Protein 7OI4 (pdb70)

Radius of gyration: 29.64 Å; Cα contacts (8 Å, |Δi|>4): 1450; chains: 1; bounding box: 89×70×62 Å

Nearest PDB structures (foldseek):
  7ois-assembly1_AAA  TM=1.001E+00  e=0.000E+00  Mus musculus
  6ftn-assembly1_A  TM=1.001E+00  e=0.000E+00  Mus musculus
  2wxl-assembly1_A  TM=9.993E-01  e=0.000E+00  Mus musculus
  5ncy-assembly1_A  TM=9.944E-01  e=0.000E+00  Mus musculus
  5t2i-assembly1_A  TM=9.989E-01  e=0.000E+00  Mus musculus

Sequence (827 aa):
VKKLINSQISLLIGKGLHEFDSLRDPEVNDFRTKMRQFCEEAAAHRQQLGWVEWLQYSFPLQLEPNRALLVNVKFEGSEESFTFQVSTKDMPLALMACALRKKATVFRQQPEEYALQVNGRHEYLYGNYPLCHFQYICSCLHSGLTPHLTMVHSSSILAMRDEQSNLWSLEQPFSIELIEGRKVNAMKLVVQAGLFHGNEMLCKTVSSSEVNVCSEPVWKQRLEFDISVCDLPRMARLCFALYAVVDCPIAWANLMLFDYKDQLKTGERCLYMWPSVLLNPAGTVRGNPNTESAAALVIYLPEVAPVYFPALEKILELITEEELREILERELYEHEKDLVWKMRHEVQEHFPEALARLLLVTKWNKHEDVAQMLYLLCSSWPELPVLSALELLDFSFPDCYVGSFAIKSLRKLTDDELFQYLLQLVQVLKYESYLDCELTKFLLGRALANRKIGHFLFWHLRSEMHVPSVALRFGLIMEAYCRGSTHHMKVLMKQGEALSKLKALNDFVKVSSQKTTKPQTKEMMHMCMRQETYMEALSHLQSPLDPSTLLEEVCCVEQCTFMDSKMKPLWIMYSSEEAGSAGNVGIIFKNGDDLRQDMLTLQMIQLMDVLWKQEGLDLRMTPYGCCLPTGDRTGLIEVVLHSDTIANIQLNKSNMAATAAFNKDALLNWLKSKNPGEALDRAIEEFTLSCAGYCVATYVLGIGDRHSDNIMIRESGQLFHIDFGHFLGNFRVPFILTYDFVHVIQQGKTNNSEKFERFRGYCERAYTILRRHGLLFLHLFALMRAAGLPELSCSKDIQYLKDSLALGKTEEEALKHFRVKFNEALRESW

Foldseek 3Di:
DVVVLQVLLCVLLVHRPVVLVVVVDVLSVVLQVVLLVLLLVLLVVQLPDQLVLVCCFQANFAFALQAWAWAWEEADPDPDIDTDIDDQQDAQLVVQVVVVVVVCVVVVHHSVQWWKAQWQFSHTGDDDGRNCRGVVSVVCVLVVHHGYIYTGGSVNSNVVSNVFHAALPFFAFFKKFFFFKAADDDAWKKKKKFKDQQPDTLFDIWIADTHHPPDPGGRRDMDTTPATPRQQFLAIKIKMWMQHDVGGGFWIAIAGQADPQQWGDFFKDKAQTHGDVGTDRLAANDHQPPNVHTMIIMMTRDPPDGDGYDDLVVLLVLQVPDPLLVVVQVPDDLVNLVVCLVCVVCCQPPNLLSLVVVLLSFSSRGSSSVSNSVNSLVVRDQDALLSLLLLLFSSNRHQSSQVSSVVSCLPQDLVNCVLQVLLLLLSVLSHNGLDHSSLSSQLSSCLSHVQSVLQLLQSLSACCVPSSCVSSSSSSSSSSCSSTVSSSVLSSLVVLLLVLQVVLLVQLLVVVVPDDQVVSLVVSLVSCPPPSNQRSNAFHQDSQGSRQTQHGWPSVPKGFDPPNSGWIKIWGADPRSHPSNTWIKTKGADAQCVQVQVLLSVLVVLQSLCVVVVQHLLEDSWTKGRRYDRIIMTTDDPQKDFQVVQLVQDPPDQQRDPDSLSSVVSLLCVLQPDPRSVQLLSSLLSQCLSCLLSCLLFVWAPDDRRQWMAHNSNHIYGNDTDCTLVVVNHFRADALSSCCSQQVNDPDRCPSSVVSVVSNLSSLLSCLVVLSSVLSSLSSCCSVPDPQSPDVSSSVSNCVSSVNVDDSVVSSVVSVVSVVVNVVVND

B-factor: mean 43.42, std 16.29, range [17.9, 128.53]

Solvent-accessible surface area: 37690 Å² total; per-residue (Å²): 150,111,169,104,39,44,61,28,0,24,128,10,0,50,42,17,10,129,74,1,84,81,88,203,32,84,24,0,60,55,4,44,95,126,4,69,108,53,0,71,108,27,3,64,119,6,35,142,26,36,45,71,89,2,1,96,8,4,7,25,31,37,43,60,72,150,137,52,15,97,0,14,0,34,25,97,81,46,165,117,52,26,86,22,135,14,19,10,125,40,70,2,79,43,0,10,23,32,0,26,147,98,64,43,95,71,157,206,192,148,29,95,71,35,0,0,33,2,10,8,41,46,14,9,1,18,38,136,82,23,0,41,90,1,69,31,0,24,68,5,50,104,77,70,96,49,2,80,0,7,1,3,63,9,69,29,0,54,54,36,44,80,129,22,57,87,99,178,69,24,139,77,65,11,12,0,41,0,25,44,0,91,29,143,51,81,96,75,0,12,0,36,0,0,0,13,6,1,78,110,104,6,16,123,45,27,64,8,62,99,39,96,21,99,60,104,0,69,24,135,48,133,7,105,1,97,15,25,14,18,15,4,5,16,15,0,7,0,0,0,3,1,36,0,44,149,158,40,63,25,4,31,5,8,8,3,1,11,35,56,116,59,60,20,38,44,12,98,75,48,15,72,2,29,101,38,182,92,33,48,23,39,9,30,27,78,37,15,82,82,74,168,86,18,15,2,0,9,0,75,2,37,118,41,93,119,18,114,35,52,60,61,124,120,15,51,108,87,5,76,157,153,149,76,8,78,130,25,16,190,229,35,161,119,123,32,74,86,49,0,43,142,60,28,83,66,0,28,112,125,58,39,114,15,0,14,77,0,2,93,14,7,108,35,27,100,50,108,33,8,1,42,0,2,80,4,6,64,80,10,62,98,5,57,24,68,18,0,0,61,2,18,28,14,35,17,32,6,47,67,1,23,46,10,0,5,98,0,0,121,107,4,74,56,85,63,0,76,17,19,1,26,0,0,0,8,4,0,37,28,50,25,29,6,69,20,75,3,2,80,4,2,0,22,40,0,4,68,4,17,31,3,0,0,14,2,3,6,24,2,58,6,13,20,86,41,81,47,6,14,20,28,0,0,2,3,1,10,5,4,2,16,0,4,22,55,3,0,95,27,0,24,45,0,26,77,4,20,72,53,3,84,50,0,0,54,71,0,47,87,8,25,140,167,50,77,73,99,95,0,72,88,81,0,6,121,27,0,106,97,151,86,22,72,132,11,0,8,109,12,23,2,1,19,44,2,12,21,27,0,42,61,9,44,7,108,114,0,26,4,55,99,68,182,37,33,8,0,64,0,24,3,38,6,164,94,13,38,85,44,4,70,33,3,7,25,1,45,12,21,56,86,14,84,26,34,16,0,0,25,28,0,3,52,3,0,4,28,8,0,58,106,79,71,12,52,0,33,12,8,58,25,20,38,6,20,8,18,59,132,18,0,2,34,80,14,24,53,132,28,42,21,0,26,62,2,41,132,40,75,86,150,106,92,11,56,20,101,129,75,71,39,0,2,4,34,22,0,97,45,88,17,97,74,171,48,32,103,118,2,9,35,10,0,7,14,0,6,0,0,9,16,0,0,8,6,0,0,1,2,14,93,52,88,36,81,23,12,33,0,70,60,43,0,7,3,6,11,77,59,7,11,99,0,8,12,52,224,127,25,82,2,62,13,60,85,26,14,14,14,0,1,21,57,28,115,123,130,22,84,131,58,8,78,126,0,38,27,24,0,18,108,0,1,14,2,0,26,141,55,0,93,12,0,16,21,0,0,23,0,5,92,15,7,56,5,102,34,2,64,59,75,149,9,21,65,19,0,81,68,0,0,8,60,85,84,89,69,139,95,0,28,132,56,1,99,53,54,1,50,77,7,58,158,145,21,258

Secondary structure (P-SEA, 3-state):
caaaaaaaaaaaacccaaaaaaaccaaaaaaaaaaaaaaaaaaaaaaaccaaaaaaacccccccccbbbbbbbbcccccbbbbbbbcccccaaaaaaaaaaaaaaaacccccccccccccccccccccccccccaaaaaaaaabbbbbbbbbcaaaaaaaaaaacccccccccbbbbbcccccccccbbbbbbbbbccccccbbbbbcccccccccccccbbbbcccccccccccccbbbbbbcccccccbbbbbbcccccccccccbbbbbcccccccccccccccccccccbbbbbbbcccccccccccaaaaaaaccccaaaaaacccccaaaaaaaaaaaaaaaaccccaaaaaaaacccccaaaaaaaaaaaaacccccaaaaaaaaccccccaaaaaaaaaaaccccaaaaaaaaaaaaaacccccccccaaaaaaaaaaaacaaaaaaaaaaaaaaccccccaaaaaaaaaaaaaacaaaaaaaaaaaaaaaaaaaaaaaaaaaaacccaaaaaaaaaaaaacaaaaaaaccccccccccccccccccccccccccccbbbbbbbbbcccccccbbbbbbbccccaaaaaaaaaaaaaaaaaaaaacccccccccbbbbcccccbbbbbbccccccccccccccccccccccccaaaaaaaaaaccccaaaaaaaaaaaaaaaaaaaaaaacccccccccccccccbbbbbcccccccccccccccccaaaaaaaaccccccaaaaaaaaaaaaaaaaaaaaaaaaaaaaaaaaccccccccccaaaaaaaaaaacccccaaaaaaaaaaaaaaaaaacc

Structure (mmCIF, N/CA/C/O backbone):
data_7OI4
#
_entry.id   7OI4
#
_cell.length_a   141.847
_cell.length_b   65.161
_cell.length_c   116.426
_cell.angle_alpha   90.000
_cell.angle_beta   103.752
_cell.angle_gamma   90.000
#
_symmetry.space_group_name_H-M   'C 1 2 1'
#
loop_
_entity.id
_entity.type
_entity.pdbx_description
1 polymer 'Phosphatidylinositol 4,5-bisphosphate 3-kinase catalytic subunit delta isoform'
2 non-polymer N-[5-[2-[(1S)-1-cyclopropylethyl]-7-[[4-[(dimethylamino)methyl]phenyl]sulfamoyl]-1-oxidanylidene-3H-isoindol-5-yl]-4-methyl-1,3-thiazol-2-yl]ethanamide
3 water water
#
loop_
_atom_site.group_PDB
_atom_site.id
_atom_site.type_symbol
_atom_site.label_atom_id
_atom_site.label_alt_id
_atom_site.label_comp_id
_atom_site.label_asym_id
_atom_site.label_entity_id
_atom_site.label_seq_id
_atom_site.pdbx_PDB_ins_code
_atom_site.Cartn_x
_atom_site.Cartn_y
_atom_site.Cartn_z
_atom_site.occupancy
_atom_site.B_iso_or_equiv
_atom_site.auth_seq_id
_atom_site.auth_comp_id
_atom_site.auth_asym_id
_atom_site.auth_atom_id
_atom_site.pdbx_PDB_model_num
ATOM 1 N N . VAL A 1 149 ? -7.551 -8.966 4.765 1.000 66.236 109 VAL AAA N 1
ATOM 2 C CA . VAL A 1 149 ? -7.249 -9.568 6.108 1.000 68.221 109 VAL AAA CA 1
ATOM 3 C C . VAL A 1 149 ? -8.571 -10.010 6.740 1.000 67.818 109 VAL AAA C 1
ATOM 4 O O . VAL A 1 149 ? -8.696 -11.195 7.128 1.000 60.670 109 VAL AAA O 1
ATOM 8 N N . LYS A 1 150 ? -9.507 -9.069 6.841 1.000 62.793 110 LYS AAA N 1
ATOM 9 C CA . LYS A 1 150 ? -10.946 -9.303 7.126 1.000 62.620 110 LYS AAA CA 1
ATOM 10 C C . LYS A 1 150 ? -11.441 -10.505 6.295 1.000 62.433 110 LYS AAA C 1
ATOM 11 O O . LYS A 1 150 ? -12.137 -11.401 6.870 1.000 51.768 110 LYS AAA O 1
ATOM 17 N N . LYS A 1 151 ? -11.094 -10.540 5.002 1.000 50.930 111 LYS AAA N 1
ATOM 18 C CA . LYS A 1 151 ? -11.509 -11.604 4.046 1.000 49.916 111 LYS AAA CA 1
ATOM 19 C C . LYS A 1 151 ? -10.832 -12.931 4.400 1.000 44.949 111 LYS AAA C 1
ATOM 20 O O . LYS A 1 151 ? -11.518 -13.977 4.404 1.000 41.710 111 LYS AAA O 1
ATOM 26 N N . LEU A 1 152 ? -9.521 -12.911 4.629 1.000 40.786 112 LEU AAA N 1
ATOM 27 C CA . LEU A 1 152 ? -8.753 -14.128 5.006 1.000 41.431 112 LEU AAA CA 1
ATOM 28 C C . LEU A 1 152 ? -9.376 -14.744 6.279 1.000 41.396 112 LEU AAA C 1
ATOM 29 O O . LEU A 1 152 ? -9.643 -15.960 6.275 1.000 37.733 112 LEU AAA O 1
ATOM 34 N N . ILE A 1 153 ? -9.675 -13.925 7.291 1.000 40.031 113 ILE AAA N 1
ATOM 35 C CA . ILE A 1 153 ? -10.225 -14.386 8.604 1.000 40.315 113 ILE AAA CA 1
ATOM 36 C C . ILE A 1 153 ? -11.553 -15.077 8.315 1.000 36.620 113 ILE AAA C 1
ATOM 37 O O . ILE A 1 153 ? -11.730 -16.224 8.743 1.000 34.779 113 ILE AAA O 1
ATOM 42 N N . ASN A 1 154 ? -12.438 -14.427 7.544 1.000 35.284 114 ASN AAA N 1
ATOM 43 C CA . ASN A 1 154 ? -13.737 -15.030 7.149 1.000 36.742 114 ASN AAA CA 1
ATOM 44 C C . ASN A 1 154 ? -13.489 -16.392 6.484 1.000 31.827 114 ASN AAA C 1
ATOM 45 O O . ASN A 1 154 ? -14.222 -17.333 6.759 1.000 33.730 114 ASN AAA O 1
ATOM 50 N N . SER A 1 155 ? -12.526 -16.536 5.582 1.000 32.756 115 SER AAA N 1
ATOM 51 C CA . SER A 1 155 ? -12.324 -17.844 4.899 1.000 33.849 115 SER AAA CA 1
ATOM 52 C C . SER A 1 155 ? -11.755 -18.871 5.910 1.000 30.293 115 SER AAA C 1
ATOM 53 O O . SER A 1 155 ? -12.118 -20.023 5.863 1.000 29.598 115 SER AAA O 1
ATOM 56 N N . GLN A 1 156 ? -10.955 -18.435 6.853 1.000 29.336 116 GLN AAA N 1
ATOM 57 C CA . GLN A 1 156 ? -10.357 -19.331 7.894 1.000 31.003 116 GLN AAA CA 1
ATOM 58 C C . GLN A 1 156 ? -11.449 -19.774 8.870 1.000 28.673 116 GLN AAA C 1
ATOM 59 O O . GLN A 1 156 ? -11.522 -20.947 9.159 1.000 29.788 116 GLN AAA O 1
ATOM 65 N N . ILE A 1 157 ? -12.343 -18.887 9.271 1.000 27.606 117 ILE AAA N 1
ATOM 66 C CA . ILE A 1 157 ? -13.476 -19.299 10.157 1.000 29.304 117 ILE AAA CA 1
ATOM 67 C C . ILE A 1 157 ? -14.344 -20.297 9.400 1.000 29.236 117 ILE AAA C 1
ATOM 68 O O . ILE A 1 157 ? -14.718 -21.307 9.965 1.000 26.777 117 ILE AAA O 1
ATOM 73 N N . SER A 1 158 ? -14.683 -20.024 8.140 1.000 27.695 118 SER AAA N 1
ATOM 74 C CA . SER A 1 158 ? -15.495 -20.934 7.289 1.000 26.149 118 SER AAA CA 1
ATOM 75 C C . SER A 1 158 ? -14.903 -22.354 7.264 1.000 27.829 118 SER AAA C 1
ATOM 76 O O . SER A 1 158 ? -15.662 -23.321 7.461 1.000 28.803 118 SER AAA O 1
ATOM 79 N N . LEU A 1 159 ? -13.605 -22.482 7.004 1.000 27.052 119 LEU AAA N 1
ATOM 80 C CA . LEU A 1 159 ? -12.916 -23.804 6.955 1.000 31.342 119 LEU AAA CA 1
ATOM 81 C C . LEU A 1 159 ? -12.997 -24.467 8.340 1.000 28.916 119 LEU AAA C 1
ATOM 82 O O . LEU A 1 159 ? -13.319 -25.656 8.390 1.000 29.707 119 LEU AAA O 1
ATOM 87 N N . LEU A 1 160 ? -12.664 -23.732 9.394 1.000 29.299 120 LEU AAA N 1
ATOM 88 C CA . LEU A 1 160 ? -12.570 -24.272 10.775 1.000 26.598 120 LEU AAA CA 1
ATOM 89 C C . LEU A 1 160 ? -13.927 -24.820 11.225 1.000 28.598 120 LEU AAA C 1
ATOM 90 O O . LEU A 1 160 ? -13.936 -25.927 11.785 1.000 25.630 120 LEU AAA O 1
ATOM 95 N N . ILE A 1 161 ? -15.033 -24.079 11.055 1.000 27.230 121 ILE AAA N 1
ATOM 96 C CA . ILE A 1 161 ? -16.353 -24.459 11.634 1.000 30.752 121 ILE AAA CA 1
ATOM 97 C C . ILE A 1 161 ? -17.061 -25.455 10.715 1.000 29.757 121 ILE AAA C 1
ATOM 98 O O . ILE A 1 161 ? -17.996 -26.086 11.191 1.000 37.148 121 ILE AAA O 1
ATOM 103 N N . GLY A 1 162 ? -16.602 -25.638 9.471 1.000 29.667 122 GLY AAA N 1
ATOM 104 C CA . GLY A 1 162 ? -17.171 -26.590 8.501 1.000 35.201 122 GLY AAA CA 1
ATOM 105 C C . GLY A 1 162 ? -18.419 -26.040 7.811 1.000 40.824 122 GLY AAA C 1
ATOM 106 O O . GLY A 1 162 ? -19.207 -26.836 7.290 1.000 39.476 122 GLY AAA O 1
ATOM 107 N N . LYS A 1 163 ? -18.535 -24.720 7.722 1.000 37.356 123 LYS AAA N 1
ATOM 108 C CA . LYS A 1 163 ? -19.735 -24.040 7.161 1.000 38.796 123 LYS AAA CA 1
ATOM 109 C C . LYS A 1 163 ? -19.318 -22.685 6.611 1.000 37.883 123 LYS AAA C 1
ATOM 110 O O . LYS A 1 163 ? -18.686 -21.905 7.353 1.000 39.590 123 LYS AAA O 1
ATOM 116 N N . GLY A 1 164 ? -19.647 -22.412 5.342 1.000 38.861 124 GLY AAA N 1
ATOM 117 C CA . GLY A 1 164 ? -19.303 -21.120 4.728 1.000 38.131 124 GLY AAA CA 1
ATOM 118 C C . GLY A 1 164 ? -20.065 -19.992 5.397 1.000 32.143 124 GLY AAA C 1
ATOM 119 O O . GLY A 1 164 ? -21.295 -20.124 5.558 1.000 38.797 124 GLY AAA O 1
ATOM 120 N N . LEU A 1 165 ? -19.382 -18.912 5.783 1.000 31.803 125 LEU AAA N 1
ATOM 121 C CA . LEU A 1 165 ? -20.028 -17.769 6.488 1.000 35.715 125 LEU AAA CA 1
ATOM 122 C C . LEU A 1 165 ? -21.036 -17.120 5.528 1.000 37.408 125 LEU AAA C 1
ATOM 123 O O . LEU A 1 165 ? -22.028 -16.482 5.998 1.000 36.730 125 LEU AAA O 1
ATOM 128 N N . HIS A 1 166 ? -20.792 -17.285 4.229 1.000 39.178 126 HIS AAA N 1
ATOM 129 C CA . HIS A 1 166 ? -21.664 -16.745 3.156 1.000 42.007 126 HIS AAA CA 1
ATOM 130 C C . HIS A 1 166 ? -23.045 -17.400 3.305 1.000 42.022 126 HIS AAA C 1
ATOM 131 O O . HIS A 1 166 ? -24.020 -16.745 2.944 1.000 43.143 126 HIS AAA O 1
ATOM 138 N N . GLU A 1 167 ? -23.135 -18.627 3.840 1.000 40.927 127 GLU AAA N 1
ATOM 139 C CA . GLU A 1 167 ? -24.408 -19.390 3.945 1.000 42.507 127 GLU AAA CA 1
ATOM 140 C C . GLU A 1 167 ? -25.315 -18.771 5.012 1.000 44.704 127 GLU AAA C 1
ATOM 141 O O . GLU A 1 167 ? -26.528 -18.999 4.948 1.000 51.637 127 GLU AAA O 1
ATOM 147 N N . PHE A 1 168 ? -24.737 -18.066 5.982 1.000 44.335 128 PHE AAA N 1
ATOM 148 C CA . PHE A 1 168 ? -25.498 -17.317 7.008 1.000 42.603 128 PHE AAA CA 1
ATOM 149 C C . PHE A 1 168 ? -26.299 -16.223 6.287 1.000 46.651 128 PHE AAA C 1
ATOM 150 O O . PHE A 1 168 ? -27.532 -16.277 6.397 1.000 42.510 128 PHE AAA O 1
ATOM 158 N N . ASP A 1 169 ? -25.622 -15.359 5.526 1.000 48.876 129 ASP AAA N 1
ATOM 159 C CA . ASP A 1 169 ? -26.199 -14.146 4.881 1.000 53.671 129 ASP AAA CA 1
ATOM 160 C C . ASP A 1 169 ? -27.347 -14.509 3.946 1.000 52.767 129 ASP AAA C 1
ATOM 161 O O . ASP A 1 169 ? -28.301 -13.717 3.878 1.000 57.006 129 ASP AAA O 1
ATOM 166 N N . SER A 1 170 ? -27.227 -15.650 3.263 1.000 51.821 130 SER AAA N 1
ATOM 167 C CA . SER A 1 170 ? -28.175 -16.172 2.245 1.000 49.392 130 SER AAA CA 1
ATOM 168 C C . SER A 1 170 ? -29.503 -16.563 2.893 1.000 50.378 130 SER AAA C 1
ATOM 169 O O . SER A 1 170 ? -30.465 -16.694 2.167 1.000 44.029 130 SER AAA O 1
ATOM 172 N N . LEU A 1 171 ? -29.558 -16.742 4.215 1.000 44.098 131 LEU AAA N 1
ATOM 173 C CA . LEU A 1 171 ? -30.832 -17.042 4.908 1.000 45.387 131 LEU AAA CA 1
ATOM 174 C C . LEU A 1 171 ? -31.716 -15.791 4.940 1.000 45.001 131 LEU AAA C 1
ATOM 175 O O . LEU A 1 171 ? -32.922 -15.962 5.107 1.000 46.595 131 LEU AAA O 1
ATOM 180 N N . ARG A 1 172 ? -31.119 -14.604 4.868 1.000 44.462 132 ARG AAA N 1
ATOM 181 C CA . ARG A 1 172 ? -31.823 -13.297 4.920 1.000 54.073 132 ARG AAA CA 1
ATOM 182 C C . ARG A 1 172 ? -32.641 -13.197 6.211 1.000 55.855 132 ARG AAA C 1
ATOM 183 O O . ARG A 1 172 ? -33.715 -12.563 6.181 1.000 59.361 132 ARG AAA O 1
ATOM 191 N N . ASP A 1 173 ? -32.138 -13.783 7.302 1.000 50.591 133 ASP AAA N 1
ATOM 192 C CA . ASP A 1 173 ? -32.836 -13.965 8.601 1.000 44.616 133 ASP AAA CA 1
ATOM 193 C C . ASP A 1 173 ? -32.385 -12.854 9.538 1.000 49.112 133 ASP AAA C 1
ATOM 194 O O . ASP A 1 173 ? -31.221 -12.800 9.933 1.000 43.622 133 ASP AAA O 1
ATOM 199 N N . PRO A 1 174 ? -33.267 -11.892 9.891 1.000 46.697 134 PRO AAA N 1
ATOM 200 C CA . PRO A 1 174 ? -32.890 -10.826 10.818 1.000 44.751 134 PRO AAA CA 1
ATOM 201 C C . PRO A 1 174 ? -32.407 -11.364 12.179 1.000 36.954 134 PRO AAA C 1
ATOM 202 O O . PRO A 1 174 ? -31.558 -10.738 12.758 1.000 41.020 134 PRO AAA O 1
ATOM 206 N N . GLU A 1 175 ? -32.976 -12.459 12.670 1.000 36.604 135 GLU AAA N 1
ATOM 207 C CA . GLU A 1 175 ? -32.566 -13.036 13.985 1.000 40.282 135 GLU AAA CA 1
ATOM 208 C C . GLU A 1 175 ? -31.107 -13.504 13.862 1.000 37.379 135 GLU AAA C 1
ATOM 209 O O . GLU A 1 175 ? -30.299 -13.239 14.784 1.000 38.284 135 GLU AAA O 1
ATOM 215 N N . VAL A 1 176 ? -30.758 -14.100 12.731 1.000 37.734 136 VAL AAA N 1
ATOM 216 C CA . VAL A 1 176 ? -29.362 -14.592 12.506 1.000 36.717 136 VAL AAA CA 1
ATOM 217 C C . VAL A 1 176 ? -28.463 -13.372 12.406 1.000 41.417 136 VAL AAA C 1
ATOM 218 O O . VAL A 1 176 ? -27.387 -13.339 13.009 1.000 36.190 136 VAL AAA O 1
ATOM 222 N N . ASN A 1 177 ? -28.904 -12.359 11.665 1.000 38.876 137 ASN AAA N 1
ATOM 223 C CA . ASN A 1 177 ? -28.064 -11.171 11.442 1.000 38.038 137 ASN AAA CA 1
ATOM 224 C C . ASN A 1 177 ? -27.846 -10.490 12.782 1.000 34.657 137 ASN AAA C 1
ATOM 225 O O . ASN A 1 177 ? -26.771 -9.919 12.971 1.000 36.339 137 ASN AAA O 1
ATOM 230 N N . ASP A 1 178 ? -28.880 -10.415 13.633 1.000 36.286 138 ASP AAA N 1
ATOM 231 C CA . ASP A 1 178 ? -28.814 -9.650 14.905 1.000 36.491 138 ASP AAA CA 1
ATOM 232 C C . ASP A 1 178 ? -27.919 -10.442 15.881 1.000 32.375 138 ASP AAA C 1
ATOM 233 O O . ASP A 1 178 ? -27.101 -9.816 16.546 1.000 32.991 138 ASP AAA O 1
ATOM 238 N N . PHE A 1 179 ? -28.034 -11.761 15.858 1.000 35.905 139 PHE AAA N 1
ATOM 239 C CA . PHE A 1 179 ? -27.154 -12.665 16.650 1.000 34.862 139 PHE AAA CA 1
ATOM 240 C C . PHE A 1 179 ? -25.697 -12.356 16.299 1.000 37.482 139 PHE AAA C 1
ATOM 241 O O . PHE A 1 179 ? -24.850 -12.074 17.205 1.000 37.292 139 PHE AAA O 1
ATOM 249 N N . ARG A 1 180 ? -25.392 -12.370 15.005 1.000 38.572 140 ARG AAA N 1
ATOM 250 C CA . ARG A 1 180 ? -24.006 -12.208 14.520 1.000 36.118 140 ARG AAA CA 1
ATOM 251 C C . ARG A 1 180 ? -23.437 -10.853 14.928 1.000 40.153 140 ARG AAA C 1
ATOM 252 O O . ARG A 1 180 ? -22.283 -10.809 15.405 1.000 35.567 140 ARG AAA O 1
ATOM 260 N N . THR A 1 181 ? -24.151 -9.740 14.725 1.000 36.486 141 THR AAA N 1
ATOM 261 C CA . THR A 1 181 ? -23.573 -8.410 15.028 1.000 35.311 141 THR AAA CA 1
ATOM 262 C C . THR A 1 181 ? -23.422 -8.249 16.539 1.000 30.175 141 THR AAA C 1
ATOM 263 O O . THR A 1 181 ? -22.378 -7.714 16.953 1.000 39.665 141 THR AAA O 1
ATOM 267 N N . LYS A 1 182 ? -24.416 -8.665 17.319 1.000 31.654 142 LYS AAA N 1
ATOM 268 C CA . LYS A 1 182 ? -24.434 -8.496 18.800 1.000 36.905 142 LYS AAA CA 1
ATOM 269 C C . LYS A 1 182 ? -23.331 -9.367 19.430 1.000 34.502 142 LYS AAA C 1
ATOM 270 O O . LYS A 1 182 ? -22.573 -8.863 20.241 1.000 34.102 142 LYS AAA O 1
ATOM 276 N N . MET A 1 183 ? -23.253 -10.635 19.057 1.000 36.264 143 MET AAA N 1
ATOM 277 C CA . MET A 1 183 ? -22.222 -11.530 19.672 1.000 34.733 143 MET AAA CA 1
ATOM 278 C C . MET A 1 183 ? -20.813 -11.146 19.193 1.000 31.532 143 MET AAA C 1
ATOM 279 O O . MET A 1 183 ? -19.864 -11.257 19.986 1.000 36.361 143 MET AAA O 1
ATOM 284 N N . ARG A 1 184 ? -20.639 -10.615 17.980 1.000 33.940 144 ARG AAA N 1
ATOM 285 C CA . ARG A 1 184 ? -19.306 -10.166 17.505 1.000 35.696 144 ARG AAA CA 1
ATOM 286 C C . ARG A 1 184 ? -18.770 -9.033 18.392 1.000 36.076 144 ARG AAA C 1
ATOM 287 O O . ARG A 1 184 ? -17.559 -8.983 18.691 1.000 37.762 144 ARG AAA O 1
ATOM 295 N N . GLN A 1 185 ? -19.626 -8.078 18.737 1.000 35.386 145 GLN AAA N 1
ATOM 296 C CA . GLN A 1 185 ? -19.239 -6.934 19.576 1.000 38.256 145 GLN AAA CA 1
ATOM 297 C C . GLN A 1 185 ? -18.916 -7.466 20.983 1.000 29.398 145 GLN AAA C 1
ATOM 298 O O . GLN A 1 185 ? -17.954 -6.982 21.576 1.000 39.074 145 GLN AAA O 1
ATOM 304 N N . PHE A 1 186 ? -19.751 -8.354 21.499 1.000 33.224 146 PHE AAA N 1
ATOM 305 C CA . PHE A 1 186 ? -19.564 -9.003 22.822 1.000 32.863 146 PHE AAA CA 1
ATOM 306 C C . PHE A 1 186 ? -18.181 -9.688 22.851 1.000 30.896 146 PHE AAA C 1
ATOM 307 O O . PHE A 1 186 ? -17.393 -9.471 23.837 1.000 28.320 146 PHE AAA O 1
ATOM 315 N N . CYS A 1 187 ? -17.894 -10.494 21.828 1.000 34.198 147 CYS AAA N 1
ATOM 316 C CA . CYS A 1 187 ? -16.654 -11.308 21.736 1.000 35.149 147 CYS AAA CA 1
ATOM 317 C C . CYS A 1 187 ? -15.460 -10.396 21.476 1.000 34.379 147 CYS AAA C 1
ATOM 318 O O . CYS A 1 187 ? -14.426 -10.614 22.129 1.000 33.871 147 CYS AAA O 1
ATOM 321 N N . GLU A 1 188 ? -15.616 -9.298 20.710 1.000 34.047 148 GLU AAA N 1
ATOM 322 C CA . GLU A 1 188 ? -14.491 -8.347 20.451 1.000 34.782 148 GLU AAA CA 1
ATOM 323 C C . GLU A 1 188 ? -14.180 -7.520 21.707 1.000 34.475 148 GLU AAA C 1
ATOM 324 O O . GLU A 1 188 ? -13.007 -7.194 21.896 1.000 32.159 148 GLU AAA O 1
ATOM 330 N N . GLU A 1 189 ? -15.185 -7.170 22.507 1.000 38.254 149 GLU AAA N 1
ATOM 331 C CA . GLU A 1 189 ? -14.997 -6.487 23.809 1.000 36.629 149 GLU AAA CA 1
ATOM 332 C C . GLU A 1 189 ? -14.226 -7.416 24.745 1.000 34.378 149 GLU AAA C 1
ATOM 333 O O . GLU A 1 189 ? -13.323 -6.939 25.453 1.000 35.129 149 GLU AAA O 1
ATOM 339 N N . ALA A 1 190 ? -14.549 -8.708 24.718 1.000 35.452 150 ALA AAA N 1
ATOM 340 C CA . ALA A 1 190 ? -13.871 -9.677 25.609 1.000 33.917 150 ALA AAA CA 1
ATOM 341 C C . ALA A 1 190 ? -12.417 -9.747 25.177 1.000 32.747 150 ALA AAA C 1
ATOM 342 O O . ALA A 1 190 ? -11.576 -9.777 26.055 1.000 32.899 150 ALA AAA O 1
ATOM 344 N N . ALA A 1 191 ? -12.152 -9.722 23.871 1.000 31.263 151 ALA AAA N 1
ATOM 345 C CA . ALA A 1 191 ? -10.790 -9.790 23.293 1.000 32.562 151 ALA AAA CA 1
ATOM 346 C C . ALA A 1 191 ? -10.001 -8.541 23.702 1.000 36.537 151 ALA AAA C 1
ATOM 347 O O . ALA A 1 191 ? -8.812 -8.669 24.081 1.000 33.704 151 ALA AAA O 1
ATOM 349 N N . ALA A 1 192 ? -10.639 -7.367 23.704 1.000 37.995 152 ALA AAA N 1
ATOM 350 C CA . ALA A 1 192 ? -9.936 -6.103 24.032 1.000 41.263 152 ALA AAA CA 1
ATOM 351 C C . ALA A 1 192 ? -9.466 -6.160 25.487 1.000 36.919 152 ALA AAA C 1
ATOM 352 O O . ALA A 1 192 ? -8.323 -5.726 25.747 1.000 37.395 152 ALA AAA O 1
ATOM 354 N N . HIS A 1 193 ? -10.326 -6.646 26.386 1.000 35.939 153 HIS AAA N 1
ATOM 355 C CA . HIS A 1 193 ? -10.053 -6.814 27.841 1.000 37.101 153 HIS AAA CA 1
ATOM 356 C C . HIS A 1 193 ? -8.893 -7.806 28.007 1.000 37.634 153 HIS AAA C 1
ATOM 357 O O . HIS A 1 193 ? -7.945 -7.546 28.777 1.000 37.522 153 HIS AAA O 1
ATOM 364 N N . ARG A 1 194 ? -8.914 -8.891 27.241 1.000 34.082 154 ARG AAA N 1
ATOM 365 C CA . ARG A 1 194 ? -7.886 -9.946 27.416 1.000 32.942 154 ARG AAA CA 1
ATOM 366 C C . ARG A 1 194 ? -6.510 -9.399 27.044 1.000 32.960 154 ARG AAA C 1
ATOM 367 O O . ARG A 1 194 ? -5.498 -9.759 27.704 1.000 31.544 154 ARG AAA O 1
ATOM 375 N N . GLN A 1 195 ? -6.437 -8.536 26.025 1.000 34.679 155 GLN AAA N 1
ATOM 376 C CA . GLN A 1 195 ? -5.137 -8.076 25.488 1.000 37.580 155 GLN AAA CA 1
ATOM 377 C C . GLN A 1 195 ? -4.443 -7.083 26.445 1.000 29.900 155 GLN AAA C 1
ATOM 378 O O . GLN A 1 195 ? -3.228 -6.905 26.290 1.000 31.231 155 GLN AAA O 1
ATOM 384 N N . GLN A 1 196 ? -5.141 -6.561 27.445 1.000 32.506 156 GLN AAA N 1
ATOM 385 C CA . GLN A 1 196 ? -4.559 -5.622 28.444 1.000 36.833 156 GLN AAA CA 1
ATOM 386 C C . GLN A 1 196 ? -4.437 -6.289 29.817 1.000 33.604 156 GLN AAA C 1
ATOM 387 O O . GLN A 1 196 ? -4.014 -5.602 30.796 1.000 30.589 156 GLN AAA O 1
ATOM 393 N N . LEU A 1 197 ? -4.735 -7.598 29.916 1.000 29.599 157 LEU AAA N 1
ATOM 394 C CA . LEU A 1 197 ? -4.528 -8.309 31.202 1.000 30.649 157 LEU AAA CA 1
ATOM 395 C C . LEU A 1 197 ? -3.083 -8.123 31.632 1.000 29.728 157 LEU AAA C 1
ATOM 396 O O . LEU A 1 197 ? -2.147 -8.122 30.783 1.000 30.635 157 LEU AAA O 1
ATOM 401 N N . GLY A 1 198 ? -2.890 -8.058 32.938 1.000 29.588 158 GLY AAA N 1
ATOM 402 C CA . GLY A 1 198 ? -1.559 -8.106 33.552 1.000 30.012 158 GLY AAA CA 1
ATOM 403 C C . GLY A 1 198 ? -1.018 -9.532 33.410 1.000 29.177 158 GLY AAA C 1
ATOM 404 O O . GLY A 1 198 ? -1.810 -10.420 33.036 1.000 30.443 158 GLY AAA O 1
ATOM 405 N N . TRP A 1 199 ? 0.272 -9.730 33.584 1.000 32.680 159 TRP AAA N 1
ATOM 406 C CA . TRP A 1 199 ? 0.881 -11.040 33.210 1.000 33.091 159 TRP AAA CA 1
ATOM 407 C C . TRP A 1 199 ? 0.350 -12.192 34.082 1.000 29.470 159 TRP AAA C 1
ATOM 408 O O . TRP A 1 199 ? 0.176 -13.314 33.516 1.000 32.547 159 TRP AAA O 1
ATOM 419 N N . VAL A 1 200 ? 0.055 -11.985 35.361 1.000 29.122 160 VAL AAA N 1
ATOM 420 C CA . VAL A 1 200 ? -0.528 -13.042 36.248 1.000 30.256 160 VAL AAA CA 1
ATOM 421 C C . VAL A 1 200 ? -1.945 -13.374 35.751 1.000 33.733 160 VAL AAA C 1
ATOM 422 O O . VAL A 1 200 ? -2.329 -14.592 35.656 1.000 28.660 160 VAL AAA O 1
ATOM 426 N N . GLU A 1 201 ? -2.709 -12.341 35.367 1.000 29.406 161 GLU AAA N 1
ATOM 427 C CA . GLU A 1 201 ? -4.062 -12.499 34.812 1.000 28.774 161 GLU AAA CA 1
ATOM 428 C C . GLU A 1 201 ? -4.019 -13.263 33.495 1.000 27.222 161 GLU AAA C 1
ATOM 429 O O . GLU A 1 201 ? -4.943 -14.099 33.279 1.000 28.115 161 GLU AAA O 1
ATOM 435 N N . TRP A 1 202 ? -3.029 -12.989 32.646 1.000 31.324 162 TRP AAA N 1
ATOM 436 C CA . TRP A 1 202 ? -2.914 -13.670 31.323 1.000 31.102 162 TRP AAA CA 1
ATOM 437 C C . TRP A 1 202 ? -2.593 -15.149 31.585 1.000 31.575 162 TRP AAA C 1
ATOM 438 O O . TRP A 1 202 ? -3.245 -15.985 30.947 1.000 29.466 162 TRP AAA O 1
ATOM 449 N N . LEU A 1 203 ? -1.671 -15.455 32.511 1.000 34.450 163 LEU AAA N 1
ATOM 450 C CA . LEU A 1 203 ? -1.380 -16.859 32.951 1.000 33.719 163 LEU AAA CA 1
ATOM 451 C C . LEU A 1 203 ? -2.681 -17.563 33.325 1.000 32.306 163 LEU AAA C 1
ATOM 452 O O . LEU A 1 203 ? -2.847 -18.728 32.953 1.000 33.255 163 LEU AAA O 1
ATOM 457 N N . GLN A 1 204 ? -3.500 -16.932 34.169 1.000 30.078 164 GLN AAA N 1
ATOM 458 C CA . GLN A 1 204 ? -4.825 -17.438 34.609 1.000 31.160 164 GLN AAA CA 1
ATOM 459 C C . GLN A 1 204 ? -5.743 -17.648 33.394 1.000 31.062 164 GLN AAA C 1
ATOM 460 O O . GLN A 1 204 ? -6.533 -18.624 33.399 1.000 29.264 164 GLN AAA O 1
ATOM 466 N N . TYR A 1 205 ? -5.679 -16.779 32.385 1.000 26.027 165 TYR AAA N 1
ATOM 467 C CA . TYR A 1 205 ? -6.493 -16.914 31.166 1.000 23.974 165 TYR AAA CA 1
ATOM 468 C C . TYR A 1 205 ? -6.012 -18.136 30.359 1.000 24.037 165 TYR AAA C 1
ATOM 469 O O . TYR A 1 205 ? -6.859 -18.994 29.996 1.000 26.675 165 TYR AAA O 1
ATOM 478 N N . SER A 1 206 ? -4.714 -18.179 30.072 1.000 26.753 166 SER AAA N 1
ATOM 479 C CA . SER A 1 206 ? -4.129 -19.120 29.066 1.000 27.345 166 SER AAA CA 1
ATOM 480 C C . SER A 1 206 ? -3.767 -20.464 29.725 1.000 26.611 166 SER AAA C 1
ATOM 481 O O . SER A 1 206 ? -3.849 -21.520 29.030 1.000 29.431 166 SER AAA O 1
ATOM 484 N N . PHE A 1 207 ? -3.291 -20.420 30.945 1.000 25.228 167 PHE AAA N 1
ATOM 485 C CA . PHE A 1 207 ? -2.788 -21.619 31.678 1.000 28.615 167 PHE AAA CA 1
ATOM 486 C C . PHE A 1 207 ? -3.486 -21.766 33.018 1.000 24.571 167 PHE AAA C 1
ATOM 487 O O . PHE A 1 207 ? -2.872 -21.695 34.083 1.000 26.768 167 PHE AAA O 1
ATOM 495 N N . PRO A 1 208 ? -4.822 -21.932 33.058 1.000 24.402 168 PRO AAA N 1
ATOM 496 C CA . PRO A 1 208 ? -5.568 -21.985 34.307 1.000 26.101 168 PRO AAA CA 1
ATOM 497 C C . PRO A 1 208 ? -5.009 -23.124 35.161 1.000 28.686 168 PRO AAA C 1
ATOM 498 O O . PRO A 1 208 ? -4.671 -24.128 34.563 1.000 24.988 168 PRO AAA O 1
ATOM 502 N N . LEU A 1 209 ? -4.895 -22.954 36.466 1.000 26.599 169 LEU AAA N 1
ATOM 503 C CA . LEU A 1 209 ? -4.232 -23.992 37.332 1.000 29.097 169 LEU AAA CA 1
ATOM 504 C C . LEU A 1 209 ? -4.977 -25.330 37.311 1.000 30.240 169 LEU AAA C 1
ATOM 505 O O . LEU A 1 209 ? -6.210 -25.352 37.364 1.000 32.358 169 LEU AAA O 1
ATOM 510 N N . GLN A 1 210 ? -4.235 -26.433 37.292 1.000 29.050 170 GLN AAA N 1
ATOM 511 C CA . GLN A 1 210 ? -4.796 -27.796 37.370 1.000 31.614 170 GLN AAA CA 1
ATOM 512 C C . GLN A 1 210 ? -4.500 -28.239 38.805 1.000 33.373 170 GLN AAA C 1
ATOM 513 O O . GLN A 1 210 ? -3.310 -28.498 39.116 1.000 33.797 170 GLN AAA O 1
ATOM 519 N N . LEU A 1 211 ? -5.477 -28.126 39.684 1.000 31.026 171 LEU AAA N 1
ATOM 520 C CA . LEU A 1 211 ? -5.329 -28.484 41.121 1.000 32.589 171 LEU AAA CA 1
ATOM 521 C C . LEU A 1 211 ? -6.077 -29.774 41.388 1.000 33.807 171 LEU AAA C 1
ATOM 522 O O . LEU A 1 211 ? -7.106 -29.997 40.710 1.000 34.803 171 LEU AAA O 1
ATOM 527 N N . GLU A 1 212 ? -5.631 -30.536 42.388 1.000 34.571 172 GLU AAA N 1
ATOM 528 C CA . GLU A 1 212 ? -6.355 -31.752 42.856 1.000 32.761 172 GLU AAA CA 1
ATOM 529 C C . GLU A 1 212 ? -7.697 -31.344 43.481 1.000 35.181 172 GLU AAA C 1
ATOM 530 O O . GLU A 1 212 ? -7.820 -30.274 44.093 1.000 35.877 172 GLU AAA O 1
ATOM 536 N N . PRO A 1 213 ? -8.766 -32.149 43.315 1.000 35.430 173 PRO AAA N 1
ATOM 537 C CA . PRO A 1 213 ? -10.100 -31.823 43.849 1.000 36.716 173 PRO AAA CA 1
ATOM 538 C C . PRO A 1 213 ? -10.270 -31.564 45.360 1.000 43.162 173 PRO AAA C 1
ATOM 539 O O . PRO A 1 213 ? -9.363 -31.934 46.101 1.000 44.868 173 PRO AAA O 1
ATOM 543 N N . ASN A 1 227 ? 6.309 -31.225 55.360 1.000 79.935 187 ASN AAA N 1
ATOM 544 C CA . ASN A 1 227 ? 5.599 -32.533 55.307 1.000 78.494 187 ASN AAA CA 1
ATOM 545 C C . ASN A 1 227 ? 6.591 -33.584 54.778 1.000 75.990 187 ASN AAA C 1
ATOM 546 O O . ASN A 1 227 ? 7.376 -34.084 55.599 1.000 72.593 187 ASN AAA O 1
ATOM 551 N N . ARG A 1 228 ? 6.624 -33.859 53.466 1.000 75.632 188 ARG AAA N 1
ATOM 552 C CA . ARG A 1 228 ? 7.382 -35.006 52.888 1.000 71.468 188 ARG AAA CA 1
ATOM 553 C C . ARG A 1 228 ? 8.337 -34.521 51.791 1.000 67.331 188 ARG AAA C 1
ATOM 554 O O . ARG A 1 228 ? 8.017 -33.514 51.124 1.000 59.645 188 ARG AAA O 1
ATOM 562 N N . ALA A 1 229 ? 9.464 -35.222 51.608 1.000 60.919 189 ALA AAA N 1
ATOM 563 C CA . ALA A 1 229 ? 10.592 -34.803 50.738 1.000 58.493 189 ALA AAA CA 1
ATOM 564 C C . ALA A 1 229 ? 10.270 -35.107 49.273 1.000 52.602 189 ALA AAA C 1
ATOM 565 O O . ALA A 1 229 ? 9.754 -36.188 48.985 1.000 49.371 189 ALA AAA O 1
ATOM 567 N N . LEU A 1 230 ? 10.593 -34.203 48.353 1.000 55.070 190 LEU AAA N 1
ATOM 568 C CA . LEU A 1 230 ? 10.661 -34.617 46.926 1.000 55.285 190 LEU AAA CA 1
ATOM 569 C C . LEU A 1 230 ? 11.680 -33.774 46.173 1.000 48.944 190 LEU AAA C 1
ATOM 570 O O . LEU A 1 230 ? 11.884 -32.605 46.511 1.000 44.534 190 LEU AAA O 1
ATOM 575 N N . LEU A 1 231 ? 12.285 -34.410 45.180 1.000 50.706 191 LEU AAA N 1
ATOM 576 C CA . LEU A 1 231 ? 13.289 -33.825 44.261 1.000 48.494 191 LEU AAA CA 1
ATOM 577 C C . LEU A 1 231 ? 12.562 -33.179 43.086 1.000 45.365 191 LEU AAA C 1
ATOM 578 O O . LEU A 1 231 ? 11.684 -33.850 42.524 1.000 48.594 191 LEU AAA O 1
ATOM 583 N N . VAL A 1 232 ? 12.946 -31.949 42.728 1.000 44.317 192 VAL AAA N 1
ATOM 584 C CA . VAL A 1 232 ? 12.440 -31.218 41.529 1.000 43.720 192 VAL AAA CA 1
ATOM 585 C C . VAL A 1 232 ? 13.628 -30.708 40.720 1.000 41.609 192 VAL AAA C 1
ATOM 586 O O . VAL A 1 232 ? 14.577 -30.228 41.320 1.000 47.501 192 VAL AAA O 1
ATOM 590 N N . ASN A 1 233 ? 13.603 -30.889 39.400 1.000 39.514 193 ASN AAA N 1
ATOM 591 C CA . ASN A 1 233 ? 14.616 -30.303 38.490 1.000 38.268 193 ASN AAA CA 1
ATOM 592 C C . ASN A 1 233 ? 14.040 -28.983 38.006 1.000 38.087 193 ASN AAA C 1
ATOM 593 O O . ASN A 1 233 ? 12.881 -29.001 37.628 1.000 36.538 193 ASN AAA O 1
ATOM 598 N N . VAL A 1 234 ? 14.832 -27.916 38.040 1.000 34.821 194 VAL AAA N 1
ATOM 599 C CA . VAL A 1 234 ? 14.449 -26.545 37.602 1.000 36.820 194 VAL AAA CA 1
ATOM 600 C C . VAL A 1 234 ? 15.546 -25.983 36.713 1.000 40.072 194 VAL AAA C 1
ATOM 601 O O . VAL A 1 234 ? 16.724 -26.057 37.082 1.000 46.375 194 VAL AAA O 1
ATOM 605 N N . LYS A 1 235 ? 15.150 -25.345 35.623 1.000 35.855 195 LYS AAA N 1
ATOM 606 C CA . LYS A 1 235 ? 16.072 -24.639 34.707 1.000 41.345 195 LYS AAA CA 1
ATOM 607 C C . LYS A 1 235 ? 15.470 -23.270 34.443 1.000 39.404 195 LYS AAA C 1
ATOM 608 O O . LYS A 1 235 ? 14.295 -23.089 34.759 1.000 39.692 195 LYS AAA O 1
ATOM 614 N N . PHE A 1 236 ? 16.246 -22.350 33.886 1.000 40.777 196 PHE AAA N 1
ATOM 615 C CA . PHE A 1 236 ? 15.725 -21.075 33.348 1.000 44.136 196 PHE AAA CA 1
ATOM 616 C C . PHE A 1 236 ? 15.456 -21.257 31.860 1.000 48.717 196 PHE AAA C 1
ATOM 617 O O . PHE A 1 236 ? 16.060 -22.159 31.261 1.000 43.558 196 PHE AAA O 1
ATOM 625 N N . GLU A 1 237 ? 14.566 -20.421 31.313 1.000 54.600 197 GLU AAA N 1
ATOM 626 C CA . GLU A 1 237 ? 13.929 -20.603 29.981 1.000 63.226 197 GLU AAA CA 1
ATOM 627 C C . GLU A 1 237 ? 14.992 -20.809 28.891 1.000 72.818 197 GLU AAA C 1
ATOM 628 O O . GLU A 1 237 ? 14.859 -21.782 28.105 1.000 77.861 197 GLU AAA O 1
ATOM 634 N N . GLY A 1 238 ? 16.008 -19.943 28.835 1.000 74.411 198 GLY AAA N 1
ATOM 635 C CA . GLY A 1 238 ? 17.004 -19.961 27.744 1.000 79.812 198 GLY AAA CA 1
ATOM 636 C C . GLY A 1 238 ? 18.327 -20.565 28.179 1.000 79.004 198 GLY AAA C 1
ATOM 637 O O . GLY A 1 238 ? 19.344 -19.852 28.069 1.000 81.139 198 GLY AAA O 1
ATOM 638 N N . SER A 1 239 ? 18.331 -21.819 28.649 1.000 73.041 199 SER AAA N 1
ATOM 639 C CA . SER A 1 239 ? 19.550 -22.496 29.169 1.000 71.795 199 SER AAA CA 1
ATOM 640 C C . SER A 1 239 ? 19.379 -24.020 29.220 1.000 67.475 199 SER AAA C 1
ATOM 641 O O . SER A 1 239 ? 18.294 -24.493 29.608 1.000 63.314 199 SER AAA O 1
ATOM 644 N N . GLU A 1 240 ? 20.448 -24.749 28.880 1.000 67.814 200 GLU AAA N 1
ATOM 645 C CA . GLU A 1 240 ? 20.564 -26.222 29.063 1.000 76.968 200 GLU AAA CA 1
ATOM 646 C C . GLU A 1 240 ? 20.684 -26.521 30.564 1.000 75.421 200 GLU AAA C 1
ATOM 647 O O . GLU A 1 240 ? 20.005 -27.456 31.047 1.000 82.835 200 GLU AAA O 1
ATOM 653 N N . GLU A 1 241 ? 21.474 -25.708 31.273 1.000 66.172 201 GLU AAA N 1
ATOM 654 C CA . GLU A 1 241 ? 21.868 -25.925 32.688 1.000 66.008 201 GLU AAA CA 1
ATOM 655 C C . GLU A 1 241 ? 20.625 -25.952 33.589 1.000 61.627 201 GLU AAA C 1
ATOM 656 O O . GLU A 1 241 ? 19.668 -25.201 33.347 1.000 57.575 201 GLU AAA O 1
ATOM 662 N N . SER A 1 242 ? 20.656 -26.821 34.591 1.000 54.228 202 SER AAA N 1
ATOM 663 C CA . SER A 1 242 ? 19.510 -27.138 35.471 1.000 52.744 202 SER AAA CA 1
ATOM 664 C C . SER A 1 242 ? 20.042 -27.522 36.849 1.000 54.148 202 SER AAA C 1
ATOM 665 O O . SER A 1 242 ? 21.198 -27.921 36.954 1.000 51.136 202 SER AAA O 1
ATOM 668 N N . PHE A 1 243 ? 19.204 -27.401 37.870 1.000 55.308 203 PHE AAA N 1
ATOM 669 C CA . PHE A 1 243 ? 19.524 -27.735 39.279 1.000 58.587 203 PHE AAA CA 1
ATOM 670 C C . PHE A 1 243 ? 18.429 -28.680 39.787 1.000 54.724 203 PHE AAA C 1
ATOM 671 O O . PHE A 1 243 ? 17.228 -28.384 39.575 1.000 46.328 203 PHE AAA O 1
ATOM 679 N N . THR A 1 244 ? 18.808 -29.815 40.375 1.000 46.980 204 THR AAA N 1
ATOM 680 C CA . THR A 1 244 ? 17.868 -30.716 41.079 1.000 49.575 204 THR AAA CA 1
ATOM 681 C C . THR A 1 244 ? 17.860 -30.269 42.546 1.000 52.742 204 THR AAA C 1
ATOM 682 O O . THR A 1 244 ? 18.919 -30.320 43.165 1.000 62.874 204 THR AAA O 1
ATOM 686 N N . PHE A 1 245 ? 16.724 -29.758 43.031 1.000 55.492 205 PHE AAA N 1
ATOM 687 C CA . PHE A 1 245 ? 16.504 -29.215 44.404 1.000 55.414 205 PHE AAA CA 1
ATOM 688 C C . PHE A 1 245 ? 15.741 -30.239 45.246 1.000 52.313 205 PHE AAA C 1
ATOM 689 O O . PHE A 1 245 ? 14.869 -30.973 44.719 1.000 44.966 205 PHE AAA O 1
ATOM 697 N N . GLN A 1 246 ? 16.038 -30.298 46.543 1.000 51.268 206 GLN AAA N 1
ATOM 698 C CA . GLN A 1 246 ? 15.147 -31.004 47.491 1.000 50.987 206 GLN AAA CA 1
ATOM 699 C C . GLN A 1 246 ? 14.211 -29.955 48.101 1.000 51.063 206 GLN AAA C 1
ATOM 700 O O . GLN A 1 246 ? 14.705 -28.953 48.628 1.000 53.224 206 GLN AAA O 1
ATOM 706 N N . VAL A 1 247 ? 12.897 -30.161 47.978 1.000 49.595 207 VAL AAA N 1
ATOM 707 C CA . VAL A 1 247 ? 11.865 -29.287 48.607 1.000 46.913 207 VAL AAA CA 1
ATOM 708 C C . VAL A 1 247 ? 10.890 -30.190 49.353 1.000 44.090 207 VAL AAA C 1
ATOM 709 O O . VAL A 1 247 ? 11.031 -31.413 49.286 1.000 46.780 207 VAL AAA O 1
ATOM 713 N N . SER A 1 248 ? 9.892 -29.595 49.999 1.000 49.351 208 SER AAA N 1
ATOM 714 C CA . SER A 1 248 ? 8.809 -30.344 50.664 1.000 46.113 208 SER AAA CA 1
ATOM 715 C C . SER A 1 248 ? 7.534 -30.297 49.812 1.000 43.771 208 SER AAA C 1
ATOM 716 O O . SER A 1 248 ? 7.305 -29.293 49.121 1.000 45.345 208 SER AAA O 1
ATOM 719 N N . THR A 1 249 ? 6.721 -31.343 49.916 1.000 42.047 209 THR AAA N 1
ATOM 720 C CA . THR A 1 249 ? 5.363 -31.408 49.322 1.000 47.109 209 THR AAA CA 1
ATOM 721 C C . THR A 1 249 ? 4.526 -30.220 49.805 1.000 45.427 209 THR AAA C 1
ATOM 722 O O . THR A 1 249 ? 3.586 -29.872 49.078 1.000 52.739 209 THR AAA O 1
ATOM 726 N N . LYS A 1 250 ? 4.839 -29.615 50.954 1.000 46.925 210 LYS AAA N 1
ATOM 727 C CA . LYS A 1 250 ? 4.046 -28.491 51.523 1.000 45.664 210 LYS AAA CA 1
ATOM 728 C C . LYS A 1 250 ? 4.623 -27.138 51.091 1.000 40.592 210 LYS AAA C 1
ATOM 729 O O . LYS A 1 250 ? 4.007 -26.103 51.408 1.000 46.927 210 LYS AAA O 1
ATOM 735 N N . ASP A 1 251 ? 5.769 -27.095 50.412 1.000 42.100 211 ASP AAA N 1
ATOM 736 C CA . ASP A 1 251 ? 6.370 -25.802 49.985 1.000 42.572 211 ASP AAA CA 1
ATOM 737 C C . ASP A 1 251 ? 5.522 -25.217 48.845 1.000 41.965 211 ASP AAA C 1
ATOM 738 O O . ASP A 1 251 ? 5.001 -26.018 48.049 1.000 43.215 211 ASP AAA O 1
ATOM 743 N N . MET A 1 252 ? 5.418 -23.891 48.778 1.000 39.919 212 MET AAA N 1
ATOM 744 C CA . MET A 1 252 ? 4.740 -23.175 47.663 1.000 41.822 212 MET AAA CA 1
ATOM 745 C C . MET A 1 252 ? 5.716 -23.043 46.500 1.000 41.908 212 MET AAA C 1
ATOM 746 O O . MET A 1 252 ? 6.932 -23.055 46.700 1.000 36.617 212 MET AAA O 1
ATOM 751 N N . PRO A 1 253 ? 5.202 -22.804 45.271 1.000 40.746 213 PRO AAA N 1
ATOM 752 C CA . PRO A 1 253 ? 6.036 -22.418 44.121 1.000 38.956 213 PRO AAA CA 1
ATOM 753 C C . PRO A 1 253 ? 7.026 -21.293 44.426 1.000 38.562 213 PRO AAA C 1
ATOM 754 O O . PRO A 1 253 ? 8.180 -21.374 44.019 1.000 40.231 213 PRO AAA O 1
ATOM 758 N N . LEU A 1 254 ? 6.585 -20.267 45.149 1.000 36.974 214 LEU AAA N 1
ATOM 759 C CA . LEU A 1 254 ? 7.474 -19.103 45.414 1.000 41.894 214 LEU AAA CA 1
ATOM 760 C C . LEU A 1 254 ? 8.777 -19.563 46.100 1.000 38.961 214 LEU AAA C 1
ATOM 761 O O . LEU A 1 254 ? 9.830 -19.012 45.768 1.000 40.587 214 LEU AAA O 1
ATOM 766 N N . ALA A 1 255 ? 8.709 -20.481 47.067 1.000 41.153 215 ALA AAA N 1
ATOM 767 C CA . ALA A 1 255 ? 9.902 -21.024 47.766 1.000 41.292 215 ALA AAA CA 1
ATOM 768 C C . ALA A 1 255 ? 10.826 -21.628 46.709 1.000 48.284 215 ALA AAA C 1
ATOM 769 O O . ALA A 1 255 ? 12.046 -21.377 46.742 1.000 41.939 215 ALA AAA O 1
ATOM 771 N N . LEU A 1 256 ? 10.246 -22.420 45.807 1.000 41.703 216 LEU AAA N 1
ATOM 772 C CA . LEU A 1 256 ? 11.004 -23.217 44.818 1.000 39.139 216 LEU AAA CA 1
ATOM 773 C C . LEU A 1 256 ? 11.720 -22.251 43.877 1.000 37.274 216 LEU AAA C 1
ATOM 774 O O . LEU A 1 256 ? 12.890 -22.465 43.588 1.000 36.810 216 LEU AAA O 1
ATOM 779 N N . MET A 1 257 ? 11.038 -21.187 43.468 1.000 32.335 217 MET AAA N 1
ATOM 780 C CA . MET A 1 257 ? 11.569 -20.137 42.572 1.000 32.711 217 MET AAA CA 1
ATOM 781 C C . MET A 1 257 ? 12.656 -19.331 43.290 1.000 35.726 217 MET AAA C 1
ATOM 782 O O . MET A 1 257 ? 13.637 -18.929 42.631 1.000 38.755 217 MET AAA O 1
ATOM 787 N N . ALA A 1 258 ? 12.496 -19.097 44.591 1.000 38.177 218 ALA AAA N 1
ATOM 788 C CA . ALA A 1 258 ? 13.529 -18.420 45.408 1.000 39.507 218 ALA AAA CA 1
ATOM 789 C C . ALA A 1 258 ? 14.808 -19.277 45.366 1.000 40.537 218 ALA AAA C 1
ATOM 790 O O . ALA A 1 258 ? 15.884 -18.736 45.012 1.000 41.205 218 ALA AAA O 1
ATOM 792 N N . CYS A 1 259 ? 14.710 -20.590 45.610 1.000 42.343 219 CYS AAA N 1
ATOM 793 C CA . CYS A 1 259 ? 15.881 -21.514 45.574 1.000 46.856 219 CYS AAA CA 1
ATOM 794 C C . CYS A 1 259 ? 16.546 -21.436 44.206 1.000 46.897 219 CYS AAA C 1
ATOM 795 O O . CYS A 1 259 ? 17.774 -21.313 44.144 1.000 48.589 219 CYS AAA O 1
ATOM 798 N N . ALA A 1 260 ? 15.743 -21.537 43.147 1.000 45.986 220 ALA AAA N 1
ATOM 799 C CA . ALA A 1 260 ? 16.212 -21.499 41.749 1.000 47.420 220 ALA AAA CA 1
ATOM 800 C C . ALA A 1 260 ? 17.047 -20.233 41.544 1.000 41.744 220 ALA AAA C 1
ATOM 801 O O . ALA A 1 260 ? 18.120 -20.341 40.957 1.000 45.549 220 ALA AAA O 1
ATOM 803 N N . LEU A 1 261 ? 16.574 -19.074 41.983 1.000 38.116 221 LEU AAA N 1
ATOM 804 C CA . LEU A 1 261 ? 17.251 -17.778 41.698 1.000 43.847 221 LEU AAA CA 1
ATOM 805 C C . LEU A 1 261 ? 18.544 -17.657 42.526 1.000 44.818 221 LEU AAA C 1
ATOM 806 O O . LEU A 1 261 ? 19.540 -17.070 42.016 1.000 43.544 221 LEU AAA O 1
ATOM 811 N N . ARG A 1 262 ? 18.543 -18.162 43.758 1.000 48.081 222 ARG AAA N 1
ATOM 812 C CA . ARG A 1 262 ? 19.750 -18.139 44.630 1.000 49.615 222 ARG AAA CA 1
ATOM 813 C C . ARG A 1 262 ? 20.811 -19.028 43.978 1.000 55.497 222 ARG AAA C 1
ATOM 814 O O . ARG A 1 262 ? 21.949 -18.569 43.838 1.000 61.100 222 ARG AAA O 1
ATOM 822 N N . LYS A 1 263 ? 20.427 -20.225 43.533 1.000 55.950 223 LYS AAA N 1
ATOM 823 C CA . LYS A 1 263 ? 21.335 -21.146 42.800 1.000 63.364 223 LYS AAA CA 1
ATOM 824 C C . LYS A 1 263 ? 21.934 -20.421 41.589 1.000 64.515 223 LYS AAA C 1
ATOM 825 O O . LYS A 1 263 ? 23.163 -20.490 41.435 1.000 63.050 223 LYS AAA O 1
ATOM 831 N N . LYS A 1 264 ? 21.108 -19.730 40.796 1.000 60.337 224 LYS AAA N 1
ATOM 832 C CA . LYS A 1 264 ? 21.532 -19.043 39.546 1.000 63.625 224 LYS AAA CA 1
ATOM 833 C C . LYS A 1 264 ? 22.504 -17.903 39.876 1.000 63.705 224 LYS AAA C 1
ATOM 834 O O . LYS A 1 264 ? 23.361 -17.624 39.033 1.000 66.031 224 LYS AAA O 1
ATOM 840 N N . ALA A 1 265 ? 22.384 -17.278 41.050 1.000 69.829 225 ALA AAA N 1
ATOM 841 C CA . ALA A 1 265 ? 23.149 -16.068 41.448 1.000 72.231 225 ALA AAA CA 1
ATOM 842 C C . ALA A 1 265 ? 24.563 -16.433 41.937 1.000 81.237 225 ALA AAA C 1
ATOM 843 O O . ALA A 1 265 ? 25.442 -15.539 41.894 1.000 81.174 225 ALA AAA O 1
ATOM 845 N N . THR A 1 266 ? 24.784 -17.672 42.404 1.000 80.450 226 THR AAA N 1
ATOM 846 C CA . THR A 1 266 ? 26.131 -18.207 42.748 1.000 77.038 226 THR AAA CA 1
ATOM 847 C C . THR A 1 266 ? 26.798 -18.755 41.481 1.000 83.523 226 THR AAA C 1
ATOM 848 O O . THR A 1 266 ? 28.035 -18.732 41.429 1.000 93.524 226 THR AAA O 1
ATOM 852 N N . VAL A 1 267 ? 26.011 -19.226 40.506 1.000 82.775 227 VAL AAA N 1
ATOM 853 C CA . VAL A 1 267 ? 26.514 -19.801 39.220 1.000 89.858 227 VAL AAA CA 1
ATOM 854 C C . VAL A 1 267 ? 26.820 -18.666 38.227 1.000 90.741 227 VAL AAA C 1
ATOM 855 O O . VAL A 1 267 ? 27.811 -18.806 37.498 1.000 96.246 227 VAL AAA O 1
ATOM 859 N N . PHE A 1 268 ? 26.019 -17.591 38.187 1.000 94.792 228 PHE AAA N 1
ATOM 860 C CA . PHE A 1 268 ? 26.248 -16.398 37.318 1.000 98.609 228 PHE AAA CA 1
ATOM 861 C C . PHE A 1 268 ? 26.962 -15.293 38.123 1.000 101.341 228 PHE AAA C 1
ATOM 862 O O . PHE A 1 268 ? 27.003 -14.130 37.654 1.000 99.344 228 PHE AAA O 1
ATOM 870 N N . ARG A 1 269 ? 27.501 -15.634 39.304 1.000 97.879 229 ARG AAA N 1
ATOM 871 C CA . ARG A 1 269 ? 28.345 -14.754 40.163 1.000 97.110 229 ARG AAA CA 1
ATOM 872 C C . ARG A 1 269 ? 27.672 -13.403 40.427 1.000 99.827 229 ARG AAA C 1
ATOM 873 O O . ARG A 1 269 ? 28.365 -12.503 40.938 1.000 99.462 229 ARG AAA O 1
ATOM 881 N N . GLN A 1 270 ? 26.377 -13.272 40.126 1.000 102.756 230 GLN AAA N 1
ATOM 882 C CA . GLN A 1 270 ? 25.642 -11.983 40.177 1.000 103.698 230 GLN AAA CA 1
ATOM 883 C C . GLN A 1 270 ? 26.463 -10.906 39.449 1.000 102.744 230 GLN AAA C 1
ATOM 884 O O . GLN A 1 270 ? 25.840 -9.994 38.864 1.000 97.059 230 GLN AAA O 1
ATOM 890 N N . GLN A 1 275 ? 14.437 -11.753 42.247 1.000 62.585 235 GLN AAA N 1
ATOM 891 C CA . GLN A 1 275 ? 13.044 -11.427 42.664 1.000 58.629 235 GLN AAA CA 1
ATOM 892 C C . GLN A 1 275 ? 12.100 -12.558 42.238 1.000 54.947 235 GLN AAA C 1
ATOM 893 O O . GLN A 1 275 ? 11.651 -12.595 41.095 1.000 49.020 235 GLN AAA O 1
ATOM 899 N N . PRO A 1 276 ? 11.747 -13.514 43.129 1.000 44.430 236 PRO AAA N 1
ATOM 900 C CA . PRO A 1 276 ? 10.976 -14.695 42.726 1.000 47.176 236 PRO AAA CA 1
ATOM 901 C C . PRO A 1 276 ? 9.549 -14.405 42.233 1.000 49.185 236 PRO AAA C 1
ATOM 902 O O . PRO A 1 276 ? 9.015 -15.211 41.429 1.000 45.920 236 PRO AAA O 1
ATOM 906 N N . GLU A 1 277 ? 8.971 -13.296 42.707 1.000 44.834 237 GLU AAA N 1
ATOM 907 C CA . GLU A 1 277 ? 7.612 -12.797 42.352 1.000 46.907 237 GLU AAA CA 1
ATOM 908 C C . GLU A 1 277 ? 7.476 -12.521 40.852 1.000 42.233 237 GLU AAA C 1
ATOM 909 O O . GLU A 1 277 ? 6.336 -12.333 40.426 1.000 42.412 237 GLU AAA O 1
ATOM 915 N N . GLU A 1 278 ? 8.583 -12.406 40.104 1.000 40.967 238 GLU AAA N 1
ATOM 916 C CA . GLU A 1 278 ? 8.591 -11.980 38.676 1.000 43.297 238 GLU AAA CA 1
ATOM 917 C C . GLU A 1 278 ? 8.554 -13.215 37.757 1.000 36.572 238 GLU AAA C 1
ATOM 918 O O . GLU A 1 278 ? 8.700 -13.028 36.548 1.000 37.347 238 GLU AAA O 1
ATOM 924 N N . TYR A 1 279 ? 8.311 -14.409 38.312 1.000 38.954 239 TYR AAA N 1
ATOM 925 C CA . TYR A 1 279 ? 8.448 -15.689 37.580 1.000 36.435 239 TYR AAA CA 1
ATOM 926 C C . TYR A 1 279 ? 7.208 -16.542 37.785 1.000 35.122 239 TYR AAA C 1
ATOM 927 O O . TYR A 1 279 ? 6.462 -16.353 38.732 1.000 34.854 239 TYR AAA O 1
ATOM 936 N N . ALA A 1 280 ? 7.015 -17.488 36.869 1.000 29.844 240 ALA AAA N 1
ATOM 937 C CA . ALA A 1 280 ? 6.055 -18.602 37.019 1.000 34.269 240 ALA AAA CA 1
ATOM 938 C C . ALA A 1 280 ? 6.814 -19.865 36.598 1.000 30.672 240 ALA AAA C 1
ATOM 939 O O . ALA A 1 280 ? 7.754 -19.716 35.854 1.000 31.064 240 ALA AAA O 1
ATOM 941 N N . LEU A 1 281 ? 6.488 -21.012 37.157 1.000 30.577 241 LEU AAA N 1
ATOM 942 C CA . LEU A 1 281 ? 7.132 -22.306 36.818 1.000 29.583 241 LEU AAA CA 1
ATOM 943 C C . LEU A 1 281 ? 6.325 -23.016 35.721 1.000 31.452 241 LEU AAA C 1
ATOM 944 O O . LEU A 1 281 ? 5.186 -23.387 35.984 1.000 32.973 241 LEU AAA O 1
ATOM 949 N N . GLN A 1 282 ? 6.920 -23.197 34.547 1.000 29.543 242 GLN AAA N 1
ATOM 950 C CA . GLN A 1 282 ? 6.338 -23.997 33.451 1.000 30.987 242 GLN AAA CA 1
ATOM 951 C C . GLN A 1 282 ? 6.674 -25.461 33.682 1.000 34.103 242 GLN AAA C 1
ATOM 952 O O . GLN A 1 282 ? 7.819 -25.748 34.015 1.000 36.169 242 GLN AAA O 1
ATOM 958 N N . VAL A 1 283 ? 5.709 -26.344 33.470 1.000 31.455 243 VAL AAA N 1
ATOM 959 C CA . VAL A 1 283 ? 5.998 -27.795 33.346 1.000 30.978 243 VAL AAA CA 1
ATOM 960 C C . VAL A 1 283 ? 6.693 -27.954 31.994 1.000 32.227 243 VAL AAA C 1
ATOM 961 O O . VAL A 1 283 ? 6.108 -27.612 30.953 1.000 31.349 243 VAL AAA O 1
ATOM 965 N N . ASN A 1 284 ? 7.917 -28.486 31.992 1.000 30.792 244 ASN AAA N 1
ATOM 966 C CA . ASN A 1 284 ? 8.735 -28.563 30.760 1.000 33.248 244 ASN AAA CA 1
ATOM 967 C C . ASN A 1 284 ? 7.897 -29.234 29.668 1.000 29.323 244 ASN AAA C 1
ATOM 968 O O . ASN A 1 284 ? 7.200 -30.251 29.987 1.000 32.505 244 ASN AAA O 1
ATOM 973 N N . GLY A 1 285 ? 7.951 -28.648 28.471 1.000 36.123 245 GLY AAA N 1
ATOM 974 C CA . GLY A 1 285 ? 7.288 -29.158 27.258 1.000 41.148 245 GLY AAA CA 1
ATOM 975 C C . GLY A 1 285 ? 5.769 -29.174 27.346 1.000 37.363 245 GLY AAA C 1
ATOM 976 O O . GLY A 1 285 ? 5.134 -29.795 26.434 1.000 35.286 245 GLY AAA O 1
ATOM 977 N N . ARG A 1 286 ? 5.146 -28.498 28.323 1.000 31.941 246 ARG AAA N 1
ATOM 978 C CA . ARG A 1 286 ? 3.660 -28.489 28.411 1.000 30.005 246 ARG AAA CA 1
ATOM 979 C C . ARG A 1 286 ? 3.164 -27.042 28.528 1.000 31.482 246 ARG AAA C 1
ATOM 980 O O . ARG A 1 286 ? 3.987 -26.164 28.920 1.000 32.690 246 ARG AAA O 1
ATOM 988 N N . HIS A 1 287 ? 1.904 -26.802 28.160 1.000 29.712 247 HIS AAA N 1
ATOM 989 C CA . HIS A 1 287 ? 1.199 -25.495 28.382 1.000 30.855 247 HIS AAA CA 1
ATOM 990 C C . HIS A 1 287 ? 0.478 -25.560 29.728 1.000 28.685 247 HIS AAA C 1
ATOM 991 O O . HIS A 1 287 ? -0.760 -25.599 29.808 1.000 28.418 247 HIS AAA O 1
ATOM 998 N N . GLU A 1 288 ? 1.283 -25.687 30.770 1.000 30.977 248 GLU AAA N 1
ATOM 999 C CA . GLU A 1 288 ? 0.842 -25.834 32.156 1.000 30.345 248 GLU AAA CA 1
ATOM 1000 C C . GLU A 1 288 ? 1.882 -25.142 33.016 1.000 30.677 248 GLU AAA C 1
ATOM 1001 O O . GLU A 1 288 ? 3.124 -25.293 32.738 1.000 30.731 248 GLU AAA O 1
ATOM 1007 N N . TYR A 1 289 ? 1.392 -24.474 34.043 1.000 27.467 249 TYR AAA N 1
ATOM 1008 C CA . TYR A 1 289 ? 2.210 -23.643 34.932 1.000 28.377 249 TYR AAA CA 1
ATOM 1009 C C . TYR A 1 289 ? 1.789 -23.914 36.351 1.000 26.488 249 TYR AAA C 1
ATOM 1010 O O . TYR A 1 289 ? 0.621 -24.224 36.603 1.000 31.361 249 TYR AAA O 1
ATOM 1019 N N . LEU A 1 290 ? 2.792 -23.929 37.240 1.000 27.472 250 LEU AAA N 1
ATOM 1020 C CA . LEU A 1 290 ? 2.663 -23.973 38.711 1.000 31.452 250 LEU AAA CA 1
ATOM 1021 C C . LEU A 1 290 ? 2.875 -22.536 39.210 1.000 34.350 250 LEU AAA C 1
ATOM 1022 O O . LEU A 1 290 ? 3.964 -21.941 39.013 1.000 35.746 250 LEU AAA O 1
ATOM 1027 N N . TYR A 1 291 ? 1.847 -21.978 39.820 1.000 32.496 251 TYR AAA N 1
ATOM 1028 C CA . TYR A 1 291 ? 1.919 -20.624 40.406 1.000 31.662 251 TYR AAA CA 1
ATOM 1029 C C . TYR A 1 291 ? 0.838 -20.524 41.468 1.000 32.961 251 TYR AAA C 1
ATOM 1030 O O . TYR A 1 291 ? 0.006 -21.440 41.576 1.000 30.820 251 TYR AAA O 1
ATOM 1039 N N . GLY A 1 292 ? 0.920 -19.468 42.269 1.000 37.110 252 GLY AAA N 1
ATOM 1040 C CA . GLY A 1 292 ? -0.094 -19.115 43.286 1.000 38.247 252 GLY AAA CA 1
ATOM 1041 C C . GLY A 1 292 ? 0.199 -19.719 44.654 1.000 41.969 252 GLY AAA C 1
ATOM 1042 O O . GLY A 1 292 ? 1.239 -20.415 44.810 1.000 33.541 252 GLY AAA O 1
ATOM 1043 N N . ASN A 1 293 ? -0.707 -19.503 45.611 1.000 45.311 253 ASN AAA N 1
ATOM 1044 C CA . ASN A 1 293 ? -0.512 -19.853 47.048 1.000 48.179 253 ASN AAA CA 1
ATOM 1045 C C . ASN A 1 293 ? -1.076 -21.235 47.308 1.000 42.762 253 ASN AAA C 1
ATOM 1046 O O . ASN A 1 293 ? -2.029 -21.365 48.092 1.000 44.546 253 ASN AAA O 1
ATOM 1051 N N . TYR A 1 294 ? -0.501 -22.228 46.664 1.000 41.026 254 TYR AAA N 1
ATOM 1052 C CA . TYR A 1 294 ? -0.879 -23.643 46.837 1.000 38.062 254 TYR AAA CA 1
ATOM 1053 C C . TYR A 1 294 ? 0.407 -24.406 47.098 1.000 38.962 254 TYR AAA C 1
ATOM 1054 O O . TYR A 1 294 ? 1.421 -24.157 46.446 1.000 39.394 254 TYR AAA O 1
ATOM 1063 N N . PRO A 1 295 ? 0.374 -25.385 48.018 1.000 43.313 255 PRO AAA N 1
ATOM 1064 C CA . PRO A 1 295 ? 1.518 -26.257 48.236 1.000 38.475 255 PRO AAA CA 1
ATOM 1065 C C . PRO A 1 295 ? 1.708 -27.154 47.013 1.000 39.192 255 PRO AAA C 1
ATOM 1066 O O . PRO A 1 295 ? 0.730 -27.550 46.398 1.000 36.557 255 PRO AAA O 1
ATOM 1070 N N . LEU A 1 296 ? 2.958 -27.448 46.669 1.000 35.018 256 LEU AAA N 1
ATOM 1071 C CA . LEU A 1 296 ? 3.281 -28.286 45.502 1.000 35.740 256 LEU AAA CA 1
ATOM 1072 C C . LEU A 1 296 ? 2.337 -29.494 45.406 1.000 37.360 256 LEU AAA C 1
ATOM 1073 O O . LEU A 1 296 ? 1.927 -29.812 44.261 1.000 37.269 256 LEU AAA O 1
ATOM 1078 N N . CYS A 1 297 ? 2.025 -30.186 46.509 1.000 34.181 257 CYS AAA N 1
ATOM 1079 C CA . CYS A 1 297 ? 1.272 -31.467 46.452 1.000 41.737 257 CYS AAA CA 1
ATOM 1080 C C . CYS A 1 297 ? -0.196 -31.247 46.064 1.000 43.563 257 CYS AAA C 1
ATOM 1081 O O . CYS A 1 297 ? -0.860 -32.274 45.807 1.000 49.695 257 CYS AAA O 1
ATOM 1084 N N . HIS A 1 298 ? -0.675 -29.993 46.012 1.000 42.126 258 HIS AAA N 1
ATOM 1085 C CA . HIS A 1 298 ? -2.046 -29.633 45.536 1.000 44.842 258 HIS AAA CA 1
ATOM 1086 C C . HIS A 1 298 ? -2.119 -29.556 44.007 1.000 37.968 258 HIS AAA C 1
ATOM 1087 O O . HIS A 1 298 ? -3.252 -29.494 43.488 1.000 39.665 258 HIS AAA O 1
ATOM 1094 N N . PHE A 1 299 ? -0.996 -29.490 43.288 1.000 40.578 259 PHE AAA N 1
ATOM 1095 C CA . PHE A 1 299 ? -0.971 -29.391 41.798 1.000 35.931 259 PHE AAA CA 1
ATOM 1096 C C . PHE A 1 299 ? -1.084 -30.800 41.199 1.000 40.758 259 PHE AAA C 1
ATOM 1097 O O . PHE A 1 299 ? -0.318 -31.696 41.635 1.000 37.607 259 PHE AAA O 1
ATOM 1105 N N . GLN A 1 300 ? -2.000 -31.013 40.244 1.000 34.851 260 GLN AAA N 1
ATOM 1106 C CA . GLN A 1 300 ? -2.208 -32.337 39.577 1.000 38.508 260 GLN AAA CA 1
ATOM 1107 C C . GLN A 1 300 ? -0.887 -32.912 39.048 1.000 37.060 260 GLN AAA C 1
ATOM 1108 O O . GLN A 1 300 ? -0.631 -34.122 39.207 1.000 38.632 260 GLN AAA O 1
ATOM 1114 N N . TYR A 1 301 ? -0.074 -32.090 38.411 1.000 35.690 261 TYR AAA N 1
ATOM 1115 C CA . TYR A 1 301 ? 1.208 -32.539 37.840 1.000 36.088 261 TYR AAA CA 1
ATOM 1116 C C . TYR A 1 301 ? 2.094 -33.146 38.940 1.000 34.423 261 TYR AAA C 1
ATOM 1117 O O . TYR A 1 301 ? 2.680 -34.267 38.745 1.000 39.443 261 TYR AAA O 1
ATOM 1126 N N . ILE A 1 302 ? 2.224 -32.428 40.055 1.000 31.500 262 ILE AAA N 1
ATOM 1127 C CA . ILE A 1 302 ? 3.075 -32.894 41.192 1.000 36.763 262 ILE AAA CA 1
ATOM 1128 C C . ILE A 1 302 ? 2.444 -34.175 41.734 1.000 41.406 262 ILE AAA C 1
ATOM 1129 O O . ILE A 1 302 ? 3.149 -35.220 41.766 1.000 43.702 262 ILE AAA O 1
ATOM 1134 N N . CYS A 1 303 ? 1.151 -34.142 42.068 1.000 40.989 263 CYS AAA N 1
ATOM 1135 C CA . CYS A 1 303 ? 0.402 -35.356 42.510 1.000 46.055 263 CYS AAA CA 1
ATOM 1136 C C . CYS A 1 303 ? 0.678 -36.515 41.561 1.000 46.732 263 CYS AAA C 1
ATOM 1137 O O . CYS A 1 303 ? 1.004 -37.622 42.062 1.000 51.815 263 CYS AAA O 1
ATOM 1140 N N . SER A 1 304 ? 0.602 -36.258 40.253 1.000 44.182 264 SER AAA N 1
ATOM 1141 C CA . SER A 1 304 ? 0.907 -37.228 39.171 1.000 42.572 264 SER AAA CA 1
ATOM 1142 C C . SER A 1 304 ? 2.320 -37.815 39.373 1.000 47.470 264 SER AAA C 1
ATOM 1143 O O . SER A 1 304 ? 2.481 -39.075 39.332 1.000 46.753 264 SER AAA O 1
ATOM 1146 N N . CYS A 1 305 ? 3.309 -36.944 39.583 1.000 42.287 265 CYS AAA N 1
ATOM 1147 C CA . CYS A 1 305 ? 4.743 -37.294 39.749 1.000 44.668 265 CYS AAA CA 1
ATOM 1148 C C . CYS A 1 305 ? 4.929 -38.144 41.013 1.000 45.077 265 CYS AAA C 1
ATOM 1149 O O . CYS A 1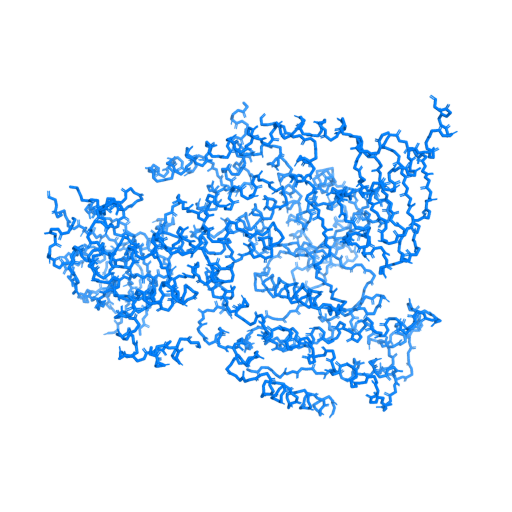 305 ? 5.659 -39.139 40.920 1.000 44.648 265 CYS AAA O 1
ATOM 1152 N N . LEU A 1 306 ? 4.308 -37.776 42.140 1.000 47.400 266 LEU AAA N 1
ATOM 1153 C CA . LEU A 1 306 ? 4.409 -38.564 43.405 1.000 51.118 266 LEU AAA CA 1
ATOM 1154 C C . LEU A 1 306 ? 3.896 -39.988 43.149 1.000 52.005 266 LEU AAA C 1
ATOM 1155 O O . LEU A 1 306 ? 4.598 -40.931 43.545 1.000 55.749 266 LEU AAA O 1
ATOM 1160 N N . HIS A 1 307 ? 2.763 -40.167 42.466 1.000 50.367 267 HIS AAA N 1
ATOM 1161 C CA . HIS A 1 307 ? 2.137 -41.512 42.325 1.000 59.749 267 HIS AAA CA 1
ATOM 1162 C C . HIS A 1 307 ? 2.948 -42.355 41.346 1.000 60.150 267 HIS AAA C 1
ATOM 1163 O O . HIS A 1 307 ? 3.072 -43.561 41.596 1.000 63.473 267 HIS AAA O 1
ATOM 1170 N N . SER A 1 308 ? 3.535 -41.741 40.323 1.000 58.885 268 SER AAA N 1
ATOM 1171 C CA . SER A 1 308 ? 4.350 -42.442 39.299 1.000 62.751 268 SER AAA CA 1
ATOM 1172 C C . SER A 1 308 ? 5.836 -42.516 39.718 1.000 59.418 268 SER AAA C 1
ATOM 1173 O O . SER A 1 308 ? 6.628 -43.152 38.987 1.000 67.286 268 SER AAA O 1
ATOM 1176 N N . GLY A 1 309 ? 6.212 -41.899 40.845 1.000 51.620 269 GLY AAA N 1
ATOM 1177 C CA . GLY A 1 309 ? 7.601 -41.803 41.339 1.000 54.240 269 GLY AAA CA 1
ATOM 1178 C C . GLY A 1 309 ? 8.530 -41.139 40.335 1.000 56.966 269 GLY AAA C 1
ATOM 1179 O O . GLY A 1 309 ? 9.677 -41.572 40.237 1.000 62.332 269 GLY AAA O 1
ATOM 1180 N N . LEU A 1 310 ? 8.043 -40.147 39.584 1.000 56.775 270 LEU AAA N 1
ATOM 1181 C CA . LEU A 1 310 ? 8.834 -39.398 38.577 1.000 53.329 270 LEU AAA CA 1
ATOM 1182 C C . LEU A 1 310 ? 9.250 -38.069 39.196 1.000 46.327 270 LEU AAA C 1
ATOM 1183 O O . LEU A 1 310 ? 8.561 -37.650 40.132 1.000 45.434 270 LEU AAA O 1
ATOM 1188 N N . THR A 1 311 ? 10.378 -37.502 38.750 1.000 45.533 271 THR AAA N 1
ATOM 1189 C CA . THR A 1 311 ? 10.913 -36.187 39.195 1.000 44.274 271 THR AAA CA 1
ATOM 1190 C C . THR A 1 311 ? 10.205 -35.076 38.419 1.000 39.779 271 THR AAA C 1
ATOM 1191 O O . THR A 1 311 ? 10.320 -35.011 37.208 1.000 36.522 271 THR AAA O 1
ATOM 1195 N N . PRO A 1 312 ? 9.463 -34.161 39.080 1.000 39.100 272 PRO AAA N 1
ATOM 1196 C CA . PRO A 1 312 ? 8.976 -32.959 38.400 1.000 37.345 272 PRO AAA CA 1
ATOM 1197 C C . PRO A 1 312 ? 10.134 -32.263 37.677 1.000 37.327 272 PRO AAA C 1
ATOM 1198 O O . PRO A 1 312 ? 11.176 -32.114 38.265 1.000 38.923 272 PRO AAA O 1
ATOM 1202 N N . HIS A 1 313 ? 9.909 -31.828 36.439 1.000 37.616 273 HIS AAA N 1
ATOM 1203 C CA . HIS A 1 313 ? 10.824 -30.995 35.639 1.000 32.748 273 HIS AAA CA 1
ATOM 1204 C C . HIS A 1 313 ? 10.108 -29.685 35.277 1.000 34.274 273 HIS AAA C 1
ATOM 1205 O O . HIS A 1 313 ? 9.150 -29.746 34.521 1.000 34.111 273 HIS AAA O 1
ATOM 1212 N N . LEU A 1 314 ? 10.589 -28.564 35.802 1.000 33.673 274 LEU AAA N 1
ATOM 1213 C CA . LEU A 1 314 ? 9.955 -27.223 35.699 1.000 32.973 274 LEU AAA CA 1
ATOM 1214 C C . LEU A 1 314 ? 10.945 -26.236 35.102 1.000 33.628 274 LEU AAA C 1
ATOM 1215 O O . LEU A 1 314 ? 12.164 -26.450 35.252 1.000 34.671 274 LEU AAA O 1
ATOM 1220 N N . THR A 1 315 ? 10.436 -25.196 34.446 1.000 31.657 275 THR AAA N 1
ATOM 1221 C CA . THR A 1 315 ? 11.237 -24.112 33.847 1.000 32.097 275 THR AAA CA 1
ATOM 1222 C C . THR A 1 315 ? 10.820 -22.769 34.439 1.000 35.965 275 THR AAA C 1
ATOM 1223 O O . THR A 1 315 ? 9.626 -22.453 34.398 1.000 30.623 275 THR AAA O 1
ATOM 1227 N N . MET A 1 316 ? 11.792 -21.990 34.936 1.000 35.505 276 MET AAA N 1
ATOM 1228 C CA . MET A 1 316 ? 11.547 -20.612 35.414 1.000 36.004 276 MET AAA CA 1
ATOM 1229 C C . MET A 1 316 ? 11.243 -19.696 34.231 1.000 36.864 276 MET AAA C 1
ATOM 1230 O O . MET A 1 316 ? 12.129 -19.530 33.388 1.000 40.929 276 MET AAA O 1
ATOM 1235 N N . VAL A 1 317 ? 10.039 -19.114 34.173 1.000 32.174 277 VAL AAA N 1
ATOM 1236 C CA . VAL A 1 317 ? 9.638 -18.223 33.052 1.000 34.762 277 VAL AAA CA 1
ATOM 1237 C C . VAL A 1 317 ? 9.374 -16.825 33.613 1.000 35.520 277 VAL AAA C 1
ATOM 1238 O O . VAL A 1 317 ? 8.506 -16.697 34.491 1.000 35.904 277 VAL AAA O 1
ATOM 1242 N N . HIS A 1 318 ? 10.058 -15.833 33.072 1.000 33.756 278 HIS AAA N 1
ATOM 1243 C CA . HIS A 1 318 ? 9.990 -14.432 33.563 1.000 36.824 278 HIS AAA CA 1
ATOM 1244 C C . HIS A 1 318 ? 8.716 -13.763 33.044 1.000 33.511 278 HIS AAA C 1
ATOM 1245 O O . HIS A 1 318 ? 8.222 -14.163 31.952 1.000 36.175 278 HIS AAA O 1
ATOM 1252 N N . SER A 1 319 ? 8.196 -12.776 33.786 1.000 34.061 279 SER AAA N 1
ATOM 1253 C CA . SER A 1 319 ? 6.940 -12.034 33.475 1.000 34.766 279 SER AAA CA 1
ATOM 1254 C C . SER A 1 319 ? 7.006 -11.459 32.051 1.000 39.859 279 SER AAA C 1
ATOM 1255 O O . SER A 1 319 ? 5.964 -11.456 31.380 1.000 36.000 279 SER AAA O 1
ATOM 1258 N N . SER A 1 320 ? 8.191 -10.992 31.619 1.000 38.294 280 SER AAA N 1
ATOM 1259 C CA . SER A 1 320 ? 8.433 -10.370 30.283 1.000 44.637 280 SER AAA CA 1
ATOM 1260 C C . SER A 1 320 ? 8.198 -11.391 29.149 1.000 43.877 280 SER AAA C 1
ATOM 1261 O O . SER A 1 320 ? 7.717 -10.991 28.083 1.000 45.878 280 SER AAA O 1
ATOM 1264 N N . SER A 1 321 ? 8.519 -12.669 29.361 1.000 42.803 281 SER AAA N 1
ATOM 1265 C CA . SER A 1 321 ? 8.261 -13.767 28.388 1.000 40.997 281 SER AAA CA 1
ATOM 1266 C C . SER A 1 321 ? 6.741 -14.043 28.289 1.000 36.381 281 SER AAA C 1
ATOM 1267 O O . SER A 1 321 ? 6.233 -14.283 27.177 1.000 37.760 281 SER AAA O 1
ATOM 1270 N N . ILE A 1 322 ? 6.031 -14.018 29.416 1.000 35.520 282 ILE AAA N 1
ATOM 1271 C CA . ILE A 1 322 ? 4.553 -14.224 29.443 1.000 34.650 282 ILE AAA CA 1
ATOM 1272 C C . ILE A 1 322 ? 3.875 -13.052 28.727 1.000 34.032 282 ILE AAA C 1
ATOM 1273 O O . ILE A 1 322 ? 2.951 -13.300 27.955 1.000 31.752 282 ILE AAA O 1
ATOM 1278 N N . LEU A 1 323 ? 4.331 -11.810 28.915 1.000 37.729 283 LEU AAA N 1
ATOM 1279 C CA . LEU A 1 323 ? 3.712 -10.659 28.204 1.000 34.698 283 LEU AAA CA 1
ATOM 1280 C C . LEU A 1 323 ? 3.994 -10.725 26.701 1.000 36.204 283 LEU AAA C 1
ATOM 1281 O O . LEU A 1 323 ? 3.115 -10.346 25.901 1.000 39.032 283 LEU AAA O 1
ATOM 1286 N N . ALA A 1 324 ? 5.150 -11.250 26.317 1.000 38.135 284 ALA AAA N 1
ATOM 1287 C CA . ALA A 1 324 ? 5.498 -11.533 24.909 1.000 39.301 284 ALA AAA CA 1
ATOM 1288 C C . ALA A 1 324 ? 4.431 -12.454 24.295 1.000 39.787 284 ALA AAA C 1
ATOM 1289 O O . ALA A 1 324 ? 3.991 -12.183 23.149 1.000 38.310 284 ALA AAA O 1
ATOM 1291 N N . MET A 1 325 ? 3.985 -13.478 25.039 1.000 36.384 285 MET AAA N 1
ATOM 1292 C CA . MET A 1 325 ? 2.962 -14.445 24.578 1.000 36.052 285 MET AAA CA 1
ATOM 1293 C C . MET A 1 325 ? 1.635 -13.703 24.449 1.000 37.891 285 MET AAA C 1
ATOM 1294 O O . MET A 1 325 ? 0.932 -13.886 23.467 1.000 38.130 285 MET AAA O 1
ATOM 1299 N N . ARG A 1 326 ? 1.298 -12.850 25.413 1.000 34.932 286 ARG AAA N 1
ATOM 1300 C CA . ARG A 1 326 ? 0.013 -12.123 25.341 1.000 34.124 286 ARG AAA CA 1
ATOM 1301 C C . ARG A 1 326 ? 0.031 -11.271 24.057 1.000 32.351 286 ARG AAA C 1
ATOM 1302 O O . ARG A 1 326 ? -0.951 -11.297 23.298 1.000 34.402 286 ARG AAA O 1
ATOM 1310 N N . ASP A 1 327 ? 1.128 -10.562 23.812 1.000 35.861 287 ASP AAA N 1
ATOM 1311 C CA . ASP A 1 327 ? 1.228 -9.530 22.745 1.000 36.391 287 ASP AAA CA 1
ATOM 1312 C C . ASP A 1 327 ? 1.133 -10.202 21.375 1.000 41.715 287 ASP AAA C 1
ATOM 1313 O O . ASP A 1 327 ? 0.335 -9.731 20.539 1.000 39.603 287 ASP AAA O 1
ATOM 1318 N N . GLU A 1 328 ? 1.810 -11.334 21.200 1.000 40.158 288 GLU AAA N 1
ATOM 1319 C CA . GLU A 1 328 ? 1.845 -12.050 19.898 1.000 43.745 288 GLU AAA CA 1
ATOM 1320 C C . GLU A 1 328 ? 0.470 -12.671 19.610 1.000 37.799 288 GLU AAA C 1
ATOM 1321 O O . GLU A 1 328 ? 0.198 -12.890 18.435 1.000 41.582 288 GLU AAA O 1
ATOM 1327 N N . GLN A 1 329 ? -0.420 -12.806 20.601 1.000 37.894 289 GLN AAA N 1
ATOM 1328 C CA . GLN A 1 329 ? -1.723 -13.506 20.435 1.000 44.404 289 GLN AAA CA 1
ATOM 1329 C C . GLN A 1 329 ? -2.906 -12.533 20.342 1.000 47.580 289 GLN AAA C 1
ATOM 1330 O O . GLN A 1 329 ? -4.032 -12.982 20.645 1.000 58.061 289 GLN AAA O 1
ATOM 1336 N N . SER A 1 330 ? -2.683 -11.286 19.901 1.000 53.410 290 SER AAA N 1
ATOM 1337 C CA . SER A 1 330 ? -3.693 -10.188 19.914 1.000 58.873 290 SER AAA CA 1
ATOM 1338 C C . SER A 1 330 ? -4.468 -10.165 18.590 1.000 58.122 290 SER AAA C 1
ATOM 1339 O O . SER A 1 330 ? -3.858 -10.499 17.561 1.000 60.604 290 SER AAA O 1
ATOM 1342 N N . ASN A 1 331 ? -5.751 -9.762 18.638 1.000 62.639 291 ASN AAA N 1
ATOM 1343 C CA . ASN A 1 331 ? -6.732 -9.706 17.510 1.000 59.500 291 ASN AAA CA 1
ATOM 1344 C C . ASN A 1 331 ? -6.260 -8.741 16.408 1.000 60.805 291 ASN AAA C 1
ATOM 1345 O O . ASN A 1 331 ? -5.150 -8.222 16.547 1.000 57.088 291 ASN AAA O 1
ATOM 1350 N N . LEU A 1 356 ? -51.962 -8.093 23.195 1.000 59.126 316 LEU AAA N 1
ATOM 1351 C CA . LEU A 1 356 ? -51.558 -7.892 24.609 1.000 44.722 316 LEU AAA CA 1
ATOM 1352 C C . LEU A 1 356 ? -52.640 -8.492 25.519 1.000 48.270 316 LEU AAA C 1
ATOM 1353 O O . LEU A 1 356 ? -53.289 -9.477 25.080 1.000 44.928 316 LEU AAA O 1
ATOM 1358 N N . TRP A 1 357 ? -52.822 -7.966 26.743 1.000 52.167 317 TRP AAA N 1
ATOM 1359 C CA . TRP A 1 357 ? -53.803 -8.444 27.766 1.000 67.456 317 TRP AAA CA 1
ATOM 1360 C C . TRP A 1 357 ? -55.253 -8.304 27.272 1.000 68.178 317 TRP AAA C 1
ATOM 1361 O O . TRP A 1 357 ? -56.120 -8.997 27.844 1.000 59.392 317 TRP AAA O 1
ATOM 1372 N N . SER A 1 358 ? -55.492 -7.459 26.261 1.000 64.816 318 SER AAA N 1
ATOM 1373 C CA . SER A 1 358 ? -56.831 -7.050 25.748 1.000 66.752 318 SER AAA CA 1
ATOM 1374 C C . SER A 1 358 ? -57.435 -8.100 24.820 1.000 67.434 318 SER AAA C 1
ATOM 1375 O O . SER A 1 358 ? -58.604 -7.937 24.445 1.000 61.406 318 SER AAA O 1
ATOM 1378 N N . LEU A 1 359 ? -56.683 -9.138 24.463 1.000 61.239 319 LEU AAA N 1
ATOM 1379 C CA . LEU A 1 359 ? -57.100 -10.099 23.417 1.000 58.958 319 LEU AAA CA 1
ATOM 1380 C C . LEU A 1 359 ? -57.677 -11.354 24.077 1.000 59.211 319 LEU AAA C 1
ATOM 1381 O O . LEU A 1 359 ? -56.924 -12.310 24.329 1.000 63.037 319 LEU AAA O 1
ATOM 1386 N N . GLU A 1 360 ? -58.988 -11.359 24.326 1.000 50.329 320 GLU AAA N 1
ATOM 1387 C CA . GLU A 1 360 ? -59.654 -12.410 25.128 1.000 49.425 320 GLU AAA CA 1
ATOM 1388 C C . GLU A 1 360 ? -60.154 -13.560 24.250 1.000 44.228 320 GLU AAA C 1
ATOM 1389 O O . GLU A 1 360 ? -60.627 -14.568 24.821 1.000 41.712 320 GLU AAA O 1
ATOM 1395 N N . GLN A 1 361 ? -60.080 -13.440 22.926 1.000 46.898 321 GLN AAA N 1
ATOM 1396 C CA . GLN A 1 361 ? -60.643 -14.480 22.019 1.000 51.868 321 GLN AAA CA 1
ATOM 1397 C C . GLN A 1 361 ? -59.768 -15.725 22.064 1.000 58.036 321 GLN AAA C 1
ATOM 1398 O O . GLN A 1 361 ? -58.560 -15.622 22.272 1.000 56.545 321 GLN AAA O 1
ATOM 1404 N N . PRO A 1 362 ? -60.354 -16.926 21.858 1.000 61.519 322 PRO AAA N 1
ATOM 1405 C CA . PRO A 1 362 ? -59.577 -18.161 21.788 1.000 59.560 322 PRO AAA CA 1
ATOM 1406 C C . PRO A 1 362 ? -58.481 -18.031 20.719 1.000 64.368 322 PRO AAA C 1
ATOM 1407 O O . PRO A 1 362 ? -58.739 -17.407 19.717 1.000 60.612 322 PRO AAA O 1
ATOM 1411 N N . PHE A 1 363 ? -57.278 -18.561 20.983 1.000 55.190 323 PHE AAA N 1
ATOM 1412 C CA . PHE A 1 363 ? -56.176 -18.628 19.991 1.000 48.386 323 PHE AAA CA 1
ATOM 1413 C C . PHE A 1 363 ? -56.628 -19.641 18.944 1.000 39.818 323 PHE AAA C 1
ATOM 1414 O O . PHE A 1 363 ? -57.272 -20.662 19.268 1.000 40.333 323 PHE AAA O 1
ATOM 1422 N N . SER A 1 364 ? -56.340 -19.316 17.705 1.000 44.290 324 SER AAA N 1
ATOM 1423 C CA . SER A 1 364 ? -56.693 -20.157 16.541 1.000 43.763 324 SER AAA CA 1
ATOM 1424 C C . SER A 1 364 ? -55.689 -19.902 15.412 1.000 38.318 324 SER AAA C 1
ATOM 1425 O O . SER A 1 364 ? -54.995 -18.830 15.369 1.000 42.456 324 SER AAA O 1
ATOM 1428 N N . ILE A 1 365 ? -55.618 -20.857 14.493 1.000 42.712 325 ILE AAA N 1
ATOM 1429 C CA . ILE A 1 365 ? -54.824 -20.730 13.247 1.000 46.962 325 ILE AAA CA 1
ATOM 1430 C C . ILE A 1 365 ? -55.686 -21.214 12.077 1.000 49.930 325 ILE AAA C 1
ATOM 1431 O O . ILE A 1 365 ? -56.656 -21.971 12.326 1.000 46.656 325 ILE AAA O 1
ATOM 1436 N N . GLU A 1 366 ? -55.288 -20.842 10.858 1.000 51.959 326 GLU AAA N 1
ATOM 1437 C CA . GLU A 1 366 ? -55.717 -21.546 9.622 1.000 54.658 326 GLU AAA CA 1
ATOM 1438 C C . GLU A 1 366 ? -54.598 -22.511 9.211 1.000 46.944 326 GLU AAA C 1
ATOM 1439 O O . GLU A 1 366 ? -53.470 -22.033 8.933 1.000 48.263 326 GLU AAA O 1
ATOM 1445 N N . LEU A 1 367 ? -54.920 -23.806 9.203 1.000 48.194 327 LEU AAA N 1
ATOM 1446 C CA . LEU A 1 367 ? -54.168 -24.869 8.488 1.000 42.994 327 LEU AAA CA 1
ATOM 1447 C C . LEU A 1 367 ? -54.575 -24.813 7.006 1.000 48.425 327 LEU AAA C 1
ATOM 1448 O O . LEU A 1 367 ? -55.770 -25.063 6.720 1.000 44.911 327 LEU AAA O 1
ATOM 1453 N N . ILE A 1 368 ? -53.635 -24.476 6.112 1.000 46.641 328 ILE AAA N 1
ATOM 1454 C CA . ILE A 1 368 ? -53.871 -24.247 4.653 1.000 47.713 328 ILE AAA CA 1
ATOM 1455 C C . ILE A 1 368 ? -53.646 -25.529 3.840 1.000 40.784 328 ILE AAA C 1
ATOM 1456 O O . ILE A 1 368 ? -54.593 -25.972 3.192 1.000 44.031 328 ILE AAA O 1
ATOM 1461 N N . GLU A 1 369 ? -52.425 -26.082 3.796 1.000 48.894 329 GLU AAA N 1
ATOM 1462 C CA . GLU A 1 369 ? -52.087 -27.235 2.902 1.000 48.300 329 GLU AAA CA 1
ATOM 1463 C C . GLU A 1 369 ? -50.696 -27.817 3.236 1.000 53.479 329 GLU AAA C 1
ATOM 1464 O O . GLU A 1 369 ? -49.922 -27.107 3.927 1.000 51.688 329 GLU AAA O 1
ATOM 1470 N N . GLY A 1 370 ? -50.371 -29.015 2.713 1.000 59.269 330 GLY AAA N 1
ATOM 1471 C CA . GLY A 1 370 ? -49.047 -29.676 2.828 1.000 65.350 330 GLY AAA CA 1
ATOM 1472 C C . GLY A 1 370 ? -48.439 -30.097 1.483 1.000 71.013 330 GLY AAA C 1
ATOM 1473 O O . GLY A 1 370 ? -48.935 -29.581 0.439 1.000 61.655 330 GLY AAA O 1
ATOM 1474 N N . ARG A 1 371 ? -47.410 -30.985 1.514 1.000 72.531 331 ARG AAA N 1
ATOM 1475 C CA . ARG A 1 371 ? -46.569 -31.496 0.370 1.000 71.817 331 ARG AAA CA 1
ATOM 1476 C C . ARG A 1 371 ? -45.562 -32.558 0.855 1.000 73.658 331 ARG AAA C 1
ATOM 1477 O O . ARG A 1 371 ? -44.659 -32.153 1.608 1.000 76.572 331 ARG AAA O 1
ATOM 1485 N N . LYS A 1 372 ? -45.648 -33.828 0.410 1.000 57.899 332 LYS AAA N 1
ATOM 1486 C CA . LYS A 1 372 ? -45.172 -34.999 1.201 1.000 63.007 332 LYS AAA CA 1
ATOM 1487 C C . LYS A 1 372 ? -45.571 -36.355 0.598 1.000 59.942 332 LYS AAA C 1
ATOM 1488 O O . LYS A 1 372 ? -46.376 -36.380 -0.340 1.000 53.414 332 LYS AAA O 1
ATOM 1494 N N . VAL A 1 373 ? -45.097 -37.456 1.197 1.000 61.349 333 VAL AAA N 1
ATOM 1495 C CA . VAL A 1 373 ? -45.133 -38.829 0.597 1.000 65.476 333 VAL AAA CA 1
ATOM 1496 C C . VAL A 1 373 ? -45.516 -39.847 1.679 1.000 65.087 333 VAL AAA C 1
ATOM 1497 O O . VAL A 1 373 ? -44.851 -39.873 2.717 1.000 72.332 333 VAL AAA O 1
ATOM 1501 N N . ASN A 1 374 ? -46.563 -40.645 1.439 1.000 67.512 334 ASN AAA N 1
ATOM 1502 C CA . ASN A 1 374 ? -46.943 -41.812 2.283 1.000 69.792 334 ASN AAA CA 1
ATOM 1503 C C . ASN A 1 374 ? -48.001 -42.678 1.582 1.000 62.928 334 ASN AAA C 1
ATOM 1504 O O . ASN A 1 374 ? -48.386 -42.331 0.463 1.000 58.606 334 ASN AAA O 1
ATOM 1509 N N . ALA A 1 375 ? -48.410 -43.787 2.214 1.000 63.352 335 ALA AAA N 1
ATOM 1510 C CA . ALA A 1 375 ? -49.576 -44.619 1.831 1.000 64.842 335 ALA AAA CA 1
ATOM 1511 C C . ALA A 1 375 ? -50.854 -43.794 2.043 1.000 64.397 335 ALA AAA C 1
ATOM 1512 O O . ALA A 1 375 ? -51.877 -44.161 1.464 1.000 66.379 335 ALA AAA O 1
ATOM 1514 N N . MET A 1 379 ? -54.781 -44.780 2.925 1.000 50.360 339 MET AAA N 1
ATOM 1515 C CA . MET A 1 379 ? -54.941 -44.100 4.248 1.000 50.757 339 MET AAA CA 1
ATOM 1516 C C . MET A 1 379 ? -55.254 -42.606 4.043 1.000 53.127 339 MET AAA C 1
ATOM 1517 O O . MET A 1 379 ? -55.258 -42.149 2.896 1.000 46.086 339 MET AAA O 1
ATOM 1522 N N . LYS A 1 380 ? -55.515 -41.863 5.129 1.000 59.175 340 LYS AAA N 1
ATOM 1523 C CA . LYS A 1 380 ? -55.853 -40.406 5.095 1.000 60.729 340 LYS AAA CA 1
ATOM 1524 C C . LYS A 1 380 ? -54.842 -39.651 5.969 1.000 49.853 340 LYS AAA C 1
ATOM 1525 O O . LYS A 1 380 ? -54.232 -40.315 6.806 1.000 43.103 340 LYS AAA O 1
ATOM 1531 N N . LEU A 1 381 ? -54.716 -38.325 5.791 1.000 54.419 341 LEU AAA N 1
ATOM 1532 C CA . LEU A 1 381 ? -53.786 -37.434 6.552 1.000 49.715 341 LEU AAA CA 1
ATOM 1533 C C . LEU A 1 381 ? -54.531 -36.587 7.594 1.000 58.541 341 LEU AAA C 1
ATOM 1534 O O . LEU A 1 381 ? -55.487 -35.859 7.197 1.000 57.303 341 LEU AAA O 1
ATOM 1539 N N . VAL A 1 382 ? -54.024 -36.624 8.837 1.000 48.211 342 VAL AAA N 1
ATOM 1540 C CA . VAL A 1 382 ? -54.497 -35.893 10.055 1.000 51.344 342 VAL AAA CA 1
ATOM 1541 C C . VAL A 1 382 ? -53.315 -35.041 10.532 1.000 50.481 342 VAL AAA C 1
ATOM 1542 O O . VAL A 1 382 ? -52.226 -35.614 10.636 1.000 45.597 342 VAL AAA O 1
ATOM 1546 N N . VAL A 1 383 ? -53.509 -33.739 10.766 1.000 48.306 343 VAL AAA N 1
ATOM 1547 C CA . VAL A 1 383 ? -52.511 -32.849 11.425 1.000 43.607 343 VAL AAA CA 1
ATOM 1548 C C . VAL A 1 383 ? -53.015 -32.558 12.840 1.000 48.537 343 VAL AAA C 1
ATOM 1549 O O . VAL A 1 383 ? -54.133 -32.002 12.968 1.000 40.355 343 VAL AAA O 1
ATOM 1553 N N . GLN A 1 384 ? -52.249 -32.961 13.854 1.000 41.154 344 GLN AAA N 1
ATOM 1554 C CA . GLN A 1 384 ? -52.543 -32.692 15.289 1.000 42.408 344 GLN AAA CA 1
ATOM 1555 C C . GLN A 1 384 ? -51.720 -31.472 15.700 1.000 41.402 344 GLN AAA C 1
ATOM 1556 O O . GLN A 1 384 ? -50.540 -31.376 15.299 1.000 36.697 344 GLN AAA O 1
ATOM 1562 N N . ALA A 1 385 ? -52.348 -30.512 16.368 1.000 36.545 345 ALA AAA N 1
ATOM 1563 C CA . ALA A 1 385 ? -51.721 -29.245 16.817 1.000 43.424 345 ALA AAA CA 1
ATOM 1564 C C . ALA A 1 385 ? -51.913 -29.139 18.336 1.000 42.879 345 ALA AAA C 1
ATOM 1565 O O . ALA A 1 385 ? -52.983 -29.514 18.833 1.000 43.186 345 ALA AAA O 1
ATOM 1567 N N . GLY A 1 386 ? -50.868 -28.744 19.067 1.000 47.750 346 GLY AAA N 1
ATOM 1568 C CA . GLY A 1 386 ? -50.916 -28.575 20.532 1.000 46.207 346 GLY AAA CA 1
ATOM 1569 C C . GLY A 1 386 ? -50.180 -27.314 20.925 1.000 44.208 346 GLY AAA C 1
ATOM 1570 O O . GLY A 1 386 ? -49.227 -26.923 20.193 1.000 48.113 346 GLY AAA O 1
ATOM 1571 N N . LEU A 1 387 ? -50.618 -26.658 22.000 1.000 38.970 347 LEU AAA N 1
ATOM 1572 C CA . LEU A 1 387 ? -49.897 -25.512 22.604 1.000 43.544 347 LEU AAA CA 1
ATOM 1573 C C . LEU A 1 387 ? -49.189 -26.027 23.854 1.000 37.670 347 LEU AAA C 1
ATOM 1574 O O . LEU A 1 387 ? -49.820 -26.804 24.641 1.000 37.568 347 LEU AAA O 1
ATOM 1579 N N . PHE A 1 388 ? -47.889 -25.725 23.936 1.000 42.794 348 PHE AAA N 1
ATOM 1580 C CA . PHE A 1 388 ? -46.964 -26.267 24.960 1.000 39.347 348 PHE AAA CA 1
ATOM 1581 C C . PHE A 1 388 ? -46.194 -25.125 25.592 1.000 36.138 348 PHE AAA C 1
ATOM 1582 O O . PHE A 1 388 ? -45.919 -24.099 24.960 1.000 40.047 348 PHE AAA O 1
ATOM 1590 N N . HIS A 1 389 ? -45.901 -25.329 26.875 1.000 37.367 349 HIS AAA N 1
ATOM 1591 C CA . HIS A 1 389 ? -44.949 -24.540 27.679 1.000 37.743 349 HIS AAA CA 1
ATOM 1592 C C . HIS A 1 389 ? -44.037 -25.567 28.341 1.000 37.056 349 HIS AAA C 1
ATOM 1593 O O . HIS A 1 389 ? -44.500 -26.223 29.276 1.000 40.554 349 HIS AAA O 1
ATOM 1600 N N . GLY A 1 390 ? -42.874 -25.811 27.742 1.000 43.034 350 GLY AAA N 1
ATOM 1601 C CA . GLY A 1 390 ? -42.068 -27.013 28.019 1.000 41.474 350 GLY AAA CA 1
ATOM 1602 C C . GLY A 1 390 ? -42.846 -28.257 27.644 1.000 44.656 350 GLY AAA C 1
ATOM 1603 O O . GLY A 1 390 ? -43.403 -28.281 26.526 1.000 47.347 350 GLY AAA O 1
ATOM 1604 N N . ASN A 1 391 ? -42.904 -29.211 28.573 1.000 50.242 351 ASN AAA N 1
ATOM 1605 C CA . ASN A 1 391 ? -43.624 -30.507 28.488 1.000 58.425 351 ASN AAA CA 1
ATOM 1606 C C . ASN A 1 391 ? -45.133 -30.284 28.634 1.000 56.852 351 ASN AAA C 1
ATOM 1607 O O . ASN A 1 391 ? -45.870 -31.068 28.052 1.000 64.316 351 ASN AAA O 1
ATOM 1612 N N . GLU A 1 392 ? -45.564 -29.271 29.391 1.000 53.874 352 GLU AAA N 1
ATOM 1613 C CA . GLU A 1 392 ? -46.984 -29.122 29.820 1.000 60.170 352 GLU AAA CA 1
ATOM 1614 C C . GLU A 1 392 ? -47.829 -28.534 28.677 1.000 49.845 352 GLU AAA C 1
ATOM 1615 O O . GLU A 1 392 ? -47.475 -27.477 28.139 1.000 38.217 352 GLU AAA O 1
ATOM 1621 N N . MET A 1 393 ? -48.944 -29.186 28.358 1.000 53.264 353 MET AAA N 1
ATOM 1622 C CA . MET A 1 393 ? -49.965 -28.654 27.416 1.000 49.930 353 MET AAA CA 1
ATOM 1623 C C . MET A 1 393 ? -50.621 -27.440 28.059 1.000 50.485 353 MET AAA C 1
ATOM 1624 O O . MET A 1 393 ? -50.859 -27.522 29.277 1.000 52.686 353 MET AAA O 1
ATOM 1629 N N . LEU A 1 394 ? -50.842 -26.378 27.281 1.000 48.614 354 LEU AAA N 1
ATOM 1630 C CA . LEU A 1 394 ? -51.494 -25.108 27.709 1.000 49.638 354 LEU AAA CA 1
ATOM 1631 C C . LEU A 1 394 ? -53.022 -25.207 27.530 1.000 50.495 354 LEU AAA C 1
ATOM 1632 O O . LEU A 1 394 ? -53.745 -24.302 28.009 1.000 47.309 354 LEU AAA O 1
ATOM 1637 N N . CYS A 1 395 ? -53.472 -26.268 26.865 1.000 46.344 355 CYS AAA N 1
ATOM 1638 C CA . CYS A 1 395 ? -54.890 -26.614 26.556 1.000 51.996 355 CYS AAA CA 1
ATOM 1639 C C . CYS A 1 395 ? -54.901 -27.936 25.793 1.000 52.598 355 CYS AAA C 1
ATOM 1640 O O . CYS A 1 395 ? -53.820 -28.382 25.405 1.000 52.218 355 CYS AAA O 1
ATOM 1643 N N . LYS A 1 396 ? -56.062 -28.530 25.538 1.000 50.909 356 LYS AAA N 1
ATOM 1644 C CA . LYS A 1 396 ? -56.087 -29.843 24.839 1.000 48.670 356 LYS AAA CA 1
ATOM 1645 C C . LYS A 1 396 ? -55.573 -29.650 23.400 1.000 42.811 356 LYS AAA C 1
ATOM 1646 O O . LYS A 1 396 ? -55.557 -28.493 22.837 1.000 42.078 356 LYS AAA O 1
ATOM 1652 N N . THR A 1 397 ? -55.063 -30.743 22.853 1.000 47.337 357 THR AAA N 1
ATOM 1653 C CA . THR A 1 397 ? -54.629 -30.839 21.436 1.000 53.726 357 THR AAA CA 1
ATOM 1654 C C . THR A 1 397 ? -55.906 -30.812 20.592 1.000 55.737 357 THR AAA C 1
ATOM 1655 O O . THR A 1 397 ? -56.961 -31.275 21.107 1.000 56.608 357 THR AAA O 1
ATOM 1659 N N . VAL A 1 398 ? -55.815 -30.257 19.384 1.000 51.481 358 VAL AAA N 1
ATOM 1660 C CA . VAL A 1 398 ? -56.929 -30.198 18.398 1.000 49.792 358 VAL AAA CA 1
ATOM 1661 C C . VAL A 1 398 ? -56.420 -30.867 17.124 1.000 55.295 358 VAL AAA C 1
ATOM 1662 O O . VAL A 1 398 ? -55.241 -30.636 16.788 1.000 50.414 358 VAL AAA O 1
ATOM 1666 N N . SER A 1 399 ? -57.267 -31.680 16.483 1.000 59.063 359 SER AAA N 1
ATOM 1667 C CA . SER A 1 399 ? -56.987 -32.419 15.223 1.000 55.924 359 SER AAA CA 1
ATOM 1668 C C . SER A 1 399 ? -57.620 -31.675 14.044 1.000 58.595 359 SER AAA C 1
ATOM 1669 O O . SER A 1 399 ? -58.683 -31.045 14.226 1.000 54.215 359 SER AAA O 1
ATOM 1672 N N . SER A 1 400 ? -56.970 -31.763 12.884 1.000 55.102 360 SER AAA N 1
ATOM 1673 C CA . SER A 1 400 ? -57.528 -31.501 11.536 1.000 55.771 360 SER AAA CA 1
ATOM 1674 C C . SER A 1 400 ? -58.609 -32.543 11.206 1.000 52.380 360 SER AAA C 1
ATOM 1675 O O . SER A 1 400 ? -58.590 -33.669 11.798 1.000 49.259 360 SER AAA O 1
ATOM 1678 N N . SER A 1 401 ? -59.488 -32.220 10.248 1.000 53.605 361 SER AAA N 1
ATOM 1679 C CA . SER A 1 401 ? -60.332 -33.215 9.541 1.000 59.309 361 SER AAA CA 1
ATOM 1680 C C . SER A 1 401 ? -59.401 -34.151 8.763 1.000 63.127 361 SER AAA C 1
ATOM 1681 O O . SER A 1 401 ? -58.294 -33.685 8.398 1.000 62.314 361 SER AAA O 1
ATOM 1684 N N . GLU A 1 402 ? -59.805 -35.415 8.584 1.000 61.264 362 GLU AAA N 1
ATOM 1685 C CA . GLU A 1 402 ? -59.102 -36.423 7.738 1.000 59.184 362 GLU AAA CA 1
ATOM 1686 C C . GLU A 1 402 ? -59.267 -36.069 6.249 1.000 61.884 362 GLU AAA C 1
ATOM 1687 O O . GLU A 1 402 ? -60.398 -35.791 5.813 1.000 54.781 362 GLU AAA O 1
ATOM 1693 N N . VAL A 1 403 ? -58.167 -36.090 5.492 1.000 53.209 363 VAL AAA N 1
ATOM 1694 C CA . VAL A 1 403 ? -58.120 -35.825 4.028 1.000 55.322 363 VAL AAA CA 1
ATOM 1695 C C . VAL A 1 403 ? -57.433 -37.035 3.379 1.000 53.203 363 VAL AAA C 1
ATOM 1696 O O . VAL A 1 403 ? -56.681 -37.719 4.081 1.000 53.302 363 VAL AAA O 1
ATOM 1700 N N . ASN A 1 404 ? -57.713 -37.336 2.110 1.000 48.398 364 ASN AAA N 1
ATOM 1701 C CA . ASN A 1 404 ? -57.068 -38.480 1.405 1.000 53.500 364 ASN AAA CA 1
ATOM 1702 C C . ASN A 1 404 ? -55.568 -38.185 1.252 1.000 49.279 364 ASN AAA C 1
ATOM 1703 O O . ASN A 1 404 ? -55.240 -37.027 0.972 1.000 44.867 364 ASN AAA O 1
ATOM 1708 N N . VAL A 1 405 ? -54.708 -39.203 1.408 1.000 52.958 365 VAL AAA N 1
ATOM 1709 C CA . VAL A 1 405 ? -53.220 -39.123 1.204 1.000 58.953 365 VAL AAA CA 1
ATOM 1710 C C . VAL A 1 405 ? -52.893 -38.431 -0.125 1.000 65.245 365 VAL AAA C 1
ATOM 1711 O O . VAL A 1 405 ? -51.926 -37.642 -0.167 1.000 70.074 365 VAL AAA O 1
ATOM 1715 N N . CYS A 1 406 ? -53.637 -38.751 -1.184 1.000 71.941 366 CYS AAA N 1
ATOM 1716 C CA . CYS A 1 406 ? -53.780 -37.905 -2.401 1.000 85.969 366 CYS AAA CA 1
ATOM 1717 C C . CYS A 1 406 ? -53.326 -36.477 -2.046 1.000 83.905 366 CYS AAA C 1
ATOM 1718 O O . CYS A 1 406 ? -53.814 -35.944 -1.024 1.000 94.498 366 CYS AAA O 1
ATOM 1721 N N . SER A 1 407 ? -52.406 -35.897 -2.829 1.000 84.484 367 SER AAA N 1
ATOM 1722 C CA . SER A 1 407 ? -51.837 -34.531 -2.646 1.000 79.209 367 SER AAA CA 1
ATOM 1723 C C . SER A 1 407 ? -50.479 -34.647 -1.936 1.000 65.008 367 SER AAA C 1
ATOM 1724 O O . SER A 1 407 ? -49.990 -35.772 -1.811 1.000 48.114 367 SER AAA O 1
ATOM 1727 N N . GLU A 1 408 ? -49.822 -33.545 -1.509 1.000 63.025 368 GLU AAA N 1
ATOM 1728 C CA . GLU A 1 408 ? -50.106 -32.125 -1.743 1.000 64.020 368 GLU AAA CA 1
ATOM 1729 C C . GLU A 1 408 ? -51.350 -31.622 -1.003 1.000 59.943 368 GLU AAA C 1
ATOM 1730 O O . GLU A 1 408 ? -52.032 -30.720 -1.489 1.000 67.349 368 GLU AAA O 1
ATOM 1736 N N . PRO A 1 409 ? -51.656 -32.119 0.216 1.000 53.903 369 PRO AAA N 1
ATOM 1737 C CA . PRO A 1 409 ? -53.000 -32.000 0.793 1.000 49.888 369 PRO AAA CA 1
ATOM 1738 C C . PRO A 1 409 ? -53.459 -30.557 1.045 1.000 51.548 369 PRO AAA C 1
ATOM 1739 O O . PRO A 1 409 ? -52.619 -29.663 1.261 1.000 43.505 369 PRO AAA O 1
ATOM 1743 N N . VAL A 1 410 ? -54.780 -30.356 0.985 1.000 51.885 370 VAL AAA N 1
ATOM 1744 C CA . VAL A 1 410 ? -55.433 -29.044 1.282 1.000 58.516 370 VAL AAA CA 1
ATOM 1745 C C . VAL A 1 410 ? -56.448 -29.256 2.410 1.000 52.617 370 VAL AAA C 1
ATOM 1746 O O . VAL A 1 410 ? -57.115 -30.306 2.411 1.000 55.778 370 VAL AAA O 1
ATOM 1750 N N . TRP A 1 411 ? -56.477 -28.330 3.378 1.000 53.558 371 TRP AAA N 1
ATOM 1751 C CA . TRP A 1 411 ? -57.421 -28.329 4.532 1.000 51.751 371 TRP AAA CA 1
ATOM 1752 C C . TRP A 1 411 ? -58.235 -27.031 4.545 1.000 55.193 371 TRP AAA C 1
ATOM 1753 O O . TRP A 1 411 ? -59.460 -27.124 4.762 1.000 55.348 371 TRP AAA O 1
ATOM 1764 N N . LYS A 1 412 ? -57.555 -25.891 4.335 1.000 54.221 372 LYS AAA N 1
ATOM 1765 C CA . LYS A 1 412 ? -58.045 -24.496 4.533 1.000 59.316 372 LYS AAA CA 1
ATOM 1766 C C . LYS A 1 412 ? -59.120 -24.479 5.632 1.000 60.101 372 LYS AAA C 1
ATOM 1767 O O . LYS A 1 412 ? -60.221 -23.961 5.364 1.000 58.554 372 LYS AAA O 1
ATOM 1773 N N . GLN A 1 413 ? -58.815 -25.027 6.818 1.000 61.427 373 GLN AAA N 1
ATOM 1774 C CA . GLN A 1 413 ? -59.743 -25.059 7.981 1.000 57.207 373 GLN AAA CA 1
ATOM 1775 C C . GLN A 1 413 ? -59.098 -24.369 9.192 1.000 61.904 373 GLN AAA C 1
ATOM 1776 O O . GLN A 1 413 ? -57.890 -24.589 9.462 1.000 49.431 373 GLN AAA O 1
ATOM 1782 N N . ARG A 1 414 ? -59.887 -23.535 9.875 1.000 59.547 374 ARG AAA N 1
ATOM 1783 C CA . ARG A 1 414 ? -59.525 -22.875 11.159 1.000 59.882 374 ARG AAA CA 1
ATOM 1784 C C . ARG A 1 414 ? -59.446 -23.949 12.252 1.000 51.658 374 ARG AAA C 1
ATOM 1785 O O . ARG A 1 414 ? -60.429 -24.700 12.403 1.000 50.110 374 ARG AAA O 1
ATOM 1793 N N . LEU A 1 415 ? -58.318 -24.044 12.973 1.000 55.239 375 LEU AAA N 1
ATOM 1794 C CA . LEU A 1 415 ? -58.195 -24.829 14.235 1.000 55.755 375 LEU AAA CA 1
ATOM 1795 C C . LEU A 1 415 ? -58.215 -23.842 15.409 1.000 57.673 375 LEU AAA C 1
ATOM 1796 O O . LEU A 1 415 ? -57.457 -22.850 15.358 1.000 47.679 375 LEU AAA O 1
ATOM 1801 N N . GLU A 1 416 ? -59.065 -24.099 16.407 1.000 62.124 376 GLU AAA N 1
ATOM 1802 C CA . GLU A 1 416 ? -59.316 -23.168 17.541 1.000 62.866 376 GLU AAA CA 1
ATOM 1803 C C . GLU A 1 416 ? -58.910 -23.855 18.849 1.000 51.113 376 GLU AAA C 1
ATOM 1804 O O . GLU A 1 416 ? -59.302 -25.024 19.088 1.000 51.207 376 GLU AAA O 1
ATOM 1810 N N . PHE A 1 417 ? -58.141 -23.158 19.689 1.000 50.511 377 PHE AAA N 1
ATOM 1811 C CA . PHE A 1 417 ? -57.573 -23.754 20.927 1.000 49.678 377 PHE AAA CA 1
ATOM 1812 C C . PHE A 1 417 ? -58.331 -23.236 22.153 1.000 54.524 377 PHE AAA C 1
ATOM 1813 O O . PHE A 1 417 ? -58.599 -22.025 22.190 1.000 54.533 377 PHE AAA O 1
ATOM 1821 N N . ASP A 1 418 ? -58.571 -24.117 23.130 1.000 53.343 378 ASP AAA N 1
ATOM 1822 C CA . ASP A 1 418 ? -59.287 -23.832 24.403 1.000 52.425 378 ASP AAA CA 1
ATOM 1823 C C . ASP A 1 418 ? -58.371 -23.042 25.340 1.000 49.668 378 ASP AAA C 1
ATOM 1824 O O . ASP A 1 418 ? -58.178 -23.513 26.463 1.000 55.726 378 ASP AAA O 1
ATOM 1829 N N . ILE A 1 419 ? -57.875 -21.881 24.895 1.000 43.901 379 ILE AAA N 1
ATOM 1830 C CA . ILE A 1 419 ? -57.023 -20.941 25.670 1.000 48.500 379 ILE AAA CA 1
ATOM 1831 C C . ILE A 1 419 ? -57.123 -19.556 25.038 1.000 41.099 379 ILE AAA C 1
ATOM 1832 O O . ILE A 1 419 ? -56.994 -19.417 23.824 1.000 50.381 379 ILE AAA O 1
ATOM 1837 N N . SER A 1 420 ? -57.313 -18.536 25.863 1.000 47.290 380 SER AAA N 1
ATOM 1838 C CA . SER A 1 420 ? -57.401 -17.128 25.410 1.000 42.635 380 SER AAA CA 1
ATOM 1839 C C . SER A 1 420 ? -56.019 -16.661 24.943 1.000 46.396 380 SER AAA C 1
ATOM 1840 O O . SER A 1 420 ? -54.984 -17.216 25.461 1.000 44.381 380 SER AAA O 1
ATOM 1843 N N . VAL A 1 421 ? -55.998 -15.661 24.054 1.000 39.569 381 VAL AAA N 1
ATOM 1844 C CA . VAL A 1 421 ? -54.778 -15.112 23.377 1.000 46.722 381 VAL AAA CA 1
ATOM 1845 C C . VAL A 1 421 ? -53.970 -14.284 24.380 1.000 53.072 381 VAL AAA C 1
ATOM 1846 O O . VAL A 1 421 ? -52.719 -14.280 24.260 1.000 47.839 381 VAL AAA O 1
ATOM 1850 N N . CYS A 1 422 ? -54.669 -13.575 25.278 1.000 45.803 382 CYS AAA N 1
ATOM 1851 C CA . CYS A 1 422 ? -54.094 -12.805 26.416 1.000 47.385 382 CYS AAA CA 1
ATOM 1852 C C . CYS A 1 422 ? -53.346 -13.775 27.339 1.000 45.408 382 CYS AAA C 1
ATOM 1853 O O . CYS A 1 422 ? -52.480 -13.310 28.073 1.000 47.239 382 CYS AAA O 1
ATOM 1856 N N . ASP A 1 423 ? -53.671 -15.072 27.319 1.000 40.483 383 ASP AAA N 1
ATOM 1857 C CA . ASP A 1 423 ? -53.133 -16.030 28.316 1.000 44.010 383 ASP AAA CA 1
ATOM 1858 C C . ASP A 1 423 ? -51.940 -16.825 27.742 1.000 45.008 383 ASP AAA C 1
ATOM 1859 O O . ASP A 1 423 ? -51.425 -17.687 28.469 1.000 43.905 383 ASP AAA O 1
ATOM 1864 N N . LEU A 1 424 ? -51.543 -16.585 26.497 1.000 43.265 384 LEU AAA N 1
ATOM 1865 C CA . LEU A 1 424 ? -50.343 -17.275 25.929 1.000 39.495 384 LEU AAA CA 1
ATOM 1866 C C . LEU A 1 424 ? -49.120 -16.772 26.680 1.000 35.517 384 LEU AAA C 1
ATOM 1867 O O . LEU A 1 424 ? -48.853 -15.568 26.738 1.000 37.724 384 LEU AAA O 1
ATOM 1872 N N . PRO A 1 425 ? -48.351 -17.687 27.307 1.000 37.013 385 PRO AAA N 1
ATOM 1873 C CA . PRO A 1 425 ? -47.094 -17.293 27.952 1.000 38.774 385 PRO AAA CA 1
ATOM 1874 C C . PRO A 1 425 ? -46.031 -16.960 26.893 1.000 37.777 385 PRO AAA C 1
ATOM 1875 O O . PRO A 1 425 ? -46.127 -17.476 25.780 1.000 39.780 385 PRO AAA O 1
ATOM 1879 N N . ARG A 1 426 ? -45.049 -16.135 27.264 1.000 38.817 386 ARG AAA N 1
ATOM 1880 C CA . ARG A 1 426 ? -43.958 -15.628 26.382 1.000 39.345 386 ARG AAA CA 1
ATOM 1881 C C . ARG A 1 426 ? -43.320 -16.770 25.570 1.000 36.977 386 ARG AAA C 1
ATOM 1882 O O . ARG A 1 426 ? -43.093 -16.593 24.354 1.000 37.322 386 ARG AAA O 1
ATOM 1890 N N . MET A 1 427 ? -43.081 -17.919 26.189 1.000 41.096 387 MET AAA N 1
ATOM 1891 C CA . MET A 1 427 ? -42.297 -19.040 25.586 1.000 41.316 387 MET AAA CA 1
ATOM 1892 C C . MET A 1 427 ? -43.258 -20.107 25.041 1.000 39.872 387 MET AAA C 1
ATOM 1893 O O . MET A 1 427 ? -42.895 -21.285 24.935 1.000 35.500 387 MET AAA O 1
ATOM 1898 N N . ALA A 1 428 ? -44.486 -19.731 24.675 1.000 37.940 388 ALA AAA N 1
ATOM 1899 C CA . ALA A 1 428 ? -45.460 -20.739 24.200 1.000 37.962 388 ALA AAA CA 1
ATOM 1900 C C . ALA A 1 428 ? -45.003 -21.309 22.847 1.000 34.451 388 ALA AAA C 1
ATOM 1901 O O . ALA A 1 428 ? -44.485 -20.574 22.018 1.000 38.424 388 ALA AAA O 1
ATOM 1903 N N . ARG A 1 429 ? -45.258 -22.590 22.674 1.000 37.888 389 ARG AAA N 1
ATOM 1904 C CA . ARG A 1 429 ? -44.767 -23.418 21.552 1.000 43.075 389 ARG AAA CA 1
ATOM 1905 C C . ARG A 1 429 ? -45.990 -24.015 20.874 1.000 39.932 389 ARG AAA C 1
ATOM 1906 O O . ARG A 1 429 ? -46.646 -24.870 21.507 1.000 41.811 389 ARG AAA O 1
ATOM 1914 N N . LEU A 1 430 ? -46.238 -23.635 19.625 1.000 43.519 390 LEU AAA N 1
ATOM 1915 C CA . LEU A 1 430 ? -47.268 -24.301 18.793 1.000 43.218 390 LEU AAA CA 1
ATOM 1916 C C . LEU A 1 430 ? -46.567 -25.441 18.076 1.000 36.539 390 LEU AAA C 1
ATOM 1917 O O . LEU A 1 430 ? -45.607 -25.142 17.319 1.000 36.134 390 LEU AAA O 1
ATOM 1922 N N . CYS A 1 431 ? -47.000 -26.660 18.358 1.000 36.688 391 CYS AAA N 1
ATOM 1923 C CA . CYS A 1 431 ? -46.378 -27.913 17.903 1.000 37.332 391 CYS AAA CA 1
ATOM 1924 C C . CYS A 1 431 ? -47.343 -28.671 17.008 1.000 40.089 391 CYS AAA C 1
ATOM 1925 O O . CYS A 1 431 ? -48.519 -28.786 17.389 1.000 40.792 391 CYS AAA O 1
ATOM 1928 N N . PHE A 1 432 ? -46.843 -29.177 15.874 1.000 38.771 392 PHE AAA N 1
ATOM 1929 C CA . PHE A 1 432 ? -47.647 -29.862 14.820 1.000 35.610 392 PHE AAA CA 1
ATOM 1930 C C . PHE A 1 432 ? -47.099 -31.264 14.612 1.000 36.792 392 PHE AAA C 1
ATOM 1931 O O . PHE A 1 432 ? -45.848 -31.426 14.708 1.000 40.091 392 PHE AAA O 1
ATOM 1939 N N . ALA A 1 433 ? -47.974 -32.233 14.386 1.000 38.142 393 ALA AAA N 1
ATOM 1940 C CA . ALA A 1 433 ? -47.631 -33.608 13.926 1.000 38.399 393 ALA AAA CA 1
ATOM 1941 C C . ALA A 1 433 ? -48.546 -33.982 12.753 1.000 46.910 393 ALA AAA C 1
ATOM 1942 O O . ALA A 1 433 ? -49.788 -33.834 12.896 1.000 43.149 393 ALA AAA O 1
ATOM 1944 N N . LEU A 1 434 ? -47.952 -34.425 11.637 1.000 40.950 394 LEU AAA N 1
ATOM 1945 C CA . LEU A 1 434 ? -48.634 -34.991 10.437 1.000 46.997 394 LEU AAA CA 1
ATOM 1946 C C . LEU A 1 434 ? -48.451 -36.506 10.456 1.000 42.097 394 LEU AAA C 1
ATOM 1947 O O . LEU A 1 434 ? -47.302 -36.957 10.561 1.000 46.896 394 LEU AAA O 1
ATOM 1952 N N . TYR A 1 435 ? -49.544 -37.266 10.412 1.000 41.392 395 TYR AAA N 1
ATOM 1953 C CA . TYR A 1 435 ? -49.523 -38.751 10.440 1.000 43.083 395 TYR AAA CA 1
ATOM 1954 C C . TYR A 1 435 ? -50.649 -39.260 9.541 1.000 46.080 395 TYR AAA C 1
ATOM 1955 O O . TYR A 1 435 ? -51.401 -38.425 9.030 1.000 41.036 395 TYR AAA O 1
ATOM 1964 N N . ALA A 1 436 ? -50.707 -40.575 9.346 1.000 45.855 396 ALA AAA N 1
ATOM 1965 C CA . ALA A 1 436 ? -51.728 -41.277 8.544 1.000 54.795 396 ALA AAA CA 1
ATOM 1966 C C . ALA A 1 436 ? -52.317 -42.397 9.394 1.000 61.370 396 ALA AAA C 1
ATOM 1967 O O . ALA A 1 436 ? -51.610 -42.905 10.294 1.000 56.594 396 ALA AAA O 1
ATOM 1969 N N . VAL A 1 437 ? -53.563 -42.776 9.109 1.000 66.849 397 VAL AAA N 1
ATOM 1970 C CA . VAL A 1 437 ? -54.228 -43.925 9.785 1.000 75.124 397 VAL AAA CA 1
ATOM 1971 C C . VAL A 1 437 ? -55.321 -44.469 8.856 1.000 68.545 397 VAL AAA C 1
ATOM 1972 O O . VAL A 1 437 ? -55.677 -43.749 7.896 1.000 61.217 397 VAL AAA O 1
ATOM 1976 N N . VAL A 1 438 ? -55.774 -45.702 9.121 1.000 76.200 398 VAL AAA N 1
ATOM 1977 C CA . VAL A 1 438 ? -56.967 -46.376 8.517 1.000 74.237 398 VAL AAA CA 1
ATOM 1978 C C . VAL A 1 438 ? -58.238 -45.590 8.879 1.000 75.653 398 VAL AAA C 1
ATOM 1979 O O . VAL A 1 438 ? -59.290 -45.841 8.233 1.000 83.070 398 VAL AAA O 1
ATOM 1983 N N . ASP A 1 455 ? -51.403 -46.686 13.847 1.000 84.242 415 ASP AAA N 1
ATOM 1984 C CA . ASP A 1 455 ? -50.907 -45.308 13.573 1.000 84.225 415 ASP AAA CA 1
ATOM 1985 C C . ASP A 1 455 ? -49.591 -45.367 12.787 1.000 82.066 415 ASP AAA C 1
ATOM 1986 O O . ASP A 1 455 ? -48.843 -46.357 12.948 1.000 83.341 415 ASP AAA O 1
ATOM 1991 N N . CYS A 1 456 ? -49.324 -44.332 11.980 1.000 80.202 416 CYS AAA N 1
ATOM 1992 C CA . CYS A 1 456 ? -48.118 -44.189 11.116 1.000 75.577 416 CYS AAA CA 1
ATOM 1993 C C . CYS A 1 456 ? -47.660 -42.730 11.101 1.000 77.376 416 CYS AAA C 1
ATOM 1994 O O . CYS A 1 456 ? -48.248 -41.895 10.406 1.000 73.628 416 CYS AAA O 1
ATOM 1997 N N . PRO A 1 457 ? -46.613 -42.376 11.890 1.000 72.284 417 PRO AAA N 1
ATOM 1998 C CA . PRO A 1 457 ? -46.105 -41.003 11.957 1.000 60.175 417 PRO AAA CA 1
ATOM 1999 C C . PRO A 1 457 ? -45.436 -40.557 10.653 1.000 52.586 417 PRO AAA C 1
ATOM 2000 O O . PRO A 1 457 ? -44.900 -41.393 9.971 1.000 51.911 417 PRO AAA O 1
ATOM 2004 N N . ILE A 1 458 ? -45.467 -39.264 10.331 1.000 51.264 418 ILE AAA N 1
ATOM 2005 C CA . ILE A 1 458 ? -44.810 -38.774 9.083 1.000 50.207 418 ILE AAA CA 1
ATOM 2006 C C . ILE A 1 458 ? -43.789 -37.692 9.433 1.000 44.725 418 ILE AAA C 1
ATOM 2007 O O . ILE A 1 458 ? -42.622 -37.868 9.124 1.000 44.681 418 ILE AAA O 1
ATOM 2012 N N . ALA A 1 459 ? -44.229 -36.561 9.970 1.000 42.288 419 ALA AAA N 1
ATOM 2013 C CA . ALA A 1 459 ? -43.339 -35.416 10.223 1.000 37.009 419 ALA AAA CA 1
ATOM 2014 C C . ALA A 1 459 ? -43.891 -34.581 11.376 1.000 41.638 419 ALA AAA C 1
ATOM 2015 O O . ALA A 1 459 ? -45.099 -34.710 11.721 1.000 37.936 419 ALA AAA O 1
ATOM 2017 N N . TRP A 1 460 ? -43.010 -33.787 11.973 1.000 38.704 420 TRP AAA N 1
ATOM 2018 C CA . TRP A 1 460 ? -43.383 -32.876 13.078 1.000 35.269 420 TRP AAA CA 1
ATOM 2019 C C . TRP A 1 460 ? -42.731 -31.540 12.789 1.000 35.143 420 TRP AAA C 1
ATOM 2020 O O . TRP A 1 460 ? -41.785 -31.517 11.966 1.000 36.415 420 TRP AAA O 1
ATOM 2031 N N . ALA A 1 461 ? -43.286 -30.455 13.331 1.000 32.360 421 ALA AAA N 1
ATOM 2032 C CA . ALA A 1 461 ? -42.672 -29.126 13.305 1.000 34.665 421 ALA AAA CA 1
ATOM 2033 C C . ALA A 1 461 ? -43.218 -28.302 14.469 1.000 39.454 421 ALA AAA C 1
ATOM 2034 O O . ALA A 1 461 ? -44.409 -28.477 14.841 1.000 44.440 421 ALA AAA O 1
ATOM 2036 N N . ASN A 1 462 ? -42.372 -27.442 15.012 1.000 36.792 422 ASN AAA N 1
ATOM 2037 C CA . ASN A 1 462 ? -42.723 -26.591 16.170 1.000 35.851 422 ASN AAA CA 1
ATOM 2038 C C . ASN A 1 462 ? -42.370 -25.173 15.772 1.000 34.982 422 ASN AAA C 1
ATOM 2039 O O . ASN A 1 462 ? -41.392 -25.021 14.991 1.000 40.292 422 ASN AAA O 1
ATOM 2044 N N . LEU A 1 463 ? -43.068 -24.159 16.298 1.000 35.809 423 LEU AAA N 1
ATOM 2045 C CA . LEU A 1 463 ? -42.563 -22.764 16.255 1.000 34.830 423 LEU AAA CA 1
ATOM 2046 C C . LEU A 1 463 ? -43.040 -22.000 17.489 1.000 35.259 423 LEU AAA C 1
ATOM 2047 O O . LEU A 1 463 ? -44.040 -22.399 18.106 1.000 38.281 423 LEU AAA O 1
ATOM 2052 N N . MET A 1 464 ? -42.297 -20.948 17.808 1.000 36.994 424 MET AAA N 1
ATOM 2053 C CA . MET A 1 464 ? -42.582 -20.009 18.906 1.000 34.910 424 MET AAA CA 1
ATOM 2054 C C . MET A 1 464 ? -43.703 -19.073 18.400 1.000 39.768 424 MET AAA C 1
ATOM 2055 O O . MET A 1 464 ? -43.675 -18.693 17.214 1.000 36.208 424 MET AAA O 1
ATOM 2060 N N . LEU A 1 465 ? -44.681 -18.751 19.244 1.000 44.797 425 LEU AAA N 1
ATOM 2061 C CA . LEU A 1 465 ? -45.823 -17.878 18.849 1.000 42.792 425 LEU AAA CA 1
ATOM 2062 C C . LEU A 1 465 ? -45.378 -16.417 18.913 1.000 44.817 425 LEU AAA C 1
ATOM 2063 O O . LEU A 1 465 ? -45.977 -15.583 18.201 1.000 41.242 425 LEU AAA O 1
ATOM 2068 N N . PHE A 1 466 ? -44.369 -16.100 19.730 1.000 37.253 426 PHE AAA N 1
ATOM 2069 C CA . PHE A 1 466 ? -43.686 -14.789 19.697 1.000 36.982 426 PHE AAA CA 1
ATOM 2070 C C . PHE A 1 466 ? -42.338 -14.971 19.026 1.000 43.803 426 PHE AAA C 1
ATOM 2071 O O . PHE A 1 466 ? -41.768 -16.055 19.154 1.000 43.262 426 PHE AAA O 1
ATOM 2079 N N . ASP A 1 467 ? -41.881 -13.920 18.372 1.000 43.858 427 ASP AAA N 1
ATOM 2080 C CA . ASP A 1 467 ? -40.592 -13.859 17.656 1.000 46.814 427 ASP AAA CA 1
ATOM 2081 C C . ASP A 1 467 ? -39.526 -13.433 18.670 1.000 43.051 427 ASP AAA C 1
ATOM 2082 O O . ASP A 1 467 ? -39.864 -13.261 19.869 1.000 37.841 427 ASP AAA O 1
ATOM 2087 N N . TYR A 1 468 ? -38.298 -13.244 18.203 1.000 44.574 428 TYR AAA N 1
ATOM 2088 C CA . TYR A 1 468 ? -37.122 -12.976 19.074 1.000 46.940 428 TYR AAA CA 1
ATOM 2089 C C . TYR A 1 468 ? -37.195 -11.550 19.627 1.000 50.636 428 TYR AAA C 1
ATOM 2090 O O . TYR A 1 468 ? -36.475 -11.268 20.591 1.000 46.903 428 TYR AAA O 1
ATOM 2099 N N . LYS A 1 469 ? -38.047 -10.688 19.046 1.000 54.418 429 LYS AAA N 1
ATOM 2100 C CA . LYS A 1 469 ? -38.252 -9.270 19.466 1.000 53.865 429 LYS AAA CA 1
ATOM 2101 C C . LYS A 1 469 ? -39.540 -9.145 20.304 1.000 46.562 429 LYS AAA C 1
ATOM 2102 O O . LYS A 1 469 ? -40.022 -8.017 20.498 1.000 50.830 429 LYS AAA O 1
ATOM 2108 N N . ASP A 1 470 ? -40.099 -10.262 20.749 1.000 41.224 430 ASP AAA N 1
ATOM 2109 C CA . ASP A 1 470 ? -41.278 -10.336 21.651 1.000 42.492 430 ASP AAA CA 1
ATOM 2110 C C . ASP A 1 470 ? -42.550 -9.915 20.906 1.000 41.879 430 ASP AAA C 1
ATOM 2111 O O . ASP A 1 470 ? -43.574 -9.777 21.589 1.000 42.526 430 ASP AAA O 1
ATOM 2116 N N . GLN A 1 471 ? -42.509 -9.796 19.572 1.000 48.740 431 GLN AAA N 1
ATOM 2117 C CA . GLN A 1 471 ? -43.711 -9.481 18.746 1.000 49.915 431 GLN AAA CA 1
ATOM 2118 C C . GLN A 1 471 ? -44.527 -10.757 18.533 1.000 54.350 431 GLN AAA C 1
ATOM 2119 O O . GLN A 1 471 ? -43.931 -11.823 18.212 1.000 42.966 431 GLN AAA O 1
ATOM 2125 N N . LEU A 1 472 ? -45.839 -10.668 18.739 1.000 47.737 432 LEU AAA N 1
ATOM 2126 C CA . LEU A 1 472 ? -46.763 -11.798 18.465 1.000 49.658 432 LEU AAA CA 1
ATOM 2127 C C . LEU A 1 472 ? -46.771 -12.001 16.955 1.000 54.568 432 LEU AAA C 1
ATOM 2128 O O . LEU A 1 472 ? -46.696 -10.981 16.206 1.000 50.188 432 LEU AAA O 1
ATOM 2133 N N . LYS A 1 473 ? -46.775 -13.261 16.534 1.000 51.190 433 LYS AAA N 1
ATOM 2134 C CA . LYS A 1 473 ? -46.501 -13.597 15.122 1.000 53.482 433 LYS AAA CA 1
ATOM 2135 C C . LYS A 1 473 ? -47.804 -13.479 14.346 1.000 43.669 433 LYS AAA C 1
ATOM 2136 O O . LYS A 1 473 ? -48.810 -13.916 14.890 1.000 43.327 433 LYS AAA O 1
ATOM 2142 N N . THR A 1 474 ? -47.711 -12.950 13.126 1.000 46.667 434 THR AAA N 1
ATOM 2143 C CA . THR A 1 474 ? -48.677 -13.132 12.001 1.000 57.276 434 THR AAA CA 1
ATOM 2144 C C . THR A 1 474 ? -47.916 -12.945 10.682 1.000 56.124 434 THR AAA C 1
ATOM 2145 O O . THR A 1 474 ? -46.779 -12.470 10.701 1.000 69.459 434 THR AAA O 1
ATOM 2149 N N . GLY A 1 475 ? -48.491 -13.298 9.520 1.000 62.977 435 GLY AAA N 1
ATOM 2150 C CA . GLY A 1 475 ? -49.712 -14.064 9.370 1.000 59.370 435 GLY AAA CA 1
ATOM 2151 C C . GLY A 1 475 ? -49.413 -15.472 8.885 1.000 56.135 435 GLY AAA C 1
ATOM 2152 O O . GLY A 1 475 ? -49.694 -16.402 9.652 1.000 54.538 435 GLY AAA O 1
ATOM 2153 N N . GLU A 1 476 ? -48.878 -15.627 7.664 1.000 53.704 436 GLU AAA N 1
ATOM 2154 C CA . GLU A 1 476 ? -48.638 -16.958 7.024 1.000 51.979 436 GLU AAA CA 1
ATOM 2155 C C . GLU A 1 476 ? -47.224 -17.462 7.356 1.000 47.267 436 GLU AAA C 1
ATOM 2156 O O . GLU A 1 476 ? -46.293 -16.652 7.400 1.000 45.379 436 GLU AAA O 1
ATOM 2162 N N . ARG A 1 477 ? -47.100 -18.774 7.538 1.000 47.856 437 ARG AAA N 1
ATOM 2163 C CA . ARG A 1 477 ? -45.811 -19.473 7.793 1.000 50.545 437 ARG AAA CA 1
ATOM 2164 C C . ARG A 1 477 ? -45.802 -20.761 6.975 1.000 41.875 437 ARG AAA C 1
ATOM 2165 O O . ARG A 1 477 ? -46.793 -21.525 7.016 1.000 46.921 437 ARG AAA O 1
ATOM 2173 N N . CYS A 1 478 ? -44.686 -21.011 6.292 1.000 45.829 438 CYS AAA N 1
ATOM 2174 C CA . CYS A 1 478 ? -44.367 -22.336 5.699 1.000 44.978 438 CYS AAA CA 1
ATOM 2175 C C . CYS A 1 478 ? -43.409 -23.083 6.649 1.000 48.038 438 CYS AAA C 1
ATOM 2176 O O . CYS A 1 478 ? -42.269 -22.598 6.839 1.000 46.152 438 CYS AAA O 1
ATOM 2179 N N . LEU A 1 479 ? -43.880 -24.184 7.247 1.000 45.583 439 LEU AAA N 1
ATOM 2180 C CA . LEU A 1 479 ? -43.142 -24.998 8.253 1.000 49.578 439 LEU AAA CA 1
ATOM 2181 C C . LEU A 1 479 ? -42.506 -26.187 7.525 1.000 44.941 439 LEU AAA C 1
ATOM 2182 O O . LEU A 1 479 ? -43.236 -27.130 7.172 1.000 41.161 439 LEU AAA O 1
ATOM 2187 N N . TYR A 1 480 ? -41.196 -26.140 7.292 1.000 44.416 440 TYR AAA N 1
ATOM 2188 C CA . TYR A 1 480 ? -40.488 -27.291 6.676 1.000 45.715 440 TYR AAA CA 1
ATOM 2189 C C . TYR A 1 480 ? -40.261 -28.344 7.758 1.000 46.521 440 TYR AAA C 1
ATOM 2190 O O . TYR A 1 480 ? -39.468 -28.083 8.688 1.000 46.856 440 TYR AAA O 1
ATOM 2199 N N . MET A 1 481 ? -40.941 -29.481 7.656 1.000 39.177 441 MET AAA N 1
ATOM 2200 C CA . MET A 1 481 ? -41.095 -30.430 8.783 1.000 42.471 441 MET AAA CA 1
ATOM 2201 C C . MET A 1 481 ? -39.908 -31.390 8.847 1.000 43.039 441 MET AAA C 1
ATOM 2202 O O . MET A 1 481 ? -39.231 -31.551 7.839 1.000 37.772 441 MET AAA O 1
ATOM 2207 N N . TRP A 1 482 ? -39.721 -31.995 10.015 1.000 38.784 442 TRP AAA N 1
ATOM 2208 C CA . TRP A 1 482 ? -38.705 -33.033 10.317 1.000 39.351 442 TRP AAA CA 1
ATOM 2209 C C . TRP A 1 482 ? -39.372 -34.390 10.201 1.000 42.555 442 TRP AAA C 1
ATOM 2210 O O . TRP A 1 482 ? -40.501 -34.573 10.643 1.000 37.245 442 TRP AAA O 1
ATOM 2221 N N . PRO A 1 483 ? -38.678 -35.406 9.668 1.000 42.484 443 PRO AAA N 1
ATOM 2222 C CA . PRO A 1 483 ? -39.228 -36.756 9.648 1.000 48.180 443 PRO AAA CA 1
ATOM 2223 C C . PRO A 1 483 ? -39.341 -37.301 11.072 1.000 54.704 443 PRO AAA C 1
ATOM 2224 O O . PRO A 1 483 ? -38.492 -36.958 11.859 1.000 50.998 443 PRO AAA O 1
ATOM 2228 N N . SER A 1 484 ? -40.339 -38.153 11.336 1.000 53.478 444 SER AAA N 1
ATOM 2229 C CA . SER A 1 484 ? -40.677 -38.711 12.674 1.000 60.025 444 SER AAA CA 1
ATOM 2230 C C . SER A 1 484 ? -39.994 -40.073 12.881 1.000 74.160 444 SER AAA C 1
ATOM 2231 O O . SER A 1 484 ? -39.261 -40.503 11.976 1.000 79.570 444 SER AAA O 1
ATOM 2234 N N . VAL A 1 485 ? -40.210 -40.703 14.047 1.000 91.733 445 VAL AAA N 1
ATOM 2235 C CA . VAL A 1 485 ? -39.655 -42.040 14.431 1.000 94.430 445 VAL AAA CA 1
ATOM 2236 C C . VAL A 1 485 ? -40.198 -43.090 13.456 1.000 95.169 445 VAL AAA C 1
ATOM 2237 O O . VAL A 1 485 ? -39.363 -43.858 12.944 1.000 97.941 445 VAL AAA O 1
ATOM 2241 N N . LEU A 1 492 ? -46.969 -38.466 19.340 1.000 57.925 452 LEU AAA N 1
ATOM 2242 C CA . LEU A 1 492 ? -46.625 -37.973 17.979 1.000 58.604 452 LEU AAA CA 1
ATOM 2243 C C . LEU A 1 492 ? -46.112 -36.536 18.085 1.000 53.726 452 LEU AAA C 1
ATOM 2244 O O . LEU A 1 492 ? -45.129 -36.214 17.377 1.000 57.708 452 LEU AAA O 1
ATOM 2246 N N . LEU A 1 493 ? -46.738 -35.705 18.931 1.000 53.113 453 LEU AAA N 1
ATOM 2247 C CA . LEU A 1 493 ? -46.273 -34.319 19.205 1.000 49.757 453 LEU AAA CA 1
ATOM 2248 C C . LEU A 1 493 ? -44.896 -34.367 19.891 1.000 45.840 453 LEU AAA C 1
ATOM 2249 O O . LEU A 1 493 ? -44.699 -35.205 20.769 1.000 51.286 453 LEU AAA O 1
ATOM 2254 N N . ASN A 1 494 ? -44.010 -33.452 19.516 1.000 41.628 454 ASN AAA N 1
ATOM 2255 C CA . ASN A 1 494 ? -42.589 -33.414 19.947 1.000 44.725 454 ASN AAA CA 1
ATOM 2256 C C . ASN A 1 494 ? -42.244 -32.008 20.443 1.000 41.297 454 ASN AAA C 1
ATOM 2257 O O . ASN A 1 494 ? -41.545 -31.251 19.774 1.000 39.298 454 ASN AAA O 1
ATOM 2262 N N . PRO A 1 495 ? -42.745 -31.582 21.633 1.000 41.065 455 PRO AAA N 1
ATOM 2263 C CA . PRO A 1 495 ? -42.564 -30.201 22.092 1.000 40.014 455 PRO AAA CA 1
ATOM 2264 C C . PRO A 1 495 ? -41.090 -29.825 22.321 1.000 34.933 455 PRO AAA C 1
ATOM 2265 O O . PRO A 1 495 ? -40.720 -28.660 22.179 1.000 37.793 455 PRO AAA O 1
ATOM 2269 N N . ALA A 1 496 ? -40.281 -30.822 22.673 1.000 37.458 456 ALA AAA N 1
ATOM 2270 C CA . ALA A 1 496 ? -38.845 -30.628 22.990 1.000 36.782 456 ALA AAA CA 1
ATOM 2271 C C . ALA A 1 496 ? -38.040 -30.528 21.686 1.000 40.833 456 ALA AAA C 1
ATOM 2272 O O . ALA A 1 496 ? -36.866 -30.099 21.748 1.000 32.878 456 ALA AAA O 1
ATOM 2274 N N . GLY A 1 497 ? -38.642 -30.876 20.548 1.000 35.921 457 GLY AAA N 1
ATOM 2275 C CA . GLY A 1 497 ? -38.028 -30.686 19.224 1.000 39.493 457 GLY AAA CA 1
ATOM 2276 C C . GLY A 1 497 ? -37.731 -29.242 18.910 1.000 35.208 457 GLY AAA C 1
ATOM 2277 O O . GLY A 1 497 ? -38.431 -28.314 19.476 1.000 34.827 457 GLY AAA O 1
ATOM 2278 N N . THR A 1 498 ? -36.757 -29.015 18.020 1.000 28.963 458 THR AAA N 1
ATOM 2279 C CA . THR A 1 498 ? -36.262 -27.677 17.617 1.000 31.533 458 THR AAA CA 1
ATOM 2280 C C . THR A 1 498 ? -37.404 -26.843 17.016 1.000 33.770 458 THR AAA C 1
ATOM 2281 O O . THR A 1 498 ? -38.242 -27.426 16.375 1.000 34.358 458 THR AAA O 1
ATOM 2285 N N . VAL A 1 499 ? -37.380 -25.540 17.223 1.000 35.570 459 VAL AAA N 1
ATOM 2286 C CA . VAL A 1 499 ? -38.447 -24.610 16.750 1.000 38.925 459 VAL AAA CA 1
ATOM 2287 C C . VAL A 1 499 ? -37.925 -23.888 15.513 1.000 40.743 459 VAL AAA C 1
ATOM 2288 O O . VAL A 1 499 ? -38.481 -22.835 15.138 1.000 44.326 459 VAL AAA O 1
ATOM 2292 N N . ARG A 1 500 ? -36.865 -24.431 14.905 1.000 41.447 460 ARG AAA N 1
ATOM 2293 C CA . ARG A 1 500 ? -36.377 -23.973 13.584 1.000 43.742 460 ARG AAA CA 1
ATOM 2294 C C . ARG A 1 500 ? -36.703 -25.031 12.539 1.000 35.064 460 ARG AAA C 1
ATOM 2295 O O . ARG A 1 500 ? -36.777 -26.222 12.869 1.000 38.998 460 ARG AAA O 1
ATOM 2303 N N . GLY A 1 501 ? -36.952 -24.570 11.318 1.000 40.459 461 GLY AAA N 1
ATOM 2304 C CA . GLY A 1 501 ? -37.442 -25.429 10.232 1.000 39.635 461 GLY AAA CA 1
ATOM 2305 C C . GLY A 1 501 ? -36.331 -26.297 9.688 1.000 41.880 461 GLY AAA C 1
ATOM 2306 O O . GLY A 1 501 ? -35.145 -25.904 9.814 1.000 38.625 461 GLY AAA O 1
ATOM 2307 N N . ASN A 1 502 ? -36.709 -27.456 9.171 1.000 37.646 462 ASN AAA N 1
ATOM 2308 C CA . ASN A 1 502 ? -35.816 -28.402 8.456 1.000 41.225 462 ASN AAA CA 1
ATOM 2309 C C . ASN A 1 502 ? -35.123 -27.643 7.327 1.000 45.711 462 ASN AAA C 1
ATOM 2310 O O . ASN A 1 502 ? -35.803 -27.106 6.450 1.000 43.062 462 ASN AAA O 1
ATOM 2315 N N . PRO A 1 503 ? -33.767 -27.542 7.325 1.000 40.142 463 PRO AAA N 1
ATOM 2316 C CA . PRO A 1 503 ? -33.048 -26.832 6.274 1.000 40.284 463 PRO AAA CA 1
ATOM 2317 C C . PRO A 1 503 ? -33.070 -27.563 4.918 1.000 41.992 463 PRO AAA C 1
ATOM 2318 O O . PRO A 1 503 ? -32.712 -26.931 3.952 1.000 46.499 463 PRO AAA O 1
ATOM 2322 N N . ASN A 1 504 ? -33.432 -28.856 4.886 1.000 39.837 464 ASN AAA N 1
ATOM 2323 C CA . ASN A 1 504 ? -33.466 -29.654 3.634 1.000 44.640 464 ASN AAA CA 1
ATOM 2324 C C . ASN A 1 504 ? -34.810 -29.432 2.936 1.000 42.998 464 ASN AAA C 1
ATOM 2325 O O . ASN A 1 504 ? -35.622 -30.376 2.877 1.000 49.973 464 ASN AAA O 1
ATOM 2330 N N . THR A 1 505 ? -35.009 -28.238 2.406 1.000 46.282 465 THR AAA N 1
ATOM 2331 C CA . THR A 1 505 ? -36.295 -27.778 1.825 1.000 48.507 465 THR AAA CA 1
ATOM 2332 C C . THR A 1 505 ? -36.634 -28.580 0.558 1.000 57.333 465 THR AAA C 1
ATOM 2333 O O . THR A 1 505 ? -37.832 -28.670 0.248 1.000 52.439 465 THR AAA O 1
ATOM 2337 N N . GLU A 1 506 ? -35.643 -29.144 -0.148 1.000 60.537 466 GLU AAA N 1
ATOM 2338 C CA . GLU A 1 506 ? -35.882 -29.914 -1.401 1.000 63.330 466 GLU AAA CA 1
ATOM 2339 C C . GLU A 1 506 ? -36.784 -31.121 -1.110 1.000 66.374 466 GLU AAA C 1
ATOM 2340 O O . GLU A 1 506 ? -37.714 -31.363 -1.913 1.000 73.589 466 GLU AAA O 1
ATOM 2346 N N . SER A 1 507 ? -36.507 -31.870 -0.040 1.000 57.863 467 SER AAA N 1
ATOM 2347 C CA . SER A 1 507 ? -37.167 -33.168 0.265 1.000 57.323 467 SER AAA CA 1
ATOM 2348 C C . SER A 1 507 ? -38.046 -33.092 1.522 1.000 54.325 467 SER AAA C 1
ATOM 2349 O O . SER A 1 507 ? -38.725 -34.104 1.793 1.000 61.293 467 SER AAA O 1
ATOM 2352 N N . ALA A 1 508 ? -38.041 -31.984 2.282 1.000 45.650 468 ALA AAA N 1
ATOM 2353 C CA . ALA A 1 508 ? -38.868 -31.861 3.507 1.000 42.240 468 ALA AAA CA 1
ATOM 2354 C C . ALA A 1 508 ? -40.321 -31.633 3.092 1.000 41.994 468 ALA AAA C 1
ATOM 2355 O O . ALA A 1 508 ? -40.551 -30.713 2.287 1.000 41.632 468 ALA AAA O 1
ATOM 2357 N N . ALA A 1 509 ? -41.230 -32.409 3.678 1.000 44.881 469 ALA AAA N 1
ATOM 2358 C CA . ALA A 1 509 ? -42.669 -32.090 3.742 1.000 44.803 469 ALA AAA CA 1
ATOM 2359 C C . ALA A 1 509 ? -42.798 -30.703 4.375 1.000 51.691 469 ALA AAA C 1
ATOM 2360 O O . ALA A 1 509 ? -42.010 -30.385 5.300 1.000 49.398 469 ALA AAA O 1
ATOM 2362 N N . ALA A 1 510 ? -43.695 -29.871 3.855 1.000 42.999 470 ALA AAA N 1
ATOM 2363 C CA . ALA A 1 510 ? -43.965 -28.528 4.414 1.000 47.573 470 ALA AAA CA 1
ATOM 2364 C C . ALA A 1 510 ? -45.443 -28.441 4.797 1.000 56.545 470 ALA AAA C 1
ATOM 2365 O O . ALA A 1 510 ? -46.283 -29.187 4.196 1.000 51.484 470 ALA AAA O 1
ATOM 2367 N N . LEU A 1 511 ? -45.740 -27.658 5.835 1.000 50.792 471 LEU AAA N 1
ATOM 2368 C CA . LEU A 1 511 ? -47.130 -27.322 6.216 1.000 53.011 471 LEU AAA CA 1
ATOM 2369 C C . LEU A 1 511 ? -47.231 -25.809 6.132 1.000 58.329 471 LEU AAA C 1
ATOM 2370 O O . LEU A 1 511 ? -46.3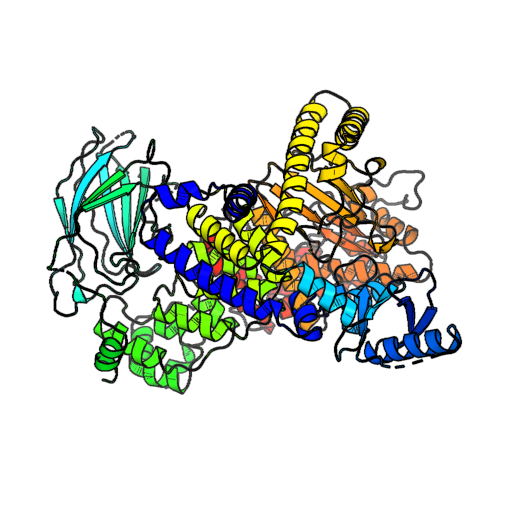10 -25.123 6.616 1.000 51.683 471 LEU AAA O 1
ATOM 2375 N N . VAL A 1 512 ? -48.272 -25.304 5.480 1.000 55.910 472 VAL AAA N 1
ATOM 2376 C CA . VAL A 1 512 ? -48.486 -23.831 5.414 1.000 59.013 472 VAL AAA CA 1
ATOM 2377 C C . VAL A 1 512 ? -49.665 -23.552 6.347 1.000 58.081 472 VAL AAA C 1
ATOM 2378 O O . VAL A 1 512 ? -50.567 -24.436 6.464 1.000 48.763 472 VAL AAA O 1
ATOM 2382 N N . ILE A 1 513 ? -49.552 -22.464 7.112 1.000 50.161 473 ILE AAA N 1
ATOM 2383 C CA . ILE A 1 513 ? -50.511 -22.127 8.201 1.000 48.339 473 ILE AAA CA 1
ATOM 2384 C C . ILE A 1 513 ? -50.690 -20.614 8.173 1.000 47.878 473 ILE AAA C 1
ATOM 2385 O O . ILE A 1 513 ? -49.821 -19.928 7.613 1.000 43.155 473 ILE AAA O 1
ATOM 2390 N N . TYR A 1 514 ? -51.781 -20.120 8.762 1.000 51.243 474 TYR AAA N 1
ATOM 2391 C CA . TYR A 1 514 ? -52.041 -18.664 8.821 1.000 53.591 474 TYR AAA CA 1
ATOM 2392 C C . TYR A 1 514 ? -52.290 -18.265 10.280 1.000 45.876 474 TYR AAA C 1
ATOM 2393 O O . TYR A 1 514 ? -53.249 -18.739 10.856 1.000 49.251 474 TYR AAA O 1
ATOM 2402 N N . LEU A 1 515 ? -51.402 -17.457 10.860 1.000 52.478 475 LEU AAA N 1
ATOM 2403 C CA . LEU A 1 515 ? -51.603 -16.870 12.219 1.000 55.013 475 LEU AAA CA 1
ATOM 2404 C C . LEU A 1 515 ? -52.457 -15.615 12.052 1.000 52.745 475 LEU AAA C 1
ATOM 2405 O O . LEU A 1 515 ? -52.033 -14.665 11.394 1.000 46.157 475 LEU AAA O 1
ATOM 2410 N N . PRO A 1 516 ? -53.660 -15.539 12.661 1.000 51.140 476 PRO AAA N 1
ATOM 2411 C CA . PRO A 1 516 ? -54.599 -14.475 12.317 1.000 58.065 476 PRO AAA CA 1
ATOM 2412 C C . PRO A 1 516 ? -54.030 -13.132 12.788 1.000 59.125 476 PRO AAA C 1
ATOM 2413 O O . PRO A 1 516 ? -53.518 -13.106 13.883 1.000 57.424 476 PRO AAA O 1
ATOM 2417 N N . GLU A 1 517 ? -54.115 -12.088 11.959 1.000 60.559 477 GLU AAA N 1
ATOM 2418 C CA . GLU A 1 517 ? -53.767 -10.688 12.321 1.000 65.770 477 GLU AAA CA 1
ATOM 2419 C C . GLU A 1 517 ? -54.823 -10.169 13.303 1.000 67.512 477 GLU AAA C 1
ATOM 2420 O O . GLU A 1 517 ? -55.869 -9.663 12.865 1.000 61.737 477 GLU AAA O 1
ATOM 2426 N N . VAL A 1 518 ? -54.533 -10.294 14.596 1.000 67.842 478 VAL AAA N 1
ATOM 2427 C CA . VAL A 1 518 ? -55.398 -9.812 15.711 1.000 62.982 478 VAL AAA CA 1
ATOM 2428 C C . VAL A 1 518 ? -55.240 -8.285 15.889 1.000 61.202 478 VAL AAA C 1
ATOM 2429 O O . VAL A 1 518 ? -55.839 -7.775 16.834 1.000 62.261 478 VAL AAA O 1
ATOM 2433 N N . ALA A 1 519 ? -54.507 -7.580 15.007 1.000 66.549 479 ALA AAA N 1
ATOM 2434 C CA . ALA A 1 519 ? -54.133 -6.145 15.112 1.000 68.835 479 ALA AAA CA 1
ATOM 2435 C C . ALA A 1 519 ? -55.159 -5.228 14.443 1.000 71.507 479 ALA AAA C 1
ATOM 2436 O O . ALA A 1 519 ? -54.690 -4.227 13.838 1.000 66.821 479 ALA AAA O 1
ATOM 2438 N N . PRO A 1 522 ? -49.928 -4.676 15.592 1.000 52.572 482 PRO AAA N 1
ATOM 2439 C CA . PRO A 1 522 ? -48.693 -5.373 16.037 1.000 56.532 482 PRO AAA CA 1
ATOM 2440 C C . PRO A 1 522 ? -48.628 -5.417 17.567 1.000 55.186 482 PRO AAA C 1
ATOM 2441 O O . PRO A 1 522 ? -48.609 -4.341 18.166 1.000 60.858 482 PRO AAA O 1
ATOM 2445 N N . VAL A 1 523 ? -48.650 -6.619 18.159 1.000 54.235 483 VAL AAA N 1
ATOM 2446 C CA . VAL A 1 523 ? -48.731 -6.816 19.640 1.000 56.401 483 VAL AAA CA 1
ATOM 2447 C C . VAL A 1 523 ? -47.420 -7.449 20.152 1.000 54.106 483 VAL AAA C 1
ATOM 2448 O O . VAL A 1 523 ? -46.954 -8.434 19.546 1.000 44.921 483 VAL AAA O 1
ATOM 2452 N N . TYR A 1 524 ? -46.851 -6.875 21.218 1.000 51.450 484 TYR AAA N 1
ATOM 2453 C CA . TYR A 1 524 ? -45.637 -7.374 21.920 1.000 52.618 484 TYR AAA CA 1
ATOM 2454 C C . TYR A 1 524 ? -46.069 -8.000 23.248 1.000 52.800 484 TYR AAA C 1
ATOM 2455 O O . TYR A 1 524 ? -47.110 -7.604 23.813 1.000 47.233 484 TYR AAA O 1
ATOM 2464 N N . PHE A 1 525 ? -45.323 -8.995 23.734 1.000 44.395 485 PHE AAA N 1
ATOM 2465 C CA . PHE A 1 525 ? -45.475 -9.478 25.120 1.000 36.747 485 PHE AAA CA 1
ATOM 2466 C C . PHE A 1 525 ? -45.151 -8.277 26.003 1.000 38.673 485 PHE AAA C 1
ATOM 2467 O O . PHE A 1 525 ? -44.222 -7.533 25.720 1.000 41.176 485 PHE AAA O 1
ATOM 2475 N N . PRO A 1 526 ? -45.948 -8.001 27.048 1.000 37.943 486 PRO AAA N 1
ATOM 2476 C CA . PRO A 1 526 ? -45.726 -6.799 27.849 1.000 40.530 486 PRO AAA CA 1
ATOM 2477 C C . PRO A 1 526 ? -44.355 -6.799 28.543 1.000 41.741 486 PRO AAA C 1
ATOM 2478 O O . PRO A 1 526 ? -43.839 -7.880 28.883 1.000 41.147 486 PRO AAA O 1
ATOM 2482 N N . ALA A 1 527 ? -43.779 -5.612 28.716 1.000 47.323 487 ALA AAA N 1
ATOM 2483 C CA . ALA A 1 527 ? -42.462 -5.409 29.363 1.000 47.498 487 ALA AAA CA 1
ATOM 2484 C C . ALA A 1 527 ? -42.519 -5.888 30.818 1.000 50.761 487 ALA AAA C 1
ATOM 2485 O O . ALA A 1 527 ? -43.640 -5.990 31.417 1.000 48.663 487 ALA AAA O 1
ATOM 2487 N N . LEU A 1 528 ? -41.342 -6.125 31.399 1.000 50.401 488 LEU AAA N 1
ATOM 2488 C CA . LEU A 1 528 ? -41.220 -6.583 32.805 1.000 50.202 488 LEU AAA CA 1
ATOM 2489 C C . LEU A 1 528 ? -41.972 -5.606 33.733 1.000 50.995 488 LEU AAA C 1
ATOM 2490 O O . LEU A 1 528 ? -42.786 -6.099 34.549 1.000 52.552 488 LEU AAA O 1
ATOM 2495 N N . GLU A 1 529 ? -41.710 -4.288 33.614 1.000 51.828 489 GLU AAA N 1
ATOM 2496 C CA . GLU A 1 529 ? -42.341 -3.203 34.441 1.000 55.547 489 GLU AAA CA 1
ATOM 2497 C C . GLU A 1 529 ? -43.860 -3.415 34.512 1.000 51.297 489 GLU AAA C 1
ATOM 2498 O O . GLU A 1 529 ? -44.419 -3.342 35.626 1.000 54.028 489 GLU AAA O 1
ATOM 2504 N N . LYS A 1 530 ? -44.499 -3.711 33.377 1.000 49.675 490 LYS AAA N 1
ATOM 2505 C CA . LYS A 1 530 ? -45.958 -3.933 33.281 1.000 54.893 490 LYS AAA CA 1
ATOM 2506 C C . LYS A 1 530 ? -46.275 -5.235 34.003 1.000 51.379 490 LYS AAA C 1
ATOM 2507 O O . LYS A 1 530 ? -47.265 -5.281 34.757 1.000 51.281 490 LYS AAA O 1
ATOM 2513 N N . ILE A 1 531 ? -45.454 -6.263 33.782 1.000 52.127 491 ILE AAA N 1
ATOM 2514 C CA . ILE A 1 531 ? -45.664 -7.599 34.394 1.000 48.651 491 ILE AAA CA 1
ATOM 2515 C C . ILE A 1 531 ? -45.557 -7.430 35.914 1.000 43.955 491 ILE AAA C 1
ATOM 2516 O O . ILE A 1 531 ? -46.368 -8.035 36.615 1.000 40.829 491 ILE AAA O 1
ATOM 2521 N N . LEU A 1 532 ? -44.562 -6.685 36.395 1.000 48.462 492 LEU AAA N 1
ATOM 2522 C CA . LEU A 1 532 ? -44.328 -6.480 37.850 1.000 50.731 492 LEU AAA CA 1
ATOM 2523 C C . LEU A 1 532 ? -45.503 -5.689 38.446 1.000 58.905 492 LEU AAA C 1
ATOM 2524 O O . LEU A 1 532 ? -45.993 -6.098 39.536 1.000 51.083 492 LEU AAA O 1
ATOM 2529 N N . GLU A 1 533 ? -45.964 -4.654 37.729 1.000 58.924 493 GLU AAA N 1
ATOM 2530 C CA . GLU A 1 533 ? -47.092 -3.754 38.110 1.000 63.408 493 GLU AAA CA 1
ATOM 2531 C C . GLU A 1 533 ? -48.370 -4.568 38.361 1.000 62.092 493 GLU AAA C 1
ATOM 2532 O O . GLU A 1 533 ? -49.051 -4.277 39.363 1.000 73.761 493 GLU AAA O 1
ATOM 2538 N N . LEU A 1 534 ? -48.690 -5.530 37.488 1.000 54.936 494 LEU AAA N 1
ATOM 2539 C CA . LEU A 1 534 ? -49.868 -6.435 37.602 1.000 54.706 494 LEU AAA CA 1
ATOM 2540 C C . LEU A 1 534 ? -49.727 -7.392 38.789 1.000 57.952 494 LEU AAA C 1
ATOM 2541 O O . LEU A 1 534 ? -50.754 -7.937 39.260 1.000 64.644 494 LEU AAA O 1
ATOM 2546 N N . ILE A 1 543 ? -48.507 -7.650 39.243 1.000 74.859 495 ILE AAA N 1
ATOM 2547 C CA . ILE A 1 543 ? -48.257 -8.762 40.202 1.000 82.815 495 ILE AAA CA 1
ATOM 2548 C C . ILE A 1 543 ? -48.142 -8.272 41.632 1.000 75.900 495 ILE AAA C 1
ATOM 2549 O O . ILE A 1 543 ? -48.528 -9.057 42.517 1.000 83.084 495 ILE AAA O 1
ATOM 2554 N N . THR A 1 544 ? -47.493 -7.119 41.840 1.000 71.956 496 THR AAA N 1
ATOM 2555 C CA . THR A 1 544 ? -47.292 -6.528 43.189 1.000 72.438 496 THR AAA CA 1
ATOM 2556 C C . THR A 1 544 ? -48.548 -6.865 44.008 1.000 68.942 496 THR AAA C 1
ATOM 2557 O O . THR A 1 544 ? -48.385 -7.202 45.194 1.000 65.374 496 THR AAA O 1
ATOM 2561 N N . GLU A 1 545 ? -49.734 -6.835 43.376 1.000 66.994 497 GLU AAA N 1
ATOM 2562 C CA . GLU A 1 545 ? -51.022 -7.306 43.958 1.000 67.219 497 GLU AAA CA 1
ATOM 2563 C C . GLU A 1 545 ? -51.304 -8.712 43.419 1.000 62.041 497 GLU AAA C 1
ATOM 2564 O O . GLU A 1 545 ? -51.749 -9.543 44.227 1.000 62.058 497 GLU AAA O 1
ATOM 2570 N N . GLU A 1 546 ? -47.189 -24.016 58.418 1.000 58.463 509 GLU AAA N 1
ATOM 2571 C CA . GLU A 1 546 ? -47.989 -25.268 58.365 1.000 56.401 509 GLU AAA CA 1
ATOM 2572 C C . GLU A 1 546 ? -47.056 -26.462 58.143 1.000 52.712 509 GLU AAA C 1
ATOM 2573 O O . GLU A 1 546 ? -46.159 -26.368 57.282 1.000 53.286 509 GLU AAA O 1
ATOM 2579 N N . GLU A 1 547 ? -47.293 -27.555 58.873 1.000 53.270 510 GLU AAA N 1
ATOM 2580 C CA . GLU A 1 547 ? -46.472 -28.789 58.849 1.000 58.068 510 GLU AAA CA 1
ATOM 2581 C C . GLU A 1 547 ? -46.675 -29.511 57.511 1.000 59.851 510 GLU AAA C 1
ATOM 2582 O O . GLU A 1 547 ? -45.719 -30.143 57.036 1.000 55.993 510 GLU AAA O 1
ATOM 2588 N N . LEU A 1 551 ? -47.895 -29.462 56.969 1.000 55.180 511 LEU AAA N 1
ATOM 2589 C CA . LEU A 1 551 ? -48.283 -30.062 55.663 1.000 56.877 511 LEU AAA CA 1
ATOM 2590 C C . LEU A 1 551 ? -47.396 -29.480 54.544 1.000 48.787 511 LEU AAA C 1
ATOM 2591 O O . LEU A 1 551 ? -46.834 -30.252 53.767 1.000 52.032 511 LEU AAA O 1
ATOM 2596 N N . ARG A 1 552 ? -47.286 -28.156 54.481 1.000 46.857 512 ARG AAA N 1
ATOM 2597 C CA . ARG A 1 552 ? -46.443 -27.378 53.538 1.000 52.860 512 ARG AAA CA 1
ATOM 2598 C C . ARG A 1 552 ? -44.991 -27.867 53.541 1.000 58.954 512 ARG AAA C 1
ATOM 2599 O O . ARG A 1 552 ? -44.424 -27.994 52.443 1.000 52.365 512 ARG AAA O 1
ATOM 2607 N N . GLU A 1 553 ? -44.402 -28.116 54.717 1.000 52.689 513 GLU AAA N 1
ATOM 2608 C CA . GLU A 1 553 ? -43.039 -28.700 54.839 1.000 57.215 513 GLU AAA CA 1
ATOM 2609 C C . GLU A 1 553 ? -42.997 -30.157 54.336 1.000 58.201 513 GLU AAA C 1
ATOM 2610 O O . GLU A 1 553 ? -42.033 -30.450 53.607 1.000 73.570 513 GLU AAA O 1
ATOM 2616 N N . ILE A 1 554 ? -43.970 -31.028 54.673 1.000 61.154 514 ILE AAA N 1
ATOM 2617 C CA . ILE A 1 554 ? -43.867 -32.531 54.583 1.000 69.980 514 ILE AAA CA 1
ATOM 2618 C C . ILE A 1 554 ? -44.000 -33.036 53.138 1.000 79.698 514 ILE AAA C 1
ATOM 2619 O O . ILE A 1 554 ? -43.619 -34.201 52.893 1.000 83.594 514 ILE AAA O 1
ATOM 2624 N N . LEU A 1 555 ? -44.597 -32.240 52.247 1.000 85.803 515 LEU AAA N 1
ATOM 2625 C CA . LEU A 1 555 ? -44.700 -32.541 50.790 1.000 87.258 515 LEU AAA CA 1
ATOM 2626 C C . LEU A 1 555 ? -43.465 -31.965 50.082 1.000 87.632 515 LEU AAA C 1
ATOM 2627 O O . LEU A 1 555 ? -43.072 -32.503 49.031 1.000 98.539 515 LEU AAA O 1
ATOM 2632 N N . GLU A 1 556 ? -42.838 -30.961 50.691 1.000 83.164 516 GLU AAA N 1
ATOM 2633 C CA . GLU A 1 556 ? -41.727 -30.168 50.112 1.000 76.996 516 GLU AAA CA 1
ATOM 2634 C C . GLU A 1 556 ? -40.379 -30.793 50.505 1.000 76.028 516 GLU AAA C 1
ATOM 2635 O O . GLU A 1 556 ? -39.591 -30.093 51.162 1.000 69.242 516 GLU AAA O 1
ATOM 2641 N N . ARG A 1 557 ? -40.150 -32.067 50.137 1.000 78.805 517 ARG AAA N 1
ATOM 2642 C CA . ARG A 1 557 ? -38.829 -32.762 50.177 1.000 77.995 517 ARG AAA CA 1
ATOM 2643 C C . ARG A 1 557 ? -38.971 -34.210 49.679 1.000 72.450 517 ARG AAA C 1
ATOM 2644 O O . ARG A 1 557 ? -39.576 -34.397 48.612 1.000 65.320 517 ARG AAA O 1
ATOM 2652 N N . GLU A 1 562 ? -44.331 -34.837 41.748 1.000 77.123 522 GLU AAA N 1
ATOM 2653 C CA . GLU A 1 562 ? -45.650 -35.501 41.538 1.000 80.707 522 GLU AAA CA 1
ATOM 2654 C C . GLU A 1 562 ? -46.505 -35.332 42.799 1.000 75.857 522 GLU AAA C 1
ATOM 2655 O O . GLU A 1 562 ? -46.275 -36.092 43.765 1.000 77.957 522 GLU AAA O 1
ATOM 2661 N N . LEU A 1 563 ? -47.437 -34.370 42.800 1.000 67.032 523 LEU AAA N 1
ATOM 2662 C CA . LEU A 1 563 ? -48.232 -34.006 44.006 1.000 68.505 523 LEU AAA CA 1
ATOM 2663 C C . LEU A 1 563 ? -49.694 -33.715 43.636 1.000 68.590 523 LEU AAA C 1
ATOM 2664 O O . LEU A 1 563 ? -49.963 -33.071 42.599 1.000 64.179 523 LEU AAA O 1
ATOM 2669 N N . TYR A 1 564 ? -50.604 -34.213 44.475 1.000 65.512 524 TYR AAA N 1
ATOM 2670 C CA . TYR A 1 564 ? -52.078 -34.120 44.330 1.000 58.659 524 TYR AAA CA 1
ATOM 2671 C C . TYR A 1 564 ? -52.468 -32.650 44.210 1.000 58.422 524 TYR AAA C 1
ATOM 2672 O O . TYR A 1 564 ? -51.666 -31.760 44.538 1.000 55.214 524 TYR AAA O 1
ATOM 2681 N N . GLU A 1 565 ? -53.684 -32.413 43.735 1.000 58.321 525 GLU AAA N 1
ATOM 2682 C CA . GLU A 1 565 ? -54.212 -31.077 43.376 1.000 62.568 525 GLU AAA CA 1
ATOM 2683 C C . GLU A 1 565 ? -54.309 -30.215 44.642 1.000 59.996 525 GLU AAA C 1
ATOM 2684 O O . GLU A 1 565 ? -53.974 -29.024 44.576 1.000 63.047 525 GLU AAA O 1
ATOM 2690 N N . HIS A 1 566 ? -54.763 -30.784 45.760 1.000 58.424 526 HIS AAA N 1
ATOM 2691 C CA . HIS A 1 566 ? -54.873 -30.056 47.054 1.000 58.701 526 HIS AAA CA 1
ATOM 2692 C C . HIS A 1 566 ? -53.471 -29.611 47.506 1.000 51.284 526 HIS AAA C 1
ATOM 2693 O O . HIS A 1 566 ? -53.345 -28.443 47.907 1.000 53.168 526 HIS AAA O 1
ATOM 2700 N N . GLU A 1 567 ? -52.467 -30.485 47.385 1.000 52.800 527 GLU AAA N 1
ATOM 2701 C CA . GLU A 1 567 ? -51.034 -30.169 47.668 1.000 54.342 527 GLU AAA CA 1
ATOM 2702 C C . GLU A 1 567 ? -50.585 -29.028 46.736 1.000 53.574 527 GLU AAA C 1
ATOM 2703 O O . GLU A 1 567 ? -50.004 -28.059 47.220 1.000 49.392 527 GLU AAA O 1
ATOM 2709 N N . LYS A 1 568 ? -50.926 -29.075 45.445 1.000 55.641 528 LYS AAA N 1
ATOM 2710 C CA . LYS A 1 568 ? -50.495 -28.032 44.480 1.000 49.818 528 LYS AAA CA 1
ATOM 2711 C C . LYS A 1 568 ? -51.095 -26.683 44.868 1.000 49.127 528 LYS AAA C 1
ATOM 2712 O O . LYS A 1 568 ? -50.387 -25.690 44.797 1.000 46.423 528 LYS AAA O 1
ATOM 2718 N N . ASP A 1 569 ? -52.377 -26.655 45.239 1.000 49.947 529 ASP AAA N 1
ATOM 2719 C CA . ASP A 1 569 ? -53.095 -25.414 45.634 1.000 54.119 529 ASP AAA CA 1
ATOM 2720 C C . ASP A 1 569 ? -52.489 -24.857 46.934 1.000 49.312 529 ASP AAA C 1
ATOM 2721 O O . ASP A 1 569 ? -52.363 -23.620 47.019 1.000 48.532 529 ASP AAA O 1
ATOM 2726 N N . LEU A 1 570 ? -52.138 -25.728 47.892 1.000 52.972 530 LEU AAA N 1
ATOM 2727 C CA . LEU A 1 570 ? -51.461 -25.358 49.174 1.000 53.149 530 LEU AAA CA 1
ATOM 2728 C C . LEU A 1 570 ? -50.208 -24.536 48.833 1.000 48.493 530 LEU AAA C 1
ATOM 2729 O O . LEU A 1 570 ? -50.099 -23.362 49.265 1.000 43.823 530 LEU AAA O 1
ATOM 2734 N N . VAL A 1 571 ? -49.332 -25.096 47.995 1.000 47.132 531 VAL AAA N 1
ATOM 2735 C CA . VAL A 1 571 ? -48.041 -24.456 47.602 1.000 42.158 531 VAL AAA CA 1
ATOM 2736 C C . VAL A 1 571 ? -48.302 -23.107 46.941 1.000 40.497 531 VAL AAA C 1
ATOM 2737 O O . VAL A 1 571 ? -47.627 -22.115 47.300 1.000 42.077 531 VAL AAA O 1
ATOM 2741 N N . TRP A 1 572 ? -49.255 -23.033 46.006 1.000 40.337 532 TRP AAA N 1
ATOM 2742 C CA . TRP A 1 572 ? -49.527 -21.767 45.278 1.000 44.600 532 TRP AAA CA 1
ATOM 2743 C C . TRP A 1 572 ? -50.033 -20.715 46.283 1.000 40.191 532 TRP AAA C 1
ATOM 2744 O O . TRP A 1 572 ? -49.554 -19.564 46.231 1.000 40.726 532 TRP AAA O 1
ATOM 2755 N N . LYS A 1 573 ? -50.982 -21.097 47.141 1.000 50.661 533 LYS AAA N 1
ATOM 2756 C CA . LYS A 1 573 ? -51.599 -20.212 48.170 1.000 49.155 533 LYS AAA CA 1
ATOM 2757 C C . LYS A 1 573 ? -50.476 -19.586 49.012 1.000 45.262 533 LYS AAA C 1
ATOM 2758 O O . LYS A 1 573 ? -50.482 -18.352 49.208 1.000 43.453 533 LYS AAA O 1
ATOM 2764 N N . MET A 1 574 ? -49.509 -20.417 49.413 1.000 49.386 534 MET AAA N 1
ATOM 2765 C CA . MET A 1 574 ? -48.401 -20.034 50.331 1.000 50.246 534 MET AAA CA 1
ATOM 2766 C C . MET A 1 574 ? -47.117 -19.680 49.561 1.000 53.869 534 MET AAA C 1
ATOM 2767 O O . MET A 1 574 ? -46.030 -19.887 50.123 1.000 53.228 534 MET AAA O 1
ATOM 2772 N N . ARG A 1 575 ? -47.223 -19.090 48.366 1.000 50.069 535 ARG AAA N 1
ATOM 2773 C CA . ARG A 1 575 ? -46.046 -18.820 47.493 1.000 45.863 535 ARG AAA CA 1
ATOM 2774 C C . ARG A 1 575 ? -45.127 -17.816 48.186 1.000 51.065 535 ARG AAA C 1
ATOM 2775 O O . ARG A 1 575 ? -43.879 -17.944 48.069 1.000 41.016 535 ARG AAA O 1
ATOM 2783 N N . HIS A 1 576 ? -45.706 -16.883 48.938 1.000 44.132 536 HIS AAA N 1
ATOM 2784 C CA . HIS A 1 576 ? -44.939 -15.862 49.694 1.000 47.566 536 HIS AAA CA 1
ATOM 2785 C C . HIS A 1 576 ? -44.041 -16.573 50.709 1.000 42.087 536 HIS AAA C 1
ATOM 2786 O O . HIS A 1 576 ? -42.863 -16.181 50.846 1.000 48.044 536 HIS AAA O 1
ATOM 2793 N N . GLU A 1 577 ? -44.575 -17.601 51.360 1.000 45.779 537 GLU AAA N 1
ATOM 2794 C CA . GLU A 1 577 ? -43.859 -18.344 52.415 1.000 50.270 537 GLU AAA CA 1
ATOM 2795 C C . GLU A 1 577 ? -42.749 -19.144 51.726 1.000 50.245 537 GLU AAA C 1
ATOM 2796 O O . GLU A 1 577 ? -41.645 -19.230 52.290 1.000 44.525 537 GLU AAA O 1
ATOM 2802 N N . VAL A 1 578 ? -43.008 -19.655 50.522 1.000 46.267 538 VAL AAA N 1
ATOM 2803 C CA . VAL A 1 578 ? -41.963 -20.413 49.773 1.000 41.696 538 VAL AAA CA 1
ATOM 2804 C C . VAL A 1 578 ? -40.775 -19.485 49.547 1.000 37.555 538 VAL AAA C 1
ATOM 2805 O O . VAL A 1 578 ? -39.677 -19.913 49.860 1.000 39.874 538 VAL AAA O 1
ATOM 2809 N N . GLN A 1 579 ? -40.995 -18.273 49.046 1.000 36.811 539 GLN AAA N 1
ATOM 2810 C CA . GLN A 1 579 ? -39.925 -17.297 48.744 1.000 40.929 539 GLN AAA CA 1
ATOM 2811 C C . GLN A 1 579 ? -39.177 -16.901 50.022 1.000 45.039 539 GLN AAA C 1
ATOM 2812 O O . GLN A 1 579 ? -37.938 -16.867 49.992 1.000 40.092 539 GLN AAA O 1
ATOM 2818 N N . GLU A 1 580 ? -39.904 -16.571 51.091 1.000 43.115 540 GLU AAA N 1
ATOM 2819 C CA . GLU A 1 580 ? -39.289 -16.023 52.320 1.000 47.395 540 GLU AAA CA 1
ATOM 2820 C C . GLU A 1 580 ? -38.562 -17.131 53.091 1.000 43.044 540 GLU AAA C 1
ATOM 2821 O O . GLU A 1 580 ? -37.460 -16.844 53.579 1.000 46.712 540 GLU AAA O 1
ATOM 2827 N N . HIS A 1 581 ? -39.161 -18.315 53.243 1.000 39.804 541 HIS AAA N 1
ATOM 2828 C CA . HIS A 1 581 ? -38.686 -19.388 54.164 1.000 52.655 541 HIS AAA CA 1
ATOM 2829 C C . HIS A 1 581 ? -38.142 -20.627 53.431 1.000 51.799 541 HIS AAA C 1
ATOM 2830 O O . HIS A 1 581 ? -37.448 -21.419 54.109 1.000 47.002 541 HIS AAA O 1
ATOM 2837 N N . PHE A 1 582 ? -38.456 -20.835 52.139 1.000 43.218 542 PHE AAA N 1
ATOM 2838 C CA . PHE A 1 582 ? -38.044 -22.053 51.383 1.000 42.691 542 PHE AAA CA 1
ATOM 2839 C C . PHE A 1 582 ? -37.566 -21.679 49.987 1.000 39.731 542 PHE AAA C 1
ATOM 2840 O O . PHE A 1 582 ? -38.069 -22.215 48.991 1.000 39.783 542 PHE AAA O 1
ATOM 2848 N N . PRO A 1 583 ? -36.578 -20.765 49.854 1.000 39.132 543 PRO AAA N 1
ATOM 2849 C CA . PRO A 1 583 ? -36.178 -20.290 48.530 1.000 38.596 543 PRO AAA CA 1
ATOM 2850 C C . PRO A 1 583 ? -35.680 -21.446 47.634 1.000 39.365 543 PRO AAA C 1
ATOM 2851 O O . PRO A 1 583 ? -35.846 -21.346 46.434 1.000 37.563 543 PRO AAA O 1
ATOM 2855 N N . GLU A 1 584 ? -35.152 -22.538 48.202 1.000 34.326 544 GLU AAA N 1
ATOM 2856 C CA . GLU A 1 584 ? -34.612 -23.660 47.384 1.000 38.499 544 GLU AAA CA 1
ATOM 2857 C C . GLU A 1 584 ? -35.725 -24.551 46.818 1.000 34.762 544 GLU AAA C 1
ATOM 2858 O O . GLU A 1 584 ? -35.395 -25.484 46.088 1.000 39.979 544 GLU AAA O 1
ATOM 2864 N N . ALA A 1 585 ? -37.007 -24.291 47.111 1.000 38.508 545 ALA AAA N 1
ATOM 2865 C CA . ALA A 1 585 ? -38.157 -25.064 46.583 1.000 37.288 545 ALA AAA CA 1
ATOM 2866 C C . ALA A 1 585 ? -38.800 -24.324 45.400 1.000 33.950 545 ALA AAA C 1
ATOM 2867 O O . ALA A 1 585 ? -39.889 -24.751 44.999 1.000 35.997 545 ALA AAA O 1
ATOM 2869 N N . LEU A 1 586 ? -38.159 -23.276 44.890 1.000 34.436 546 LEU AAA N 1
ATOM 2870 C CA . LEU A 1 586 ? -38.582 -22.500 43.692 1.000 36.214 546 LEU AAA CA 1
ATOM 2871 C C . LEU A 1 586 ? -39.040 -23.455 42.586 1.000 38.394 546 LEU AAA C 1
ATOM 2872 O O . LEU A 1 586 ? -40.167 -23.324 42.131 1.000 35.098 546 LEU AAA O 1
ATOM 2877 N N . ALA A 1 587 ? -38.214 -24.433 42.193 1.000 38.805 547 ALA AAA N 1
ATOM 2878 C CA . ALA A 1 587 ? -38.594 -25.457 41.194 1.000 39.196 547 ALA AAA CA 1
ATOM 2879 C C . ALA A 1 587 ? -40.020 -25.983 41.438 1.000 39.884 547 ALA AAA C 1
ATOM 2880 O O . ALA A 1 587 ? -40.821 -26.071 40.471 1.000 37.602 547 ALA AAA O 1
ATOM 2882 N N . ARG A 1 588 ? -40.329 -26.402 42.663 1.000 38.639 548 ARG AAA N 1
ATOM 2883 C CA . ARG A 1 588 ? -41.632 -27.028 43.002 1.000 42.278 548 ARG AAA CA 1
ATOM 2884 C C . ARG A 1 588 ? -42.747 -25.994 42.791 1.000 39.418 548 ARG AAA C 1
ATOM 2885 O O . ARG A 1 588 ? -43.805 -26.382 42.241 1.000 40.185 548 ARG AAA O 1
ATOM 2893 N N . LEU A 1 589 ? -42.487 -24.734 43.135 1.000 38.293 549 LEU AAA N 1
ATOM 2894 C CA . LEU A 1 589 ? -43.487 -23.646 43.031 1.000 41.846 549 LEU AAA CA 1
ATOM 2895 C C . LEU A 1 589 ? -43.707 -23.380 41.547 1.000 41.262 549 LEU AAA C 1
ATOM 2896 O O . LEU A 1 589 ? -44.869 -23.435 41.126 1.000 46.674 549 LEU AAA O 1
ATOM 2901 N N . LEU A 1 590 ? -42.622 -23.183 40.787 1.000 41.374 550 LEU AAA N 1
ATOM 2902 C CA . LEU A 1 590 ? -42.669 -23.064 39.297 1.000 38.618 550 LEU AAA CA 1
ATOM 2903 C C . LEU A 1 590 ? -43.530 -24.161 38.656 1.000 39.601 550 LEU AAA C 1
ATOM 2904 O O . LEU A 1 590 ? -44.261 -23.796 37.707 1.000 42.481 550 LEU AAA O 1
ATOM 2909 N N . LEU A 1 591 ? -43.449 -25.432 39.064 1.000 38.159 551 LEU AAA N 1
ATOM 2910 C CA . LEU A 1 591 ? -44.220 -26.547 38.429 1.000 42.675 551 LEU AAA CA 1
ATOM 2911 C C . LEU A 1 591 ? -45.698 -26.549 38.853 1.000 44.288 551 LEU AAA C 1
ATOM 2912 O O . LEU A 1 591 ? -46.487 -27.204 38.147 1.000 45.728 551 LEU AAA O 1
ATOM 2917 N N . VAL A 1 592 ? -46.069 -25.932 39.980 1.000 43.493 552 VAL AAA N 1
ATOM 2918 C CA . VAL A 1 592 ? -47.506 -25.865 40.387 1.000 41.377 552 VAL AAA CA 1
ATOM 2919 C C . VAL A 1 592 ? -48.138 -24.600 39.788 1.000 41.507 552 VAL AAA C 1
ATOM 2920 O O . VAL A 1 592 ? -49.383 -24.526 39.804 1.000 46.680 552 VAL AAA O 1
ATOM 2924 N N . THR A 1 593 ? -47.366 -23.643 39.263 1.000 44.773 553 THR AAA N 1
ATOM 2925 C CA . THR A 1 593 ? -47.927 -22.375 38.724 1.000 47.797 553 THR AAA CA 1
ATOM 2926 C C . THR A 1 593 ? -48.629 -22.684 37.394 1.000 51.505 553 THR AAA C 1
ATOM 2927 O O . THR A 1 593 ? -48.101 -23.502 36.609 1.000 45.692 553 THR AAA O 1
ATOM 2931 N N . LYS A 1 594 ? -49.824 -22.122 37.210 1.000 45.787 554 LYS AAA N 1
ATOM 2932 C CA . LYS A 1 594 ? -50.656 -22.307 35.988 1.000 48.312 554 LYS AAA CA 1
ATOM 2933 C C . LYS A 1 594 ? -50.088 -21.393 34.897 1.000 37.627 554 LYS AAA C 1
ATOM 2934 O O . LYS A 1 594 ? -50.388 -20.219 34.906 1.000 36.443 554 LYS AAA O 1
ATOM 2940 N N . TRP A 1 595 ? -49.245 -21.898 33.977 1.000 39.455 555 TRP AAA N 1
ATOM 2941 C CA . TRP A 1 595 ? -48.605 -21.041 32.943 1.000 36.154 555 TRP AAA CA 1
ATOM 2942 C C . TRP A 1 595 ? -49.635 -20.622 31.859 1.000 38.561 555 TRP AAA C 1
ATOM 2943 O O . TRP A 1 595 ? -49.293 -19.739 31.052 1.000 41.427 555 TRP AAA O 1
ATOM 2954 N N . ASN A 1 596 ? -50.846 -21.196 31.881 1.000 44.210 556 ASN AAA N 1
ATOM 2955 C CA . ASN A 1 596 ? -51.962 -20.866 30.935 1.000 45.141 556 ASN AAA CA 1
ATOM 2956 C C . ASN A 1 596 ? -52.880 -19.776 31.519 1.000 52.524 556 ASN AAA C 1
ATOM 2957 O O . ASN A 1 596 ? -53.916 -19.461 30.888 1.000 45.410 556 ASN AAA O 1
ATOM 2962 N N . LYS A 1 597 ? -52.492 -19.131 32.621 1.000 47.933 557 LYS AAA N 1
ATOM 2963 C CA . LYS A 1 597 ? -53.287 -18.036 33.231 1.000 51.090 557 LYS AAA CA 1
ATOM 2964 C C . LYS A 1 597 ? -52.339 -16.859 33.458 1.000 47.584 557 LYS AAA C 1
ATOM 2965 O O . LYS A 1 597 ? -51.449 -16.969 34.335 1.000 48.902 557 LYS AAA O 1
ATOM 2971 N N . HIS A 1 598 ? -52.460 -15.800 32.663 1.000 41.196 558 HIS AAA N 1
ATOM 2972 C CA . HIS A 1 598 ? -51.455 -14.700 32.655 1.000 41.392 558 HIS AAA CA 1
ATOM 2973 C C . HIS A 1 598 ? -51.360 -14.032 34.033 1.000 44.293 558 HIS AAA C 1
ATOM 2974 O O . HIS A 1 598 ? -50.259 -13.572 34.385 1.000 39.348 558 HIS AAA O 1
ATOM 2981 N N . GLU A 1 599 ? -52.482 -13.915 34.757 1.000 43.798 559 GLU AAA N 1
ATOM 2982 C CA . GLU A 1 599 ? -52.496 -13.382 36.146 1.000 49.836 559 GLU AAA CA 1
ATOM 2983 C C . GLU A 1 599 ? -51.535 -14.218 37.007 1.000 43.119 559 GLU AAA C 1
ATOM 2984 O O . GLU A 1 599 ? -50.685 -13.593 37.690 1.000 45.569 559 GLU AAA O 1
ATOM 2990 N N . ASP A 1 600 ? -51.697 -15.543 37.000 1.000 43.038 560 ASP AAA N 1
ATOM 2991 C CA . ASP A 1 600 ? -50.842 -16.494 37.782 1.000 45.480 560 ASP AAA CA 1
ATOM 2992 C C . ASP A 1 600 ? -49.357 -16.325 37.413 1.000 46.121 560 ASP AAA C 1
ATOM 2993 O O . ASP A 1 600 ? -48.501 -16.231 38.359 1.000 40.635 560 ASP AAA O 1
ATOM 2998 N N . VAL A 1 601 ? -49.040 -16.313 36.114 1.000 42.496 561 VAL AAA N 1
ATOM 2999 C CA . VAL A 1 601 ? -47.644 -16.141 35.611 1.000 43.306 561 VAL AAA CA 1
ATOM 3000 C C . VAL A 1 601 ? -47.112 -14.819 36.155 1.000 47.724 561 VAL AAA C 1
ATOM 3001 O O . VAL A 1 601 ? -45.972 -14.772 36.687 1.000 42.508 561 VAL AAA O 1
ATOM 3005 N N . ALA A 1 602 ? -47.921 -13.767 36.105 1.000 43.728 562 ALA AAA N 1
ATOM 3006 C CA . ALA A 1 602 ? -47.486 -12.459 36.624 1.000 39.621 562 ALA AAA CA 1
ATOM 3007 C C . ALA A 1 602 ? -47.258 -12.578 38.145 1.000 37.587 562 ALA AAA C 1
ATOM 3008 O O . ALA A 1 602 ? -46.258 -12.027 38.613 1.000 41.618 562 ALA AAA O 1
ATOM 3010 N N . GLN A 1 603 ? -48.107 -13.282 38.893 1.000 39.792 563 GLN AAA N 1
ATOM 3011 C CA . GLN A 1 603 ? -47.918 -13.468 40.364 1.000 46.313 563 GLN AAA CA 1
ATOM 3012 C C . GLN A 1 603 ? -46.570 -14.166 40.617 1.000 45.421 563 GLN AAA C 1
ATOM 3013 O O . GLN A 1 603 ? -45.920 -13.848 41.643 1.000 40.261 563 GLN AAA O 1
ATOM 3019 N N . MET A 1 604 ? -46.146 -15.036 39.698 1.000 44.923 564 MET AAA N 1
ATOM 3020 C CA . MET A 1 604 ? -44.913 -15.868 39.848 1.000 42.276 564 MET AAA CA 1
ATOM 3021 C C . MET A 1 604 ? -43.667 -15.025 39.566 1.000 40.321 564 MET AAA C 1
ATOM 3022 O O . MET A 1 604 ? -42.694 -15.128 40.365 1.000 39.787 564 MET AAA O 1
ATOM 3027 N N . LEU A 1 605 ? -43.672 -14.246 38.474 1.000 37.596 565 LEU AAA N 1
ATOM 3028 C CA . LEU A 1 605 ? -42.527 -13.407 38.039 1.000 38.527 565 LEU AAA CA 1
ATOM 3029 C C . LEU A 1 605 ? -42.266 -12.285 39.053 1.000 41.784 565 LEU AAA C 1
ATOM 3030 O O . LEU A 1 605 ? -41.100 -11.947 39.227 1.000 38.140 565 LEU AAA O 1
ATOM 3035 N N . TYR A 1 606 ? -43.278 -11.749 39.749 1.000 42.247 566 TYR AAA N 1
ATOM 3036 C CA . TYR A 1 606 ? -43.046 -10.736 40.822 1.000 38.049 566 TYR AAA CA 1
ATOM 3037 C C . TYR A 1 606 ? -42.168 -11.327 41.933 1.000 35.085 566 TYR AAA C 1
ATOM 3038 O O . TYR A 1 606 ? -41.152 -10.716 42.285 1.000 41.500 566 TYR AAA O 1
ATOM 3047 N N . LEU A 1 607 ? -42.510 -12.508 42.420 1.000 39.256 567 LEU AAA N 1
ATOM 3048 C CA . LEU A 1 607 ? -41.671 -13.250 43.399 1.000 40.151 567 LEU AAA CA 1
ATOM 3049 C C . LEU A 1 607 ? -40.304 -13.559 42.764 1.000 46.706 567 LEU AAA C 1
ATOM 3050 O O . LEU A 1 607 ? -39.251 -13.267 43.438 1.000 38.465 567 LEU AAA O 1
ATOM 3055 N N . LEU A 1 608 ? -40.292 -14.114 41.543 1.000 40.355 568 LEU AAA N 1
ATOM 3056 C CA . LEU A 1 608 ? -39.019 -14.534 40.882 1.000 39.952 568 LEU AAA CA 1
ATOM 3057 C C . LEU A 1 608 ? -38.026 -13.380 40.864 1.000 38.643 568 LEU AAA C 1
ATOM 3058 O O . LEU A 1 608 ? -36.845 -13.619 41.186 1.000 41.914 568 LEU AAA O 1
ATOM 3063 N N . CYS A 1 609 ? -38.449 -12.149 40.558 1.000 40.252 569 CYS AAA N 1
ATOM 3064 C CA . CYS A 1 609 ? -37.504 -11.024 40.347 1.000 41.272 569 CYS AAA CA 1
ATOM 3065 C C . CYS A 1 609 ? -36.916 -10.501 41.670 1.000 40.421 569 CYS AAA C 1
ATOM 3066 O O . CYS A 1 609 ? -35.920 -9.765 41.577 1.000 44.422 569 CYS AAA O 1
ATOM 3069 N N . SER A 1 610 ? -37.445 -10.907 42.829 1.000 39.326 570 SER AAA N 1
ATOM 3070 C CA A SER A 1 610 ? -36.853 -10.618 44.165 0.500 43.376 570 SER AAA CA 1
ATOM 3071 C CA B SER A 1 610 ? -36.833 -10.618 44.152 0.500 40.632 570 SER AAA CA 1
ATOM 3072 C C . SER A 1 610 ? -36.378 -11.920 44.841 1.000 43.139 570 SER AAA C 1
ATOM 3073 O O . SER A 1 610 ? -36.044 -11.889 46.035 1.000 45.175 570 SER AAA O 1
ATOM 3078 N N . TRP A 1 611 ? -36.299 -13.031 44.103 1.000 40.146 571 TRP AAA N 1
ATOM 3079 C CA . TRP A 1 611 ? -35.935 -14.345 44.693 1.000 37.619 571 TRP AAA CA 1
ATOM 3080 C C . TRP A 1 611 ? -34.435 -14.353 44.952 1.000 35.833 571 TRP AAA C 1
ATOM 3081 O O . TRP A 1 611 ? -33.662 -13.885 44.120 1.000 35.830 571 TRP AAA O 1
ATOM 3092 N N . PRO A 1 612 ? -33.960 -14.881 46.095 1.000 38.104 572 PRO AAA N 1
ATOM 3093 C CA . PRO A 1 612 ? -32.516 -14.894 46.335 1.000 39.273 572 PRO AAA CA 1
ATOM 3094 C C . PRO A 1 612 ? -31.886 -15.874 45.329 1.000 33.969 572 PRO AAA C 1
ATOM 3095 O O . PRO A 1 612 ? -32.547 -16.872 45.011 1.000 34.649 572 PRO AAA O 1
ATOM 3099 N N . GLU A 1 613 ? -30.648 -15.612 44.945 1.000 39.314 573 GLU AAA N 1
ATOM 3100 C CA . GLU A 1 613 ? -29.813 -16.587 44.189 1.000 39.271 573 GLU AAA CA 1
ATOM 3101 C C . GLU A 1 613 ? -29.832 -17.934 44.932 1.000 35.607 573 GLU AAA C 1
ATOM 3102 O O . GLU A 1 613 ? -30.018 -17.996 46.211 1.000 32.720 573 GLU AAA O 1
ATOM 3108 N N . LEU A 1 614 ? -29.712 -19.016 44.161 1.000 31.056 574 LEU AAA N 1
ATOM 3109 C CA . LEU A 1 614 ? -29.794 -20.384 44.701 1.000 31.454 574 LEU AAA CA 1
ATOM 3110 C C . LEU A 1 614 ? -28.455 -21.072 44.455 1.000 31.419 574 LEU AAA C 1
ATOM 3111 O O . LEU A 1 614 ? -27.682 -20.618 43.646 1.000 31.582 574 LEU AAA O 1
ATOM 3116 N N . PRO A 1 615 ? -28.152 -22.166 45.159 1.000 36.208 575 PRO AAA N 1
ATOM 3117 C CA . PRO A 1 615 ? -26.928 -22.917 44.882 1.000 34.586 575 PRO AAA CA 1
ATOM 3118 C C . PRO A 1 615 ? -26.874 -23.474 43.446 1.000 37.951 575 PRO AAA C 1
ATOM 3119 O O . PRO A 1 615 ? -27.910 -23.729 42.808 1.000 30.840 575 PRO AAA O 1
ATOM 3123 N N . VAL A 1 616 ? -25.645 -23.701 42.969 1.000 34.375 576 VAL AAA N 1
ATOM 3124 C CA . VAL A 1 616 ? -25.386 -24.260 41.605 1.000 32.619 576 VAL AAA CA 1
ATOM 3125 C C . VAL A 1 616 ? -26.266 -25.488 41.358 1.000 29.877 576 VAL AAA C 1
ATOM 3126 O O . VAL A 1 616 ? -26.781 -25.634 40.242 1.000 31.218 576 VAL AAA O 1
ATOM 3130 N N . LEU A 1 617 ? -26.386 -26.401 42.326 1.000 26.827 577 LEU AAA N 1
ATOM 3131 C CA . LEU A 1 617 ? -27.132 -27.649 42.130 1.000 30.317 577 LEU AAA CA 1
ATOM 3132 C C . LEU A 1 617 ? -28.577 -27.312 41.745 1.000 31.702 577 LEU AAA C 1
ATOM 3133 O O . LEU A 1 617 ? -29.098 -27.916 40.800 1.000 29.532 577 LEU AAA O 1
ATOM 3138 N N . SER A 1 618 ? -29.170 -26.330 42.441 1.000 32.220 578 SER AAA N 1
ATOM 3139 C CA . SER A 1 618 ? -30.550 -25.821 42.216 1.000 30.555 578 SER AAA CA 1
ATOM 3140 C C . SER A 1 618 ? -30.710 -25.275 40.805 1.000 29.574 578 SER AAA C 1
ATOM 3141 O O . SER A 1 618 ? -31.739 -25.549 40.148 1.000 33.759 578 SER AAA O 1
ATOM 3144 N N . ALA A 1 619 ? -29.749 -24.491 40.374 1.000 28.672 579 ALA AAA N 1
ATOM 3145 C CA . ALA A 1 619 ? -29.754 -23.770 39.096 1.000 30.019 579 ALA AAA CA 1
ATOM 3146 C C . ALA A 1 619 ? -29.662 -24.777 37.952 1.000 31.364 579 ALA AAA C 1
ATOM 3147 O O . ALA A 1 619 ? -30.337 -24.598 36.948 1.000 35.127 579 ALA AAA O 1
ATOM 3149 N N . LEU A 1 620 ? -28.867 -25.839 38.105 1.000 32.472 580 LEU AAA N 1
ATOM 3150 C CA . LEU A 1 620 ? -28.799 -26.902 37.076 1.000 30.657 580 LEU AAA CA 1
ATOM 3151 C C . LEU A 1 620 ? -30.169 -27.535 36.862 1.000 29.771 580 LEU AAA C 1
ATOM 3152 O O . LEU A 1 620 ? -30.483 -27.866 35.716 1.000 29.512 580 LEU AAA O 1
ATOM 3157 N N . GLU A 1 621 ? -30.950 -27.734 37.927 1.000 29.302 581 GLU AAA N 1
ATOM 3158 C CA . GLU A 1 621 ? -32.316 -28.302 37.798 1.000 31.928 581 GLU AAA CA 1
ATOM 3159 C C . GLU A 1 621 ? -33.147 -27.309 36.967 1.000 34.495 581 GLU AAA C 1
ATOM 3160 O O . GLU A 1 621 ? -33.888 -27.771 36.080 1.000 34.692 581 GLU AAA O 1
ATOM 3166 N N . LEU A 1 622 ? -32.993 -26.008 37.209 1.000 34.424 582 LEU AAA N 1
ATOM 3167 C CA . LEU A 1 622 ? -33.791 -24.937 36.521 1.000 34.263 582 LEU AAA CA 1
ATOM 3168 C C . LEU A 1 622 ? -33.407 -24.758 35.051 1.000 40.447 582 LEU AAA C 1
ATOM 3169 O O . LEU A 1 622 ? -34.174 -24.092 34.328 1.000 34.848 582 LEU AAA O 1
ATOM 3174 N N . LEU A 1 623 ? -32.284 -25.315 34.577 1.000 32.851 583 LEU AAA N 1
ATOM 3175 C CA . LEU A 1 623 ? -32.015 -25.341 33.113 1.000 33.903 583 LEU AAA CA 1
ATOM 3176 C C . LEU A 1 623 ? -32.807 -26.420 32.365 1.000 30.181 583 LEU AAA C 1
ATOM 3177 O O . LEU A 1 623 ? -32.780 -26.399 31.125 1.000 36.006 583 LEU AAA O 1
ATOM 3182 N N . ASP A 1 624 ? -33.471 -27.336 33.032 1.000 32.655 584 ASP AAA N 1
ATOM 3183 C CA . ASP A 1 624 ? -34.196 -28.445 32.374 1.000 35.721 584 ASP AAA CA 1
ATOM 3184 C C . ASP A 1 624 ? -35.377 -27.894 31.538 1.000 37.760 584 ASP AAA C 1
ATOM 3185 O O . ASP A 1 624 ? -35.837 -26.778 31.801 1.000 36.975 584 ASP AAA O 1
ATOM 3190 N N . PHE A 1 625 ? -35.791 -28.628 30.513 1.000 34.919 585 PHE AAA N 1
ATOM 3191 C CA . PHE A 1 625 ? -36.883 -28.221 29.583 1.000 38.009 585 PHE AAA CA 1
ATOM 3192 C C . PHE A 1 625 ? -38.200 -27.990 30.352 1.000 37.919 585 PHE AAA C 1
ATOM 3193 O O . PHE A 1 625 ? -39.040 -27.221 29.863 1.000 38.592 585 PHE AAA O 1
ATOM 3201 N N . SER A 1 626 ? -38.364 -28.629 31.513 1.000 37.498 586 SER AAA N 1
ATOM 3202 C CA . SER A 1 626 ? -39.558 -28.493 32.403 1.000 38.414 586 SER AAA CA 1
ATOM 3203 C C . SER A 1 626 ? -39.729 -27.039 32.841 1.000 40.907 586 SER AAA C 1
ATOM 3204 O O . SER A 1 626 ? -40.790 -26.756 33.436 1.000 40.901 586 SER AAA O 1
ATOM 3207 N N . PHE A 1 627 ? -38.713 -26.184 32.685 1.000 34.633 587 PHE AAA N 1
ATOM 3208 C CA . PHE A 1 627 ? -38.705 -24.767 33.134 1.000 37.973 587 PHE AAA CA 1
ATOM 3209 C C . PHE A 1 627 ? -38.448 -23.877 31.935 1.000 39.190 587 PHE AAA C 1
ATOM 3210 O O . PHE A 1 627 ? -37.469 -23.145 31.859 1.000 37.937 587 PHE AAA O 1
ATOM 3218 N N . PRO A 1 628 ? -39.406 -23.843 30.986 1.000 42.920 588 PRO AAA N 1
ATOM 3219 C CA . PRO A 1 628 ? -39.210 -23.145 29.721 1.000 41.480 588 PRO AAA CA 1
ATOM 3220 C C . PRO A 1 628 ? -39.278 -21.617 29.751 1.000 36.635 588 PRO AAA C 1
ATOM 3221 O O . PRO A 1 628 ? -38.894 -21.033 28.783 1.000 42.664 588 PRO AAA O 1
ATOM 3225 N N . ASP A 1 629 ? -39.800 -20.986 30.809 1.000 36.482 589 ASP AAA N 1
ATOM 3226 C CA . ASP A 1 629 ? -39.929 -19.505 30.830 1.000 35.501 589 ASP AAA CA 1
ATOM 3227 C C . ASP A 1 629 ? -38.573 -18.804 30.749 1.000 38.737 589 ASP AAA C 1
ATOM 3228 O O . ASP A 1 629 ? -37.603 -19.275 31.412 1.000 37.618 589 ASP AAA O 1
ATOM 3233 N N . CYS A 1 630 ? -38.514 -17.681 30.032 1.000 36.756 590 CYS AAA N 1
ATOM 3234 C CA . CYS A 1 630 ? -37.273 -16.910 29.779 1.000 39.084 590 CYS AAA CA 1
ATOM 3235 C C . CYS A 1 630 ? -36.769 -16.236 31.050 1.000 41.651 590 CYS AAA C 1
ATOM 3236 O O . CYS A 1 630 ? -35.544 -16.115 31.178 1.000 34.273 590 CYS AAA O 1
ATOM 3239 N N . TYR A 1 631 ? -37.650 -15.751 31.931 1.000 37.749 591 TYR AAA N 1
ATOM 3240 C CA . TYR A 1 631 ? -37.195 -15.135 33.207 1.000 41.204 591 TYR AAA CA 1
ATOM 3241 C C . TYR A 1 631 ? -36.563 -16.214 34.096 1.000 32.305 591 TYR AAA C 1
ATOM 3242 O O . TYR A 1 631 ? -35.562 -15.934 34.778 1.000 32.975 591 TYR AAA O 1
ATOM 3251 N N . VAL A 1 632 ? -37.141 -17.402 34.114 1.000 32.548 592 VAL AAA N 1
ATOM 3252 C CA . VAL A 1 632 ? -36.617 -18.558 34.889 1.000 33.566 592 VAL AAA CA 1
ATOM 3253 C C . VAL A 1 632 ? -35.249 -18.938 34.328 1.000 35.317 592 VAL AAA C 1
ATOM 3254 O O . VAL A 1 632 ? -34.333 -19.074 35.138 1.000 35.143 592 VAL AAA O 1
ATOM 3258 N N . GLY A 1 633 ? -35.109 -18.981 32.999 1.000 34.953 593 GLY AAA N 1
ATOM 3259 C CA . GLY A 1 633 ? -33.813 -19.227 32.325 1.000 34.758 593 GLY AAA CA 1
ATOM 3260 C C . GLY A 1 633 ? -32.774 -18.204 32.711 1.000 39.241 593 GLY AAA C 1
ATOM 3261 O O . GLY A 1 633 ? -31.640 -18.587 33.063 1.000 33.862 593 GLY AAA O 1
ATOM 3262 N N . SER A 1 634 ? -33.112 -16.917 32.669 1.000 32.462 594 SER AAA N 1
ATOM 3263 C CA . SER A 1 634 ? -32.187 -15.841 33.078 1.000 35.684 594 SER AAA CA 1
ATOM 3264 C C . SER A 1 634 ? -31.810 -15.950 34.569 1.000 35.109 594 SER AAA C 1
ATOM 3265 O O . SER A 1 634 ? -30.627 -15.693 34.882 1.000 34.763 594 SER AAA O 1
ATOM 3268 N N . PHE A 1 635 ? -32.750 -16.314 35.452 1.000 34.231 595 PHE AAA N 1
ATOM 3269 C CA . PHE A 1 635 ? -32.514 -16.524 36.907 1.000 37.489 595 PHE AAA CA 1
ATOM 3270 C C . PHE A 1 635 ? -31.531 -17.693 37.099 1.000 33.613 595 PHE AAA C 1
ATOM 3271 O O . PHE A 1 635 ? -30.588 -17.605 37.941 1.000 33.325 595 PHE AAA O 1
ATOM 3279 N N . ALA A 1 636 ? -31.769 -18.770 36.373 1.000 29.438 596 ALA AAA N 1
ATOM 3280 C CA . ALA A 1 636 ? -30.947 -20.002 36.435 1.000 32.344 596 ALA AAA CA 1
ATOM 3281 C C . ALA A 1 636 ? -29.497 -19.645 36.060 1.000 31.986 596 ALA AAA C 1
ATOM 3282 O O . ALA A 1 636 ? -28.575 -20.022 36.807 1.000 33.800 596 ALA AAA O 1
ATOM 3284 N N . ILE A 1 637 ? -29.266 -18.864 35.002 1.000 33.531 597 ILE AAA N 1
ATOM 3285 C CA . ILE A 1 637 ? -27.888 -18.435 34.603 1.000 32.653 597 ILE AAA CA 1
ATOM 3286 C C . ILE A 1 637 ? -27.272 -17.513 35.666 1.000 37.453 597 ILE AAA C 1
ATOM 3287 O O . ILE A 1 637 ? -26.029 -17.635 35.994 1.000 36.085 597 ILE AAA O 1
ATOM 3292 N N . LYS A 1 638 ? -28.062 -16.601 36.247 1.000 36.527 598 LYS AAA N 1
ATOM 3293 C CA . LYS A 1 638 ? -27.529 -15.683 37.284 1.000 33.713 598 LYS AAA CA 1
ATOM 3294 C C . LYS A 1 638 ? -26.996 -16.500 38.466 1.000 29.222 598 LYS AAA C 1
ATOM 3295 O O . LYS A 1 638 ? -25.918 -16.130 39.001 1.000 33.523 598 LYS AAA O 1
ATOM 3301 N N . SER A 1 639 ? -27.707 -17.541 38.873 1.000 29.073 599 SER AAA N 1
ATOM 3302 C CA . SER A 1 639 ? -27.311 -18.418 39.996 1.000 33.377 599 SER AAA CA 1
ATOM 3303 C C . SER A 1 639 ? -26.128 -19.295 39.557 1.000 37.278 599 SER AAA C 1
ATOM 3304 O O . SER A 1 639 ? -25.401 -19.776 40.443 1.000 33.392 599 SER AAA O 1
ATOM 3307 N N . LEU A 1 640 ? -25.943 -19.501 38.251 1.000 36.765 600 LEU AAA N 1
ATOM 3308 C CA . LEU A 1 640 ? -24.797 -20.298 37.712 1.000 34.025 600 LEU AAA CA 1
ATOM 3309 C C . LEU A 1 640 ? -23.528 -19.472 37.528 1.000 34.093 600 LEU AAA C 1
ATOM 3310 O O . LEU A 1 640 ? -22.466 -20.090 37.298 1.000 35.959 600 LEU AAA O 1
ATOM 3315 N N . ARG A 1 641 ? -23.554 -18.147 37.680 1.000 31.301 601 ARG AAA N 1
ATOM 3316 C CA . ARG A 1 641 ? -22.343 -17.308 37.497 1.000 33.609 601 ARG AAA CA 1
ATOM 3317 C C . ARG A 1 641 ? -21.261 -17.697 38.528 1.000 33.154 601 ARG AAA C 1
ATOM 3318 O O . ARG A 1 641 ? -20.073 -17.405 38.273 1.000 40.539 601 ARG AAA O 1
ATOM 3326 N N . LYS A 1 642 ? -21.633 -18.270 39.665 1.000 32.319 602 LYS AAA N 1
ATOM 3327 C CA . LYS A 1 642 ? -20.632 -18.616 40.713 1.000 34.723 602 LYS AAA CA 1
ATOM 3328 C C . LYS A 1 642 ? -19.986 -19.994 40.452 1.000 33.657 602 LYS AAA C 1
ATOM 3329 O O . LYS A 1 642 ? -19.101 -20.351 41.242 1.000 30.757 602 LYS AAA O 1
ATOM 3335 N N . LEU A 1 643 ? -20.439 -20.768 39.457 1.000 33.097 603 LEU AAA N 1
ATOM 3336 C CA . LEU A 1 643 ? -19.687 -21.970 38.949 1.000 31.726 603 LEU AAA CA 1
ATOM 3337 C C . LEU A 1 643 ? -18.213 -21.606 38.810 1.000 28.403 603 LEU AAA C 1
ATOM 3338 O O . LEU A 1 643 ? -17.877 -20.616 38.119 1.000 30.022 603 LEU AAA O 1
ATOM 3343 N N . THR A 1 644 ? -17.323 -22.419 39.380 1.000 28.952 604 THR AAA N 1
ATOM 3344 C CA . THR A 1 644 ? -15.873 -22.268 39.136 1.000 28.233 604 THR AAA CA 1
ATOM 3345 C C . THR A 1 644 ? -15.609 -22.718 37.689 1.000 26.260 604 THR AAA C 1
ATOM 3346 O O . THR A 1 644 ? -16.450 -23.439 37.108 1.000 28.682 604 THR AAA O 1
ATOM 3350 N N . ASP A 1 645 ? -14.477 -22.321 37.119 1.000 29.943 605 ASP AAA N 1
ATOM 3351 C CA . ASP A 1 645 ? -14.000 -22.859 35.813 1.000 28.621 605 ASP AAA CA 1
ATOM 3352 C C . ASP A 1 645 ? -13.949 -24.402 35.891 1.000 29.836 605 ASP AAA C 1
ATOM 3353 O O . ASP A 1 645 ? -14.279 -25.046 34.905 1.000 26.819 605 ASP AAA O 1
ATOM 3358 N N . ASP A 1 646 ? -13.573 -25.001 37.031 1.000 31.417 606 ASP AAA N 1
ATOM 3359 C CA . ASP A 1 646 ? -13.436 -26.479 37.107 1.000 27.664 606 ASP AAA CA 1
ATOM 3360 C C . ASP A 1 646 ? -14.817 -27.119 37.035 1.000 25.626 606 ASP AAA C 1
ATOM 3361 O O . ASP A 1 646 ? -14.967 -28.116 36.328 1.000 27.483 606 ASP AAA O 1
ATOM 3366 N N . GLU A 1 647 ? -15.791 -26.542 37.740 1.000 25.276 607 GLU AAA N 1
ATOM 3367 C CA . GLU A 1 647 ? -17.185 -27.039 37.721 1.000 29.101 607 GLU AAA CA 1
ATOM 3368 C C . GLU A 1 647 ? -17.738 -26.893 36.300 1.000 25.106 607 GLU AAA C 1
ATOM 3369 O O . GLU A 1 647 ? -18.449 -27.812 35.822 1.000 27.996 607 GLU AAA O 1
ATOM 3375 N N . LEU A 1 648 ? -17.493 -25.752 35.694 1.000 27.070 608 LEU AAA N 1
ATOM 3376 C CA . LEU A 1 648 ? -18.018 -25.472 34.335 1.000 28.058 608 LEU AAA CA 1
ATOM 3377 C C . LEU A 1 648 ? -17.467 -26.510 33.362 1.000 26.566 608 LEU AAA C 1
ATOM 3378 O O . LEU A 1 648 ? -18.243 -27.071 32.594 1.000 24.546 608 LEU AAA O 1
ATOM 3383 N N . PHE A 1 649 ? -16.167 -26.786 33.403 1.000 29.715 609 PHE AAA N 1
ATOM 3384 C CA . PHE A 1 649 ? -15.551 -27.849 32.581 1.000 27.169 609 PHE AAA CA 1
ATOM 3385 C C . PHE A 1 649 ? -16.252 -29.179 32.857 1.000 26.350 609 PHE AAA C 1
ATOM 3386 O O . PHE A 1 649 ? -16.575 -29.906 31.932 1.000 26.094 609 PHE AAA O 1
ATOM 3394 N N . GLN A 1 650 ? -16.536 -29.461 34.121 1.000 30.164 610 GLN AAA N 1
ATOM 3395 C CA . GLN A 1 650 ? -17.096 -30.780 34.506 1.000 27.399 610 GLN AAA CA 1
ATOM 3396 C C . GLN A 1 650 ? -18.521 -30.932 33.915 1.000 29.159 610 GLN AAA C 1
ATOM 3397 O O . GLN A 1 650 ? -18.925 -32.054 33.525 1.000 29.328 610 GLN AAA O 1
ATOM 3403 N N . TYR A 1 651 ? -19.255 -29.827 33.786 1.000 27.096 611 TYR AAA N 1
ATOM 3404 C CA . TYR A 1 651 ? -20.679 -29.869 33.361 1.000 27.884 611 TYR AAA CA 1
ATOM 3405 C C . TYR A 1 651 ? -20.837 -29.391 31.906 1.000 29.830 611 TYR AAA C 1
ATOM 3406 O O . TYR A 1 651 ? -21.974 -29.282 31.450 1.000 29.322 611 TYR AAA O 1
ATOM 3415 N N . LEU A 1 652 ? -19.749 -29.101 31.193 1.000 30.221 612 LEU AAA N 1
ATOM 3416 C CA . LEU A 1 652 ? -19.807 -28.397 29.896 1.000 28.130 612 LEU AAA CA 1
ATOM 3417 C C . LEU A 1 652 ? -20.589 -29.230 28.879 1.000 27.887 612 LEU AAA C 1
ATOM 3418 O O . LEU A 1 652 ? -21.350 -28.612 28.143 1.000 29.028 612 LEU AAA O 1
ATOM 3423 N N . LEU A 1 653 ? -20.440 -30.562 28.841 1.000 25.422 613 LEU AAA N 1
ATOM 3424 C CA . LEU A 1 653 ? -21.148 -31.470 27.911 1.000 29.309 613 LEU AAA CA 1
ATOM 3425 C C . LEU A 1 653 ? -22.648 -31.210 28.026 1.000 28.823 613 LEU AAA C 1
ATOM 3426 O O . LEU A 1 653 ? -23.285 -31.073 26.966 1.000 27.560 613 LEU AAA O 1
ATOM 3431 N N . GLN A 1 654 ? -23.153 -31.162 29.260 1.000 27.601 614 GLN AAA N 1
ATOM 3432 C CA . GLN A 1 654 ? -24.615 -30.993 29.508 1.000 26.893 614 GLN AAA CA 1
ATOM 3433 C C . GLN A 1 654 ? -25.051 -29.564 29.164 1.000 26.719 614 GLN AAA C 1
ATOM 3434 O O . GLN A 1 654 ? -26.124 -29.420 28.517 1.000 30.712 614 GLN AAA O 1
ATOM 3440 N N . LEU A 1 655 ? -24.240 -28.558 29.480 1.000 27.883 615 LEU AAA N 1
ATOM 3441 C CA . LEU A 1 655 ? -24.610 -27.144 29.169 1.000 27.246 615 LEU AAA CA 1
ATOM 3442 C C . LEU A 1 655 ? -24.648 -26.935 27.647 1.000 31.141 615 LEU AAA C 1
ATOM 3443 O O . LEU A 1 655 ? -25.499 -26.180 27.155 1.000 30.555 615 LEU AAA O 1
ATOM 3448 N N . VAL A 1 656 ? -23.778 -27.578 26.869 1.000 27.264 616 VAL AAA N 1
ATOM 3449 C CA . VAL A 1 656 ? -23.886 -27.477 25.392 1.000 28.121 616 VAL AAA CA 1
ATOM 3450 C C . VAL A 1 656 ? -25.179 -28.158 24.940 1.000 29.786 616 VAL AAA C 1
ATOM 3451 O O . VAL A 1 656 ? -25.845 -27.615 24.053 1.000 27.331 616 VAL AAA O 1
ATOM 3455 N N . GLN A 1 657 ? -25.500 -29.318 25.485 1.000 29.113 617 GLN AAA N 1
ATOM 3456 C CA . GLN A 1 657 ? -26.665 -30.125 25.051 1.000 28.309 617 GLN AAA CA 1
ATOM 3457 C C . GLN A 1 657 ? -27.961 -29.357 25.363 1.000 34.802 617 GLN AAA C 1
ATOM 3458 O O . GLN A 1 657 ? -28.870 -29.457 24.535 1.000 33.992 617 GLN AAA O 1
ATOM 3464 N N . VAL A 1 658 ? -27.970 -28.521 26.407 1.000 31.745 618 VAL AAA N 1
ATOM 3465 C CA . VAL A 1 658 ? -29.137 -27.676 26.816 1.000 33.226 618 VAL AAA CA 1
ATOM 3466 C C . VAL A 1 658 ? -29.453 -26.656 25.715 1.000 35.788 618 VAL AAA C 1
ATOM 3467 O O . VAL A 1 658 ? -30.653 -26.250 25.588 1.000 34.213 618 VAL AAA O 1
ATOM 3471 N N . LEU A 1 659 ? -28.442 -26.224 24.958 1.000 32.273 619 LEU AAA N 1
ATOM 3472 C CA . LEU A 1 659 ? -28.642 -25.283 23.829 1.000 30.335 619 LEU AAA CA 1
ATOM 3473 C C . LEU A 1 659 ? -29.633 -25.860 22.818 1.000 30.546 619 LEU AAA C 1
ATOM 3474 O O . LEU A 1 659 ? -30.285 -25.027 22.159 1.000 33.470 619 LEU AAA O 1
ATOM 3479 N N . LYS A 1 660 ? -29.811 -27.184 22.735 1.000 29.811 620 LYS AAA N 1
ATOM 3480 C CA . LYS A 1 660 ? -30.758 -27.844 21.809 1.000 34.300 620 LYS AAA CA 1
ATOM 3481 C C . LYS A 1 660 ? -32.221 -27.577 22.193 1.000 35.649 620 LYS AAA C 1
ATOM 3482 O O . LYS A 1 660 ? -33.049 -27.775 21.315 1.000 36.568 620 LYS AAA O 1
ATOM 3488 N N . TYR A 1 661 ? -32.491 -27.239 23.448 1.000 35.541 621 TYR AAA N 1
ATOM 3489 C CA . TYR A 1 661 ? -33.841 -26.878 23.999 1.000 38.207 621 TYR AAA CA 1
ATOM 3490 C C . TYR A 1 661 ? -34.137 -25.383 23.835 1.000 39.267 621 TYR AAA C 1
ATOM 3491 O O . TYR A 1 661 ? -35.288 -24.977 24.141 1.000 38.735 621 TYR AAA O 1
ATOM 3500 N N . GLU A 1 662 ? -33.146 -24.561 23.499 1.000 32.375 622 GLU AAA N 1
ATOM 3501 C CA . GLU A 1 662 ? -33.263 -23.087 23.522 1.000 36.374 622 GLU AAA CA 1
ATOM 3502 C C . GLU A 1 662 ? -34.242 -22.673 22.418 1.000 36.363 622 GLU AAA C 1
ATOM 3503 O O . GLU A 1 662 ? -34.274 -23.340 21.374 1.000 33.082 622 GLU AAA O 1
ATOM 3509 N N . SER A 1 663 ? -34.996 -21.602 22.644 1.000 37.839 623 SER AAA N 1
ATOM 3510 C CA . SER A 1 663 ? -36.063 -21.151 21.706 1.000 37.551 623 SER AAA CA 1
ATOM 3511 C C . SER A 1 663 ? -35.497 -20.201 20.655 1.000 32.774 623 SER AAA C 1
ATOM 3512 O O . SER A 1 663 ? -35.998 -20.233 19.514 1.000 39.249 623 SER AAA O 1
ATOM 3515 N N . TYR A 1 664 ? -34.578 -19.298 21.030 1.000 35.769 624 TYR AAA N 1
ATOM 3516 C CA . TYR A 1 664 ? -34.009 -18.217 20.195 1.000 37.050 624 TYR AAA CA 1
ATOM 3517 C C . TYR A 1 664 ? -32.485 -18.366 20.155 1.000 40.084 624 TYR AAA C 1
ATOM 3518 O O . TYR A 1 664 ? -31.932 -19.123 21.021 1.000 36.601 624 TYR AAA O 1
ATOM 3527 N N . LEU A 1 665 ? -31.830 -17.657 19.237 1.000 38.929 625 LEU AAA N 1
ATOM 3528 C CA . LEU A 1 665 ? -30.347 -17.711 19.045 1.000 37.043 625 LEU AAA CA 1
ATOM 3529 C C . LEU A 1 665 ? -29.645 -16.876 20.114 1.000 42.334 625 LEU AAA C 1
ATOM 3530 O O . LEU A 1 665 ? -28.685 -17.397 20.723 1.000 34.713 625 LEU AAA O 1
ATOM 3535 N N . ASP A 1 666 ? -30.083 -15.632 20.325 1.000 35.607 626 ASP AAA N 1
ATOM 3536 C CA . ASP A 1 666 ? -29.531 -14.723 21.356 1.000 38.314 626 ASP AAA CA 1
ATOM 3537 C C . ASP A 1 666 ? -30.186 -15.187 22.657 1.000 41.501 626 ASP AAA C 1
ATOM 3538 O O . ASP A 1 666 ? -31.430 -15.166 22.716 1.000 43.036 626 ASP AAA O 1
ATOM 3543 N N . CYS A 1 667 ? -29.417 -15.783 23.575 1.000 35.262 627 CYS AAA N 1
ATOM 3544 C CA . CYS A 1 667 ? -29.960 -16.334 24.840 1.000 33.195 627 CYS AAA CA 1
ATOM 3545 C C . CYS A 1 667 ? -28.891 -16.246 25.937 1.000 34.325 627 CYS AAA C 1
ATOM 3546 O O . CYS A 1 667 ? -27.668 -16.048 25.618 1.000 31.724 627 CYS AAA O 1
ATOM 3549 N N . GLU A 1 668 ? -29.333 -16.229 27.196 1.000 31.929 628 GLU AAA N 1
ATOM 3550 C CA . GLU A 1 668 ? -28.425 -15.962 28.335 1.000 33.274 628 GLU AAA CA 1
ATOM 3551 C C . GLU A 1 668 ? -27.391 -17.099 28.397 1.000 28.513 628 GLU AAA C 1
ATOM 3552 O O . GLU A 1 668 ? -26.226 -16.771 28.713 1.000 30.836 628 GLU AAA O 1
ATOM 3558 N N . LEU A 1 669 ? -27.782 -18.304 28.013 1.000 29.863 629 LEU AAA N 1
ATOM 3559 C CA . LEU A 1 669 ? -26.870 -19.494 28.122 1.000 28.095 629 LEU AAA CA 1
ATOM 3560 C C . LEU A 1 669 ? -25.737 -19.306 27.109 1.000 29.935 629 LEU AAA C 1
ATOM 3561 O O . LEU A 1 669 ? -24.551 -19.449 27.467 1.000 28.244 629 LEU AAA O 1
ATOM 3566 N N . THR A 1 670 ? -26.043 -18.903 25.887 1.000 29.164 630 THR AAA N 1
ATOM 3567 C CA . THR A 1 670 ? -24.993 -18.675 24.878 1.000 28.367 630 THR AAA CA 1
ATOM 3568 C C . THR A 1 670 ? -24.058 -17.555 25.318 1.000 33.096 630 THR AAA C 1
ATOM 3569 O O . THR A 1 670 ? -22.853 -17.726 25.190 1.000 30.170 630 THR AAA O 1
ATOM 3573 N N . LYS A 1 671 ? -24.585 -16.420 25.815 1.000 28.046 631 LYS AAA N 1
ATOM 3574 C CA . LYS A 1 671 ? -23.737 -15.304 26.254 1.000 29.417 631 LYS AAA CA 1
ATOM 3575 C C . LYS A 1 671 ? -22.843 -15.769 27.406 1.000 28.694 631 LYS AAA C 1
ATOM 3576 O O . LYS A 1 671 ? -21.669 -15.317 27.453 1.000 31.330 631 LYS AAA O 1
ATOM 3582 N N . PHE A 1 672 ? -23.405 -16.600 28.280 1.000 29.823 632 PHE AAA N 1
ATOM 3583 C CA . PHE A 1 672 ? -22.700 -17.117 29.474 1.000 29.328 632 PHE AAA CA 1
ATOM 3584 C C . PHE A 1 672 ? -21.534 -17.998 28.998 1.000 25.629 632 PHE AAA C 1
ATOM 3585 O O . PHE A 1 672 ? -20.403 -17.720 29.410 1.000 26.461 632 PHE AAA O 1
ATOM 3593 N N . LEU A 1 673 ? -21.821 -18.978 28.163 1.000 31.315 633 LEU AAA N 1
ATOM 3594 C CA . LEU A 1 673 ? -20.759 -19.907 27.639 1.000 27.012 633 LEU AAA CA 1
ATOM 3595 C C . LEU A 1 673 ? -19.696 -19.121 26.857 1.000 29.673 633 LEU AAA C 1
ATOM 3596 O O . LEU A 1 673 ? -18.504 -19.273 27.127 1.000 25.957 633 LEU AAA O 1
ATOM 3601 N N . LEU A 1 674 ? -20.073 -18.233 25.922 1.000 27.702 634 LEU AAA N 1
ATOM 3602 C CA . LEU A 1 674 ? -19.087 -17.428 25.162 1.000 29.288 634 LEU AAA CA 1
ATOM 3603 C C . LEU A 1 674 ? -18.225 -16.613 26.126 1.000 25.131 634 LEU AAA C 1
ATOM 3604 O O . LEU A 1 674 ? -17.031 -16.553 25.891 1.000 29.077 634 LEU AAA O 1
ATOM 3609 N N . GLY A 1 675 ? -18.818 -15.941 27.139 1.000 27.902 635 GLY AAA N 1
ATOM 3610 C CA . GLY A 1 675 ? -18.078 -15.123 28.128 1.000 29.341 635 GLY AAA CA 1
ATOM 3611 C C . GLY A 1 675 ? -17.039 -15.969 28.868 1.000 24.626 635 GLY AAA C 1
ATOM 3612 O O . GLY A 1 675 ? -15.853 -15.555 28.950 1.000 27.039 635 GLY AAA O 1
ATOM 3613 N N . ARG A 1 676 ? -17.483 -17.126 29.344 1.000 25.937 636 ARG AAA N 1
ATOM 3614 C CA . ARG A 1 676 ? -16.649 -18.051 30.158 1.000 27.015 636 ARG AAA CA 1
ATOM 3615 C C . ARG A 1 676 ? -15.530 -18.564 29.224 1.000 23.778 636 ARG AAA C 1
ATOM 3616 O O . ARG A 1 676 ? -14.360 -18.667 29.696 1.000 28.669 636 ARG AAA O 1
ATOM 3624 N N . ALA A 1 677 ? -15.845 -18.813 27.967 1.000 24.817 637 ALA AAA N 1
ATOM 3625 C CA . ALA A 1 677 ? -14.875 -19.360 26.968 1.000 24.377 637 ALA AAA CA 1
ATOM 3626 C C . ALA A 1 677 ? -13.806 -18.314 26.651 1.000 29.707 637 ALA AAA C 1
ATOM 3627 O O . ALA A 1 677 ? -12.615 -18.662 26.454 1.000 28.772 637 ALA AAA O 1
ATOM 3629 N N . LEU A 1 678 ? -14.203 -17.039 26.584 1.000 27.596 638 LEU AAA N 1
ATOM 3630 C CA . LEU A 1 678 ? -13.282 -15.959 26.238 1.000 28.389 638 LEU AAA CA 1
ATOM 3631 C C . LEU A 1 678 ? -12.422 -15.563 27.435 1.000 27.636 638 LEU AAA C 1
ATOM 3632 O O . LEU A 1 678 ? -11.313 -15.065 27.173 1.000 27.207 638 LEU AAA O 1
ATOM 3637 N N . ALA A 1 679 ? -12.813 -15.939 28.656 1.000 28.807 639 ALA AAA N 1
ATOM 3638 C CA . ALA A 1 679 ? -12.097 -15.624 29.908 1.000 27.695 639 ALA AAA CA 1
ATOM 3639 C C . ALA A 1 679 ? -11.143 -16.765 30.294 1.000 25.935 639 ALA AAA C 1
ATOM 3640 O O . ALA A 1 679 ? -10.324 -16.525 31.156 1.000 26.548 639 ALA AAA O 1
ATOM 3642 N N . ASN A 1 680 ? -11.275 -17.942 29.676 1.000 25.526 640 ASN AAA N 1
ATOM 3643 C CA . ASN A 1 680 ? -10.490 -19.171 30.039 1.000 24.782 640 ASN AAA CA 1
ATOM 3644 C C . ASN A 1 680 ? -10.270 -20.005 28.780 1.000 22.925 640 ASN AAA C 1
ATOM 3645 O O . ASN A 1 680 ? -11.253 -20.500 28.217 1.000 24.048 640 ASN AAA O 1
ATOM 3650 N N . ARG A 1 681 ? -9.033 -20.083 28.327 1.000 22.086 641 ARG AAA N 1
ATOM 3651 C CA . ARG A 1 681 ? -8.628 -20.659 27.021 1.000 23.042 641 ARG AAA CA 1
ATOM 3652 C C . ARG A 1 681 ? -8.966 -22.157 27.029 1.000 22.287 641 ARG AAA C 1
ATOM 3653 O O . ARG A 1 681 ? -9.321 -22.693 25.927 1.000 23.759 641 ARG AAA O 1
ATOM 3661 N N . LYS A 1 682 ? -8.947 -22.781 28.195 1.000 23.887 642 LYS AAA N 1
ATOM 3662 C CA . LYS A 1 682 ? -9.247 -24.239 28.256 1.000 25.667 642 LYS AAA CA 1
ATOM 3663 C C . LYS A 1 682 ? -10.752 -24.436 28.064 1.000 25.407 642 LYS AAA C 1
ATOM 3664 O O . LYS A 1 682 ? -11.121 -25.334 27.294 1.000 25.565 642 LYS AAA O 1
ATOM 3670 N N . ILE A 1 683 ? -11.595 -23.575 28.643 1.000 23.379 643 ILE AAA N 1
ATOM 3671 C CA . ILE A 1 683 ? -13.072 -23.625 28.434 1.000 23.322 643 ILE AAA CA 1
ATOM 3672 C C . ILE A 1 683 ? -13.361 -23.345 26.962 1.000 20.441 643 ILE AAA C 1
ATOM 3673 O O . ILE A 1 683 ? -14.224 -24.059 26.366 1.000 22.962 643 ILE AAA O 1
ATOM 3678 N N . GLY A 1 684 ? -12.639 -22.381 26.383 1.000 22.472 644 GLY AAA N 1
ATOM 3679 C CA . GLY A 1 684 ? -12.790 -22.017 24.964 1.000 25.070 644 GLY AAA CA 1
ATOM 3680 C C . GLY A 1 684 ? -12.473 -23.193 24.072 1.000 23.543 644 GLY AAA C 1
ATOM 3681 O O . GLY A 1 684 ? -13.258 -23.515 23.187 1.000 21.906 644 GLY AAA O 1
ATOM 3682 N N . HIS A 1 685 ? -11.374 -23.886 24.359 1.000 22.860 645 HIS AAA N 1
ATOM 3683 C CA . HIS A 1 685 ? -10.963 -25.102 23.609 1.000 21.165 645 HIS AAA CA 1
ATOM 3684 C C . HIS A 1 685 ? -12.065 -26.163 23.633 1.000 19.348 645 HIS AAA C 1
ATOM 3685 O O . HIS A 1 685 ? -12.470 -26.675 22.588 1.000 22.426 645 HIS AAA O 1
ATOM 3692 N N . PHE A 1 686 ? -12.554 -26.577 24.800 1.000 20.389 646 PHE AAA N 1
ATOM 3693 C CA . PHE A 1 686 ? -13.581 -27.654 24.889 1.000 21.696 646 PHE AAA CA 1
ATOM 3694 C C . PHE A 1 686 ? -14.974 -27.209 24.408 1.000 21.999 646 PHE AAA C 1
ATOM 3695 O O . PHE A 1 686 ? -15.691 -28.056 23.817 1.000 22.349 646 PHE AAA O 1
ATOM 3703 N N . LEU A 1 687 ? -15.318 -25.938 24.579 1.000 23.426 647 LEU AAA N 1
ATOM 3704 C CA . LEU A 1 687 ? -16.586 -25.420 24.022 1.000 22.819 647 LEU AAA CA 1
ATOM 3705 C C . LEU A 1 687 ? -16.533 -25.538 22.491 1.000 20.778 647 LEU AAA C 1
ATOM 3706 O O . LEU A 1 687 ? -17.461 -26.144 21.895 1.000 23.305 647 LEU AAA O 1
ATOM 3711 N N . PHE A 1 688 ? -15.418 -25.131 21.891 1.000 22.848 648 PHE AAA N 1
ATOM 3712 C CA . PHE A 1 688 ? -15.194 -25.225 20.435 1.000 22.376 648 PHE AAA CA 1
ATOM 3713 C C . PHE A 1 688 ? -15.460 -26.656 19.990 1.000 20.671 648 PHE AAA C 1
ATOM 3714 O O . PHE A 1 688 ? -16.214 -26.883 19.097 1.000 19.736 648 PHE AAA O 1
ATOM 3722 N N . TRP A 1 689 ? -14.818 -27.666 20.601 1.000 21.260 649 TRP AAA N 1
ATOM 3723 C CA . TRP A 1 689 ? -14.937 -29.057 20.099 1.000 22.394 649 TRP AAA CA 1
ATOM 3724 C C . TRP A 1 689 ? -16.337 -29.634 20.356 1.000 22.290 649 TRP AAA C 1
ATOM 3725 O O . TRP A 1 689 ? -16.822 -30.379 19.498 1.000 25.864 649 TRP AAA O 1
ATOM 3736 N N . HIS A 1 690 ? -16.995 -29.318 21.476 1.000 21.832 650 HIS AAA N 1
ATOM 3737 C CA . HIS A 1 690 ? -18.374 -29.796 21.719 1.000 23.745 650 HIS AAA CA 1
ATOM 3738 C C . HIS A 1 690 ? -19.251 -29.305 20.558 1.000 23.022 650 HIS AAA C 1
ATOM 3739 O O . HIS A 1 690 ? -20.059 -30.082 20.019 1.000 24.587 650 HIS AAA O 1
ATOM 3746 N N . LEU A 1 691 ? -19.064 -28.059 20.164 1.000 23.497 651 LEU AAA N 1
ATOM 3747 C CA . LEU A 1 691 ? -19.923 -27.456 19.102 1.000 22.768 651 LEU AAA CA 1
ATOM 3748 C C . LEU A 1 691 ? -19.533 -28.034 17.723 1.000 22.877 651 LEU AAA C 1
ATOM 3749 O O . LEU A 1 691 ? -20.393 -28.507 16.952 1.000 23.840 651 LEU AAA O 1
ATOM 3754 N N . ARG A 1 692 ? -18.226 -28.089 17.444 1.000 22.863 652 ARG AAA N 1
ATOM 3755 C CA . ARG A 1 692 ? -17.683 -28.515 16.142 1.000 22.969 652 ARG AAA CA 1
ATOM 3756 C C . ARG A 1 692 ? -18.049 -29.950 15.854 1.000 20.964 652 ARG AAA C 1
ATOM 3757 O O . ARG A 1 692 ? -18.319 -30.279 14.698 1.000 22.843 652 ARG AAA O 1
ATOM 3765 N N . SER A 1 693 ? -18.144 -30.780 16.888 1.000 22.422 653 SER AAA N 1
ATOM 3766 C CA . SER A 1 693 ? -18.379 -32.235 16.786 1.000 25.213 653 SER AAA CA 1
ATOM 3767 C C . SER A 1 693 ? -19.844 -32.518 16.448 1.000 24.958 653 SER AAA C 1
ATOM 3768 O O . SER A 1 693 ? -20.139 -33.644 16.123 1.000 23.421 653 SER AAA O 1
ATOM 3771 N N . GLU A 1 694 ? -20.711 -31.506 16.459 1.000 25.474 654 GLU AAA N 1
ATOM 3772 C CA . GLU A 1 694 ? -22.125 -31.700 16.033 1.000 28.756 654 GLU AAA CA 1
ATOM 3773 C C . GLU A 1 694 ? -22.494 -30.870 14.792 1.000 27.462 654 GLU AAA C 1
ATOM 3774 O O . GLU A 1 694 ? -23.697 -30.843 14.461 1.000 30.035 654 GLU AAA O 1
ATOM 3780 N N . MET A 1 695 ? -21.530 -30.367 14.015 1.000 29.436 655 MET AAA N 1
ATOM 3781 C CA . MET A 1 695 ? -21.871 -29.538 12.830 1.000 26.925 655 MET AAA CA 1
ATOM 3782 C C . MET A 1 695 ? -22.520 -30.367 11.717 1.000 31.126 655 MET AAA C 1
ATOM 3783 O O . MET A 1 695 ? -23.172 -29.747 10.861 1.000 34.647 655 MET AAA O 1
ATOM 3788 N N . HIS A 1 696 ? -22.426 -31.697 11.769 1.000 27.654 656 HIS AAA N 1
ATOM 3789 C CA . HIS A 1 696 ? -23.048 -32.642 10.806 1.000 29.960 656 HIS AAA CA 1
ATOM 3790 C C . HIS A 1 696 ? -24.521 -32.865 11.157 1.000 31.762 656 HIS AAA C 1
ATOM 3791 O O . HIS A 1 696 ? -25.163 -33.616 10.414 1.000 34.080 656 HIS AAA O 1
ATOM 3798 N N . VAL A 1 697 ? -25.038 -32.252 12.224 1.000 28.175 657 VAL AAA N 1
ATOM 3799 C CA . VAL A 1 697 ? -26.426 -32.483 12.694 1.000 29.131 657 VAL AAA CA 1
ATOM 3800 C C . VAL A 1 697 ? -27.230 -31.257 12.245 1.000 29.748 657 VAL AAA C 1
ATOM 3801 O O . VAL A 1 697 ? -27.052 -30.166 12.762 1.000 29.651 657 VAL AAA O 1
ATOM 3805 N N . PRO A 1 698 ? -28.059 -31.368 11.184 1.000 30.538 658 PRO AAA N 1
ATOM 3806 C CA . PRO A 1 698 ? -28.724 -30.187 10.605 1.000 35.048 658 PRO AAA CA 1
ATOM 3807 C C . PRO A 1 698 ? -29.501 -29.327 11.620 1.000 29.329 658 PRO AAA C 1
ATOM 3808 O O . PRO A 1 698 ? -29.434 -28.094 11.502 1.000 35.927 658 PRO AAA O 1
ATOM 3812 N N . SER A 1 699 ? -30.099 -29.954 12.636 1.000 33.107 659 SER AAA N 1
ATOM 3813 C CA . SER A 1 699 ? -30.964 -29.269 13.637 1.000 33.452 659 SER AAA CA 1
ATOM 3814 C C . SER A 1 699 ? -30.126 -28.284 14.462 1.000 38.297 659 SER AAA C 1
ATOM 3815 O O . SER A 1 699 ? -30.705 -27.304 14.946 1.000 33.897 659 SER AAA O 1
ATOM 3818 N N . VAL A 1 700 ? -28.794 -28.461 14.569 1.000 31.414 660 VAL AAA N 1
ATOM 3819 C CA . VAL A 1 700 ? -27.977 -27.536 15.396 1.000 31.247 660 VAL AAA CA 1
ATOM 3820 C C . VAL A 1 700 ? -26.893 -26.825 14.591 1.000 30.424 660 VAL AAA C 1
ATOM 3821 O O . VAL A 1 700 ? -26.233 -25.975 15.189 1.000 28.155 660 VAL AAA O 1
ATOM 3825 N N . ALA A 1 701 ? -26.658 -27.188 13.321 1.000 31.717 661 ALA AAA N 1
ATOM 3826 C CA . ALA A 1 701 ? -25.522 -26.674 12.529 1.000 27.764 661 ALA AAA CA 1
ATOM 3827 C C . ALA A 1 701 ? -25.567 -25.147 12.472 1.000 32.775 661 ALA AAA C 1
ATOM 3828 O O . ALA A 1 701 ? -24.525 -24.518 12.641 1.000 31.312 661 ALA AAA O 1
ATOM 3830 N N . LEU A 1 702 ? -26.749 -24.549 12.312 1.000 31.283 662 LEU AAA N 1
ATOM 3831 C CA . LEU A 1 702 ? -26.815 -23.073 12.286 1.000 30.641 662 LEU AAA CA 1
ATOM 3832 C C . LEU A 1 702 ? -26.459 -22.494 13.668 1.000 23.606 662 LEU AAA C 1
ATOM 3833 O O . LEU A 1 702 ? -25.593 -21.583 13.740 1.000 27.883 662 LEU AAA O 1
ATOM 3838 N N . ARG A 1 703 ? -27.093 -22.959 14.733 1.000 26.729 663 ARG AAA N 1
ATOM 3839 C CA . ARG A 1 703 ? -26.865 -22.416 16.104 1.000 27.759 663 ARG AAA CA 1
ATOM 3840 C C . ARG A 1 703 ? -25.370 -22.546 16.448 1.000 24.648 663 ARG AAA C 1
ATOM 3841 O O . ARG A 1 703 ? -24.734 -21.565 16.834 1.000 28.187 663 ARG AAA O 1
ATOM 3849 N N . PHE A 1 704 ? -24.820 -23.732 16.284 1.000 30.680 664 PHE AAA N 1
ATOM 3850 C CA . PHE A 1 704 ? -23.418 -24.067 16.715 1.000 26.093 664 PHE AAA CA 1
ATOM 3851 C C . PHE A 1 704 ? -22.417 -23.354 15.814 1.000 25.070 664 PHE AAA C 1
ATOM 3852 O O . PHE A 1 704 ? -21.477 -22.745 16.334 1.000 25.325 664 PHE AAA O 1
ATOM 3860 N N . GLY A 1 705 ? -22.692 -23.281 14.502 1.000 28.695 665 GLY AAA N 1
ATOM 3861 C CA . GLY A 1 705 ? -21.904 -22.481 13.556 1.000 25.337 665 GLY AAA CA 1
ATOM 3862 C C . GLY A 1 705 ? -21.801 -21.051 14.009 1.000 26.325 665 GLY AAA C 1
ATOM 3863 O O . GLY A 1 705 ? -20.697 -20.489 14.043 1.000 26.425 665 GLY AAA O 1
ATOM 3864 N N . LEU A 1 706 ? -22.926 -20.441 14.384 1.000 28.696 666 LEU AAA N 1
ATOM 3865 C CA . LEU A 1 706 ? -22.894 -18.993 14.745 1.000 27.917 666 LEU AAA CA 1
ATOM 3866 C C . LEU A 1 706 ? -22.111 -18.783 16.033 1.000 26.506 666 LEU AAA C 1
ATOM 3867 O O . LEU A 1 706 ? -21.368 -17.790 16.124 1.000 24.626 666 LEU AAA O 1
ATOM 3872 N N . ILE A 1 707 ? -22.269 -19.694 17.007 1.000 28.751 667 ILE AAA N 1
ATOM 3873 C CA . ILE A 1 707 ? -21.526 -19.567 18.295 1.000 30.036 667 ILE AAA CA 1
ATOM 3874 C C . ILE A 1 707 ? -20.037 -19.646 17.973 1.000 23.703 667 ILE AAA C 1
ATOM 3875 O O . ILE A 1 707 ? -19.260 -18.861 18.537 1.000 24.385 667 ILE AAA O 1
ATOM 3880 N N . MET A 1 708 ? -19.645 -20.630 17.172 1.000 28.017 668 MET AAA N 1
ATOM 3881 C CA . MET A 1 708 ? -18.195 -20.823 16.893 1.000 24.970 668 MET AAA CA 1
ATOM 3882 C C . MET A 1 708 ? -17.656 -19.608 16.155 1.000 24.937 668 MET AAA C 1
ATOM 3883 O O . MET A 1 708 ? -16.553 -19.116 16.487 1.000 29.868 668 MET AAA O 1
ATOM 3888 N N . GLU A 1 709 ? -18.407 -19.084 15.166 1.000 27.596 669 GLU AAA N 1
ATOM 3889 C CA . GLU A 1 709 ? -17.991 -17.849 14.463 1.000 26.521 669 GLU AAA CA 1
ATOM 3890 C C . GLU A 1 709 ? -17.708 -16.749 15.486 1.000 25.285 669 GLU AAA C 1
ATOM 3891 O O . GLU A 1 709 ? -16.709 -16.080 15.363 1.000 26.290 669 GLU AAA O 1
ATOM 3897 N N . ALA A 1 710 ? -18.594 -16.560 16.457 1.000 29.136 670 ALA AAA N 1
ATOM 3898 C CA . ALA A 1 710 ? -18.512 -15.447 17.406 1.000 31.323 670 ALA AAA CA 1
ATOM 3899 C C . ALA A 1 710 ? -17.259 -15.656 18.251 1.000 27.481 670 ALA AAA C 1
ATOM 3900 O O . ALA A 1 710 ? -16.499 -14.716 18.468 1.000 27.807 670 ALA AAA O 1
ATOM 3902 N N . TYR A 1 711 ? -17.081 -16.888 18.740 1.000 29.820 671 TYR AAA N 1
ATOM 3903 C CA . TYR A 1 711 ? -15.878 -17.219 19.543 1.000 26.293 671 TYR AAA CA 1
ATOM 3904 C C . TYR A 1 711 ? -14.631 -16.786 18.766 1.000 25.638 671 TYR AAA C 1
ATOM 3905 O O . TYR A 1 711 ? -13.725 -16.131 19.344 1.000 29.319 671 TYR AAA O 1
ATOM 3914 N N . CYS A 1 712 ? -14.539 -17.177 17.496 1.000 26.208 672 CYS AAA N 1
ATOM 3915 C CA . CYS A 1 712 ? -13.408 -16.875 16.606 1.000 25.862 672 CYS AAA CA 1
ATOM 3916 C C . CYS A 1 712 ? -13.181 -15.361 16.494 1.000 29.353 672 CYS AAA C 1
ATOM 3917 O O . CYS A 1 712 ? -12.017 -14.950 16.538 1.000 31.413 672 CYS AAA O 1
ATOM 3920 N N . ARG A 1 713 ? -14.243 -14.566 16.477 1.000 32.001 673 ARG AAA N 1
ATOM 3921 C CA . ARG A 1 713 ? -14.118 -13.080 16.545 1.000 32.852 673 ARG AAA CA 1
ATOM 3922 C C . ARG A 1 713 ? -13.393 -12.666 17.834 1.000 33.864 673 ARG AAA C 1
ATOM 3923 O O . ARG A 1 713 ? -12.573 -11.706 17.805 1.000 43.353 673 ARG AAA O 1
ATOM 3931 N N . GLY A 1 714 ? -13.670 -13.365 18.930 1.000 33.298 674 GLY AAA N 1
ATOM 3932 C CA . GLY A 1 714 ? -13.042 -13.150 20.241 1.000 37.932 674 GLY AAA CA 1
ATOM 3933 C C . GLY A 1 714 ? -11.573 -13.576 20.289 1.000 33.800 674 GLY AAA C 1
ATOM 3934 O O . GLY A 1 714 ? -10.862 -13.074 21.155 1.000 37.266 674 GLY AAA O 1
ATOM 3935 N N . SER A 1 715 ? -11.108 -14.502 19.446 1.000 34.476 675 SER AAA N 1
ATOM 3936 C CA . SER A 1 715 ? -9.676 -14.966 19.505 1.000 34.949 675 SER AAA CA 1
ATOM 3937 C C . SER A 1 715 ? -9.227 -15.468 18.149 1.000 33.718 675 SER AAA C 1
ATOM 3938 O O . SER A 1 715 ? -9.310 -16.702 17.880 1.000 29.600 675 SER AAA O 1
ATOM 3941 N N . THR A 1 716 ? -8.693 -14.555 17.350 1.000 31.724 676 THR AAA N 1
ATOM 3942 C CA . THR A 1 716 ? -8.022 -14.869 16.066 1.000 30.246 676 THR AAA CA 1
ATOM 3943 C C . THR A 1 716 ? -6.887 -15.861 16.298 1.000 31.292 676 THR AAA C 1
ATOM 3944 O O . THR A 1 716 ? -6.708 -16.790 15.474 1.000 31.658 676 THR AAA O 1
ATOM 3948 N N . HIS A 1 717 ? -6.122 -15.673 17.366 1.000 26.835 677 HIS AAA N 1
ATOM 3949 C CA . HIS A 1 717 ? -4.962 -16.554 17.607 1.000 30.185 677 HIS AAA CA 1
ATOM 3950 C C . HIS A 1 717 ? -5.479 -17.972 17.878 1.000 28.656 677 HIS AAA C 1
ATOM 3951 O O . HIS A 1 717 ? -4.913 -18.902 17.337 1.000 27.884 677 HIS AAA O 1
ATOM 3958 N N . HIS A 1 718 ? -6.417 -18.116 18.804 1.000 27.135 678 HIS AAA N 1
ATOM 3959 C CA . HIS A 1 718 ? -6.943 -19.456 19.171 1.000 26.152 678 HIS AAA CA 1
ATOM 3960 C C . HIS A 1 718 ? -7.588 -20.112 17.945 1.000 28.568 678 HIS AAA C 1
ATOM 3961 O O . HIS A 1 718 ? -7.412 -21.339 17.735 1.000 24.594 678 HIS AAA O 1
ATOM 3968 N N . MET A 1 719 ? -8.241 -19.342 17.071 1.000 23.911 679 MET AAA N 1
ATOM 3969 C CA . MET A 1 719 ? -8.796 -19.883 15.817 1.000 26.999 679 MET AAA CA 1
ATOM 3970 C C . MET A 1 719 ? -7.676 -20.582 15.018 1.000 26.774 679 MET AAA C 1
ATOM 3971 O O . MET A 1 719 ? -7.932 -21.666 14.472 1.000 27.718 679 MET AAA O 1
ATOM 3976 N N . LYS A 1 720 ? -6.503 -19.980 14.913 1.000 27.817 680 LYS AAA N 1
ATOM 3977 C CA . LYS A 1 720 ? -5.394 -20.522 14.082 1.000 26.128 680 LYS AAA CA 1
ATOM 3978 C C . LYS A 1 720 ? -4.839 -21.789 14.769 1.000 26.598 680 LYS AAA C 1
ATOM 3979 O O . LYS A 1 720 ? -4.488 -22.762 14.042 1.000 25.987 680 LYS AAA O 1
ATOM 3985 N N . VAL A 1 721 ? -4.865 -21.811 16.088 1.000 22.648 681 VAL AAA N 1
ATOM 3986 C CA . VAL A 1 721 ? -4.428 -23.017 16.882 1.000 24.089 681 VAL AAA CA 1
ATOM 3987 C C . VAL A 1 721 ? -5.421 -24.146 16.622 1.000 26.166 681 VAL AAA C 1
ATOM 3988 O O . VAL A 1 721 ? -5.013 -25.306 16.457 1.000 22.200 681 VAL AAA O 1
ATOM 3992 N N . LEU A 1 722 ? -6.706 -23.840 16.634 1.000 22.838 682 LEU AAA N 1
ATOM 3993 C CA . LEU A 1 722 ? -7.765 -24.839 16.401 1.000 22.278 682 LEU AAA CA 1
ATOM 3994 C C . LEU A 1 722 ? -7.708 -25.319 14.942 1.000 24.722 682 LEU AAA C 1
ATOM 3995 O O . LEU A 1 722 ? -7.931 -26.536 14.695 1.000 23.524 682 LEU AAA O 1
ATOM 4000 N N . MET A 1 723 ? -7.399 -24.433 13.992 1.000 22.786 683 MET AAA N 1
ATOM 4001 C CA . MET A 1 723 ? -7.259 -24.820 12.564 1.000 24.123 683 MET AAA CA 1
ATOM 4002 C C . MET A 1 723 ? -6.165 -25.890 12.428 1.000 23.824 683 MET AAA C 1
ATOM 4003 O O . MET A 1 723 ? -6.352 -26.826 11.659 1.000 23.543 683 MET AAA O 1
ATOM 4008 N N . LYS A 1 724 ? -5.059 -25.730 13.140 1.000 21.973 684 LYS AAA N 1
ATOM 4009 C CA . LYS A 1 724 ? -3.959 -26.721 13.078 1.000 23.463 684 LYS AAA CA 1
ATOM 4010 C C . LYS A 1 724 ? -4.488 -28.100 13.532 1.000 22.654 684 LYS AAA C 1
ATOM 4011 O O . LYS A 1 724 ? -4.170 -29.111 12.869 1.000 21.858 684 LYS AAA O 1
ATOM 4017 N N . GLN A 1 725 ? -5.288 -28.126 14.584 1.000 22.046 685 GLN AAA N 1
ATOM 4018 C CA . GLN A 1 725 ? -5.892 -29.395 15.076 1.000 22.520 685 GLN AAA CA 1
ATOM 4019 C C . GLN A 1 725 ? -6.806 -29.989 14.002 1.000 22.917 685 GLN AAA C 1
ATOM 4020 O O . GLN A 1 725 ? -6.744 -31.189 13.757 1.000 19.574 685 GLN AAA O 1
ATOM 4026 N N . GLY A 1 726 ? -7.639 -29.161 13.370 1.000 22.164 686 GLY AAA N 1
ATOM 4027 C CA . GLY A 1 726 ? -8.537 -29.631 12.291 1.000 22.828 686 GLY AAA CA 1
ATOM 4028 C C . GLY A 1 726 ? -7.759 -30.208 11.116 1.000 21.225 686 GLY AAA C 1
ATOM 4029 O O . GLY A 1 726 ? -8.204 -31.239 10.548 1.000 23.439 686 GLY AAA O 1
ATOM 4030 N N . GLU A 1 727 ? -6.624 -29.611 10.771 1.000 22.883 687 GLU AAA N 1
ATOM 4031 C CA . GLU A 1 727 ? -5.760 -30.080 9.643 1.000 24.123 687 GLU AAA CA 1
ATOM 4032 C C . GLU A 1 727 ? -5.219 -31.469 9.993 1.000 24.577 687 GLU AAA C 1
ATOM 4033 O O . GLU A 1 727 ? -5.164 -32.333 9.076 1.000 22.809 687 GLU AAA O 1
ATOM 4039 N N . ALA A 1 728 ? -4.896 -31.696 11.261 1.000 24.344 688 ALA AAA N 1
ATOM 4040 C CA . ALA A 1 728 ? -4.372 -33.005 11.709 1.000 21.407 688 ALA AAA CA 1
ATOM 4041 C C . ALA A 1 728 ? -5.532 -34.012 11.626 1.000 18.753 688 ALA AAA C 1
ATOM 4042 O O . ALA A 1 728 ? -5.319 -35.095 11.136 1.000 20.520 688 ALA AAA O 1
ATOM 4044 N N . LEU A 1 729 ? -6.724 -33.650 12.068 1.000 22.154 689 LEU AAA N 1
ATOM 4045 C CA . LEU A 1 729 ? -7.876 -34.576 12.088 1.000 20.388 689 LEU AAA CA 1
ATOM 4046 C C . LEU A 1 729 ? -8.279 -34.917 10.655 1.000 20.638 689 LEU AAA C 1
ATOM 4047 O O . LEU A 1 729 ? -8.681 -36.050 10.425 1.000 21.618 689 LEU AAA O 1
ATOM 4052 N N . SER A 1 730 ? -8.180 -33.992 9.692 1.000 21.351 690 SER AAA N 1
ATOM 4053 C CA . SER A 1 730 ? -8.435 -34.266 8.264 1.000 23.198 690 SER AAA CA 1
ATOM 4054 C C . SER A 1 730 ? -7.469 -35.312 7.721 1.000 21.581 690 SER AAA C 1
ATOM 4055 O O . SER A 1 730 ? -7.945 -36.241 7.057 1.000 22.073 690 SER AAA O 1
ATOM 4058 N N . LYS A 1 731 ? -6.198 -35.224 8.083 1.000 21.057 691 LYS AAA N 1
ATOM 4059 C CA . LYS A 1 731 ? -5.179 -36.207 7.654 1.000 22.555 691 LYS AAA CA 1
ATOM 4060 C C . LYS A 1 731 ? -5.458 -37.577 8.306 1.000 20.248 691 LYS AAA C 1
ATOM 4061 O O . LYS A 1 731 ? -5.286 -38.591 7.600 1.000 22.188 691 LYS AAA O 1
ATOM 4067 N N . LEU A 1 732 ? -5.854 -37.602 9.580 1.000 20.441 692 LEU AAA N 1
ATOM 4068 C CA . LEU A 1 732 ? -6.137 -38.882 10.266 1.000 20.583 692 LEU AAA CA 1
ATOM 4069 C C . LEU A 1 732 ? -7.362 -39.569 9.633 1.000 19.789 692 LEU AAA C 1
ATOM 4070 O O . LEU A 1 732 ? -7.310 -40.783 9.461 1.000 20.701 692 LEU AAA O 1
ATOM 4075 N N . LYS A 1 733 ? -8.387 -38.817 9.234 1.000 21.028 693 LYS AAA N 1
ATOM 4076 C CA . LYS A 1 733 ? -9.558 -39.396 8.517 1.000 20.510 693 LYS AAA CA 1
ATOM 4077 C C . LYS A 1 733 ? -9.080 -40.050 7.226 1.000 23.022 693 LYS AAA C 1
ATOM 4078 O O . LYS A 1 733 ? -9.473 -41.238 6.949 1.00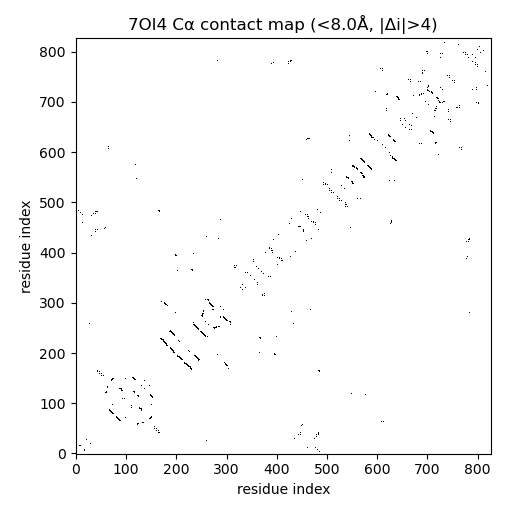0 22.347 693 LYS AAA O 1
ATOM 4084 N N . ALA A 1 734 ? -8.268 -39.342 6.434 1.000 22.560 694 ALA AAA N 1
ATOM 4085 C CA . ALA A 1 734 ? -7.776 -39.902 5.159 1.000 23.784 694 ALA AAA CA 1
ATOM 4086 C C . ALA A 1 734 ? -6.930 -41.160 5.408 1.000 22.107 694 ALA AAA C 1
ATOM 4087 O O . ALA A 1 734 ? -7.127 -42.218 4.725 1.000 22.678 694 ALA AAA O 1
ATOM 4089 N N . LEU A 1 735 ? -6.027 -41.088 6.380 1.000 22.188 695 LEU AAA N 1
ATOM 4090 C CA . LEU A 1 735 ? -5.158 -42.222 6.714 1.000 22.984 695 LEU AAA CA 1
ATOM 4091 C C . LEU A 1 735 ? -6.019 -43.380 7.201 1.000 21.490 695 LEU AAA C 1
ATOM 4092 O O . LEU A 1 735 ? -5.703 -44.503 6.882 1.000 23.235 695 LEU AAA O 1
ATOM 4097 N N . ASN A 1 736 ? -6.986 -43.109 8.071 1.000 20.735 696 ASN AAA N 1
ATOM 4098 C CA . ASN A 1 736 ? -7.829 -44.191 8.617 1.000 20.858 696 ASN AAA CA 1
ATOM 4099 C C . ASN A 1 736 ? -8.666 -44.849 7.501 1.000 24.966 696 ASN AAA C 1
ATOM 4100 O O . ASN A 1 736 ? -8.901 -46.087 7.564 1.000 24.498 696 ASN AAA O 1
ATOM 4105 N N . ASP A 1 737 ? -9.180 -44.075 6.553 1.000 24.600 697 ASP AAA N 1
ATOM 4106 C CA . ASP A 1 737 ? -9.898 -44.635 5.372 1.000 26.957 697 ASP AAA CA 1
ATOM 4107 C C . ASP A 1 737 ? -8.938 -45.558 4.604 1.000 25.682 697 ASP AAA C 1
ATOM 4108 O O . ASP A 1 737 ? -9.326 -46.684 4.226 1.000 24.464 697 ASP AAA O 1
ATOM 4113 N N . PHE A 1 738 ? -7.695 -45.150 4.402 1.000 23.476 698 PHE AAA N 1
ATOM 4114 C CA . PHE A 1 738 ? -6.668 -46.005 3.757 1.000 26.376 698 PHE AAA CA 1
ATOM 4115 C C . PHE A 1 738 ? -6.533 -47.318 4.545 1.000 23.291 698 PHE AAA C 1
ATOM 4116 O O . PHE A 1 738 ? -6.591 -48.459 3.956 1.000 25.223 698 PHE AAA O 1
ATOM 4124 N N . VAL A 1 739 ? -6.390 -47.230 5.857 1.000 20.960 699 VAL AAA N 1
ATOM 4125 C CA . VAL A 1 739 ? -6.149 -48.406 6.735 1.000 24.506 699 VAL AAA CA 1
ATOM 4126 C C . VAL A 1 739 ? -7.354 -49.361 6.661 1.000 22.410 699 VAL AAA C 1
ATOM 4127 O O . VAL A 1 739 ? -7.126 -50.625 6.565 1.000 23.268 699 VAL AAA O 1
ATOM 4131 N N . LYS A 1 740 ? -8.563 -48.833 6.659 1.000 23.845 700 LYS AAA N 1
ATOM 4132 C CA . LYS A 1 740 ? -9.811 -49.639 6.597 1.000 26.793 700 LYS AAA CA 1
ATOM 4133 C C . LYS A 1 740 ? -9.869 -50.452 5.293 1.000 31.254 700 LYS AAA C 1
ATOM 4134 O O . LYS A 1 740 ? -10.115 -51.649 5.364 1.000 30.371 700 LYS AAA O 1
ATOM 4140 N N . VAL A 1 741 ? -9.530 -49.846 4.149 1.000 28.510 701 VAL AAA N 1
ATOM 4141 C CA . VAL A 1 741 ? -9.441 -50.548 2.826 1.000 28.000 701 VAL AAA CA 1
ATOM 4142 C C . VAL A 1 741 ? -8.280 -51.532 2.829 1.000 30.031 701 VAL AAA C 1
ATOM 4143 O O . VAL A 1 741 ? -8.466 -52.738 2.453 1.000 33.526 701 VAL AAA O 1
ATOM 4147 N N . SER A 1 742 ? -7.078 -51.110 3.219 1.000 24.175 702 SER AAA N 1
ATOM 4148 C CA . SER A 1 742 ? -5.899 -51.975 3.139 1.000 27.597 702 SER AAA CA 1
ATOM 4149 C C . SER A 1 742 ? -6.066 -53.212 4.037 1.000 32.222 702 SER AAA C 1
ATOM 4150 O O . SER A 1 742 ? -5.571 -54.345 3.652 1.000 30.520 702 SER AAA O 1
ATOM 4153 N N . SER A 1 743 ? -6.714 -53.052 5.187 1.000 28.541 703 SER AAA N 1
ATOM 4154 C CA . SER A 1 743 ? -6.805 -54.120 6.206 1.000 30.025 703 SER AAA CA 1
ATOM 4155 C C . SER A 1 743 ? -7.611 -55.312 5.639 1.000 32.056 703 SER AAA C 1
ATOM 4156 O O . SER A 1 743 ? -7.401 -56.422 6.138 1.000 32.863 703 SER AAA O 1
ATOM 4159 N N . GLN A 1 744 ? -8.497 -55.089 4.676 1.000 32.240 704 GLN AAA N 1
ATOM 4160 C CA . GLN A 1 744 ? -9.301 -56.170 4.026 1.000 40.499 704 GLN AAA CA 1
ATOM 4161 C C . GLN A 1 744 ? -8.581 -56.796 2.814 1.000 45.066 704 GLN AAA C 1
ATOM 4162 O O . GLN A 1 744 ? -9.161 -57.730 2.207 1.000 38.769 704 GLN AAA O 1
ATOM 4168 N N . LYS A 1 745 ? -7.355 -56.377 2.474 1.000 40.350 705 LYS AAA N 1
ATOM 4169 C CA . LYS A 1 745 ? -6.707 -56.857 1.226 1.000 43.831 705 LYS AAA CA 1
ATOM 4170 C C . LYS A 1 745 ? -5.329 -57.460 1.475 1.000 39.854 705 LYS AAA C 1
ATOM 4171 O O . LYS A 1 745 ? -4.836 -58.130 0.547 1.000 41.641 705 LYS AAA O 1
ATOM 4177 N N . THR A 1 746 ? -4.679 -57.184 2.611 1.000 35.235 706 THR AAA N 1
ATOM 4178 C CA . THR A 1 746 ? -3.292 -57.633 2.879 1.000 35.322 706 THR AAA CA 1
ATOM 4179 C C . THR A 1 746 ? -3.107 -57.856 4.379 1.000 36.032 706 THR AAA C 1
ATOM 4180 O O . THR A 1 746 ? -4.092 -57.675 5.177 1.000 36.714 706 THR AAA O 1
ATOM 4184 N N . THR A 1 747 ? -1.895 -58.233 4.754 1.000 37.142 707 THR AAA N 1
ATOM 4185 C CA . THR A 1 747 ? -1.506 -58.595 6.124 1.000 38.230 707 THR AAA CA 1
ATOM 4186 C C . THR A 1 747 ? -1.277 -57.302 6.901 1.000 40.037 707 THR AAA C 1
ATOM 4187 O O . THR A 1 747 ? -0.974 -56.270 6.254 1.000 37.424 707 THR AAA O 1
ATOM 4191 N N . LYS A 1 748 ? -1.347 -57.391 8.224 1.000 35.386 708 LYS AAA N 1
ATOM 4192 C CA . LYS A 1 748 ? -1.275 -56.200 9.092 1.000 36.720 708 LYS AAA CA 1
ATOM 4193 C C . LYS A 1 748 ? 0.124 -55.601 8.971 1.000 40.952 708 LYS AAA C 1
ATOM 4194 O O . LYS A 1 748 ? 0.211 -54.397 8.796 1.000 35.832 708 LYS AAA O 1
ATOM 4200 N N . PRO A 1 749 ? 1.248 -56.375 8.968 1.000 34.252 709 PRO AAA N 1
ATOM 4201 C CA . PRO A 1 749 ? 2.564 -55.772 8.737 1.000 36.937 709 PRO AAA CA 1
ATOM 4202 C C . PRO A 1 749 ? 2.626 -54.958 7.433 1.000 35.647 709 PRO AAA C 1
ATOM 4203 O O . PRO A 1 749 ? 3.250 -53.913 7.423 1.000 32.732 709 PRO AAA O 1
ATOM 4207 N N . GLN A 1 750 ? 1.988 -55.411 6.357 1.000 30.366 710 GLN AAA N 1
ATOM 4208 C CA . GLN A 1 750 ? 1.973 -54.675 5.075 1.000 32.925 710 GLN AAA CA 1
ATOM 4209 C C . GLN A 1 750 ? 1.104 -53.400 5.204 1.000 30.987 710 GLN AAA C 1
ATOM 4210 O O . GLN A 1 750 ? 1.528 -52.330 4.707 1.000 29.303 710 GLN AAA O 1
ATOM 4216 N N . THR A 1 751 ? -0.077 -53.484 5.818 1.000 30.236 711 THR AAA N 1
ATOM 4217 C CA . THR A 1 751 ? -0.948 -52.288 5.972 1.000 27.444 711 THR AAA CA 1
ATOM 4218 C C . THR A 1 751 ? -0.210 -51.268 6.873 1.000 28.135 711 THR AAA C 1
ATOM 4219 O O . THR A 1 751 ? -0.299 -50.034 6.614 1.000 30.841 711 THR AAA O 1
ATOM 4223 N N . LYS A 1 752 ? 0.469 -51.746 7.903 1.000 29.257 712 LYS AAA N 1
ATOM 4224 C CA . LYS A 1 752 ? 1.190 -50.886 8.883 1.000 32.868 712 LYS AAA CA 1
ATOM 4225 C C . LYS A 1 752 ? 2.359 -50.221 8.148 1.000 35.316 712 LYS AAA C 1
ATOM 4226 O O . LYS A 1 752 ? 2.633 -49.030 8.387 1.000 31.336 712 LYS AAA O 1
ATOM 4232 N N . GLU A 1 753 ? 3.032 -50.937 7.248 1.000 31.371 713 GLU AAA N 1
ATOM 4233 C CA . GLU A 1 753 ? 4.171 -50.337 6.517 1.000 32.015 713 GLU AAA CA 1
ATOM 4234 C C . GLU A 1 753 ? 3.668 -49.273 5.549 1.000 26.927 713 GLU AAA C 1
ATOM 4235 O O . GLU A 1 753 ? 4.350 -48.211 5.404 1.000 31.058 713 GLU AAA O 1
ATOM 4241 N N . MET A 1 754 ? 2.555 -49.514 4.859 1.000 25.961 714 MET AAA N 1
ATOM 4242 C CA . MET A 1 754 ? 1.998 -48.542 3.919 1.000 28.183 714 MET AAA CA 1
ATOM 4243 C C . MET A 1 754 ? 1.369 -47.369 4.698 1.000 26.227 714 MET AAA C 1
ATOM 4244 O O . MET A 1 754 ? 1.468 -46.238 4.211 1.000 25.290 714 MET AAA O 1
ATOM 4249 N N . MET A 1 755 ? 0.853 -47.631 5.893 1.000 25.619 715 MET AAA N 1
ATOM 4250 C CA . MET A 1 755 ? 0.418 -46.538 6.812 1.000 25.728 715 MET AAA CA 1
ATOM 4251 C C . MET A 1 755 ? 1.607 -45.599 7.059 1.000 23.668 715 MET AAA C 1
ATOM 4252 O O . MET A 1 755 ? 1.465 -44.351 6.997 1.000 25.387 715 MET AAA O 1
ATOM 4257 N N . HIS A 1 756 ? 2.769 -46.160 7.406 1.000 26.000 716 HIS AAA N 1
ATOM 4258 C CA . HIS A 1 756 ? 3.995 -45.383 7.718 1.000 25.727 716 HIS AAA CA 1
ATOM 4259 C C . HIS A 1 756 ? 4.454 -44.642 6.466 1.000 27.151 716 HIS AAA C 1
ATOM 4260 O O . HIS A 1 756 ? 4.781 -43.459 6.551 1.000 27.753 716 HIS AAA O 1
ATOM 4267 N N . MET A 1 757 ? 4.402 -45.272 5.289 1.000 27.438 717 MET AAA N 1
ATOM 4268 C CA . MET A 1 757 ? 4.806 -44.548 4.052 1.000 30.293 717 MET AAA CA 1
ATOM 4269 C C . MET A 1 757 ? 3.844 -43.378 3.827 1.000 28.909 717 MET AAA C 1
ATOM 4270 O O . MET A 1 757 ? 4.299 -42.311 3.405 1.000 27.292 717 MET AAA O 1
ATOM 4275 N N . CYS A 1 758 ? 2.542 -43.576 4.040 1.000 24.202 718 CYS AAA N 1
ATOM 4276 C CA . CYS A 1 758 ? 1.578 -42.460 3.896 1.000 25.624 718 CYS AAA CA 1
ATOM 4277 C C . CYS A 1 758 ? 1.957 -41.300 4.842 1.000 23.909 718 CYS AAA C 1
ATOM 4278 O O . CYS A 1 758 ? 1.937 -40.093 4.391 1.000 24.642 718 CYS AAA O 1
ATOM 4281 N N . MET A 1 759 ? 2.328 -41.635 6.086 1.000 25.604 719 MET AAA N 1
ATOM 4282 C CA . MET A 1 759 ? 2.578 -40.627 7.157 1.000 25.230 719 MET AAA CA 1
ATOM 4283 C C . MET A 1 759 ? 3.897 -39.920 6.881 1.000 29.466 719 MET AAA C 1
ATOM 4284 O O . MET A 1 759 ? 4.023 -38.768 7.290 1.000 26.597 719 MET AAA O 1
ATOM 4289 N N . ARG A 1 760 ? 4.852 -40.602 6.216 1.000 24.962 720 ARG AAA N 1
ATOM 4290 C CA . ARG A 1 760 ? 6.173 -40.002 5.899 1.000 29.053 720 ARG AAA CA 1
ATOM 4291 C C . ARG A 1 760 ? 6.082 -39.007 4.749 1.000 27.857 720 ARG AAA C 1
ATOM 4292 O O . ARG A 1 760 ? 7.057 -38.284 4.578 1.000 30.610 720 ARG AAA O 1
ATOM 4300 N N . GLN A 1 761 ? 4.943 -38.865 4.078 1.000 28.277 721 GLN AAA N 1
ATOM 4301 C CA . GLN A 1 761 ? 4.697 -37.804 3.091 1.000 26.970 721 GLN AAA CA 1
ATOM 4302 C C . GLN A 1 761 ? 4.832 -36.455 3.804 1.000 30.635 721 GLN AAA C 1
ATOM 4303 O O . GLN A 1 761 ? 4.446 -36.355 4.981 1.000 29.134 721 GLN AAA O 1
ATOM 4309 N N . GLU A 1 762 ? 5.366 -35.442 3.102 1.000 34.275 722 GLU AAA N 1
ATOM 4310 C CA . GLU A 1 762 ? 5.619 -34.119 3.728 1.000 34.086 722 GLU AAA CA 1
ATOM 4311 C C . GLU A 1 762 ? 4.309 -33.512 4.228 1.000 29.615 722 GLU AAA C 1
ATOM 4312 O O . GLU A 1 762 ? 4.331 -32.994 5.328 1.000 30.095 722 GLU AAA O 1
ATOM 4318 N N . THR A 1 763 ? 3.220 -33.646 3.490 1.000 27.437 723 THR AAA N 1
ATOM 4319 C CA . THR A 1 763 ? 1.933 -33.018 3.868 1.000 30.844 723 THR AAA CA 1
ATOM 4320 C C . THR A 1 763 ? 1.468 -33.661 5.181 1.000 26.745 723 THR AAA C 1
ATOM 4321 O O . THR A 1 763 ? 0.931 -32.937 6.013 1.000 26.039 723 THR AAA O 1
ATOM 4325 N N . TYR A 1 764 ? 1.640 -34.970 5.323 1.000 25.374 724 TYR AAA N 1
ATOM 4326 C CA . TYR A 1 764 ? 1.275 -35.683 6.577 1.000 25.619 724 TYR AAA CA 1
ATOM 4327 C C . TYR A 1 764 ? 2.184 -35.305 7.758 1.000 25.463 724 TYR AAA C 1
ATOM 4328 O O . TYR A 1 764 ? 1.659 -34.986 8.846 1.000 28.418 724 TYR AAA O 1
ATOM 4337 N N . MET A 1 765 ? 3.507 -35.342 7.593 1.000 26.273 725 MET AAA N 1
ATOM 4338 C CA . MET A 1 765 ? 4.484 -35.046 8.684 1.000 30.502 725 MET AAA CA 1
ATOM 4339 C C . MET A 1 765 ? 4.231 -33.608 9.177 1.000 28.014 725 MET AAA C 1
ATOM 4340 O O . MET A 1 765 ? 4.220 -33.412 10.364 1.000 30.037 725 MET AAA O 1
ATOM 4345 N N . GLU A 1 766 ? 3.889 -32.709 8.279 1.000 29.075 726 GLU AAA N 1
ATOM 4346 C CA . GLU A 1 766 ? 3.650 -31.289 8.636 1.000 29.574 726 GLU AAA CA 1
ATOM 4347 C C . GLU A 1 766 ? 2.315 -31.178 9.398 1.000 28.107 726 GLU AAA C 1
ATOM 4348 O O . GLU A 1 766 ? 2.308 -30.672 10.507 1.000 29.468 726 GLU AAA O 1
ATOM 4354 N N . ALA A 1 767 ? 1.238 -31.735 8.860 1.000 25.375 727 ALA AAA N 1
ATOM 4355 C CA . ALA A 1 767 ? -0.129 -31.609 9.416 1.000 24.861 727 ALA AAA CA 1
ATOM 4356 C C . ALA A 1 767 ? -0.214 -32.339 10.763 1.000 22.592 727 ALA AAA C 1
ATOM 4357 O O . ALA A 1 767 ? -0.914 -31.871 11.672 1.000 23.740 727 ALA AAA O 1
ATOM 4359 N N . LEU A 1 768 ? 0.479 -33.469 10.922 1.000 21.943 728 LEU AAA N 1
ATOM 4360 C CA . LEU A 1 768 ? 0.326 -34.292 12.153 1.000 24.137 728 LEU AAA CA 1
ATOM 4361 C C . LEU A 1 768 ? 1.285 -33.848 13.239 1.000 23.811 728 LEU AAA C 1
ATOM 4362 O O . LEU A 1 768 ? 1.214 -34.425 14.302 1.000 27.933 728 LEU AAA O 1
ATOM 4367 N N . SER A 1 769 ? 2.207 -32.913 12.993 1.000 23.234 729 SER AAA N 1
ATOM 4368 C CA . SER A 1 769 ? 3.221 -32.512 13.984 1.000 25.780 729 SER AAA CA 1
ATOM 4369 C C . SER A 1 769 ? 2.933 -31.108 14.511 1.000 25.530 729 SER AAA C 1
ATOM 4370 O O . SER A 1 769 ? 2.369 -30.285 13.774 1.000 27.636 729 SER AAA O 1
ATOM 4373 N N . HIS A 1 770 ? 3.368 -30.853 15.737 1.000 25.046 730 HIS AAA N 1
ATOM 4374 C CA . HIS A 1 770 ? 3.410 -29.495 16.344 1.000 26.099 730 HIS AAA CA 1
ATOM 4375 C C . HIS A 1 770 ? 2.005 -28.926 16.483 1.000 25.991 730 HIS AAA C 1
ATOM 4376 O O . HIS A 1 770 ? 1.705 -27.882 15.831 1.000 26.973 730 HIS AAA O 1
ATOM 4383 N N . LEU A 1 771 ? 1.180 -29.598 17.271 1.000 27.049 731 LEU AAA N 1
ATOM 4384 C CA . LEU A 1 771 ? -0.168 -29.107 17.607 1.000 28.020 731 LEU AAA CA 1
ATOM 4385 C C . LEU A 1 771 ? -0.439 -29.287 19.089 1.000 27.988 731 LEU AAA C 1
ATOM 4386 O O . LEU A 1 771 ? 0.199 -30.112 19.770 1.000 28.200 731 LEU AAA O 1
ATOM 4391 N N . GLN A 1 772 ? -1.414 -28.539 19.572 1.000 24.526 732 GLN AAA N 1
ATOM 4392 C CA . GLN A 1 772 ? -1.983 -28.743 20.902 1.000 23.202 732 GLN AAA CA 1
ATOM 4393 C C . GLN A 1 772 ? -2.928 -29.937 20.794 1.000 23.653 732 GLN AAA C 1
ATOM 4394 O O . GLN A 1 772 ? -3.671 -30.035 19.834 1.000 24.833 732 GLN AAA O 1
ATOM 4400 N N . SER A 1 773 ? -2.862 -30.848 21.736 1.000 21.818 733 SER AAA N 1
ATOM 4401 C CA . SER A 1 773 ? -3.791 -32.008 21.740 1.000 21.052 733 SER AAA CA 1
ATOM 4402 C C . SER A 1 773 ? -5.242 -31.579 21.875 1.000 21.806 733 SER AAA C 1
ATOM 4403 O O . SER A 1 773 ? -5.593 -30.901 22.850 1.000 24.846 733 SER AAA O 1
ATOM 4406 N N . PRO A 1 774 ? -6.149 -31.973 20.959 1.000 23.818 734 PRO AAA N 1
ATOM 4407 C CA . PRO A 1 774 ? -7.585 -31.738 21.172 1.000 24.201 734 PRO AAA CA 1
ATOM 4408 C C . PRO A 1 774 ? -8.056 -32.344 22.501 1.000 25.270 734 PRO AAA C 1
ATOM 4409 O O . PRO A 1 774 ? -8.966 -31.817 23.145 1.000 23.803 734 PRO AAA O 1
ATOM 4413 N N . LEU A 1 775 ? -7.354 -33.337 23.032 1.000 21.420 735 LEU AAA N 1
ATOM 4414 C CA . LEU A 1 775 ? -7.790 -33.984 24.283 1.000 22.972 735 LEU AAA CA 1
ATOM 4415 C C . LEU A 1 775 ? -7.458 -33.145 25.517 1.000 25.622 735 LEU AAA C 1
ATOM 4416 O O . LEU A 1 775 ? -8.125 -33.323 26.567 1.000 25.979 735 LEU AAA O 1
ATOM 4421 N N . ASP A 1 776 ? -6.491 -32.270 25.392 1.000 25.685 736 ASP AAA N 1
ATOM 4422 C CA . ASP A 1 776 ? -5.973 -31.477 26.525 1.000 26.575 736 ASP AAA CA 1
ATOM 4423 C C . ASP A 1 776 ? -5.041 -30.457 25.905 1.000 26.854 736 ASP AAA C 1
ATOM 4424 O O . ASP A 1 776 ? -3.917 -30.763 25.513 1.000 25.848 736 ASP AAA O 1
ATOM 4429 N N . PRO A 1 777 ? -5.475 -29.193 25.809 1.000 24.656 737 PRO AAA N 1
ATOM 4430 C CA . PRO A 1 777 ? -4.648 -28.199 25.143 1.000 29.043 737 PRO AAA CA 1
ATOM 4431 C C . PRO A 1 777 ? -3.328 -27.920 25.886 1.000 28.406 737 PRO AAA C 1
ATOM 4432 O O . PRO A 1 777 ? -2.438 -27.301 25.300 1.000 36.091 737 PRO AAA O 1
ATOM 4436 N N . SER A 1 778 ? -3.145 -28.430 27.100 1.000 25.033 738 SER AAA N 1
ATOM 4437 C CA . SER A 1 778 ? -1.852 -28.233 27.808 1.000 26.431 738 SER AAA CA 1
ATOM 4438 C C . SER A 1 778 ? -0.853 -29.308 27.354 1.000 29.713 738 SER AAA C 1
ATOM 4439 O O . SER A 1 778 ? 0.347 -29.122 27.579 1.000 28.741 738 SER AAA O 1
ATOM 4442 N N . THR A 1 779 ? -1.340 -30.365 26.705 1.000 27.740 739 THR AAA N 1
ATOM 4443 C CA . THR A 1 779 ? -0.476 -31.435 26.154 1.000 26.990 739 THR AAA CA 1
ATOM 4444 C C . THR A 1 779 ? -0.076 -31.011 24.765 1.000 29.783 739 THR AAA C 1
ATOM 4445 O O . THR A 1 779 ? -0.994 -30.794 23.972 1.000 31.857 739 THR AAA O 1
ATOM 4449 N N . LEU A 1 780 ? 1.229 -30.906 24.489 1.000 24.661 740 LEU AAA N 1
ATOM 4450 C CA . LEU A 1 780 ? 1.773 -30.559 23.168 1.000 26.331 740 LEU AAA CA 1
ATOM 4451 C C . LEU A 1 780 ? 2.137 -31.855 22.437 1.000 27.834 740 LEU AAA C 1
ATOM 4452 O O . LEU A 1 780 ? 2.875 -32.682 23.019 1.000 28.120 740 LEU AAA O 1
ATOM 4457 N N . LEU A 1 781 ? 1.586 -32.045 21.248 1.000 25.712 741 LEU AAA N 1
ATOM 4458 C CA . LEU A 1 781 ? 1.885 -33.173 20.329 1.000 24.555 741 LEU AAA CA 1
ATOM 4459 C C . LEU A 1 781 ? 2.963 -32.664 19.380 1.000 26.629 741 LEU AAA C 1
ATOM 4460 O O . LEU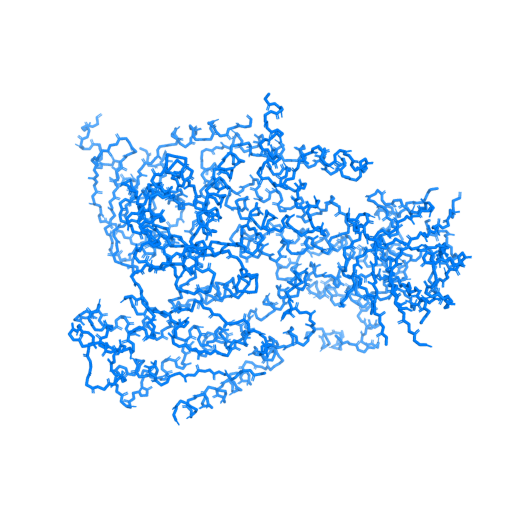 A 1 781 ? 2.640 -31.878 18.474 1.000 28.904 741 LEU AAA O 1
ATOM 4465 N N . GLU A 1 782 ? 4.225 -32.976 19.644 1.000 23.575 742 GLU AAA N 1
ATOM 4466 C CA . GLU A 1 782 ? 5.339 -32.342 18.901 1.000 24.921 742 GLU AAA CA 1
ATOM 4467 C C . GLU A 1 782 ? 5.700 -33.174 17.657 1.000 27.882 742 GLU AAA C 1
ATOM 4468 O O . GLU A 1 782 ? 5.010 -33.008 16.626 1.000 28.485 742 GLU AAA O 1
ATOM 4474 N N . GLU A 1 783 ? 6.714 -34.050 17.720 1.000 25.519 743 GLU AAA N 1
ATOM 4475 C CA . GLU A 1 783 ? 7.156 -34.836 16.545 1.000 28.210 743 GLU AAA CA 1
ATOM 4476 C C . GLU A 1 783 ? 6.384 -36.148 16.519 1.000 22.878 743 GLU AAA C 1
ATOM 4477 O O . GLU A 1 783 ? 6.388 -36.877 17.531 1.000 24.129 743 GLU AAA O 1
ATOM 4483 N N . VAL A 1 784 ? 5.758 -36.453 15.400 1.000 23.522 744 VAL AAA N 1
ATOM 4484 C CA . VAL A 1 784 ? 4.981 -37.696 15.298 1.000 24.944 744 VAL AAA CA 1
ATOM 4485 C C . VAL A 1 784 ? 6.040 -38.797 15.122 1.000 22.480 744 VAL AAA C 1
ATOM 4486 O O . VAL A 1 784 ? 6.989 -38.598 14.380 1.000 26.528 744 VAL AAA O 1
ATOM 4490 N N . CYS A 1 785 ? 5.941 -39.855 15.893 1.000 24.089 745 CYS AAA N 1
ATOM 4491 C CA A CYS A 1 785 ? 6.848 -40.957 15.913 0.000 22.060 745 CYS AAA CA 1
ATOM 4492 C CA B CYS A 1 785 ? 6.881 -41.003 15.921 0.500 21.465 745 CYS AAA CA 1
ATOM 4493 C C . CYS A 1 785 ? 6.336 -42.112 15.009 1.000 25.017 745 CYS AAA C 1
ATOM 4494 O O . CYS A 1 785 ? 5.697 -43.035 15.512 1.000 23.040 745 CYS AAA O 1
ATOM 4499 N N . VAL A 1 786 ? 6.467 -41.948 13.697 1.000 26.619 746 VAL AAA N 1
ATOM 4500 C CA . VAL A 1 786 ? 5.809 -42.789 12.664 1.000 26.209 746 VAL AAA CA 1
ATOM 4501 C C . VAL A 1 786 ? 6.066 -44.269 12.976 1.000 27.644 746 VAL AAA C 1
ATOM 4502 O O . VAL A 1 786 ? 5.124 -45.061 12.870 1.000 24.445 746 VAL AAA O 1
ATOM 4506 N N . GLU A 1 787 ? 7.290 -44.623 13.372 1.000 26.216 747 GLU AAA N 1
ATOM 4507 C CA . GLU A 1 787 ? 7.690 -46.053 13.490 1.000 32.813 747 GLU AAA CA 1
ATOM 4508 C C . GLU A 1 787 ? 6.821 -46.754 14.537 1.000 28.080 747 GLU AAA C 1
ATOM 4509 O O . GLU A 1 787 ? 6.496 -47.974 14.374 1.000 31.433 747 GLU AAA O 1
ATOM 4515 N N . GLN A 1 788 ? 6.397 -46.018 15.581 1.000 26.522 748 GLN AAA N 1
ATOM 4516 C CA . GLN A 1 788 ? 5.546 -46.533 16.667 1.000 28.527 748 GLN AAA CA 1
ATOM 4517 C C . GLN A 1 788 ? 4.044 -46.369 16.412 1.000 27.308 748 GLN AAA C 1
ATOM 4518 O O . GLN A 1 788 ? 3.272 -46.838 17.275 1.000 29.101 748 GLN AAA O 1
ATOM 4524 N N . CYS A 1 789 ? 3.622 -45.765 15.311 1.000 25.229 749 CYS AAA N 1
ATOM 4525 C CA . CYS A 1 789 ? 2.174 -45.649 15.003 1.000 24.199 749 CYS AAA CA 1
ATOM 4526 C C . CYS A 1 789 ? 1.658 -46.984 14.491 1.000 27.667 749 CYS AAA C 1
ATOM 4527 O O . CYS A 1 789 ? 2.403 -47.745 13.804 1.000 25.915 749 CYS AAA O 1
ATOM 4530 N N . THR A 1 790 ? 0.401 -47.264 14.784 1.000 24.041 750 THR AAA N 1
ATOM 4531 C CA . THR A 1 790 ? -0.203 -48.528 14.324 1.000 25.681 750 THR AAA CA 1
ATOM 4532 C C . THR A 1 790 ? -1.703 -48.372 14.242 1.000 24.358 750 THR AAA C 1
ATOM 4533 O O . THR A 1 790 ? -2.238 -47.214 14.244 1.000 24.149 750 THR AAA O 1
ATOM 4537 N N . PHE A 1 791 ? -2.395 -49.491 14.120 1.000 25.439 751 PHE AAA N 1
ATOM 4538 C CA . PHE A 1 791 ? -3.867 -49.473 14.242 1.000 26.049 751 PHE AAA CA 1
ATOM 4539 C C . PHE A 1 791 ? -4.318 -50.695 15.039 1.000 28.639 751 PHE AAA C 1
ATOM 4540 O O . PHE A 1 791 ? -3.547 -51.667 15.107 1.000 27.821 751 PHE AAA O 1
ATOM 4548 N N . MET A 1 792 ? -5.503 -50.580 15.635 1.000 30.479 752 MET AAA N 1
ATOM 4549 C CA . MET A 1 792 ? -6.204 -51.671 16.367 1.000 32.878 752 MET AAA CA 1
ATOM 4550 C C . MET A 1 792 ? -6.973 -52.580 15.390 1.000 29.310 752 MET AAA C 1
ATOM 4551 O O . MET A 1 792 ? -7.466 -52.130 14.307 1.000 28.477 752 MET AAA O 1
ATOM 4556 N N . ASP A 1 793 ? -7.091 -53.856 15.747 1.000 32.844 753 ASP AAA N 1
ATOM 4557 C CA . ASP A 1 793 ? -7.743 -54.906 14.918 1.000 35.009 753 ASP AAA CA 1
ATOM 4558 C C . ASP A 1 793 ? -9.275 -54.855 15.026 1.000 35.662 753 ASP AAA C 1
ATOM 4559 O O . ASP A 1 793 ? -9.951 -55.485 14.148 1.000 36.469 753 ASP AAA O 1
ATOM 4564 N N . SER A 1 794 ? -9.837 -54.102 15.976 1.000 33.887 754 SER AAA N 1
ATOM 4565 C CA . SER A 1 794 ? -11.303 -53.891 16.103 1.000 35.779 754 SER AAA CA 1
ATOM 4566 C C . SER A 1 794 ? -11.902 -53.277 14.823 1.000 34.204 754 SER AAA C 1
ATOM 4567 O O . SER A 1 794 ? -11.152 -52.794 13.983 1.000 33.483 754 SER AAA O 1
ATOM 4570 N N . LYS A 1 795 ? -13.221 -53.354 14.660 1.000 33.840 755 LYS AAA N 1
ATOM 4571 C CA . LYS A 1 795 ? -13.936 -53.235 13.359 1.000 37.167 755 LYS AAA CA 1
ATOM 4572 C C . LYS A 1 795 ? -13.608 -51.924 12.610 1.000 33.854 755 LYS AAA C 1
ATOM 4573 O O . LYS A 1 795 ? -13.452 -51.936 11.392 1.000 35.040 755 LYS AAA O 1
ATOM 4579 N N . MET A 1 796 ? -13.546 -50.806 13.302 1.000 30.936 756 MET AAA N 1
ATOM 4580 C CA . MET A 1 796 ? -13.334 -49.495 12.647 1.000 30.010 756 MET AAA CA 1
ATOM 4581 C C . MET A 1 796 ? -11.822 -49.236 12.496 1.000 29.136 756 MET AAA C 1
ATOM 4582 O O . MET A 1 796 ? -11.509 -48.146 12.019 1.000 25.013 756 MET AAA O 1
ATOM 4587 N N . LYS A 1 797 ? -10.937 -50.169 12.878 1.000 25.330 757 LYS AAA N 1
ATOM 4588 C CA . LYS A 1 797 ? -9.450 -50.082 12.764 1.000 23.763 757 LYS AAA CA 1
ATOM 4589 C C . LYS A 1 797 ? -8.973 -48.727 13.295 1.000 23.536 757 LYS AAA C 1
ATOM 4590 O O . LYS A 1 797 ? -8.342 -47.933 12.567 1.000 22.884 757 LYS AAA O 1
ATOM 4596 N N . PRO A 1 798 ? -9.248 -48.386 14.571 1.000 23.515 758 PRO AAA N 1
ATOM 4597 C CA . PRO A 1 798 ? -8.766 -47.107 15.109 1.000 22.290 758 PRO AAA CA 1
ATOM 4598 C C . PRO A 1 798 ? -7.232 -47.012 15.070 1.000 21.449 758 PRO AAA C 1
ATOM 4599 O O . PRO A 1 798 ? -6.470 -47.977 15.138 1.000 21.265 758 PRO AAA O 1
ATOM 4603 N N . LEU A 1 799 ? -6.781 -45.812 14.803 1.000 19.196 759 LEU AAA N 1
ATOM 4604 C CA . LEU A 1 799 ? -5.362 -45.506 14.608 1.000 21.177 759 LEU AAA CA 1
ATOM 4605 C C . LEU A 1 799 ? -4.728 -45.163 15.947 1.000 22.643 759 LEU AAA C 1
ATOM 4606 O O . LEU A 1 799 ? -5.327 -44.416 16.733 1.000 22.851 759 LEU AAA O 1
ATOM 4611 N N . TRP A 1 800 ? -3.537 -45.695 16.164 1.000 21.839 760 TRP AAA N 1
ATOM 4612 C CA . TRP A 1 800 ? -2.680 -45.460 17.348 1.000 22.927 760 TRP AAA CA 1
ATOM 4613 C C . TRP A 1 800 ? -1.512 -44.572 16.928 1.000 24.368 760 TRP AAA C 1
ATOM 4614 O O . TRP A 1 800 ? -0.632 -45.079 16.220 1.000 22.478 760 TRP AAA O 1
ATOM 4625 N N . ILE A 1 801 ? -1.544 -43.291 17.320 1.000 20.796 761 ILE AAA N 1
ATOM 4626 C CA . ILE A 1 801 ? -0.549 -42.260 16.933 1.000 22.102 761 ILE AAA CA 1
ATOM 4627 C C . ILE A 1 801 ? 0.297 -41.887 18.143 1.000 20.925 761 ILE AAA C 1
ATOM 4628 O O . ILE A 1 801 ? -0.233 -41.397 19.157 1.000 21.520 761 ILE AAA O 1
ATOM 4633 N N . MET A 1 802 ? 1.615 -42.085 18.031 1.000 21.350 762 MET AAA N 1
ATOM 4634 C CA . MET A 1 802 ? 2.574 -41.775 19.121 1.000 22.306 762 MET AAA CA 1
ATOM 4635 C C . MET A 1 802 ? 3.361 -40.513 18.771 1.000 21.753 762 MET AAA C 1
ATOM 4636 O O . MET A 1 802 ? 3.655 -40.272 17.568 1.000 23.655 762 MET AAA O 1
ATOM 4641 N N . TYR A 1 803 ? 3.663 -39.736 19.797 1.000 21.585 763 TYR AAA N 1
ATOM 4642 C CA . TYR A 1 803 ? 4.422 -38.484 19.737 1.000 22.969 763 TYR AAA CA 1
ATOM 4643 C C . TYR A 1 803 ? 5.628 -38.563 20.675 1.000 23.720 763 TYR AAA C 1
ATOM 4644 O O . TYR A 1 803 ? 5.531 -39.244 21.720 1.000 25.502 763 TYR AAA O 1
ATOM 4653 N N . SER A 1 804 ? 6.634 -37.735 20.411 1.000 26.379 764 SER AAA N 1
ATOM 4654 C CA . SER A 1 804 ? 7.758 -37.473 21.355 1.000 29.253 764 SER AAA CA 1
ATOM 4655 C C . SER A 1 804 ? 8.114 -35.990 21.331 1.000 30.167 764 SER AAA C 1
ATOM 4656 O O . SER A 1 804 ? 7.808 -35.328 20.358 1.000 31.551 764 SER AAA O 1
ATOM 4659 N N . SER A 1 805 ? 8.683 -35.503 22.425 1.000 33.916 765 SER AAA N 1
ATOM 4660 C CA . SER A 1 805 ? 9.083 -34.088 22.589 1.000 38.947 765 SER AAA CA 1
ATOM 4661 C C . SER A 1 805 ? 10.383 -34.018 23.396 1.000 42.843 765 SER AAA C 1
ATOM 4662 O O . SER A 1 805 ? 10.369 -34.439 24.568 1.000 43.698 765 SER AAA O 1
ATOM 4665 N N . GLU A 1 806 ? 11.465 -33.538 22.777 1.000 41.357 766 GLU AAA N 1
ATOM 4666 C CA . GLU A 1 806 ? 12.778 -33.363 23.465 1.000 53.374 766 GLU AAA CA 1
ATOM 4667 C C . GLU A 1 806 ? 12.567 -32.475 24.710 1.000 50.327 766 GLU AAA C 1
ATOM 4668 O O . GLU A 1 806 ? 13.018 -32.867 25.792 1.000 52.170 766 GLU AAA O 1
ATOM 4674 N N . GLU A 1 807 ? 11.846 -31.354 24.590 1.000 51.122 767 GLU AAA N 1
ATOM 4675 C CA . GLU A 1 807 ? 11.703 -30.358 25.697 1.000 52.234 767 GLU AAA CA 1
ATOM 4676 C C . GLU A 1 807 ? 10.909 -30.938 26.878 1.000 52.079 767 GLU AAA C 1
ATOM 4677 O O . GLU A 1 807 ? 11.175 -30.510 28.030 1.000 47.650 767 GLU AAA O 1
ATOM 4683 N N . ALA A 1 808 ? 9.945 -31.834 26.636 1.000 43.632 768 ALA AAA N 1
ATOM 4684 C CA . ALA A 1 808 ? 9.149 -32.477 27.705 1.000 46.464 768 ALA AAA CA 1
ATOM 4685 C C . ALA A 1 808 ? 9.889 -33.718 28.238 1.000 48.434 768 ALA AAA C 1
ATOM 4686 O O . ALA A 1 808 ? 9.484 -34.221 29.300 1.000 50.285 768 ALA AAA O 1
ATOM 4688 N N . GLY A 1 809 ? 10.925 -34.203 27.541 1.000 49.323 769 GLY AAA N 1
ATOM 4689 C CA . GLY A 1 809 ? 11.572 -35.489 27.865 1.000 58.156 769 GLY AAA CA 1
ATOM 4690 C C . GLY A 1 809 ? 10.552 -36.618 27.862 1.000 64.178 769 GLY AAA C 1
ATOM 4691 O O . GLY A 1 809 ? 9.719 -36.656 26.932 1.000 59.158 769 GLY AAA O 1
ATOM 4692 N N . SER A 1 810 ? 10.549 -37.459 28.903 1.000 73.080 770 SER AAA N 1
ATOM 4693 C CA . SER A 1 810 ? 9.686 -38.670 29.030 1.000 73.209 770 SER AAA CA 1
ATOM 4694 C C . SER A 1 810 ? 8.185 -38.331 29.019 1.000 67.705 770 SER AAA C 1
ATOM 4695 O O . SER A 1 810 ? 7.416 -39.203 28.584 1.000 64.717 770 SER AAA O 1
ATOM 4698 N N . ALA A 1 811 ? 7.773 -37.140 29.477 1.000 65.934 771 ALA AAA N 1
ATOM 4699 C CA . ALA A 1 811 ? 6.348 -36.727 29.602 1.000 62.574 771 ALA AAA CA 1
ATOM 4700 C C . ALA A 1 811 ? 5.804 -36.227 28.256 1.000 53.173 771 ALA AAA C 1
ATOM 4701 O O . ALA A 1 811 ? 4.583 -35.992 28.184 1.000 52.214 771 ALA AAA O 1
ATOM 4703 N N . GLY A 1 812 ? 6.671 -36.049 27.248 1.000 43.060 772 GLY AAA N 1
ATOM 4704 C CA . GLY A 1 812 ? 6.277 -35.693 25.871 1.000 40.038 772 GLY AAA CA 1
ATOM 4705 C C . GLY A 1 812 ? 5.965 -36.944 25.065 1.000 34.837 772 GLY AAA C 1
ATOM 4706 O O . GLY A 1 812 ? 5.570 -36.813 23.889 1.000 30.286 772 GLY AAA O 1
ATOM 4707 N N . ASN A 1 813 ? 6.216 -38.117 25.662 1.000 33.002 773 ASN AAA N 1
ATOM 4708 C CA . ASN A 1 813 ? 6.013 -39.423 24.994 1.000 32.978 773 ASN AAA CA 1
ATOM 4709 C C . ASN A 1 813 ? 4.568 -39.791 25.269 1.000 28.379 773 ASN AAA C 1
ATOM 4710 O O . ASN A 1 813 ? 4.263 -40.315 26.368 1.000 28.588 773 ASN AAA O 1
ATOM 4715 N N . VAL A 1 814 ? 3.692 -39.408 24.351 1.000 24.727 774 VAL AAA N 1
ATOM 4716 C CA . VAL A 1 814 ? 2.224 -39.524 24.548 1.000 22.367 774 VAL AAA CA 1
ATOM 4717 C C . VAL A 1 814 ? 1.614 -40.085 23.279 1.000 23.044 774 VAL AAA C 1
ATOM 4718 O O . VAL A 1 814 ? 2.250 -40.025 22.188 1.000 23.724 774 VAL AAA O 1
ATOM 4722 N N . GLY A 1 815 ? 0.497 -40.755 23.474 1.000 20.868 775 GLY AAA N 1
ATOM 4723 C CA . GLY A 1 815 ? -0.294 -41.426 22.444 1.000 22.814 775 GLY AAA CA 1
ATOM 4724 C C . GLY A 1 815 ? -1.705 -40.836 22.327 1.000 22.326 775 GLY AAA C 1
ATOM 4725 O O . GLY A 1 815 ? -2.312 -40.489 23.353 1.000 22.475 775 GLY AAA O 1
ATOM 4726 N N . ILE A 1 816 ? -2.234 -40.826 21.109 1.000 21.817 776 ILE AAA N 1
ATOM 4727 C CA . ILE A 1 816 ? -3.680 -40.604 20.842 1.000 19.804 776 ILE AAA CA 1
ATOM 4728 C C . ILE A 1 816 ? -4.224 -41.709 19.969 1.000 18.971 776 ILE AAA C 1
ATOM 4729 O O . ILE A 1 816 ? -3.474 -42.289 19.125 1.000 21.272 776 ILE AAA O 1
ATOM 4734 N N . ILE A 1 817 ? -5.480 -42.012 20.195 1.000 19.875 777 ILE AAA N 1
ATOM 4735 C CA . ILE A 1 817 ? -6.210 -42.913 19.284 1.000 20.426 777 ILE AAA CA 1
ATOM 4736 C C . ILE A 1 817 ? -7.246 -42.083 18.542 1.000 21.443 777 ILE AAA C 1
ATOM 4737 O O . ILE A 1 817 ? -7.992 -41.328 19.174 1.000 20.260 777 ILE AAA O 1
ATOM 4742 N N . PHE A 1 818 ? -7.288 -42.276 17.244 1.000 20.921 778 PHE AAA N 1
ATOM 4743 C CA . PHE A 1 818 ? -8.322 -41.711 16.356 1.000 19.570 778 PHE AAA CA 1
ATOM 4744 C C . PHE A 1 818 ? -9.271 -42.840 15.950 1.000 20.740 778 PHE AAA C 1
ATOM 4745 O O . PHE A 1 818 ? -8.815 -43.868 15.384 1.000 20.224 778 PHE AAA O 1
ATOM 4753 N N . LYS A 1 819 ? -10.538 -42.640 16.265 1.000 21.368 779 LYS AAA N 1
ATOM 4754 C CA . LYS A 1 819 ? -11.592 -43.615 15.988 1.000 23.265 779 LYS AAA CA 1
ATOM 4755 C C . LYS A 1 819 ? -12.631 -42.947 15.117 1.000 22.076 779 LYS AAA C 1
ATOM 4756 O O . LYS A 1 819 ? -13.197 -41.958 15.567 1.000 24.526 779 LYS AAA O 1
ATOM 4762 N N . ASN A 1 820 ? -12.932 -43.564 13.983 1.000 22.373 780 ASN AAA N 1
ATOM 4763 C CA . ASN A 1 820 ? -13.906 -43.051 13.003 1.000 22.675 780 ASN AAA CA 1
ATOM 4764 C C . ASN A 1 820 ? -14.821 -44.189 12.531 1.000 22.725 780 ASN AAA C 1
ATOM 4765 O O . ASN A 1 820 ? -14.319 -45.260 12.093 1.000 25.400 780 ASN AAA O 1
ATOM 4770 N N . GLY A 1 821 ? -16.120 -43.939 12.556 1.000 23.969 781 GLY AAA N 1
ATOM 4771 C CA . GLY A 1 821 ? -17.127 -44.839 11.970 1.000 25.492 781 GLY AAA CA 1
ATOM 4772 C C . GLY A 1 821 ? -18.177 -45.306 12.988 1.000 29.232 781 GLY AAA C 1
ATOM 4773 O O . GLY A 1 821 ? -19.221 -45.762 12.547 1.000 34.129 781 GLY AAA O 1
ATOM 4774 N N . ASP A 1 822 ? -17.903 -45.254 14.287 1.000 30.071 782 ASP AAA N 1
ATOM 4775 C CA . ASP A 1 822 ? -18.822 -45.727 15.354 1.000 33.238 782 ASP AAA CA 1
ATOM 4776 C C . ASP A 1 822 ? -19.402 -44.488 16.010 1.000 32.245 782 ASP AAA C 1
ATOM 4777 O O . ASP A 1 822 ? -18.695 -43.483 16.049 1.000 27.999 782 ASP AAA O 1
ATOM 4782 N N . ASP A 1 823 ? -20.624 -44.581 16.520 1.000 31.878 783 ASP AAA N 1
ATOM 4783 C CA . ASP A 1 823 ? -21.247 -43.499 17.328 1.000 33.692 783 ASP AAA CA 1
ATOM 4784 C C . ASP A 1 823 ? -20.663 -43.609 18.739 1.000 30.506 783 ASP AAA C 1
ATOM 4785 O O . ASP A 1 823 ? -20.803 -44.681 19.322 1.000 34.889 783 ASP AAA O 1
ATOM 4790 N N . LEU A 1 824 ? -20.003 -42.541 19.187 1.000 30.077 784 LEU AAA N 1
ATOM 4791 C CA . LEU A 1 824 ? -19.178 -42.482 20.422 1.000 28.809 784 LEU AAA CA 1
ATOM 4792 C C . LEU A 1 824 ? -19.935 -41.782 21.540 1.000 27.271 784 LEU AAA C 1
ATOM 4793 O O . LEU A 1 824 ? -19.439 -41.802 22.655 1.000 25.721 784 LEU AAA O 1
ATOM 4798 N N . ARG A 1 825 ? -21.051 -41.121 21.247 1.000 27.457 785 ARG AAA N 1
ATOM 4799 C CA . ARG A 1 825 ? -21.656 -40.130 22.171 1.000 31.302 785 ARG AAA CA 1
ATOM 4800 C C . ARG A 1 825 ? -22.049 -40.768 23.512 1.000 27.769 785 ARG AAA C 1
ATOM 4801 O O . ARG A 1 825 ? -21.862 -40.069 24.536 1.000 28.101 785 ARG AAA O 1
ATOM 4809 N N . GLN A 1 826 ? -22.660 -41.943 23.509 1.000 29.751 786 GLN AAA N 1
ATOM 4810 C CA . GLN A 1 826 ? -23.041 -42.634 24.762 1.000 32.385 786 GLN AAA CA 1
ATOM 4811 C C . GLN A 1 826 ? -21.798 -42.980 25.577 1.000 33.326 786 GLN AAA C 1
ATOM 4812 O O . GLN A 1 826 ? -21.816 -42.691 26.763 1.000 27.696 786 GLN AAA O 1
ATOM 4818 N N . ASP A 1 827 ? -20.748 -43.548 24.958 1.000 26.264 787 ASP AAA N 1
ATOM 4819 C CA . ASP A 1 827 ? -19.503 -43.894 25.689 1.000 26.825 787 ASP AAA CA 1
ATOM 4820 C C . ASP A 1 827 ? -18.817 -42.632 26.231 1.000 23.626 787 ASP AAA C 1
ATOM 4821 O O . ASP A 1 827 ? -18.217 -42.720 27.348 1.000 22.449 787 ASP AAA O 1
ATOM 4826 N N . MET A 1 828 ? -18.879 -41.505 25.524 1.000 27.121 788 MET AAA N 1
ATOM 4827 C CA . MET A 1 828 ? -18.282 -40.219 25.979 1.000 26.948 788 MET AAA CA 1
ATOM 4828 C C . MET A 1 828 ? -19.002 -39.769 27.242 1.000 29.960 788 MET AAA C 1
ATOM 4829 O O . MET A 1 828 ? -18.340 -39.338 28.154 1.000 26.251 788 MET AAA O 1
ATOM 4834 N N . LEU A 1 829 ? -20.334 -39.898 27.271 1.000 24.287 789 LEU AAA N 1
ATOM 4835 C CA . LEU A 1 829 ? -21.121 -39.551 28.491 1.000 27.073 789 LEU AAA CA 1
ATOM 4836 C C . LEU A 1 829 ? -20.767 -40.495 29.642 1.000 24.520 789 LEU AAA C 1
ATOM 4837 O O . LEU A 1 829 ? -20.589 -40.026 30.760 1.000 24.698 789 LEU AAA O 1
ATOM 4842 N N . THR A 1 830 ? -20.669 -41.785 29.377 1.000 24.389 790 THR AAA N 1
ATOM 4843 C CA . THR A 1 830 ? -20.297 -42.759 30.401 1.000 26.117 790 THR AAA CA 1
ATOM 4844 C C . THR A 1 830 ? -18.939 -42.377 30.995 1.000 26.331 790 THR AAA C 1
ATOM 4845 O O . THR A 1 830 ? -18.802 -42.438 32.218 1.000 23.154 790 THR AAA O 1
ATOM 4849 N N . LEU A 1 831 ? -17.939 -42.098 30.167 1.000 25.331 791 LEU AAA N 1
ATOM 4850 C CA . LEU A 1 831 ? -16.585 -41.752 30.667 1.000 24.380 791 LEU AAA CA 1
ATOM 4851 C C . LEU A 1 831 ? -16.610 -40.451 31.464 1.000 24.131 791 LEU AAA C 1
ATOM 4852 O O . LEU A 1 831 ? -15.939 -40.389 32.532 1.000 23.588 791 LEU AAA O 1
ATOM 4857 N N . GLN A 1 832 ? -17.351 -39.451 31.009 1.000 23.202 792 GLN AAA N 1
ATOM 4858 C CA . GLN A 1 832 ? -17.538 -38.191 31.749 0.500 19.359 792 GLN AAA CA 1
ATOM 4859 C C . GLN A 1 832 ? -18.141 -38.482 33.134 1.000 23.056 792 GLN AAA C 1
ATOM 4860 O O . GLN A 1 832 ? -17.709 -37.875 34.103 1.000 22.806 792 GLN AAA O 1
ATOM 4866 N N . MET A 1 833 ? -19.114 -39.375 33.228 1.000 23.600 793 MET AAA N 1
ATOM 4867 C CA . MET A 1 833 ? -19.787 -39.661 34.515 1.000 24.935 793 MET AAA CA 1
ATOM 4868 C C . MET A 1 833 ? -18.828 -40.387 35.454 1.000 25.302 793 MET AAA C 1
ATOM 4869 O O . MET A 1 833 ? -18.833 -40.094 36.643 1.000 22.480 793 MET AAA O 1
ATOM 4874 N N . ILE A 1 834 ? -17.992 -41.275 34.928 1.000 24.386 794 ILE AAA N 1
ATOM 4875 C CA . ILE A 1 834 ? -16.987 -41.957 35.762 1.000 22.779 794 ILE AAA CA 1
ATOM 4876 C C . ILE A 1 834 ? -15.968 -40.923 36.239 1.000 24.755 794 ILE AAA C 1
ATOM 4877 O O . ILE A 1 834 ? -15.558 -41.001 37.409 1.000 26.150 794 ILE AAA O 1
ATOM 4882 N N . GLN A 1 835 ? -15.618 -39.960 35.382 1.000 24.751 795 GLN AAA N 1
ATOM 4883 C CA . GLN A 1 835 ? -14.639 -38.903 35.717 1.000 26.020 795 GLN AAA CA 1
ATOM 4884 C C . GLN A 1 835 ? -15.267 -38.061 36.829 1.000 25.305 795 GLN AAA C 1
ATOM 4885 O O . GLN A 1 835 ? -14.544 -37.693 37.779 1.000 24.403 795 GLN AAA O 1
ATOM 4891 N N . LEU A 1 836 ? -16.569 -37.807 36.754 1.000 26.437 796 LEU AAA N 1
ATOM 4892 C CA . LEU A 1 836 ? -17.268 -37.004 37.803 1.000 25.359 796 LEU AAA CA 1
ATOM 4893 C C . LEU A 1 836 ? -17.284 -37.788 39.125 1.000 23.368 796 LEU AAA C 1
ATOM 4894 O O . LEU A 1 836 ? -17.062 -37.158 40.170 1.000 22.935 796 LEU AAA O 1
ATOM 4899 N N . MET A 1 837 ? -17.617 -39.073 39.085 1.000 24.929 797 MET AAA N 1
ATOM 4900 C CA . MET A 1 837 ? -17.562 -39.959 40.271 1.000 22.894 797 MET AAA CA 1
ATOM 4901 C C . MET A 1 837 ? -16.196 -39.872 40.951 1.000 25.285 797 MET AAA C 1
ATOM 4902 O O . MET A 1 837 ? -16.157 -39.695 42.198 1.000 26.945 797 MET AAA O 1
ATOM 4907 N N . ASP A 1 838 ? -15.115 -40.013 40.178 1.000 22.741 798 ASP AAA N 1
ATOM 4908 C CA . ASP A 1 838 ? -13.745 -39.897 40.698 1.000 23.060 798 ASP AAA CA 1
ATOM 4909 C C . ASP A 1 838 ? -13.540 -38.553 41.418 1.000 23.797 798 ASP AAA C 1
ATOM 4910 O O . ASP A 1 838 ? -12.978 -38.553 42.522 1.000 24.090 798 ASP AAA O 1
ATOM 4915 N N . VAL A 1 839 ? -14.008 -37.437 40.838 1.000 21.532 799 VAL AAA N 1
ATOM 4916 C CA . VAL A 1 839 ? -13.831 -36.097 41.471 1.000 23.766 799 VAL AAA CA 1
ATOM 4917 C C . VAL A 1 839 ? -14.596 -36.083 42.788 1.000 23.632 799 VAL AAA C 1
ATOM 4918 O O . VAL A 1 839 ? -14.009 -35.643 43.808 1.000 26.823 799 VAL AAA O 1
ATOM 4922 N N . LEU A 1 840 ? -15.842 -36.587 42.793 1.000 25.836 800 LEU AAA N 1
ATOM 4923 C CA . LEU A 1 840 ? -16.690 -36.585 44.009 1.000 24.637 800 LEU AAA CA 1
ATOM 4924 C C . LEU A 1 840 ? -16.039 -37.433 45.090 1.000 27.508 800 LEU AAA C 1
ATOM 4925 O O . LEU A 1 840 ? -16.027 -37.033 46.291 1.000 25.388 800 LEU AAA O 1
ATOM 4930 N N . TRP A 1 841 ? -15.570 -38.601 44.721 1.000 24.682 801 TRP AAA N 1
ATOM 4931 C CA . TRP A 1 841 ? -14.839 -39.457 45.682 1.000 26.720 801 TRP AAA CA 1
ATOM 4932 C C . TRP A 1 841 ? -13.626 -38.739 46.264 1.000 24.774 801 TRP AAA C 1
ATOM 4933 O O . TRP A 1 841 ? -13.465 -38.762 47.507 1.000 29.110 801 TRP AAA O 1
ATOM 4944 N N . LYS A 1 842 ? -12.758 -38.184 45.435 1.000 23.425 802 LYS AAA N 1
ATOM 4945 C CA . LYS A 1 842 ? -11.536 -37.503 45.888 1.000 25.636 802 LYS AAA CA 1
ATOM 4946 C C . LYS A 1 842 ? -11.904 -36.292 46.769 1.000 30.512 802 LYS AAA C 1
ATOM 4947 O O . LYS A 1 842 ? -11.128 -36.005 47.719 1.000 32.189 802 LYS AAA O 1
ATOM 4953 N N . GLN A 1 843 ? -12.999 -35.579 46.451 1.000 28.315 803 GLN AAA N 1
ATOM 4954 C CA . GLN A 1 843 ? -13.454 -34.430 47.275 1.000 33.730 803 GLN AAA CA 1
ATOM 4955 C C . GLN A 1 843 ? -13.814 -34.890 48.696 1.000 36.542 803 GLN AAA C 1
ATOM 4956 O O . GLN A 1 843 ? -13.749 -34.035 49.589 1.000 42.229 803 GLN AAA O 1
ATOM 4962 N N . GLU A 1 844 ? -14.197 -36.156 48.914 1.000 35.783 804 GLU AAA N 1
ATOM 4963 C CA . GLU A 1 844 ? -14.481 -36.725 50.261 1.000 39.706 804 GLU AAA CA 1
ATOM 4964 C C . GLU A 1 844 ? -13.312 -37.594 50.734 1.000 39.195 804 GLU AAA C 1
ATOM 4965 O O . GLU A 1 844 ? -13.579 -38.489 51.541 1.000 49.924 804 GLU AAA O 1
ATOM 4971 N N . GLY A 1 845 ? -12.091 -37.370 50.236 1.000 36.166 805 GLY AAA N 1
ATOM 4972 C CA . GLY A 1 845 ? -10.851 -38.013 50.719 1.000 40.182 805 GLY AAA CA 1
A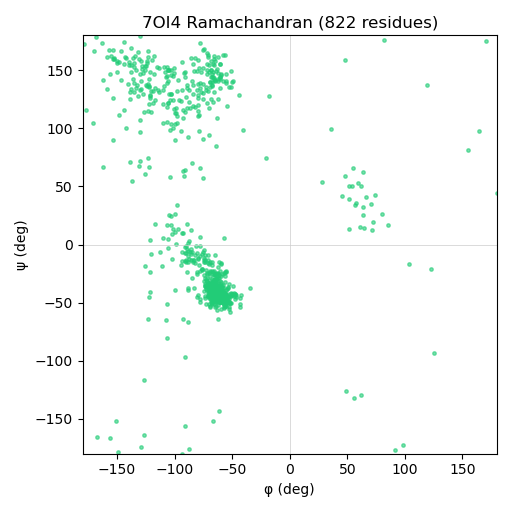TOM 4973 C C . GLY A 1 845 ? -10.749 -39.481 50.325 1.000 38.964 805 GLY AAA C 1
ATOM 4974 O O . GLY A 1 845 ? -9.897 -40.190 50.926 1.000 40.552 805 GLY AAA O 1
ATOM 4975 N N . LEU A 1 846 ? -11.514 -39.917 49.314 1.000 33.596 806 LEU AAA N 1
ATOM 4976 C CA . LEU A 1 846 ? -11.480 -41.314 48.804 1.000 28.722 806 LEU AAA CA 1
ATOM 4977 C C . LEU A 1 846 ? -10.845 -41.322 47.417 1.000 31.053 806 LEU AAA C 1
ATOM 4978 O O . LEU A 1 846 ? -11.513 -40.846 46.497 1.000 31.302 806 LEU AAA O 1
ATOM 4983 N N . ASP A 1 847 ? -9.592 -41.769 47.307 1.000 28.251 807 ASP AAA N 1
ATOM 4984 C CA . ASP A 1 847 ? -8.889 -41.882 46.007 1.000 27.032 807 ASP AAA CA 1
ATOM 4985 C C . ASP A 1 847 ? -8.917 -43.363 45.551 1.000 25.573 807 ASP AAA C 1
ATOM 4986 O O . ASP A 1 847 ? -8.070 -44.097 46.064 1.000 27.390 807 ASP AAA O 1
ATOM 4991 N N . LEU A 1 848 ? -9.819 -43.739 44.629 1.000 26.480 808 LEU AAA N 1
ATOM 4992 C CA . LEU A 1 848 ? -9.918 -45.176 44.146 1.000 26.472 808 LEU AAA CA 1
ATOM 4993 C C . LEU A 1 848 ? -8.991 -45.414 42.937 1.000 27.411 808 LEU AAA C 1
ATOM 4994 O O . LEU A 1 848 ? -9.182 -46.451 42.245 1.000 25.685 808 LEU AAA O 1
ATOM 4999 N N . ARG A 1 849 ? -8.009 -44.530 42.713 1.000 23.780 809 ARG AAA N 1
ATOM 5000 C CA . ARG A 1 849 ? -6.932 -44.707 41.719 1.000 25.051 809 ARG AAA CA 1
ATOM 5001 C C . ARG A 1 849 ? -7.598 -44.986 40.380 1.000 28.782 809 ARG AAA C 1
ATOM 5002 O O . ARG A 1 849 ? -7.257 -45.976 39.703 1.000 30.638 809 ARG AAA O 1
ATOM 5010 N N . MET A 1 850 ? -8.554 -44.141 39.999 1.000 23.679 810 MET AAA N 1
ATOM 5011 C CA . MET A 1 850 ? -9.202 -44.282 38.683 1.000 24.127 810 MET AAA CA 1
ATOM 5012 C C . MET A 1 850 ? -8.273 -43.788 37.569 1.000 23.325 810 MET AAA C 1
ATOM 5013 O O . MET A 1 850 ? -7.251 -43.172 37.853 1.000 28.806 810 MET AAA O 1
ATOM 5018 N N . THR A 1 851 ? -8.616 -44.089 36.323 1.000 25.281 811 THR AAA N 1
ATOM 5019 C CA . THR A 1 851 ? -7.899 -43.708 35.096 1.000 25.483 811 THR AAA CA 1
ATOM 5020 C C . THR A 1 851 ? -8.861 -42.954 34.206 1.000 24.950 811 THR AAA C 1
ATOM 5021 O O . THR A 1 851 ? -9.409 -43.508 33.253 1.000 25.616 811 THR AAA O 1
ATOM 5025 N N . PRO A 1 852 ? -9.173 -41.684 34.535 1.000 23.911 812 PRO AAA N 1
ATOM 5026 C CA . PRO A 1 852 ? -10.100 -40.891 33.711 1.000 25.082 812 PRO AAA CA 1
ATOM 5027 C C . PRO A 1 852 ? -9.397 -40.372 32.443 1.000 23.545 812 PRO AAA C 1
ATOM 5028 O O . PRO A 1 852 ? -9.061 -39.170 32.301 1.000 23.319 812 PRO AAA O 1
ATOM 5032 N N . TYR A 1 853 ? -9.010 -41.279 31.560 1.000 23.636 813 TYR AAA N 1
ATOM 5033 C CA . TYR A 1 853 ? -8.309 -40.919 30.299 1.000 21.885 813 TYR AAA CA 1
ATOM 5034 C C . TYR A 1 853 ? -9.191 -40.000 29.478 1.000 21.633 813 TYR AAA C 1
ATOM 5035 O O . TYR A 1 853 ? -10.430 -40.173 29.404 1.000 21.087 813 TYR AAA O 1
ATOM 5044 N N . GLY A 1 854 ? -8.518 -39.099 28.786 1.000 21.535 814 GLY AAA N 1
ATOM 5045 C CA . GLY A 1 854 ? -9.192 -38.096 27.932 1.000 23.776 814 GLY AAA CA 1
ATOM 5046 C C . GLY A 1 854 ? -9.893 -38.746 26.778 1.000 24.029 814 GLY AAA C 1
ATOM 5047 O O . GLY A 1 854 ? -9.428 -39.744 26.199 1.000 19.733 814 GLY AAA O 1
ATOM 5048 N N . CYS A 1 855 ? -11.051 -38.219 26.414 1.000 21.417 815 CYS AAA N 1
ATOM 5049 C CA A CYS A 1 855 ? -11.852 -38.732 25.300 0.500 22.571 815 CYS AAA CA 1
ATOM 5050 C CA B CYS A 1 855 ? -11.757 -38.685 25.206 0.500 22.708 815 CYS AAA CA 1
ATOM 5051 C C . CYS A 1 855 ? -12.674 -37.547 24.787 1.000 26.297 815 CYS AAA C 1
ATOM 5052 O O . CYS A 1 855 ? -13.270 -36.889 25.678 1.000 28.263 815 CYS AAA O 1
ATOM 5057 N N . LEU A 1 856 ? -12.652 -37.262 23.499 1.000 25.178 816 LEU AAA N 1
ATOM 5058 C CA . LEU A 1 856 ? -13.369 -36.080 22.973 1.000 27.482 816 LEU AAA CA 1
ATOM 5059 C C . LEU A 1 856 ? -14.051 -36.469 21.675 1.000 26.672 816 LEU AAA C 1
ATOM 5060 O O . LEU A 1 856 ? -13.381 -36.930 20.784 1.000 24.606 816 LEU AAA O 1
ATOM 5065 N N . PRO A 1 857 ? -15.356 -36.174 21.455 1.000 26.256 817 PRO AAA N 1
ATOM 5066 C CA . PRO A 1 857 ? -15.873 -36.156 20.089 1.000 26.241 817 PRO AAA CA 1
ATOM 5067 C C . PRO A 1 857 ? -15.300 -34.980 19.283 1.000 21.132 817 PRO AAA C 1
ATOM 5068 O O . PRO A 1 857 ? -15.256 -33.890 19.791 1.000 22.766 817 PRO AAA O 1
ATOM 5072 N N . THR A 1 858 ? -14.955 -35.178 17.997 1.000 20.463 818 THR AAA N 1
ATOM 5073 C CA . THR A 1 858 ? -14.397 -34.118 17.119 1.000 23.323 818 THR AAA CA 1
ATOM 5074 C C . THR A 1 858 ? -15.257 -33.892 15.878 1.000 23.218 818 THR AAA C 1
ATOM 5075 O O . THR A 1 858 ? -15.091 -32.835 15.262 1.000 24.415 818 THR AAA O 1
ATOM 5079 N N . GLY A 1 859 ? -16.037 -34.887 15.466 1.000 24.352 819 GLY AAA N 1
ATOM 5080 C CA . GLY A 1 859 ? -16.829 -34.835 14.235 1.000 23.936 819 GLY AAA CA 1
ATOM 5081 C C . GLY A 1 859 ? -17.843 -35.947 14.136 1.000 24.695 819 GLY AAA C 1
ATOM 5082 O O . GLY A 1 859 ? -18.075 -36.662 15.139 1.000 23.943 819 GLY AAA O 1
ATOM 5083 N N . ASP A 1 860 ? -18.381 -36.142 12.935 1.000 26.162 820 ASP AAA N 1
ATOM 5084 C CA . ASP A 1 860 ? -19.417 -37.157 12.664 1.000 27.652 820 ASP AAA CA 1
ATOM 5085 C C . ASP A 1 860 ? -18.849 -38.547 12.925 1.000 23.202 820 ASP AAA C 1
ATOM 5086 O O . ASP A 1 860 ? -17.936 -38.960 12.219 1.000 24.099 820 ASP AAA O 1
ATOM 5091 N N . ARG A 1 861 ? -19.282 -39.206 13.987 1.000 24.455 821 ARG AAA N 1
ATOM 5092 C CA . ARG A 1 861 ? -18.788 -40.555 14.377 1.000 23.809 821 ARG AAA CA 1
ATOM 5093 C C . ARG A 1 861 ? -17.264 -40.566 14.437 1.000 23.234 821 ARG AAA C 1
ATOM 5094 O O . ARG A 1 861 ? -16.634 -41.544 13.933 1.000 23.089 821 ARG AAA O 1
ATOM 5102 N N . THR A 1 862 ? -16.697 -39.485 14.944 1.000 23.729 822 THR AAA N 1
ATOM 5103 C CA . THR A 1 862 ? -15.230 -39.330 15.033 1.000 24.844 822 THR AAA CA 1
ATOM 5104 C C . THR A 1 862 ? -14.874 -38.787 16.378 1.000 23.881 822 THR AAA C 1
ATOM 5105 O O . THR A 1 862 ? -15.553 -37.884 16.912 1.000 23.633 822 THR AAA O 1
ATOM 5109 N N . GLY A 1 863 ? -13.801 -39.321 16.940 1.000 21.524 823 GLY AAA N 1
ATOM 5110 C CA . GLY A 1 863 ? -13.272 -38.754 18.176 1.000 22.437 823 GLY AAA CA 1
ATOM 5111 C C . GLY A 1 863 ? -11.860 -39.205 18.452 1.000 22.237 823 GLY AAA C 1
ATOM 5112 O O . GLY A 1 863 ? -11.297 -40.007 17.681 1.000 21.645 823 GLY AAA O 1
ATOM 5113 N N . LEU A 1 864 ? -11.301 -38.611 19.491 1.000 21.196 824 LEU AAA N 1
ATOM 5114 C CA . LEU A 1 864 ? -9.936 -38.923 19.955 1.000 20.512 824 LEU AAA CA 1
ATOM 5115 C C . LEU A 1 864 ? -10.030 -39.530 21.353 1.000 23.110 824 LEU AAA C 1
ATOM 5116 O O . LEU A 1 864 ? -10.931 -39.188 22.132 1.000 23.597 824 LEU AAA O 1
ATOM 5121 N N . ILE A 1 865 ? -9.035 -40.364 21.684 1.000 21.228 825 ILE AAA N 1
ATOM 5122 C CA . ILE A 1 865 ? -8.876 -41.014 23.001 1.000 21.152 825 ILE AAA CA 1
ATOM 5123 C C . ILE A 1 865 ? -7.411 -40.841 23.402 1.000 20.939 825 ILE AAA C 1
ATOM 5124 O O . ILE A 1 865 ? -6.525 -41.017 22.557 1.000 17.897 825 ILE AAA O 1
ATOM 5129 N N . GLU A 1 866 ? -7.175 -40.468 24.643 1.000 20.000 826 GLU AAA N 1
ATOM 5130 C CA . GLU A 1 866 ? -5.819 -40.412 25.225 1.000 22.262 826 GLU AAA CA 1
ATOM 5131 C C . GLU A 1 866 ? -5.385 -41.848 25.509 1.000 21.586 826 GLU AAA C 1
ATOM 5132 O O . GLU A 1 866 ? -6.110 -42.574 26.230 1.000 24.790 826 GLU AAA O 1
ATOM 5138 N N . VAL A 1 867 ? -4.252 -42.238 24.988 1.000 19.650 827 VAL AAA N 1
ATOM 5139 C CA . VAL A 1 867 ? -3.688 -43.579 25.249 1.000 21.631 827 VAL AAA CA 1
ATOM 5140 C C . VAL A 1 867 ? -3.160 -43.650 26.686 1.000 21.943 827 VAL AAA C 1
ATOM 5141 O O . VAL A 1 867 ? -2.437 -42.758 27.101 1.000 22.492 827 VAL AAA O 1
ATOM 5145 N N . VAL A 1 868 ? -3.499 -44.720 27.388 1.000 20.587 828 VAL AAA N 1
ATOM 5146 C CA . VAL A 1 868 ? -2.869 -45.102 28.665 1.000 21.716 828 VAL AAA CA 1
ATOM 5147 C C . VAL A 1 868 ? -1.717 -46.062 28.316 1.000 21.534 828 VAL AAA C 1
ATOM 5148 O O . VAL A 1 868 ? -1.990 -47.176 27.790 1.000 22.299 828 VAL AAA O 1
ATOM 5152 N N . LEU A 1 869 ? -0.504 -45.569 28.484 1.000 23.069 829 LEU AAA N 1
ATOM 5153 C CA . LEU A 1 869 ? 0.682 -46.377 28.121 1.000 23.811 829 LEU AAA CA 1
ATOM 5154 C C . LEU A 1 869 ? 0.938 -47.409 29.219 1.000 23.294 829 LEU AAA C 1
ATOM 5155 O O . LEU A 1 869 ? 0.345 -47.365 30.267 1.000 23.044 829 LEU AAA O 1
ATOM 5160 N N . HIS A 1 870 ? 1.890 -48.306 29.000 1.000 28.323 830 HIS AAA N 1
ATOM 5161 C CA . HIS A 1 870 ? 2.315 -49.247 30.068 1.000 28.019 830 HIS AAA CA 1
ATOM 5162 C C . HIS A 1 870 ? 1.069 -49.945 30.635 1.000 26.121 830 HIS AAA C 1
ATOM 5163 O O . HIS A 1 870 ? 0.909 -49.979 31.891 1.000 28.030 830 HIS AAA O 1
ATOM 5170 N N . SER A 1 871 ? 0.224 -50.499 29.771 1.000 25.497 831 SER AAA N 1
ATOM 5171 C CA . SER A 1 871 ? -0.982 -51.268 30.136 1.000 25.650 831 SER AAA CA 1
ATOM 5172 C C . SER A 1 871 ? -1.190 -52.444 29.173 1.000 26.746 831 SER AAA C 1
ATOM 5173 O O . SER A 1 871 ? -0.728 -52.411 28.050 1.000 26.559 831 SER AAA O 1
ATOM 5176 N N . ASP A 1 872 ? -1.978 -53.414 29.577 1.000 27.431 832 ASP AAA N 1
ATOM 5177 C CA . ASP A 1 872 ? -2.367 -54.515 28.666 1.000 27.650 832 ASP AAA CA 1
ATOM 5178 C C . ASP A 1 872 ? -3.777 -54.961 29.018 1.000 27.392 832 ASP AAA C 1
ATOM 5179 O O . ASP A 1 872 ? -4.316 -54.575 30.079 1.000 27.410 832 ASP AAA O 1
ATOM 5184 N N . THR A 1 873 ? -4.404 -55.735 28.154 1.000 23.528 833 THR AAA N 1
ATOM 5185 C CA . THR A 1 873 ? -5.766 -56.236 28.400 1.000 27.205 833 THR AAA CA 1
ATOM 5186 C C . THR A 1 873 ? -5.655 -57.439 29.340 1.000 27.615 833 THR AAA C 1
ATOM 5187 O O . THR A 1 873 ? -4.629 -58.197 29.286 1.000 26.390 833 THR AAA O 1
ATOM 5191 N N . ILE A 1 874 ? -6.700 -57.588 30.136 1.000 25.854 834 ILE AAA N 1
ATOM 5192 C CA . ILE A 1 874 ? -6.853 -58.725 31.086 1.000 28.566 834 ILE AAA CA 1
ATOM 5193 C C . ILE A 1 874 ? -6.862 -59.983 30.201 1.000 29.970 834 ILE AAA C 1
ATOM 5194 O O . ILE A 1 874 ? -6.244 -61.005 30.600 1.000 29.404 834 ILE AAA O 1
ATOM 5199 N N . ALA A 1 875 ? -7.554 -59.928 29.061 1.000 27.861 835 ALA AAA N 1
ATOM 5200 C CA . ALA A 1 875 ? -7.636 -61.079 28.110 1.000 31.134 835 ALA AAA CA 1
ATOM 5201 C C . ALA A 1 875 ? -6.214 -61.480 27.703 1.000 33.182 835 ALA AAA C 1
ATOM 5202 O O . ALA A 1 875 ? -5.901 -62.717 27.722 1.000 29.686 835 ALA AAA O 1
ATOM 5204 N N . ASN A 1 876 ? -5.385 -60.504 27.304 1.000 31.051 836 ASN AAA N 1
ATOM 5205 C CA . ASN A 1 876 ? -4.019 -60.783 26.789 1.000 31.811 836 ASN AAA CA 1
ATOM 5206 C C . ASN A 1 876 ? -3.186 -61.432 27.893 1.000 33.655 836 ASN AAA C 1
ATOM 5207 O O . ASN A 1 876 ? -2.425 -62.353 27.584 1.000 31.212 836 ASN AAA O 1
ATOM 5212 N N . ILE A 1 877 ? -3.294 -60.930 29.125 1.000 28.700 837 ILE AAA N 1
ATOM 5213 C CA . ILE A 1 877 ? -2.513 -61.464 30.271 1.000 27.748 837 ILE AAA CA 1
ATOM 5214 C C . ILE A 1 877 ? -2.977 -62.896 30.573 1.000 28.126 837 ILE AAA C 1
ATOM 5215 O O . ILE A 1 877 ? -2.078 -63.697 30.832 1.000 31.659 837 ILE AAA O 1
ATOM 5220 N N . GLN A 1 878 ? -4.293 -63.145 30.538 1.000 29.074 838 GLN AAA N 1
ATOM 5221 C CA . GLN A 1 878 ? -4.935 -64.439 30.901 1.000 34.010 838 GLN AAA CA 1
ATOM 5222 C C . GLN A 1 878 ? -4.717 -65.495 29.805 1.000 36.796 838 GLN AAA C 1
ATOM 5223 O O . GLN A 1 878 ? -5.129 -66.658 30.053 1.000 36.877 838 GLN AAA O 1
ATOM 5229 N N . LEU A 1 879 ? -4.098 -65.145 28.668 1.000 33.235 839 LEU AAA N 1
ATOM 5230 C CA . LEU A 1 879 ? -3.698 -66.146 27.632 1.000 37.220 839 LEU AAA CA 1
ATOM 5231 C C . LEU A 1 879 ? -2.559 -66.998 28.203 1.000 40.875 839 LEU AAA C 1
ATOM 5232 O O . LEU A 1 879 ? -2.386 -68.153 27.738 1.000 38.789 839 LEU AAA O 1
ATOM 5237 N N . ASN A 1 880 ? -1.820 -66.465 29.178 1.000 41.104 840 ASN AAA N 1
ATOM 5238 C CA . ASN A 1 880 ? -0.878 -67.259 30.015 1.000 41.551 840 ASN AAA CA 1
ATOM 5239 C C . ASN A 1 880 ? 0.149 -67.892 29.071 1.000 46.211 840 ASN AAA C 1
ATOM 5240 O O . ASN A 1 880 ? 0.317 -69.148 29.036 1.000 43.020 840 ASN AAA O 1
ATOM 5245 N N . LYS A 1 881 ? 0.756 -67.029 28.268 1.000 43.792 841 LYS AAA N 1
ATOM 5246 C CA . LYS A 1 881 ? 1.727 -67.403 27.219 1.000 52.942 841 LYS AAA CA 1
ATOM 5247 C C . LYS A 1 881 ? 2.949 -67.995 27.933 1.000 52.125 841 LYS AAA C 1
ATOM 5248 O O . LYS A 1 881 ? 3.293 -67.528 29.051 1.000 46.552 841 LYS AAA O 1
ATOM 5254 N N . SER A 1 882 ? 3.551 -69.035 27.365 1.000 42.373 842 SER AAA N 1
ATOM 5255 C CA . SER A 1 882 ? 4.766 -69.669 27.941 1.000 52.479 842 SER AAA CA 1
ATOM 5256 C C . SER A 1 882 ? 5.957 -68.728 27.747 1.000 50.914 842 SER AAA C 1
ATOM 5257 O O . SER A 1 882 ? 5.836 -67.816 26.911 1.000 48.419 842 SER AAA O 1
ATOM 5260 N N . ASN A 1 883 ? 7.059 -68.965 28.462 1.000 57.637 843 ASN AAA N 1
ATOM 5261 C CA . ASN A 1 883 ? 8.354 -68.262 28.253 1.000 68.716 843 ASN AAA CA 1
ATOM 5262 C C . ASN A 1 883 ? 8.172 -66.765 28.559 1.000 65.010 843 ASN AAA C 1
ATOM 5263 O O . ASN A 1 883 ? 8.836 -65.942 27.903 1.000 60.363 843 ASN AAA O 1
ATOM 5268 N N . MET A 1 884 ? 7.287 -66.425 29.506 1.000 61.923 844 MET AAA N 1
ATOM 5269 C CA . MET A 1 884 ? 7.053 -65.029 29.965 1.000 58.997 844 MET AAA CA 1
ATOM 5270 C C . MET A 1 884 ? 7.274 -64.983 31.482 1.000 58.502 844 MET AAA C 1
ATOM 5271 O O . MET A 1 884 ? 7.178 -66.041 32.110 1.000 51.221 844 MET AAA O 1
ATOM 5276 N N . ALA A 1 885 ? 7.592 -63.802 32.036 1.000 55.317 845 ALA AAA N 1
ATOM 5277 C CA . ALA A 1 885 ? 7.789 -63.574 33.488 1.000 55.713 845 ALA AAA CA 1
ATOM 5278 C C . ALA A 1 885 ? 6.485 -63.884 34.247 1.000 55.404 845 ALA AAA C 1
ATOM 5279 O O . ALA A 1 885 ? 6.583 -64.337 35.398 1.000 64.695 845 ALA AAA O 1
ATOM 5281 N N . ALA A 1 886 ? 5.328 -63.757 33.579 1.000 59.633 846 ALA AAA N 1
ATOM 5282 C CA . ALA A 1 886 ? 3.961 -63.942 34.131 1.000 59.039 846 ALA AAA CA 1
ATOM 5283 C C . ALA A 1 886 ? 3.453 -65.396 33.990 1.000 61.464 846 ALA AAA C 1
ATOM 5284 O O . ALA A 1 886 ? 2.455 -65.719 34.664 1.000 53.528 846 ALA AAA O 1
ATOM 5286 N N . THR A 1 887 ? 4.080 -66.266 33.180 1.000 59.072 847 THR AAA N 1
ATOM 5287 C CA . THR A 1 887 ? 3.603 -67.669 32.972 1.000 56.168 847 THR AAA CA 1
ATOM 5288 C C . THR A 1 887 ? 3.345 -68.345 34.329 1.000 56.854 847 THR AAA C 1
ATOM 5289 O O . THR A 1 887 ? 4.176 -68.140 35.240 1.000 64.072 847 THR AAA O 1
ATOM 5293 N N . ALA A 1 888 ? 2.277 -69.156 34.452 1.000 51.074 848 ALA AAA N 1
ATOM 5294 C CA . ALA A 1 888 ? 1.732 -69.632 35.750 1.000 44.644 848 ALA AAA CA 1
ATOM 5295 C C . ALA A 1 888 ? 1.348 -71.116 35.728 1.000 44.550 848 ALA AAA C 1
ATOM 5296 O O . ALA A 1 888 ? 1.001 -71.670 34.653 1.000 48.186 848 ALA AAA O 1
ATOM 5298 N N . ALA A 1 889 ? 1.358 -71.726 36.908 1.000 37.717 849 ALA AAA N 1
ATOM 5299 C CA . ALA A 1 889 ? 0.947 -73.140 37.110 1.000 39.625 849 ALA AAA CA 1
ATOM 5300 C C . ALA A 1 889 ? -0.576 -73.295 37.005 1.000 38.984 849 ALA AAA C 1
ATOM 5301 O O . ALA A 1 889 ? -1.082 -74.360 36.568 1.000 34.812 849 ALA AAA O 1
ATOM 5303 N N . PHE A 1 890 ? -1.328 -72.303 37.484 1.000 33.836 850 PHE AAA N 1
ATOM 5304 C CA . PHE A 1 890 ? -2.809 -72.282 37.420 1.000 29.946 850 PHE AAA CA 1
ATOM 5305 C C . PHE A 1 890 ? -3.218 -70.960 36.723 1.000 30.385 850 PHE AAA C 1
ATOM 5306 O O . PHE A 1 890 ? -2.564 -69.938 37.018 1.000 33.338 850 PHE AAA O 1
ATOM 5314 N N . ASN A 1 891 ? -4.185 -70.998 35.819 1.000 29.230 851 ASN AAA N 1
ATOM 5315 C CA . ASN A 1 891 ? -4.542 -69.804 34.990 1.000 33.221 851 ASN AAA CA 1
ATOM 5316 C C . ASN A 1 891 ? -4.961 -68.668 35.945 1.000 37.950 851 ASN AAA C 1
ATOM 5317 O O . ASN A 1 891 ? -4.597 -67.499 35.654 1.000 36.343 851 ASN AAA O 1
ATOM 5322 N N . LYS A 1 892 ? -5.590 -69.000 37.074 1.000 34.842 852 LYS AAA N 1
ATOM 5323 C CA . LYS A 1 892 ? -5.965 -68.000 38.124 1.000 39.410 852 LYS AAA CA 1
ATOM 5324 C C . LYS A 1 892 ? -4.747 -67.202 38.633 1.000 39.795 852 LYS AAA C 1
ATOM 5325 O O . LYS A 1 892 ? -4.981 -66.075 39.144 1.000 44.491 852 LYS AAA O 1
ATOM 5331 N N . ASP A 1 893 ? -3.491 -67.681 38.535 1.000 33.634 853 ASP AAA N 1
ATOM 5332 C CA . ASP A 1 893 ? -2.328 -66.884 39.022 1.000 35.448 853 ASP AAA CA 1
ATOM 5333 C C . ASP A 1 893 ? -1.690 -65.954 37.956 1.000 30.977 853 ASP AAA C 1
ATOM 5334 O O . ASP A 1 893 ? -0.659 -65.318 38.267 1.000 34.007 853 ASP AAA O 1
ATOM 5339 N N . ALA A 1 894 ? -2.183 -65.939 36.720 1.000 31.988 854 ALA AAA N 1
ATOM 5340 C CA . ALA A 1 894 ? -1.549 -65.228 35.587 1.000 31.823 854 ALA AAA CA 1
ATOM 5341 C C . ALA A 1 894 ? -1.586 -63.719 35.869 1.000 27.748 854 ALA AAA C 1
ATOM 5342 O O . ALA A 1 894 ? -0.538 -63.101 35.756 1.000 28.464 854 ALA AAA O 1
ATOM 5344 N N . LEU A 1 895 ? -2.721 -63.199 36.304 1.000 31.407 855 LEU AAA N 1
ATOM 5345 C CA . LEU A 1 895 ? -2.805 -61.720 36.591 1.000 32.725 855 LEU AAA CA 1
ATOM 5346 C C . LEU A 1 895 ? -1.863 -61.352 37.746 1.000 33.429 855 LEU AAA C 1
ATOM 5347 O O . LEU A 1 895 ? -1.129 -60.346 37.661 1.000 30.720 855 LEU AAA O 1
ATOM 5352 N N . LEU A 1 896 ? -1.901 -62.122 38.839 1.000 30.471 856 LEU AAA N 1
ATOM 5353 C CA . LEU A 1 896 ? -0.997 -61.872 39.984 1.000 31.201 856 LEU AAA CA 1
ATOM 5354 C C . LEU A 1 896 ? 0.470 -62.003 39.568 1.000 32.346 856 LEU AAA C 1
ATOM 5355 O O . LEU A 1 896 ? 1.284 -61.176 39.984 1.000 31.433 856 LEU AAA O 1
ATOM 5360 N N . ASN A 1 897 ? 0.840 -63.009 38.776 1.000 30.857 857 ASN AAA N 1
ATOM 5361 C CA . ASN A 1 897 ? 2.240 -63.158 38.344 1.000 30.116 857 ASN AAA CA 1
ATOM 5362 C C . ASN A 1 897 ? 2.642 -61.988 37.462 1.000 28.906 857 ASN AAA C 1
ATOM 5363 O O . ASN A 1 897 ? 3.808 -61.636 37.500 1.000 30.514 857 ASN AAA O 1
ATOM 5368 N N . TRP A 1 898 ? 1.711 -61.461 36.667 1.000 33.101 858 TRP AAA N 1
ATOM 5369 C CA . TRP A 1 898 ? 2.019 -60.299 35.782 1.000 28.607 858 TRP AAA CA 1
ATOM 5370 C C . TRP A 1 898 ? 2.379 -59.098 36.676 1.000 26.946 858 TRP AAA C 1
ATOM 5371 O O . TRP A 1 898 ? 3.399 -58.443 36.415 1.000 33.034 858 TRP AAA O 1
ATOM 5382 N N . LEU A 1 899 ? 1.543 -58.834 37.654 1.000 28.369 859 LEU AAA N 1
ATOM 5383 C CA . LEU A 1 899 ? 1.701 -57.742 38.653 1.000 33.466 859 LEU AAA CA 1
ATOM 5384 C C . LEU A 1 899 ? 3.035 -57.886 39.378 1.000 31.862 859 LEU AAA C 1
ATOM 5385 O O . LEU A 1 899 ? 3.763 -56.898 39.506 1.000 34.457 859 LEU AAA O 1
ATOM 5390 N N . LYS A 1 900 ? 3.379 -59.100 39.804 1.000 33.917 860 LYS AAA N 1
ATOM 5391 C CA . LYS A 1 900 ? 4.671 -59.341 40.484 1.000 33.984 860 LYS AAA CA 1
ATOM 5392 C C . LYS A 1 900 ? 5.811 -58.995 39.540 1.000 30.501 860 LYS AAA C 1
ATOM 5393 O O . LYS A 1 900 ? 6.745 -58.349 40.006 1.000 38.017 860 LYS AAA O 1
ATOM 5399 N N . SER A 1 901 ? 5.717 -59.380 38.256 1.000 34.741 861 SER AAA N 1
ATOM 5400 C CA . SER A 1 901 ? 6.777 -59.161 37.241 1.000 37.364 861 SER AAA CA 1
ATOM 5401 C C . SER A 1 901 ? 6.992 -57.670 37.029 1.000 38.316 861 SER AAA C 1
ATOM 5402 O O . SER A 1 901 ? 8.106 -57.293 36.748 1.000 36.118 861 SER AAA O 1
ATOM 5405 N N . LYS A 1 902 ? 5.922 -56.877 37.096 1.000 38.511 862 LYS AAA N 1
ATOM 5406 C CA . LYS A 1 902 ? 6.009 -55.412 36.899 1.000 37.841 862 LYS AAA CA 1
ATOM 5407 C C . LYS A 1 902 ? 6.299 -54.676 38.213 1.000 37.372 862 LYS AAA C 1
ATOM 5408 O O . LYS A 1 902 ? 6.613 -53.447 38.131 1.000 37.678 862 LYS AAA O 1
ATOM 5414 N N . ASN A 1 903 ? 6.136 -55.331 39.368 1.000 36.507 863 ASN AAA N 1
ATOM 5415 C CA . ASN A 1 903 ? 6.215 -54.692 40.708 1.000 38.624 863 ASN AAA CA 1
ATOM 5416 C C . ASN A 1 903 ? 6.981 -55.629 41.650 1.000 40.116 863 ASN AAA C 1
ATOM 5417 O O . ASN A 1 903 ? 6.379 -56.242 42.536 1.000 38.850 863 ASN AAA O 1
ATOM 5422 N N . PRO A 1 904 ? 8.302 -55.769 41.456 1.000 44.380 864 PRO AAA N 1
ATOM 5423 C CA . PRO A 1 904 ? 9.091 -56.739 42.230 1.000 51.446 864 PRO AAA CA 1
ATOM 5424 C C . PRO A 1 904 ? 9.299 -56.214 43.655 1.000 47.049 864 PRO AAA C 1
ATOM 5425 O O . PRO A 1 904 ? 8.972 -55.066 43.912 1.000 46.964 864 PRO AAA O 1
ATOM 5429 N N . GLY A 1 905 ? 9.787 -57.075 44.554 1.000 55.877 865 GLY AAA N 1
ATOM 5430 C CA . GLY A 1 905 ? 10.022 -56.761 45.979 1.000 55.909 865 GLY AAA CA 1
ATOM 5431 C C . GLY A 1 905 ? 8.837 -56.092 46.664 1.000 57.282 865 GLY AAA C 1
ATOM 5432 O O . GLY A 1 905 ? 7.723 -56.636 46.612 1.000 54.813 865 GLY AAA O 1
ATOM 5433 N N . GLU A 1 906 ? 9.084 -54.932 47.284 1.000 67.051 866 GLU AAA N 1
ATOM 5434 C CA . GLU A 1 906 ? 8.148 -54.219 48.196 1.000 66.094 866 GLU AAA CA 1
ATOM 5435 C C . GLU A 1 906 ? 7.050 -53.521 47.382 1.000 62.180 866 GLU AAA C 1
ATOM 5436 O O . GLU A 1 906 ? 5.967 -53.285 47.945 1.000 57.919 866 GLU AAA O 1
ATOM 5442 N N . ALA A 1 907 ? 7.304 -53.260 46.095 1.000 58.774 867 ALA AAA N 1
ATOM 5443 C CA . ALA A 1 907 ? 6.372 -52.592 45.155 1.000 52.769 867 ALA AAA CA 1
ATOM 5444 C C . ALA A 1 907 ? 5.097 -53.426 44.956 1.000 49.443 867 ALA AAA C 1
ATOM 5445 O O . ALA A 1 907 ? 4.062 -52.846 44.637 1.000 41.384 867 ALA AAA O 1
ATOM 5447 N N . LEU A 1 908 ? 5.119 -54.745 45.148 1.000 41.408 868 LEU AAA N 1
ATOM 5448 C CA . LEU A 1 908 ? 3.918 -55.559 44.857 1.000 42.816 868 LEU AAA CA 1
ATOM 5449 C C . LEU A 1 908 ? 2.736 -55.119 45.714 1.000 43.917 868 LEU AAA C 1
ATOM 5450 O O . LEU A 1 908 ? 1.591 -55.132 45.196 1.000 40.665 868 LEU AAA O 1
ATOM 5455 N N . ASP A 1 909 ? 2.965 -54.849 47.004 1.000 40.864 869 ASP AAA N 1
ATOM 5456 C CA . ASP A 1 909 ? 1.869 -54.493 47.941 1.000 41.664 869 ASP AAA CA 1
ATOM 5457 C C . ASP A 1 909 ? 1.129 -53.260 47.392 1.000 33.614 869 ASP AAA C 1
ATOM 5458 O O . ASP A 1 909 ? -0.126 -53.290 47.432 1.000 33.764 869 ASP AAA O 1
ATOM 5463 N N . ARG A 1 910 ? 1.862 -52.237 46.948 1.000 35.580 870 ARG AAA N 1
ATOM 5464 C CA . ARG A 1 910 ? 1.213 -50.977 46.442 1.000 38.202 870 ARG AAA CA 1
ATOM 5465 C C . ARG A 1 910 ? 0.361 -51.317 45.200 1.000 32.450 870 ARG AAA C 1
ATOM 5466 O O . ARG A 1 910 ? -0.784 -50.874 45.110 1.000 29.807 870 ARG AAA O 1
ATOM 5474 N N . ALA A 1 911 ? 0.876 -52.156 44.310 1.000 32.345 871 ALA AAA N 1
ATOM 5475 C CA . ALA A 1 911 ? 0.202 -52.535 43.053 1.000 30.121 871 ALA AAA CA 1
ATOM 5476 C C . ALA A 1 911 ? -1.076 -53.267 43.402 1.000 30.110 871 ALA AAA C 1
ATOM 5477 O O . ALA A 1 911 ? -2.064 -53.009 42.799 1.000 26.198 871 ALA AAA O 1
ATOM 5479 N N . ILE A 1 912 ? -1.050 -54.209 44.357 1.000 30.937 872 ILE AAA N 1
ATOM 5480 C CA . ILE A 1 912 ? -2.270 -54.929 44.743 1.000 27.787 872 ILE AAA CA 1
ATOM 5481 C C . ILE A 1 912 ? -3.285 -53.950 45.339 1.000 30.014 872 ILE AAA C 1
ATOM 5482 O O . ILE A 1 912 ? -4.421 -54.105 45.033 1.000 26.253 872 ILE AAA O 1
ATOM 5487 N N . GLU A 1 913 ? -2.859 -52.948 46.089 1.000 28.914 873 GLU AAA N 1
ATOM 5488 C CA . GLU A 1 913 ? -3.784 -51.942 46.654 1.000 31.918 873 GLU AAA CA 1
ATOM 5489 C C . GLU A 1 913 ? -4.436 -51.158 45.489 1.000 26.755 873 GLU AAA C 1
ATOM 5490 O O . GLU A 1 913 ? -5.664 -50.950 45.556 1.000 27.200 873 GLU AAA O 1
ATOM 5496 N N . GLU A 1 914 ? -3.637 -50.722 44.514 1.000 29.587 874 GLU AAA N 1
ATOM 5497 C CA . GLU A 1 914 ? -4.094 -49.875 43.349 1.000 28.864 874 GLU AAA CA 1
ATOM 5498 C C . GLU A 1 914 ? -5.104 -50.664 42.537 1.000 26.061 874 GLU AAA C 1
ATOM 5499 O O . GLU A 1 914 ? -6.159 -50.164 42.214 1.000 26.797 874 GLU AAA O 1
ATOM 5505 N N . PHE A 1 915 ? -4.849 -51.963 42.362 1.000 25.527 875 PHE AAA N 1
ATOM 5506 C CA . PHE A 1 915 ? -5.792 -52.900 41.748 1.000 25.614 875 PHE AAA CA 1
ATOM 5507 C C . PHE A 1 915 ? -7.090 -52.972 42.545 1.000 23.426 875 PHE AAA C 1
ATOM 5508 O O . PHE A 1 915 ? -8.174 -52.874 41.974 1.000 27.495 875 PHE AAA O 1
ATOM 5516 N N . THR A 1 916 ? -6.994 -53.149 43.872 1.000 26.647 876 THR AAA N 1
ATOM 5517 C CA . THR A 1 916 ? -8.182 -53.247 44.734 1.000 24.077 876 THR AAA CA 1
ATOM 5518 C C . THR A 1 916 ? -9.000 -51.950 44.702 1.000 21.871 876 THR AAA C 1
ATOM 5519 O O . THR A 1 916 ? -10.220 -52.029 44.646 1.000 24.739 876 THR AAA O 1
ATOM 5523 N N . LEU A 1 917 ? -8.325 -50.814 44.823 1.000 26.465 877 LEU AAA N 1
ATOM 5524 C CA . LEU A 1 917 ? -9.070 -49.521 44.874 1.000 26.146 877 LEU AAA CA 1
ATOM 5525 C C . LEU A 1 917 ? -9.837 -49.321 43.559 1.000 25.386 877 LEU AAA C 1
ATOM 5526 O O . LEU A 1 917 ? -11.049 -49.075 43.582 1.000 24.458 877 LEU AAA O 1
ATOM 5531 N N . SER A 1 918 ? -9.141 -49.439 42.436 1.000 26.511 878 SER AAA N 1
ATOM 5532 C CA . SER A 1 918 ? -9.719 -49.233 41.081 1.000 26.383 878 SER AAA CA 1
ATOM 5533 C C . SER A 1 918 ? -10.823 -50.264 40.824 1.000 24.434 878 SER AAA C 1
ATOM 5534 O O . SER A 1 918 ? -11.829 -49.943 40.241 1.000 23.595 878 SER AAA O 1
ATOM 5537 N N . CYS A 1 919 ? -10.632 -51.507 41.257 1.000 26.960 879 CYS AAA N 1
ATOM 5538 C CA . CYS A 1 919 ? -11.666 -52.534 41.131 1.000 26.689 879 CYS AAA CA 1
ATOM 5539 C C . CYS A 1 919 ? -12.925 -52.035 41.829 1.000 25.179 879 CYS AAA C 1
ATOM 5540 O O . CYS A 1 919 ? -13.966 -52.149 41.269 1.000 26.731 879 CYS AAA O 1
ATOM 5543 N N . ALA A 1 920 ? -12.820 -51.480 43.028 1.000 26.178 880 ALA AAA N 1
ATOM 5544 C CA . ALA A 1 920 ? -13.988 -50.982 43.759 1.000 25.228 880 ALA AAA CA 1
ATOM 5545 C C . ALA A 1 920 ? -14.652 -49.866 42.981 1.000 25.171 880 ALA AAA C 1
ATOM 5546 O O . ALA A 1 920 ? -15.855 -49.891 42.816 1.000 24.973 880 ALA AAA O 1
ATOM 5548 N N . GLY A 1 921 ? -13.849 -48.910 42.531 1.000 27.506 881 GLY AAA N 1
ATOM 5549 C CA . GLY A 1 921 ? -14.371 -47.764 41.781 1.000 25.313 881 GLY AAA CA 1
ATOM 5550 C C . GLY A 1 921 ? -15.149 -48.203 40.550 1.000 23.263 881 GLY AAA C 1
ATOM 5551 O O . GLY A 1 921 ? -16.274 -47.764 40.385 1.000 27.129 881 GLY AAA O 1
ATOM 5552 N N . TYR A 1 922 ? -14.562 -49.043 39.686 1.000 26.551 882 TYR AAA N 1
ATOM 5553 C CA . TYR A 1 922 ? -15.215 -49.499 38.441 1.000 28.723 882 TYR AAA CA 1
ATOM 5554 C C . TYR A 1 922 ? -16.411 -50.393 38.802 1.000 28.710 882 TYR AAA C 1
ATOM 5555 O O . TYR A 1 922 ? -17.410 -50.203 38.147 1.000 29.486 882 TYR AAA O 1
ATOM 5564 N N . CYS A 1 923 ? -16.367 -51.219 39.857 1.000 32.510 883 CYS AAA N 1
ATOM 5565 C CA . CYS A 1 923 ? -17.518 -52.075 40.252 1.000 31.378 883 CYS AAA CA 1
ATOM 5566 C C . CYS A 1 923 ? -18.727 -51.188 40.582 1.000 29.723 883 CYS AAA C 1
ATOM 5567 O O . CYS A 1 923 ? -19.809 -51.438 40.072 1.000 28.815 883 CYS AAA O 1
ATOM 5570 N N . VAL A 1 924 ? -18.523 -50.128 41.392 1.000 28.263 884 VAL AAA N 1
ATOM 5571 C CA . VAL A 1 924 ? -19.601 -49.213 41.837 1.000 28.348 884 VAL AAA CA 1
ATOM 5572 C C . VAL A 1 924 ? -20.058 -48.386 40.646 1.000 26.981 884 VAL AAA C 1
ATOM 5573 O O . VAL A 1 924 ? -21.241 -48.223 40.492 1.000 27.997 884 VAL AAA O 1
ATOM 5577 N N . ALA A 1 925 ? -19.122 -47.833 39.867 1.000 28.967 885 ALA AAA N 1
ATOM 5578 C CA . ALA A 1 925 ? -19.506 -46.955 38.743 1.000 27.684 885 ALA AAA CA 1
ATOM 5579 C C . ALA A 1 925 ? -20.421 -47.721 37.768 1.000 28.612 885 ALA AAA C 1
ATOM 5580 O O . ALA A 1 925 ? -21.447 -47.205 37.368 1.000 27.853 885 ALA AAA O 1
ATOM 5582 N N . THR A 1 926 ? -20.025 -48.935 37.377 1.000 30.905 886 THR AAA N 1
ATOM 5583 C CA . THR A 1 926 ? -20.754 -49.748 36.375 1.000 30.488 886 THR AAA CA 1
ATOM 5584 C C . THR A 1 926 ? -22.111 -50.188 36.930 1.000 36.083 886 THR AAA C 1
ATOM 5585 O O . THR A 1 926 ? -23.055 -50.258 36.130 1.000 33.784 886 THR AAA O 1
ATOM 5589 N N . TYR A 1 927 ? -22.198 -50.470 38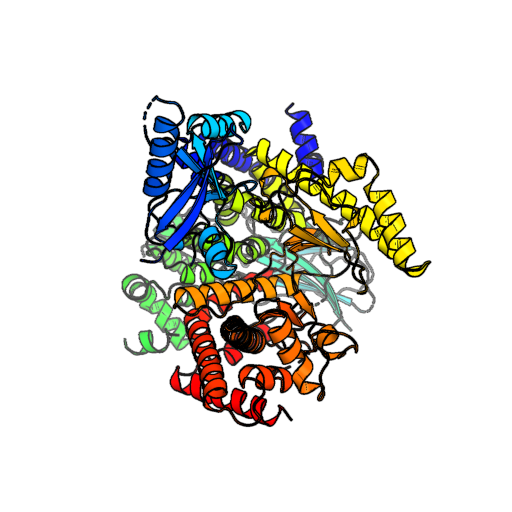.233 1.000 36.772 887 TYR AAA N 1
ATOM 5590 C CA . TYR A 1 927 ? -23.452 -50.892 38.896 1.000 35.512 887 TYR AAA CA 1
ATOM 5591 C C . TYR A 1 927 ? -24.445 -49.743 38.823 1.000 36.493 887 TYR AAA C 1
ATOM 5592 O O . TYR A 1 927 ? -25.600 -49.931 38.421 1.000 36.659 887 TYR AAA O 1
ATOM 5601 N N . VAL A 1 928 ? -23.983 -48.547 39.188 1.000 34.060 888 VAL AAA N 1
ATOM 5602 C CA . VAL A 1 928 ? -24.835 -47.327 39.263 1.000 33.742 888 VAL AAA CA 1
ATOM 5603 C C . VAL A 1 928 ? -25.374 -46.985 37.862 1.000 34.774 888 VAL AAA C 1
ATOM 5604 O O . VAL A 1 928 ? -26.536 -46.560 37.741 1.000 32.518 888 VAL AAA O 1
ATOM 5608 N N . LEU A 1 929 ? -24.534 -47.107 36.830 1.000 34.570 889 LEU AAA N 1
ATOM 5609 C CA . LEU A 1 929 ? -24.869 -46.697 35.444 1.000 32.479 889 LEU AAA CA 1
ATOM 5610 C C . LEU A 1 929 ? -25.509 -47.859 34.678 1.000 35.829 889 LEU AAA C 1
ATOM 5611 O O . LEU A 1 929 ? -25.997 -47.632 33.561 1.000 33.694 889 LEU AAA O 1
ATOM 5616 N N . GLY A 1 930 ? -25.539 -49.060 35.263 1.000 35.836 890 GLY AAA N 1
ATOM 5617 C CA . GLY A 1 930 ? -26.318 -50.171 34.695 1.000 38.879 890 GLY AAA CA 1
ATOM 5618 C C . GLY A 1 930 ? -25.597 -50.674 33.477 1.000 37.124 890 GLY AAA C 1
ATOM 5619 O O . GLY A 1 930 ? -26.244 -50.879 32.451 1.000 44.811 890 GLY AAA O 1
ATOM 5620 N N . ILE A 1 931 ? -24.287 -50.788 33.617 1.000 40.735 891 ILE AAA N 1
ATOM 5621 C CA . ILE A 1 931 ? -23.347 -51.387 32.644 1.000 39.903 891 ILE AAA CA 1
ATOM 5622 C C . ILE A 1 931 ? -23.072 -52.800 33.141 1.000 43.649 891 ILE AAA C 1
ATOM 5623 O O . ILE A 1 931 ? -22.548 -52.937 34.233 1.000 44.076 891 ILE AAA O 1
ATOM 5628 N N . GLY A 1 932 ? -23.520 -53.810 32.396 1.000 51.854 892 GLY AAA N 1
ATOM 5629 C CA . GLY A 1 932 ? -23.378 -55.228 32.779 1.000 53.232 892 GLY AAA CA 1
ATOM 5630 C C . GLY A 1 932 ? -22.325 -55.913 31.941 1.000 61.542 892 GLY AAA C 1
ATOM 5631 O O . GLY A 1 932 ? -21.189 -56.042 32.447 1.000 62.429 892 GLY AAA O 1
ATOM 5632 N N . ASP A 1 933 ? -22.718 -56.312 30.712 1.000 73.723 893 ASP AAA N 1
ATOM 5633 C CA . ASP A 1 933 ? -21.912 -57.012 29.664 1.000 74.985 893 ASP AAA CA 1
ATOM 5634 C C . ASP A 1 933 ? -20.412 -56.798 29.915 1.000 72.280 893 ASP AAA C 1
ATOM 5635 O O . ASP A 1 933 ? -19.803 -55.997 29.179 1.000 79.892 893 ASP AAA O 1
ATOM 5640 N N . ARG A 1 934 ? -19.836 -57.477 30.911 1.000 75.173 894 ARG AAA N 1
ATOM 5641 C CA . ARG A 1 934 ? -18.406 -57.309 31.290 1.000 84.680 894 ARG AAA CA 1
ATOM 5642 C C . ARG A 1 934 ? -17.606 -58.525 30.809 1.000 83.753 894 ARG AAA C 1
ATOM 5643 O O . ARG A 1 934 ? -17.962 -59.662 31.197 1.000 82.516 894 ARG AAA O 1
ATOM 5651 N N . HIS A 1 935 ? -16.581 -58.291 29.978 1.000 71.486 895 HIS AAA N 1
ATOM 5652 C CA . HIS A 1 935 ? -15.609 -59.331 29.544 1.000 70.975 895 HIS AAA CA 1
ATOM 5653 C C . HIS A 1 935 ? -14.195 -58.751 29.393 1.000 60.310 895 HIS AAA C 1
ATOM 5654 O O . HIS A 1 935 ? -14.020 -57.525 29.178 1.000 46.413 895 HIS AAA O 1
ATOM 5661 N N . SER A 1 936 ? -13.223 -59.645 29.518 1.000 45.453 896 SER AAA N 1
ATOM 5662 C CA . SER A 1 936 ? -11.824 -59.350 29.891 1.000 47.045 896 SER AAA CA 1
ATOM 5663 C C . SER A 1 936 ? -11.094 -58.702 28.720 1.000 41.792 896 SER AAA C 1
ATOM 5664 O O . SER A 1 936 ? -9.970 -58.228 28.916 1.000 35.648 896 SER AAA O 1
ATOM 5667 N N . ASP A 1 937 ? -11.651 -58.741 27.508 1.000 38.814 897 ASP AAA N 1
ATOM 5668 C CA . ASP A 1 937 ? -10.970 -58.064 26.376 1.000 36.662 897 ASP AAA CA 1
ATOM 5669 C C . ASP A 1 937 ? -11.391 -56.576 26.362 1.000 30.937 897 ASP AAA C 1
ATOM 5670 O O . ASP A 1 937 ? -10.825 -55.833 25.530 1.000 38.181 897 ASP AAA O 1
ATOM 5675 N N . ASN A 1 938 ? -12.303 -56.145 27.246 1.000 37.443 898 ASN AAA N 1
ATOM 5676 C CA . ASN A 1 938 ? -12.681 -54.702 27.393 1.000 31.747 898 ASN AAA CA 1
ATOM 5677 C C . ASN A 1 938 ? -12.088 -54.080 28.669 1.000 28.805 898 ASN AAA C 1
ATOM 5678 O O . ASN A 1 938 ? -12.311 -52.884 28.948 1.000 30.493 898 ASN AAA O 1
ATOM 5683 N N . ILE A 1 939 ? -11.400 -54.866 29.480 1.000 26.020 899 ILE AAA N 1
ATOM 5684 C CA . ILE A 1 939 ? -10.752 -54.356 30.711 1.000 28.360 899 ILE AAA CA 1
ATOM 5685 C C . ILE A 1 939 ? -9.258 -54.379 30.472 1.000 26.059 899 ILE AAA C 1
ATOM 5686 O O . ILE A 1 939 ? -8.725 -55.414 29.967 1.000 28.310 899 ILE AAA O 1
ATOM 5691 N N . MET A 1 940 ? -8.599 -53.316 30.869 1.000 23.263 900 MET AAA N 1
ATOM 5692 C CA . MET A 1 940 ? -7.151 -53.171 30.812 1.000 21.804 900 MET AAA CA 1
ATOM 5693 C C . MET A 1 940 ? -6.619 -52.961 32.227 1.000 23.959 900 MET AAA C 1
ATOM 5694 O O . MET A 1 940 ? -7.437 -52.551 33.109 1.000 25.774 900 MET AAA O 1
ATOM 5699 N N . ILE A 1 941 ? -5.334 -53.253 32.407 1.000 24.131 901 ILE AAA N 1
ATOM 5700 C CA . ILE A 1 941 ? -4.581 -53.105 33.664 1.000 24.017 901 ILE AAA CA 1
ATOM 5701 C C . ILE A 1 941 ? -3.289 -52.352 33.377 1.000 25.632 901 ILE AAA C 1
ATOM 5702 O O . ILE A 1 941 ? -2.502 -52.718 32.500 1.000 25.162 901 ILE AAA O 1
ATOM 5707 N N . ARG A 1 942 ? -2.994 -51.354 34.201 1.000 24.872 902 ARG AAA N 1
ATOM 5708 C CA . ARG A 1 942 ? -1.725 -50.624 34.128 1.000 22.741 902 ARG AAA CA 1
ATOM 5709 C C . ARG A 1 942 ? -0.655 -51.397 34.910 1.000 24.373 902 ARG AAA C 1
ATOM 5710 O O . ARG A 1 942 ? -1.059 -52.143 35.851 1.000 25.539 902 ARG AAA O 1
ATOM 5718 N N . GLU A 1 943 ? 0.597 -51.184 34.549 1.000 25.408 903 GLU AAA N 1
ATOM 5719 C CA . GLU A 1 943 ? 1.783 -51.769 35.256 1.000 29.143 903 GLU AAA CA 1
ATOM 5720 C C . GLU A 1 943 ? 1.757 -51.388 36.753 1.000 31.952 903 GLU AAA C 1
ATOM 5721 O O . GLU A 1 943 ? 2.240 -52.194 37.603 1.000 31.130 903 GLU AAA O 1
ATOM 5727 N N . SER A 1 944 ? 1.134 -50.259 37.123 1.000 25.779 904 SER AAA N 1
ATOM 5728 C CA . SER A 1 944 ? 0.862 -49.851 38.521 1.000 27.590 904 SER AAA CA 1
ATOM 5729 C C . SER A 1 944 ? -0.148 -50.725 39.248 1.000 25.799 904 SER AAA C 1
ATOM 5730 O O . SER A 1 944 ? -0.203 -50.620 40.444 1.000 28.468 904 SER AAA O 1
ATOM 5733 N N . GLY A 1 945 ? -0.916 -51.553 38.552 1.000 26.607 905 GLY AAA N 1
ATOM 5734 C CA . GLY A 1 945 ? -2.012 -52.312 39.157 1.000 24.289 905 GLY AAA CA 1
ATOM 5735 C C . GLY A 1 945 ? -3.361 -51.733 38.846 1.000 27.806 905 GLY AAA C 1
ATOM 5736 O O . GLY A 1 945 ? -4.317 -52.409 39.085 1.000 26.007 905 GLY AAA O 1
ATOM 5737 N N . GLN A 1 946 ? -3.474 -50.473 38.380 1.000 24.722 906 GLN AAA N 1
ATOM 5738 C CA . GLN A 1 946 ? -4.810 -49.877 38.192 1.000 26.900 906 GLN AAA CA 1
ATOM 5739 C C . GLN A 1 946 ? -5.600 -50.537 37.034 1.000 24.352 906 GLN AAA C 1
ATOM 5740 O O . GLN A 1 946 ? -5.065 -50.616 35.896 1.000 26.270 906 GLN AAA O 1
ATOM 5746 N N . LEU A 1 947 ? -6.873 -50.817 37.252 1.000 24.588 907 LEU AAA N 1
ATOM 5747 C CA . LEU A 1 947 ? -7.806 -51.411 36.263 1.000 27.100 907 LEU AAA CA 1
ATOM 5748 C C . LEU A 1 947 ? -8.482 -50.236 35.555 1.000 30.324 907 LEU AAA C 1
ATOM 5749 O O . LEU A 1 947 ? -8.797 -49.234 36.254 1.000 27.624 907 LEU AAA O 1
ATOM 5754 N N . PHE A 1 948 ? -8.821 -50.369 34.284 1.000 23.629 908 PHE AAA N 1
ATOM 5755 C CA . PHE A 1 948 ? -9.711 -49.399 33.587 1.000 26.078 908 PHE AAA CA 1
ATOM 5756 C C . PHE A 1 948 ? -10.447 -50.107 32.458 1.000 27.383 908 PHE AAA C 1
ATOM 5757 O O . PHE A 1 948 ? -10.019 -51.208 32.042 1.000 27.397 908 PHE AAA O 1
ATOM 5765 N N . HIS A 1 949 ? -11.547 -49.507 31.999 1.000 24.591 909 HIS AAA N 1
ATOM 5766 C CA . HIS A 1 949 ? -12.418 -50.122 30.973 1.000 24.984 909 HIS AAA CA 1
ATOM 5767 C C . HIS A 1 949 ? -12.218 -49.380 29.649 1.000 24.880 909 HIS AAA C 1
ATOM 5768 O O . HIS A 1 949 ? -12.176 -48.130 29.694 1.000 24.567 909 HIS AAA O 1
ATOM 5775 N N . ILE A 1 950 ? -12.277 -50.104 28.527 1.000 24.657 910 ILE AAA N 1
ATOM 5776 C CA . ILE A 1 950 ? -12.084 -49.503 27.179 1.000 25.864 910 ILE AAA CA 1
ATOM 5777 C C . ILE A 1 950 ? -13.307 -49.736 26.298 1.000 27.128 910 ILE AAA C 1
ATOM 5778 O O . ILE A 1 950 ? -13.285 -49.240 25.163 1.000 28.552 910 ILE AAA O 1
ATOM 5783 N N . ASP A 1 951 ? -14.374 -50.336 26.823 1.000 26.759 911 ASP AAA N 1
ATOM 5784 C CA . ASP A 1 951 ? -15.699 -50.329 26.163 1.000 31.951 911 ASP AAA CA 1
ATOM 5785 C C . ASP A 1 951 ? -16.775 -50.599 27.202 1.000 31.887 911 ASP AAA C 1
ATOM 5786 O O . ASP A 1 951 ? -16.412 -51.080 28.309 1.000 37.000 911 ASP AAA O 1
ATOM 5791 N N . PHE A 1 952 ? -18.029 -50.266 26.879 1.000 31.448 912 PHE AAA N 1
ATOM 5792 C CA . PHE A 1 952 ? -19.190 -50.381 27.802 1.000 38.340 912 PHE AAA CA 1
ATOM 5793 C C . PHE A 1 952 ? -20.276 -51.212 27.090 1.000 52.240 912 PHE AAA C 1
ATOM 5794 O O . PHE A 1 952 ? -20.025 -52.388 26.860 1.000 68.041 912 PHE AAA O 1
ATOM 5802 N N . GLY A 1 953 ? -21.482 -50.730 26.754 1.000 66.421 913 GLY AAA N 1
ATOM 5803 C CA . GLY A 1 953 ? -22.263 -49.700 27.423 1.000 74.158 913 GLY AAA CA 1
ATOM 5804 C C . GLY A 1 953 ? -23.217 -49.013 26.443 1.000 73.427 913 GLY AAA C 1
ATOM 5805 O O . GLY A 1 953 ? -22.904 -47.917 25.980 1.000 74.605 913 GLY AAA O 1
ATOM 5806 N N . HIS A 1 954 ? -24.392 -49.597 26.122 1.000 79.349 914 HIS AAA N 1
ATOM 5807 C CA . HIS A 1 954 ? -25.099 -50.660 26.831 1.000 70.536 914 HIS AAA CA 1
ATOM 5808 C C . HIS A 1 954 ? -25.321 -50.259 28.293 1.000 59.668 914 HIS AAA C 1
ATOM 5809 O O . HIS A 1 954 ? -24.701 -50.902 29.148 1.000 59.896 914 HIS AAA O 1
ATOM 5816 N N . PHE A 1 955 ? -26.129 -49.219 28.559 1.000 49.302 915 PHE AAA N 1
ATOM 5817 C CA . PHE A 1 955 ? -26.203 -48.577 29.903 1.000 47.481 915 PHE AAA CA 1
ATOM 5818 C C . PHE A 1 955 ? -27.657 -48.276 30.279 1.000 48.205 915 PHE AAA C 1
ATOM 5819 O O . PHE A 1 955 ? -28.599 -48.475 29.444 1.000 44.512 915 PHE AAA O 1
ATOM 5827 N N . LEU A 1 956 ? -27.854 -47.906 31.545 1.000 44.449 916 LEU AAA N 1
ATOM 5828 C CA . LEU A 1 956 ? -29.193 -47.836 32.186 1.000 44.965 916 LEU AAA CA 1
ATOM 5829 C C . LEU A 1 956 ? -29.984 -49.113 31.837 1.000 45.888 916 LEU AAA C 1
ATOM 5830 O O . LEU A 1 956 ? -31.188 -49.007 31.527 1.000 49.495 916 LEU AAA O 1
ATOM 5835 N N . GLY A 1 957 ? -29.307 -50.269 31.872 1.000 51.177 917 GLY AAA N 1
ATOM 5836 C CA . GLY A 1 957 ? -29.884 -51.614 31.658 1.000 56.601 917 GLY AAA CA 1
ATOM 5837 C C . GLY A 1 957 ? -30.505 -51.813 30.281 1.000 65.960 917 GLY AAA C 1
ATOM 5838 O O . GLY A 1 957 ? -31.265 -52.802 30.113 1.000 66.016 917 GLY AAA O 1
ATOM 5839 N N . ASN A 1 958 ? -30.206 -50.929 29.325 1.000 65.382 918 ASN AAA N 1
ATOM 5840 C CA . ASN A 1 958 ? -30.599 -51.058 27.898 1.000 67.606 918 ASN AAA CA 1
ATOM 5841 C C . ASN A 1 958 ? -29.679 -52.117 27.274 1.000 82.865 918 ASN AAA C 1
ATOM 5842 O O . ASN A 1 958 ? -28.566 -51.757 26.833 1.000 93.532 918 ASN AAA O 1
ATOM 5847 N N . PHE A 1 959 ? -30.112 -53.382 27.301 1.000 87.528 919 PHE AAA N 1
ATOM 5848 C CA . PHE A 1 959 ? -29.332 -54.580 26.884 1.000 95.290 919 PHE AAA CA 1
ATOM 5849 C C . PHE A 1 959 ? -29.533 -54.817 25.380 1.000 97.512 919 PHE AAA C 1
ATOM 5850 O O . PHE A 1 959 ? -28.543 -55.151 24.695 1.000 99.641 919 PHE AAA O 1
ATOM 5858 N N . ARG A 1 969 ? -32.295 -54.346 34.579 1.000 66.647 929 ARG AAA N 1
ATOM 5859 C CA . ARG A 1 969 ? -31.709 -54.246 35.948 1.000 62.212 929 ARG AAA CA 1
ATOM 5860 C C . ARG A 1 969 ? -30.459 -55.130 36.072 1.000 55.635 929 ARG AAA C 1
ATOM 5861 O O . ARG A 1 969 ? -30.611 -56.331 36.299 1.000 46.983 929 ARG AAA O 1
ATOM 5869 N N . VAL A 1 970 ? -29.252 -54.573 35.937 1.000 50.198 930 VAL AAA N 1
ATOM 5870 C CA . VAL A 1 970 ? -27.998 -55.387 35.866 1.000 47.391 930 VAL AAA CA 1
ATOM 5871 C C . VAL A 1 970 ? -27.486 -55.579 37.286 1.000 41.786 930 VAL AAA C 1
ATOM 5872 O O . VAL A 1 970 ? -27.470 -54.639 38.068 1.000 42.718 930 VAL AAA O 1
ATOM 5876 N N . PRO A 1 971 ? -27.065 -56.794 37.697 1.000 46.513 931 PRO AAA N 1
ATOM 5877 C CA . PRO A 1 971 ? -26.535 -56.958 39.047 1.000 45.225 931 PRO AAA CA 1
ATOM 5878 C C . PRO A 1 971 ? -25.190 -56.242 39.191 1.000 50.257 931 PRO AAA C 1
ATOM 5879 O O . PRO A 1 971 ? -24.511 -56.005 38.190 1.000 47.037 931 PRO AAA O 1
ATOM 5883 N N . PHE A 1 972 ? -24.847 -55.928 40.441 1.000 51.005 932 PHE AAA N 1
ATOM 5884 C CA . PHE A 1 972 ? -23.450 -55.714 40.871 1.000 44.887 932 PHE AAA CA 1
ATOM 5885 C C . PHE A 1 972 ? -22.638 -56.914 40.387 1.000 47.915 932 PHE AAA C 1
ATOM 5886 O O . PHE A 1 972 ? -23.167 -58.047 40.472 1.000 46.048 932 PHE AAA O 1
ATOM 5894 N N . ILE A 1 973 ? -21.416 -56.685 39.903 1.000 43.018 933 ILE AAA N 1
ATOM 5895 C CA . ILE A 1 973 ? -20.575 -57.760 39.303 1.000 46.668 933 ILE AAA CA 1
ATOM 5896 C C . ILE A 1 973 ? -19.241 -57.872 40.039 1.000 46.979 933 ILE AAA C 1
ATOM 5897 O O . ILE A 1 973 ? -18.468 -56.917 40.023 1.000 43.973 933 ILE AAA O 1
ATOM 5902 N N . LEU A 1 974 ? -18.957 -59.050 40.597 1.000 43.580 934 LEU AAA N 1
ATOM 5903 C CA . LEU A 1 974 ? -17.607 -59.428 41.074 1.000 45.063 934 LEU AAA CA 1
ATOM 5904 C C . LEU A 1 974 ? -17.070 -60.579 40.224 1.000 51.719 934 LEU AAA C 1
ATOM 5905 O O . LEU A 1 974 ? -17.788 -61.579 40.066 1.000 55.435 934 LEU AAA O 1
ATOM 5910 N N . THR A 1 975 ? -15.823 -60.451 39.772 1.000 51.882 935 THR AAA N 1
ATOM 5911 C CA . THR A 1 975 ? -15.075 -61.450 38.966 1.000 49.879 935 THR AAA CA 1
ATOM 5912 C C . THR A 1 975 ? -14.108 -62.222 39.853 1.000 44.673 935 THR AAA C 1
ATOM 5913 O O . THR A 1 975 ? -13.236 -61.581 40.397 1.000 42.116 935 THR AAA O 1
ATOM 5917 N N . TYR A 1 976 ? -14.181 -63.556 39.888 1.000 44.563 936 TYR AAA N 1
ATOM 5918 C CA . TYR A 1 976 ? -13.300 -64.426 40.700 1.000 45.035 936 TYR AAA CA 1
ATOM 5919 C C . TYR A 1 976 ? -11.826 -64.097 40.479 1.000 45.036 936 TYR AAA C 1
ATOM 5920 O O . TYR A 1 976 ? -11.077 -64.152 41.455 1.000 43.349 936 TYR AAA O 1
ATOM 5929 N N . ASP A 1 977 ? -11.373 -63.867 39.238 1.000 37.598 937 ASP AAA N 1
ATOM 5930 C CA . ASP A 1 977 ? -9.912 -63.689 38.991 1.000 38.214 937 ASP AAA CA 1
ATOM 5931 C C . ASP A 1 977 ? -9.439 -62.382 39.655 1.000 31.419 937 ASP AAA C 1
ATOM 5932 O O . ASP A 1 977 ? -8.286 -62.320 40.069 1.000 35.205 937 ASP AAA O 1
ATOM 5937 N N . PHE A 1 978 ? -10.318 -61.397 39.757 1.000 35.021 938 PHE AAA N 1
ATOM 5938 C CA . PHE A 1 978 ? -10.021 -60.087 40.415 1.000 32.819 938 PHE AAA CA 1
ATOM 5939 C C . PHE A 1 978 ? -10.133 -60.212 41.949 1.000 30.524 938 PHE AAA C 1
ATOM 5940 O O . PHE A 1 978 ? -9.207 -59.755 42.615 1.000 34.225 938 PHE AAA O 1
ATOM 5948 N N . VAL A 1 979 ? -11.190 -60.872 42.445 1.000 36.635 939 VAL AAA N 1
ATOM 5949 C CA . VAL A 1 979 ? -11.304 -61.254 43.891 1.000 38.338 939 VAL AAA CA 1
ATOM 5950 C C . VAL A 1 979 ? -10.006 -61.976 44.259 1.000 36.844 939 VAL AAA C 1
ATOM 5951 O O . VAL A 1 979 ? -9.395 -61.675 45.314 1.000 36.284 939 VAL AAA O 1
ATOM 5955 N N . HIS A 1 980 ? -9.520 -62.845 43.371 1.000 38.402 940 HIS AAA N 1
ATOM 5956 C CA . HIS A 1 980 ? -8.269 -63.617 43.590 1.000 37.662 940 HIS AAA CA 1
ATOM 5957 C C . HIS A 1 980 ? -7.070 -62.671 43.778 1.000 36.136 940 HIS AAA C 1
ATOM 5958 O O . HIS A 1 980 ? -6.192 -62.892 44.664 1.000 31.600 940 HIS AAA O 1
ATOM 5965 N N . VAL A 1 981 ? -6.942 -61.612 42.977 1.000 32.430 941 VAL AAA N 1
ATOM 5966 C CA . VAL A 1 981 ? -5.799 -60.684 43.165 1.000 35.782 941 VAL AAA CA 1
ATOM 5967 C C . VAL A 1 981 ? -5.967 -59.899 44.489 1.000 26.809 941 VAL AAA C 1
ATOM 5968 O O . VAL A 1 981 ? -4.941 -59.680 45.147 1.000 31.642 941 VAL AAA O 1
ATOM 5972 N N . ILE A 1 982 ? -7.185 -59.503 44.787 1.000 31.757 942 ILE AAA N 1
ATOM 5973 C CA . ILE A 1 982 ? -7.590 -58.649 45.954 1.000 30.731 942 ILE AAA CA 1
ATOM 5974 C C . ILE A 1 982 ? -7.210 -59.396 47.235 1.000 33.188 942 ILE AAA C 1
ATOM 5975 O O . ILE A 1 982 ? -6.615 -58.779 48.137 1.000 30.692 942 ILE AAA O 1
ATOM 5980 N N . GLN A 1 983 ? -7.403 -60.720 47.215 1.000 32.032 943 GLN AAA N 1
ATOM 5981 C CA . GLN A 1 983 ? -7.021 -61.652 48.315 1.000 36.163 943 GLN AAA CA 1
ATOM 5982 C C . GLN A 1 983 ? -5.570 -62.111 48.210 1.000 40.060 943 GLN AAA C 1
ATOM 5983 O O . GLN A 1 983 ? -5.219 -63.056 48.959 1.000 46.561 943 GLN AAA O 1
ATOM 5989 N N . GLN A 1 984 ? -4.741 -61.479 47.366 1.000 34.825 944 GLN AAA N 1
ATOM 5990 C CA . GLN A 1 984 ? -3.265 -61.660 47.334 1.000 33.585 944 GLN AAA CA 1
ATOM 5991 C C . GLN A 1 984 ? -2.927 -63.113 46.941 1.000 35.356 944 GLN AAA C 1
ATOM 5992 O O . GLN A 1 984 ? -1.872 -63.608 47.360 1.000 41.675 944 GLN AAA O 1
ATOM 5998 N N . GLY A 1 985 ? -3.829 -63.751 46.223 1.000 37.150 945 GLY AAA N 1
ATOM 5999 C CA . GLY A 1 985 ? -3.656 -65.094 45.629 1.000 39.520 945 GLY AAA CA 1
ATOM 6000 C C . GLY A 1 985 ? -3.996 -66.178 46.633 1.000 48.029 945 GLY AAA C 1
ATOM 6001 O O . GLY A 1 985 ? -3.590 -67.335 46.387 1.000 46.128 945 GLY AAA O 1
ATOM 6002 N N . LYS A 1 986 ? -4.694 -65.825 47.719 1.000 44.702 946 LYS AAA N 1
ATOM 6003 C CA . LYS A 1 986 ? -5.105 -66.762 48.794 1.000 47.299 946 LYS AAA CA 1
ATOM 6004 C C . LYS A 1 986 ? -6.577 -67.112 48.606 1.000 46.001 946 LYS AAA C 1
ATOM 6005 O O . LYS A 1 986 ? -7.378 -66.266 48.148 1.000 46.286 946 LYS AAA O 1
ATOM 6011 N N . THR A 1 987 ? -6.923 -68.352 48.939 1.000 43.862 947 THR AAA N 1
ATOM 6012 C CA . THR A 1 987 ? -8.295 -68.881 48.789 1.000 42.977 947 THR AAA CA 1
ATOM 6013 C C . THR A 1 987 ? -9.172 -68.148 49.793 1.000 45.441 947 THR AAA C 1
ATOM 6014 O O . THR A 1 987 ? -10.315 -67.780 49.426 1.000 45.229 947 THR AAA O 1
ATOM 6018 N N . ASN A 1 988 ? -8.638 -67.989 51.008 1.000 44.464 948 ASN AAA N 1
ATOM 6019 C CA . ASN A 1 988 ? -9.314 -67.344 52.163 1.000 49.941 948 ASN AAA CA 1
ATOM 6020 C C . ASN A 1 988 ? -8.512 -66.112 52.582 1.000 39.627 948 ASN AAA C 1
ATOM 6021 O O . ASN A 1 988 ? -7.303 -66.228 52.848 1.000 44.625 948 ASN AAA O 1
ATOM 6026 N N . ASN A 1 989 ? -9.155 -64.943 52.566 1.000 45.081 949 ASN AAA N 1
ATOM 6027 C CA . ASN A 1 989 ? -8.482 -63.683 52.966 1.000 41.109 949 ASN AAA CA 1
ATOM 6028 C C . ASN A 1 989 ? -9.549 -62.633 53.271 1.000 44.490 949 ASN AAA C 1
ATOM 6029 O O . ASN A 1 989 ? -9.720 -61.673 52.486 1.000 36.942 949 ASN AAA O 1
ATOM 6034 N N . SER A 1 990 ? -10.316 -62.863 54.322 1.000 36.703 950 SER AAA N 1
ATOM 6035 C CA . SER A 1 990 ? -11.473 -62.011 54.649 1.000 37.530 950 SER AAA CA 1
ATOM 6036 C C . SER A 1 990 ? -10.950 -60.620 55.038 1.000 36.370 950 SER AAA C 1
ATOM 6037 O O . SER A 1 990 ? -11.650 -59.673 54.799 1.000 36.257 950 SER AAA O 1
ATOM 6040 N N . GLU A 1 991 ? -9.709 -60.495 55.479 1.000 31.989 951 GLU AAA N 1
ATOM 6041 C CA . GLU A 1 991 ? -9.131 -59.187 55.882 1.000 39.364 951 GLU AAA CA 1
ATOM 6042 C C . GLU A 1 991 ? -9.023 -58.286 54.636 1.000 40.526 951 GLU AAA C 1
ATOM 6043 O O . GLU A 1 991 ? -9.406 -57.115 54.694 1.000 36.554 951 GLU AAA O 1
ATOM 6049 N N . LYS A 1 992 ? -8.511 -58.813 53.533 1.000 37.559 952 LYS AAA N 1
ATOM 6050 C CA . LYS A 1 992 ? -8.368 -57.993 52.292 1.000 37.301 952 LYS AAA CA 1
ATOM 6051 C C . LYS A 1 992 ? -9.719 -57.911 51.598 1.000 35.321 952 LYS AAA C 1
ATOM 6052 O O . LYS A 1 992 ? -10.129 -56.820 51.164 1.000 34.068 952 LYS AAA O 1
ATOM 6058 N N . PHE A 1 993 ? -10.454 -59.011 51.505 1.000 30.490 953 PHE AAA N 1
ATOM 6059 C CA . PHE A 1 993 ? -11.761 -58.984 50.849 1.000 32.802 953 PHE AAA CA 1
ATOM 6060 C C . PHE A 1 993 ? -12.677 -57.944 51.509 1.000 34.870 953 PHE AAA C 1
ATOM 6061 O O . PHE A 1 993 ? -13.393 -57.196 50.791 1.000 30.097 953 PHE AAA O 1
ATOM 6069 N N . GLU A 1 994 ? -12.754 -57.922 52.846 1.000 31.379 954 GLU AAA N 1
ATOM 6070 C CA . GLU A 1 994 ? -13.736 -57.031 53.519 1.000 32.689 954 GLU AAA CA 1
ATOM 6071 C C . GLU A 1 994 ? -13.341 -55.548 53.403 1.000 29.494 954 GLU AAA C 1
ATOM 6072 O O . GLU A 1 994 ? -14.296 -54.724 53.389 1.000 32.078 954 GLU AAA O 1
ATOM 6078 N N . ARG A 1 995 ? -12.054 -55.261 53.412 1.000 27.478 955 ARG AAA N 1
ATOM 6079 C CA . ARG A 1 995 ? -11.453 -53.911 53.126 1.000 32.907 955 ARG AAA CA 1
ATOM 6080 C C . ARG A 1 995 ? -11.954 -53.454 51.753 1.000 36.109 955 ARG AAA C 1
ATOM 6081 O O . ARG A 1 995 ? -12.456 -52.307 51.636 1.000 31.499 955 ARG AAA O 1
ATOM 6089 N N . PHE A 1 996 ? -11.868 -54.335 50.752 1.000 31.805 956 PHE AAA N 1
ATOM 6090 C CA . PHE A 1 996 ? -12.460 -54.117 49.400 1.000 29.477 956 PHE AAA CA 1
ATOM 6091 C C . PHE A 1 996 ? -13.963 -53.822 49.457 1.000 30.329 956 PHE AAA C 1
ATOM 6092 O O . PHE A 1 996 ? -14.449 -52.840 48.856 1.000 28.183 956 PHE AAA O 1
ATOM 6100 N N . ARG A 1 997 ? -14.764 -54.606 50.174 1.000 28.732 957 ARG AAA N 1
ATOM 6101 C CA . ARG A 1 997 ? -16.204 -54.349 50.326 1.000 29.061 957 ARG AAA CA 1
ATOM 6102 C C . ARG A 1 997 ? -16.389 -52.949 50.953 1.000 27.468 957 ARG AAA C 1
ATOM 6103 O O . ARG A 1 997 ? -17.332 -52.243 50.501 1.000 29.612 957 ARG AAA O 1
ATOM 6111 N N . GLY A 1 998 ? -15.534 -52.585 51.911 1.000 31.701 958 GLY AAA N 1
ATOM 6112 C CA . GLY A 1 998 ? -15.600 -51.278 52.604 1.000 32.600 958 GLY AAA CA 1
ATOM 6113 C C . GLY A 1 998 ? -15.403 -50.152 51.591 1.000 32.142 958 GLY AAA C 1
ATOM 6114 O O . GLY A 1 998 ? -16.180 -49.181 51.614 1.000 33.402 958 GLY AAA O 1
ATOM 6115 N N . TYR A 1 999 ? -14.442 -50.317 50.691 1.000 30.783 959 TYR AAA N 1
ATOM 6116 C CA . TYR A 1 999 ? -14.159 -49.322 49.616 1.000 31.016 959 TYR AAA CA 1
ATOM 6117 C C . TYR A 1 999 ? -15.388 -49.200 48.743 1.000 32.830 959 TYR AAA C 1
ATOM 6118 O O . TYR A 1 999 ? -15.778 -48.049 48.511 1.000 34.060 959 TYR AAA O 1
ATOM 6127 N N . CYS A 1 1000 ? -16.013 -50.317 48.302 1.000 28.696 960 CYS AAA N 1
ATOM 6128 C CA . CYS A 1 1000 ? -17.269 -50.319 47.511 1.000 31.582 960 CYS AAA CA 1
ATOM 6129 C C . CYS A 1 1000 ? -18.390 -49.585 48.252 1.000 34.400 960 CYS AAA C 1
ATOM 6130 O O . CYS A 1 1000 ? -19.127 -48.788 47.628 1.000 33.446 960 CYS AAA O 1
ATOM 6133 N N . GLU A 1 1001 ? -18.558 -49.814 49.555 1.000 31.129 961 GLU AAA N 1
ATOM 6134 C CA . GLU A 1 1001 ? -19.677 -49.197 50.304 1.000 28.508 961 GLU AAA CA 1
ATOM 6135 C C . GLU A 1 1001 ? -19.489 -47.682 50.431 1.000 28.707 961 GLU AAA C 1
ATOM 6136 O O . GLU A 1 1001 ? -20.492 -46.940 50.194 1.000 30.376 961 GLU AAA O 1
ATOM 6142 N N . ARG A 1 1002 ? -18.270 -47.268 50.747 1.000 30.693 962 ARG AAA N 1
ATOM 6143 C CA . ARG A 1 1002 ? -17.899 -45.834 50.917 1.000 32.374 962 ARG AAA CA 1
ATOM 6144 C C . ARG A 1 1002 ? -18.125 -45.112 49.588 1.000 35.454 962 ARG AAA C 1
ATOM 6145 O O . ARG A 1 1002 ? -18.764 -44.017 49.561 1.000 32.035 962 ARG AAA O 1
ATOM 6153 N N . ALA A 1 1003 ? -17.632 -45.710 48.508 1.000 34.441 963 ALA AAA N 1
ATOM 6154 C CA . ALA A 1 1003 ? -17.835 -45.168 47.143 1.000 31.408 963 ALA AAA CA 1
ATOM 6155 C C . ALA A 1 1003 ? -19.332 -45.041 46.864 1.000 32.063 963 ALA AAA C 1
ATOM 6156 O O . ALA A 1 1003 ? -19.759 -43.990 46.385 1.000 30.974 963 ALA AAA O 1
ATOM 6158 N N . TYR A 1 1004 ? -20.138 -46.086 47.112 1.000 31.531 964 TYR AAA N 1
ATOM 6159 C CA . TYR A 1 1004 ? -21.600 -46.074 46.867 1.000 32.072 964 TYR AAA CA 1
ATOM 6160 C C . TYR A 1 1004 ? -22.258 -44.981 47.713 1.000 33.389 964 TYR AAA C 1
ATOM 6161 O O . TYR A 1 1004 ? -23.074 -44.259 47.176 1.000 30.674 964 TYR AAA O 1
ATOM 6170 N N . THR A 1 1005 ? -21.929 -44.884 49.003 1.000 34.445 965 THR AAA N 1
ATOM 6171 C CA . THR A 1 1005 ? -22.546 -43.865 49.901 1.000 36.206 965 THR AAA CA 1
ATOM 6172 C C . THR A 1 1005 ? -22.218 -42.441 49.422 1.000 32.852 965 THR AAA C 1
ATOM 6173 O O . THR A 1 1005 ? -23.104 -41.601 49.500 1.000 33.268 965 THR AAA O 1
ATOM 6177 N N . ILE A 1 1006 ? -21.014 -42.172 48.916 1.000 33.355 966 ILE AAA N 1
ATOM 6178 C CA . ILE A 1 1006 ? -20.626 -40.816 48.431 1.000 32.867 966 ILE AAA CA 1
ATOM 6179 C C . ILE A 1 1006 ? -21.496 -40.500 47.210 1.000 34.065 966 ILE AAA C 1
ATOM 6180 O O . ILE A 1 1006 ? -22.098 -39.436 47.175 1.000 31.901 966 ILE AAA O 1
ATOM 6185 N N . LEU A 1 1007 ? -21.701 -41.436 46.282 1.000 30.993 967 LEU AAA N 1
ATOM 6186 C CA . LEU A 1 1007 ? -22.504 -41.121 45.073 1.000 32.400 967 LEU AAA CA 1
ATOM 6187 C C . LEU A 1 1007 ? -23.958 -40.810 45.456 1.000 33.246 967 LEU AAA C 1
ATOM 6188 O O . LEU A 1 1007 ? -24.525 -39.880 44.849 1.000 31.307 967 LEU AAA O 1
ATOM 6193 N N . ARG A 1 1008 ? -24.541 -41.567 46.394 1.000 33.727 968 ARG AAA N 1
ATOM 6194 C CA . ARG A 1 1008 ? -25.939 -41.359 46.876 1.000 34.763 968 ARG AAA CA 1
ATOM 6195 C C . ARG A 1 1008 ? -26.077 -39.918 47.373 1.000 29.261 968 ARG AAA C 1
ATOM 6196 O O . ARG A 1 1008 ? -27.101 -39.267 47.063 1.000 32.942 968 ARG AAA O 1
ATOM 6204 N N . ARG A 1 1009 ? -25.053 -39.393 48.036 1.000 30.554 969 ARG AAA N 1
ATOM 6205 C CA . ARG A 1 1009 ? -25.121 -38.055 48.675 1.000 37.090 969 ARG AAA CA 1
ATOM 6206 C C . ARG A 1 1009 ? -25.179 -37.010 47.572 1.000 40.351 969 ARG AAA C 1
ATOM 6207 O O . ARG A 1 1009 ? -25.681 -35.927 47.819 1.000 36.862 969 ARG AAA O 1
ATOM 6215 N N . HIS A 1 1010 ? -24.622 -37.334 46.399 1.000 38.994 970 HIS AAA N 1
ATOM 6216 C CA . HIS A 1 1010 ? -24.591 -36.427 45.214 1.000 33.464 970 HIS AAA CA 1
ATOM 6217 C C . HIS A 1 1010 ? -25.581 -36.924 44.158 1.000 35.423 970 HIS AAA C 1
ATOM 6218 O O . HIS A 1 1010 ? -25.476 -36.531 42.970 1.000 34.241 970 HIS AAA O 1
ATOM 6225 N N . GLY A 1 1011 ? -26.510 -37.785 44.553 1.000 35.028 971 GLY AAA N 1
ATOM 6226 C CA . GLY A 1 1011 ? -27.531 -38.354 43.658 1.000 35.280 971 GLY AAA CA 1
ATOM 6227 C C . GLY A 1 1011 ? -28.248 -37.279 42.849 1.000 35.034 971 GLY AAA C 1
ATOM 6228 O O . GLY A 1 1011 ? -28.488 -37.505 41.649 1.000 32.515 971 GLY AAA O 1
ATOM 6229 N N . LEU A 1 1012 ? -28.614 -36.148 43.458 1.000 32.703 972 LEU AAA N 1
ATOM 6230 C CA . LEU A 1 1012 ? -29.388 -35.098 42.759 1.000 35.926 972 LEU AAA CA 1
ATOM 6231 C C . LEU A 1 1012 ? -28.559 -34.531 41.600 1.000 30.698 972 LEU AAA C 1
ATOM 6232 O O . LEU A 1 1012 ? -29.151 -34.232 40.566 1.000 30.263 972 LEU AAA O 1
ATOM 6237 N N . LEU A 1 1013 ? -27.263 -34.339 41.784 1.000 31.770 973 LEU AAA N 1
ATOM 6238 C CA . LEU A 1 1013 ? -26.363 -33.821 40.719 1.000 28.943 973 LEU AAA CA 1
ATOM 6239 C C . LEU A 1 1013 ? -26.425 -34.738 39.485 1.000 27.881 973 LEU AAA C 1
ATOM 6240 O O . LEU A 1 1013 ? -26.555 -34.221 38.334 1.000 26.150 973 LEU AAA O 1
ATOM 6245 N N . PHE A 1 1014 ? -26.200 -36.039 39.665 1.000 29.194 974 PHE AAA N 1
ATOM 6246 C CA . PHE A 1 1014 ? -26.365 -37.016 38.560 1.000 31.658 974 PHE AAA CA 1
ATOM 6247 C C . PHE A 1 1014 ? -27.753 -36.869 37.908 1.000 35.197 974 PHE AAA C 1
ATOM 6248 O O . PHE A 1 1014 ? -27.848 -36.806 36.685 1.000 28.815 974 PHE AAA O 1
ATOM 6256 N N . LEU A 1 1015 ? -28.835 -36.852 38.682 1.000 35.119 975 LEU AAA N 1
ATOM 6257 C CA . LEU A 1 1015 ? -30.196 -36.781 38.080 1.000 33.003 975 LEU AAA CA 1
ATOM 6258 C C . LEU A 1 1015 ? -30.386 -35.470 37.321 1.000 29.097 975 LEU AAA C 1
ATOM 6259 O O . LEU A 1 1015 ? -30.941 -35.535 36.223 1.000 31.394 975 LEU AAA O 1
ATOM 6264 N N . HIS A 1 1016 ? -29.943 -34.330 37.854 1.000 27.257 976 HIS AAA N 1
ATOM 6265 C CA . HIS A 1 1016 ? -30.030 -33.028 37.147 1.000 30.566 976 HIS AAA CA 1
ATOM 6266 C C . HIS A 1 1016 ? -29.229 -33.088 35.846 1.000 28.656 976 HIS AAA C 1
ATOM 6267 O O . HIS A 1 1016 ? -29.723 -32.594 34.839 1.000 27.527 976 HIS AAA O 1
ATOM 6274 N N . LEU A 1 1017 ? -28.006 -33.629 35.863 1.000 29.858 977 LEU AAA N 1
ATOM 6275 C CA . LEU A 1 1017 ? -27.196 -33.718 34.619 1.000 28.474 977 LEU AAA CA 1
ATOM 6276 C C . LEU A 1 1017 ? -27.820 -34.677 33.606 1.000 24.272 977 LEU AAA C 1
ATOM 6277 O O . LEU A 1 1017 ? -27.791 -34.335 32.384 1.000 28.963 977 LEU AAA O 1
ATOM 6282 N N . PHE A 1 1018 ? -28.265 -35.854 34.005 1.000 27.544 978 PHE AAA N 1
ATOM 6283 C CA . PHE A 1 1018 ? -28.916 -36.805 33.061 1.000 30.236 978 PHE AAA CA 1
ATOM 6284 C C . PHE A 1 1018 ? -30.183 -36.179 32.457 1.000 32.843 978 PHE AAA C 1
ATOM 6285 O O . PHE A 1 1018 ? -30.500 -36.399 31.261 1.000 31.014 978 PHE AAA O 1
ATOM 6293 N N . ALA A 1 1019 ? -30.910 -35.392 33.249 1.000 35.621 979 ALA AAA N 1
ATOM 6294 C CA . ALA A 1 1019 ? -32.121 -34.690 32.775 1.000 34.422 979 ALA AAA CA 1
ATOM 6295 C C . ALA A 1 1019 ? -31.734 -33.709 31.662 1.000 32.898 979 ALA AAA C 1
ATOM 6296 O O . ALA A 1 1019 ? -32.473 -33.617 30.680 1.000 37.225 979 ALA AAA O 1
ATOM 6298 N N . LEU A 1 1020 ? -30.605 -33.007 31.811 1.000 30.946 980 LEU AAA N 1
ATOM 6299 C CA . LEU A 1 1020 ? -30.101 -32.033 30.816 1.000 29.251 980 LEU AAA CA 1
ATOM 6300 C C . LEU A 1 1020 ? -29.724 -32.808 29.534 1.000 32.053 980 LEU AAA C 1
ATOM 6301 O O . LEU A 1 1020 ? -29.783 -32.213 28.432 1.000 30.320 980 LEU AAA O 1
ATOM 6306 N N . MET A 1 1021 ? -29.310 -34.057 29.674 1.000 36.525 981 MET AAA N 1
ATOM 6307 C CA . MET A 1 1021 ? -28.706 -34.878 28.582 1.000 42.484 981 MET AAA CA 1
ATOM 6308 C C . MET A 1 1021 ? -29.796 -35.504 27.729 1.000 42.601 981 MET AAA C 1
ATOM 6309 O O . MET A 1 1021 ? -29.491 -36.002 26.629 1.000 50.727 981 MET AAA O 1
ATOM 6314 N N . ARG A 1 1022 ? -31.036 -35.478 28.196 1.000 46.807 982 ARG AAA N 1
ATOM 6315 C CA . ARG A 1 1022 ? -32.192 -35.871 27.354 1.000 47.545 982 ARG AAA CA 1
ATOM 6316 C C . ARG A 1 1022 ? -32.290 -34.941 26.132 1.000 50.992 982 ARG AAA C 1
ATOM 6317 O O . ARG A 1 1022 ? -33.017 -35.271 25.181 1.000 48.105 982 ARG AAA O 1
ATOM 6325 N N . ALA A 1 1023 ? -31.587 -33.811 26.154 1.000 47.260 983 ALA AAA N 1
ATOM 6326 C CA . ALA A 1 1023 ? -31.472 -32.881 25.008 1.000 45.161 983 ALA AAA CA 1
ATOM 6327 C C . ALA A 1 1023 ? -30.756 -33.573 23.824 1.000 45.349 983 ALA AAA C 1
ATOM 6328 O O . ALA A 1 1023 ? -30.948 -33.192 22.652 1.000 45.089 983 ALA AAA O 1
ATOM 6330 N N . ALA A 1 1024 ? -29.955 -34.590 24.106 1.000 44.115 984 ALA AAA N 1
ATOM 6331 C CA . ALA A 1 1024 ? -28.824 -34.978 23.240 1.000 43.704 984 ALA AAA CA 1
ATOM 6332 C C . ALA A 1 1024 ? -29.274 -36.002 22.193 1.000 48.153 984 ALA AAA C 1
ATOM 6333 O O . ALA A 1 1024 ? -28.521 -36.205 21.241 1.000 48.305 984 ALA AAA O 1
ATOM 6335 N N . GLY A 1 1025 ? -30.449 -36.607 22.376 1.000 47.183 985 GLY AAA N 1
ATOM 6336 C CA . GLY A 1 1025 ? -31.005 -37.630 21.473 1.000 52.046 985 GLY AAA CA 1
ATOM 6337 C C . GLY A 1 1025 ? -30.168 -38.892 21.490 1.000 54.754 985 GLY AAA C 1
ATOM 6338 O O . GLY A 1 1025 ? -29.907 -39.436 20.403 1.000 65.446 985 GLY AAA O 1
ATOM 6339 N N . LEU A 1 1026 ? -29.701 -39.307 22.674 1.000 47.373 986 LEU AAA N 1
ATOM 6340 C CA . LEU A 1 1026 ? -29.026 -40.618 22.874 1.000 45.857 986 LEU AAA CA 1
ATOM 6341 C C . LEU A 1 1026 ? -30.134 -41.655 22.964 1.000 47.588 986 LEU AAA C 1
ATOM 6342 O O . LEU A 1 1026 ? -31.047 -41.501 23.778 1.000 43.749 986 LEU AAA O 1
ATOM 6347 N N . PRO A 1 1027 ? -30.092 -42.724 22.138 1.000 50.479 987 PRO AAA N 1
ATOM 6348 C CA . PRO A 1 1027 ? -31.099 -43.785 22.189 1.000 55.282 987 PRO AAA CA 1
ATOM 6349 C C . PRO A 1 1027 ? -31.394 -44.358 23.585 1.000 53.546 987 PRO AAA C 1
ATOM 6350 O O . PRO A 1 1027 ? -32.532 -44.692 23.851 1.000 60.389 987 PRO AAA O 1
ATOM 6354 N N . GLU A 1 1028 ? -30.383 -44.460 24.447 1.000 52.807 988 GLU AAA N 1
ATOM 6355 C CA . GLU A 1 1028 ? -30.515 -45.145 25.758 1.000 51.439 988 GLU AAA CA 1
ATOM 6356 C C . GLU A 1 1028 ? -30.657 -44.118 26.883 1.000 47.510 988 GLU AAA C 1
ATOM 6357 O O . GLU A 1 1028 ? -30.612 -44.531 28.048 1.000 44.235 988 GLU AAA O 1
ATOM 6363 N N . LEU A 1 1029 ? -30.832 -42.836 26.540 1.000 46.347 989 LEU AAA N 1
ATOM 6364 C CA . LEU A 1 1029 ? -31.248 -41.749 27.469 1.000 49.250 989 LEU AAA CA 1
ATOM 6365 C C . LEU A 1 1029 ? -32.404 -40.982 26.818 1.000 52.437 989 LEU AAA C 1
ATOM 6366 O O . LEU A 1 1029 ? -32.217 -39.785 26.436 1.000 46.444 989 LEU AAA O 1
ATOM 6371 N N . SER A 1 1030 ? -33.553 -41.664 26.691 1.000 60.549 990 SER AAA N 1
ATOM 6372 C CA . SER A 1 1030 ? -34.741 -41.233 25.902 1.000 67.319 990 SER AAA CA 1
ATOM 6373 C C . SER A 1 1030 ? -35.879 -40.774 26.821 1.000 71.445 990 SER AAA C 1
ATOM 6374 O O . SER A 1 1030 ? -36.420 -39.680 26.580 1.000 71.282 990 SER AAA O 1
ATOM 6377 N N . CYS A 1 1031 ? -36.239 -41.597 27.811 1.000 73.450 991 CYS AAA N 1
ATOM 6378 C CA . CYS A 1 1031 ? -37.502 -41.499 28.594 1.000 73.078 991 CYS AAA CA 1
ATOM 6379 C C . CYS A 1 1031 ? -37.217 -41.526 30.104 1.000 74.055 991 CYS AAA C 1
ATOM 6380 O O . CYS A 1 1031 ? -36.023 -41.492 30.508 1.000 62.673 991 CYS AAA O 1
ATOM 6383 N N . SER A 1 1032 ? -38.289 -41.562 30.904 1.000 70.253 992 SER AAA N 1
ATOM 6384 C CA . SER A 1 1032 ? -38.259 -41.517 32.387 1.000 69.154 992 SER AAA CA 1
ATOM 6385 C C . SER A 1 1032 ? -37.798 -42.859 32.955 1.000 62.576 992 SER AAA C 1
ATOM 6386 O O . SER A 1 1032 ? -37.251 -42.861 34.058 1.000 61.739 992 SER AAA O 1
ATOM 6389 N N . LYS A 1 1033 ? -37.997 -43.957 32.223 1.000 61.602 993 LYS AAA N 1
ATOM 6390 C CA . LYS A 1 1033 ? -37.482 -45.297 32.612 1.000 67.039 993 LYS AAA CA 1
ATOM 6391 C C . LYS A 1 1033 ? -35.950 -45.239 32.725 1.000 60.404 993 LYS AAA C 1
ATOM 6392 O O . LYS A 1 1033 ? -35.407 -45.769 33.714 1.000 59.152 993 LYS AAA O 1
ATOM 6398 N N . ASP A 1 1034 ? -35.281 -44.577 31.780 1.000 61.786 994 ASP AAA N 1
ATOM 6399 C CA . ASP A 1 1034 ? -33.803 -44.402 31.791 1.000 54.639 994 ASP AAA CA 1
ATOM 6400 C C . ASP A 1 1034 ? -33.403 -43.598 33.044 1.000 54.028 994 ASP AAA C 1
ATOM 6401 O O . ASP A 1 1034 ? -32.506 -44.055 33.774 1.000 60.662 994 ASP AAA O 1
ATOM 6406 N N . ILE A 1 1035 ? -34.063 -42.470 33.317 1.000 50.163 995 ILE AAA N 1
ATOM 6407 C CA . ILE A 1 1035 ? -33.766 -41.602 34.501 1.000 49.337 995 ILE AAA CA 1
ATOM 6408 C C . ILE A 1 1035 ? -34.071 -42.385 35.785 1.000 51.963 995 ILE AAA C 1
ATOM 6409 O O . ILE A 1 1035 ? -33.347 -42.178 36.783 1.000 52.877 995 ILE AAA O 1
ATOM 6414 N N . GLN A 1 1036 ? -35.127 -43.214 35.770 1.000 49.377 996 GLN AAA N 1
ATOM 6415 C CA . GLN A 1 1036 ? -35.633 -43.963 36.954 1.000 51.669 996 GLN AAA CA 1
ATOM 6416 C C . GLN A 1 1036 ? -34.603 -45.034 37.310 1.000 43.534 996 GLN AAA C 1
ATOM 6417 O O . GLN A 1 1036 ? -34.438 -45.337 38.503 1.000 47.006 996 GLN AAA O 1
ATOM 6423 N N . TYR A 1 1037 ? -33.944 -45.605 36.311 1.000 43.689 997 TYR AAA N 1
ATOM 6424 C CA . TYR A 1 1037 ? -32.825 -46.566 36.516 1.000 47.312 997 TYR AAA CA 1
ATOM 6425 C C . TYR A 1 1037 ? -31.781 -46.001 37.498 1.000 42.647 997 TYR AAA C 1
ATOM 6426 O O . TYR A 1 1037 ? -31.286 -46.787 38.355 1.000 40.027 997 TYR AAA O 1
ATOM 6435 N N . LEU A 1 1038 ? -31.414 -44.715 37.375 1.000 45.817 998 LEU AAA N 1
ATOM 6436 C CA . LEU A 1 1038 ? -30.417 -44.069 38.278 1.000 48.179 998 LEU AAA CA 1
ATOM 6437 C C . LEU A 1 1038 ? -30.994 -43.989 39.694 1.000 49.844 998 LEU AAA C 1
ATOM 6438 O O . LEU A 1 1038 ? -30.252 -44.268 40.647 1.000 52.1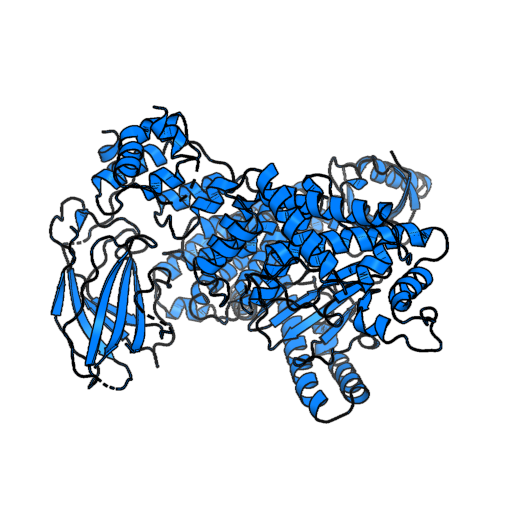53 998 LEU AAA O 1
ATOM 6443 N N . LYS A 1 1039 ? -32.255 -43.568 39.819 1.000 58.799 999 LYS AAA N 1
ATOM 6444 C CA . LYS A 1 1039 ? -32.970 -43.456 41.121 1.000 55.747 999 LYS AAA CA 1
ATOM 6445 C C . LYS A 1 1039 ? -32.889 -44.792 41.849 1.000 52.440 999 LYS AAA C 1
ATOM 6446 O O . LYS A 1 1039 ? -32.558 -44.793 43.052 1.000 51.429 999 LYS AAA O 1
ATOM 6452 N N . ASP A 1 1040 ? -33.211 -45.880 41.147 1.000 49.998 1000 ASP AAA N 1
ATOM 6453 C CA . ASP A 1 1040 ? -33.237 -47.230 41.753 1.000 48.216 1000 ASP AAA CA 1
ATOM 6454 C C . ASP A 1 1040 ? -31.808 -47.597 42.131 1.000 49.024 1000 ASP AAA C 1
ATOM 6455 O O . ASP A 1 1040 ? -31.624 -48.099 43.230 1.000 51.616 1000 ASP AAA O 1
ATOM 6460 N N . SER A 1 1041 ? -30.819 -47.334 41.260 1.000 45.758 1001 SER AAA N 1
ATOM 6461 C CA . SER A 1 1041 ? -29.422 -47.808 41.472 1.000 47.828 1001 SER AAA CA 1
ATOM 6462 C C . SER A 1 1041 ? -28.816 -47.086 42.686 1.000 44.354 1001 SER AAA C 1
ATOM 6463 O O . SER A 1 1041 ? -28.031 -47.719 43.390 1.000 45.605 1001 SER AAA O 1
ATOM 6466 N N . LEU A 1 1042 ? -29.194 -45.821 42.922 1.000 41.025 1002 LEU AAA N 1
ATOM 6467 C CA . LEU A 1 1042 ? -28.676 -45.010 44.054 1.000 45.235 1002 LEU AAA CA 1
ATOM 6468 C C . LEU A 1 1042 ? -29.631 -45.110 45.259 1.000 56.258 1002 LEU AAA C 1
ATOM 6469 O O . LEU A 1 1042 ? -29.180 -44.772 46.364 1.000 51.926 1002 LEU AAA O 1
ATOM 6474 N N . ALA A 1 1043 ? -30.886 -45.544 45.068 1.000 56.172 1003 ALA AAA N 1
ATOM 6475 C CA . ALA A 1 1043 ? -31.852 -45.781 46.170 1.000 50.565 1003 ALA AAA CA 1
ATOM 6476 C C . ALA A 1 1043 ? -32.105 -44.459 46.897 1.000 52.221 1003 ALA AAA C 1
ATOM 6477 O O . ALA A 1 1043 ? -31.978 -44.430 48.137 1.000 56.640 1003 ALA AAA O 1
ATOM 6479 N N . LEU A 1 1044 ? -32.419 -43.399 46.146 1.000 56.718 1004 LEU AAA N 1
ATOM 6480 C CA . LEU A 1 1044 ? -32.594 -42.021 46.678 1.000 65.700 1004 LEU AAA CA 1
ATOM 6481 C C . LEU A 1 1044 ? -33.805 -41.953 47.615 1.000 67.404 1004 LEU AAA C 1
ATOM 6482 O O . LEU A 1 1044 ? -33.821 -41.052 48.465 1.000 69.810 1004 LEU AAA O 1
ATOM 6487 N N . GLY A 1 1045 ? -34.793 -42.835 47.437 1.000 70.964 1005 GLY AAA N 1
ATOM 6488 C CA . GLY A 1 1045 ? -35.998 -42.891 48.288 1.000 70.108 1005 GLY AAA CA 1
ATOM 6489 C C . GLY A 1 1045 ? -35.634 -43.272 49.709 1.000 71.336 1005 GLY AAA C 1
ATOM 6490 O O . GLY A 1 1045 ? -36.018 -42.546 50.637 1.000 79.939 1005 GLY AAA O 1
ATOM 6491 N N . LYS A 1 1046 ? -34.855 -44.346 49.849 1.000 70.204 1006 LYS AAA N 1
ATOM 6492 C CA . LYS A 1 1046 ? -34.466 -44.976 51.134 1.000 65.034 1006 LYS AAA CA 1
ATOM 6493 C C . LYS A 1 1046 ? -33.593 -44.029 51.971 1.000 65.970 1006 LYS AAA C 1
ATOM 6494 O O . LYS A 1 1046 ? -32.965 -43.099 51.414 1.000 58.556 1006 LYS AAA O 1
ATOM 6500 N N . THR A 1 1047 ? -33.570 -44.273 53.283 1.000 64.518 1007 THR AAA N 1
ATOM 6501 C CA . THR A 1 1047 ? -32.569 -43.737 54.237 1.000 59.795 1007 THR AAA CA 1
ATOM 6502 C C . THR A 1 1047 ? -31.213 -44.354 53.884 1.000 58.326 1007 THR AAA C 1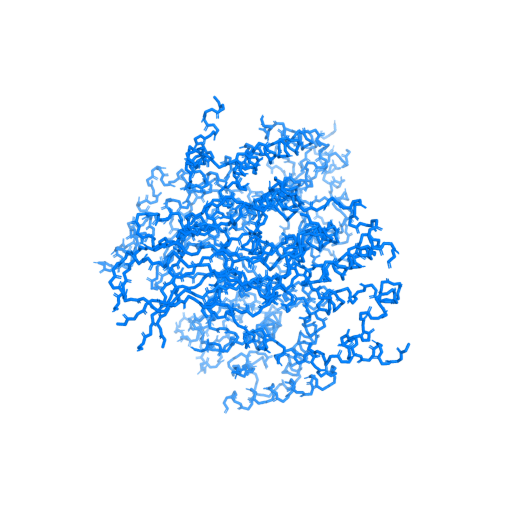
ATOM 6503 O O . THR A 1 1047 ? -31.213 -45.399 53.213 1.000 56.714 1007 THR AAA O 1
ATOM 6507 N N . GLU A 1 1048 ? -30.113 -43.768 54.349 1.000 54.852 1008 GLU AAA N 1
ATOM 6508 C CA . GLU A 1 1048 ? -28.751 -44.291 54.066 1.000 60.836 1008 GLU AAA CA 1
ATOM 6509 C C . GLU A 1 1048 ? -28.591 -45.720 54.615 1.000 61.189 1008 GLU AAA C 1
ATOM 6510 O O . GLU A 1 1048 ? -27.815 -46.499 54.008 1.000 50.934 1008 GLU AAA O 1
ATOM 6516 N N . GLU A 1 1049 ? -29.272 -46.055 55.720 1.000 54.188 1009 GLU AAA N 1
ATOM 6517 C CA . GLU A 1 1049 ? -29.152 -47.374 56.399 1.000 58.996 1009 GLU AAA CA 1
ATOM 6518 C C . GLU A 1 1049 ? -29.821 -48.437 55.520 1.000 47.921 1009 GLU AAA C 1
ATOM 6519 O O . GLU A 1 1049 ? -29.244 -49.536 55.369 1.000 58.417 1009 GLU AAA O 1
ATOM 6525 N N . GLU A 1 1050 ? -30.998 -48.117 54.991 1.000 45.921 1010 GLU AAA N 1
ATOM 6526 C CA . GLU A 1 1050 ? -31.794 -48.977 54.084 1.000 53.281 1010 GLU AAA CA 1
ATOM 6527 C C . GLU A 1 1050 ? -31.046 -49.138 52.750 1.000 55.820 1010 GLU AAA C 1
ATOM 6528 O O . GLU A 1 1050 ? -30.946 -50.290 52.274 1.000 57.402 1010 GLU AAA O 1
ATOM 6534 N N . ALA A 1 1051 ? -30.553 -48.034 52.169 1.000 52.002 1011 ALA AAA N 1
ATOM 6535 C CA . ALA A 1 1051 ? -29.712 -48.037 50.942 1.000 50.164 1011 ALA AAA CA 1
ATOM 6536 C C . ALA A 1 1051 ? -28.551 -49.016 51.145 1.000 48.192 1011 ALA AAA C 1
ATOM 6537 O O . ALA A 1 1051 ? -28.439 -49.999 50.378 1.000 56.448 1011 ALA AAA O 1
ATOM 6539 N N . LEU A 1 1052 ? -27.749 -48.786 52.178 1.000 49.778 1012 LEU AAA N 1
ATOM 6540 C CA . LEU A 1 1052 ? -26.535 -49.590 52.489 1.000 53.000 1012 LEU AAA CA 1
ATOM 6541 C C . LEU A 1 1052 ? -26.912 -51.065 52.736 1.000 56.964 1012 LEU AAA C 1
ATOM 6542 O O . LEU A 1 1052 ? -26.155 -51.954 52.283 1.000 57.243 1012 LEU AAA O 1
ATOM 6547 N N . LYS A 1 1053 ? -28.052 -51.331 53.387 1.000 62.081 1013 LYS AAA N 1
ATOM 6548 C CA . LYS A 1 1053 ? -28.594 -52.700 53.626 1.000 63.370 1013 LYS AAA CA 1
ATOM 6549 C C . LYS A 1 1053 ? -28.831 -53.387 52.273 1.000 56.015 1013 LYS AAA C 1
ATOM 6550 O O . LYS A 1 1053 ? -28.277 -54.492 52.047 1.000 51.712 1013 LYS AAA O 1
ATOM 6556 N N . HIS A 1 1054 ? -29.619 -52.724 51.422 1.000 52.833 1014 HIS AAA N 1
ATOM 6557 C CA . HIS A 1 1054 ? -30.065 -53.156 50.073 1.000 52.356 1014 HIS AAA CA 1
ATOM 6558 C C . HIS A 1 1054 ? -28.832 -53.368 49.191 1.000 52.658 1014 HIS AAA C 1
ATOM 6559 O O . HIS A 1 1054 ? -28.792 -54.380 48.462 1.000 48.778 1014 HIS AAA O 1
ATOM 6566 N N . PHE A 1 1055 ? -27.829 -52.492 49.324 1.000 51.529 1015 PHE AAA N 1
ATOM 6567 C CA . PHE A 1 1055 ? -26.550 -52.593 48.577 1.000 48.763 1015 PHE AAA CA 1
ATOM 6568 C C . PHE A 1 1055 ? -25.785 -53.836 49.039 1.000 46.312 1015 PHE AAA C 1
ATOM 6569 O O . PHE A 1 1055 ? -25.172 -54.519 48.190 1.000 45.031 1015 PHE AAA O 1
ATOM 6577 N N . ARG A 1 1056 ? -25.821 -54.144 50.340 1.000 48.662 1016 ARG AAA N 1
ATOM 6578 C CA . ARG A 1 1056 ? -25.104 -55.319 50.907 1.000 52.232 1016 ARG AAA CA 1
ATOM 6579 C C . ARG A 1 1056 ? -25.728 -56.613 50.375 1.000 48.978 1016 ARG AAA C 1
ATOM 6580 O O . ARG A 1 1056 ? -24.979 -57.586 50.199 1.000 47.554 1016 ARG AAA O 1
ATOM 6588 N N . VAL A 1 1057 ? -27.026 -56.616 50.084 1.000 52.303 1017 VAL AAA N 1
ATOM 6589 C CA . VAL A 1 1057 ? -27.709 -57.796 49.468 1.000 58.318 1017 VAL AAA CA 1
ATOM 6590 C C . VAL A 1 1057 ? -27.183 -57.989 48.041 1.000 55.386 1017 VAL AAA C 1
ATOM 6591 O O . VAL A 1 1057 ? -26.865 -59.135 47.685 1.000 54.406 1017 VAL AAA O 1
ATOM 6595 N N . LYS A 1 1058 ? -27.116 -56.917 47.245 1.000 58.666 1018 LYS AAA N 1
ATOM 6596 C CA . LYS A 1 1058 ? -26.695 -57.006 45.818 1.000 58.405 1018 LYS AAA CA 1
ATOM 6597 C C . LYS A 1 1058 ? -25.252 -57.519 45.765 1.000 54.296 1018 LYS AAA C 1
ATOM 6598 O O . LYS A 1 1058 ? -24.941 -58.342 44.885 1.000 55.494 1018 LYS AAA O 1
ATOM 6604 N N . PHE A 1 1059 ? -24.423 -57.084 46.714 1.000 49.236 1019 PHE AAA N 1
ATOM 6605 C CA . PHE A 1 1059 ? -22.977 -57.368 46.785 1.000 48.893 1019 PHE AAA CA 1
ATOM 6606 C C . PHE A 1 1059 ? -22.731 -58.846 47.115 1.000 50.061 1019 PHE AAA C 1
ATOM 6607 O O . PHE A 1 1059 ? -21.967 -59.490 46.389 1.000 51.201 1019 PHE AAA O 1
ATOM 6615 N N . ASN A 1 1060 ? -23.325 -59.349 48.207 1.000 54.266 1020 ASN AAA N 1
ATOM 6616 C CA . ASN A 1 1060 ? -23.250 -60.779 48.617 1.000 53.574 1020 ASN AAA CA 1
ATOM 6617 C C . ASN A 1 1060 ? -23.779 -61.682 47.501 1.000 49.608 1020 ASN AAA C 1
ATOM 6618 O O . ASN A 1 1060 ? -23.129 -62.716 47.256 1.000 55.815 1020 ASN AAA O 1
ATOM 6623 N N . GLU A 1 1061 ? -24.882 -61.296 46.856 1.000 47.057 1021 GLU AAA N 1
ATOM 6624 C CA . GLU A 1 1061 ? -25.433 -61.995 45.662 1.000 53.241 1021 GLU AAA CA 1
ATOM 6625 C C . GLU A 1 1061 ? -24.348 -62.113 44.579 1.000 55.088 1021 GLU AAA C 1
ATOM 6626 O O . GLU A 1 1061 ? -24.222 -63.211 43.992 1.000 53.005 1021 GLU AAA O 1
ATOM 6632 N N . ALA A 1 1062 ? -23.589 -61.043 44.321 1.000 50.300 1022 ALA AAA N 1
ATOM 6633 C CA . ALA A 1 1062 ? -22.538 -61.009 43.277 1.000 47.933 1022 ALA AAA CA 1
ATOM 6634 C C . ALA A 1 1062 ? -21.348 -61.866 43.727 1.000 48.264 1022 ALA AAA C 1
ATOM 6635 O O . ALA A 1 1062 ? -20.652 -62.466 42.867 1.000 51.019 1022 ALA AAA O 1
ATOM 6637 N N . LEU A 1 1063 ? -21.131 -61.986 45.042 1.000 49.532 1023 LEU AAA N 1
ATOM 6638 C CA . LEU A 1 1063 ? -20.057 -62.845 45.590 1.000 49.229 1023 LEU AAA CA 1
ATOM 6639 C C . LEU A 1 1063 ? -20.401 -64.336 45.346 1.000 50.756 1023 LEU AAA C 1
ATOM 6640 O O . LEU A 1 1063 ? -19.524 -65.074 44.867 1.000 54.886 1023 LEU AAA O 1
ATOM 6645 N N . ARG A 1 1064 ? -21.637 -64.754 45.615 1.000 54.955 1024 ARG AAA N 1
ATOM 6646 C CA . ARG A 1 1064 ? -22.106 -66.161 45.432 1.000 60.884 1024 ARG AAA CA 1
ATOM 6647 C C . ARG A 1 1064 ? -21.966 -66.527 43.951 1.000 66.017 1024 ARG AAA C 1
ATOM 6648 O O . ARG A 1 1064 ? -21.368 -67.582 43.640 1.000 67.732 1024 ARG AAA O 1
ATOM 6656 N N . GLU A 1 1065 ? -22.451 -65.629 43.087 1.000 68.468 1025 GLU AAA N 1
ATOM 6657 C CA . GLU A 1 1065 ? -22.407 -65.718 41.603 1.000 63.999 1025 GLU AAA CA 1
ATOM 6658 C C . GLU A 1 1065 ? -20.963 -65.882 41.094 1.000 66.687 1025 GLU AAA C 1
ATOM 6659 O O . GLU A 1 1065 ? -20.784 -66.520 40.054 1.000 72.227 1025 GLU AAA O 1
ATOM 6665 N N . SER A 1 1066 ? -19.972 -65.309 41.780 1.000 70.485 1026 SER AAA N 1
ATOM 6666 C CA . SER A 1 1066 ? -18.518 -65.500 41.520 1.000 70.208 1026 SER AAA CA 1
ATOM 6667 C C . SER A 1 1066 ? -18.147 -66.981 41.777 1.000 78.369 1026 SER AAA C 1
ATOM 6668 O O . SER A 1 1066 ? -17.724 -67.304 42.904 1.000 86.012 1026 SER AAA O 1
ATOM 6671 N N . TRP A 1 1067 ? -18.341 -67.867 40.780 1.000 91.296 1027 TRP AAA N 1
ATOM 6672 C CA . TRP A 1 1067 ? -18.375 -69.359 40.906 1.000 81.075 1027 TRP AAA CA 1
ATOM 6673 C C . TRP A 1 1067 ? -19.312 -69.767 42.046 1.000 81.896 1027 TRP AAA C 1
ATOM 6674 O O . TRP A 1 1067 ? -20.284 -70.484 41.824 1.000 81.827 1027 TRP AAA O 1
#